Protein AF-A0A3C1UFV5-F1 (afdb_monomer_lite)

Foldseek 3Di:
DDPDDDCPPHPVVCVVVVDDDLLVLLLVLVCPVPFQVSCVQQPPVQEDFLLNQQQVCCVPPVPPPCCCVLANSQNLVLLVCAQQQQADLPHGDDLVNLVVPDPLQDQADSVSSNCSCPPPVPPHDVPDPRHDYPSVSLSVCVVVVSADQPDQAEEAEQQLPHHLSSVVSSLSNHVPLQDADPDLVVVQVRRYHYYHDQLLPLANSSDDQVVVVVSNQVSSCVNRVDDDHDDDDDDDDQEDPFADLLLLLLLQLLQLCCCLQQVPDDFRHFYQDPPPDAFEAEAALLDLVVLVLCLVLQAEEEEQQDRSDQPLNVCCVDSCNPSWDDDVSATASHHYHYLVLLAPAADQHYEYDDLWCPDPSVCLQLVNLLVCLVPPDPPSNSCSVVSSSSSRVSSRSVRHRGHYYYHDPLDSGDNSVLQAQDPPPVSNVSSVSSSVSSLVSDDPVSNCSLQPDDNPNPPDPDHSVVSNCSRNNHRYHDPPDDPSVDPVSRDDCDPVNLVVQCVSCLVSLPLSSLLNSLSVLCVPLPDDPVSVLQSQLSSLQSNLSSCVSVVVLVSSLVSNVSSLVNVSSLVSLLLVCLVPPDLVSLVVLCVCVVRDPDLSNVLSVCLVAHFLVSLLVLLVSLLVCVVPPSCCLSRLSSSLSSSQSSLVRHDADALGCLVSLVVSLVSQVVSVVSVRHHDLQSSLVSCLSNPVLVSSLVSLVVDDPVPRALSNLVSCCVPDDPPVNQVSLVRNPDPCSLVVNVVSCVVPVPDDDDLVSLVSVQVSCLPDNALVSNVVSLVSLLVPDDALVSNVVSVVSNVVRVDPDPVVLSNLVSCLVHHLCPVPDQDDPPSDDPLSVLSSVLSVLLNCLSDPCNLVVVVVVCVPDALLVVLVVVLVCQAPPSLLSNLVSVLVSQVPDPDVVSSVVSLVNSLVRYPDPVSVVVSVVD

Secondary structure (DSSP, 8-state):
--S---IIIIIHHHHTTT---HHHHHHHHHHTTSTTHHHHHS-GGGB--HHHHHHHHHHHHTTSTTHHHHS-HHHHHHIIIIIIITS-TTSPPPHHHHTTS-GGG--S-HHHHHHHIIIIIITTGGGSTT-B-HHHHHHHHHHTT-----BS-EEESSGGG--HHHHHHHHHHBTTTTS---SHHHHTT--EEE---GGG-SS--S--HHHHHHHHHHHHHHHH--S---PPPP----EESSS-HHHHHHHHHHHHHHHHHH----PPPEE-----S--EEEE-TT-HHHHHHHHHTTPEEE--PPTTS-HHHHHTTSTTBTTBEEETTEEESSEEE-HHHHTT--EEEEEEE--B--GGGGGGSHHHHHHHHHS----TTTTHHHHHHHHHHHHHHHTEEEEEEEE---STTBSGGGGB--SSHHHHHHHHHHHHHHHHTS-HHHHHHHHH---TTT-----HHHHHHHHHPPBPPPPS---TT-GGG-----HHHHHHHH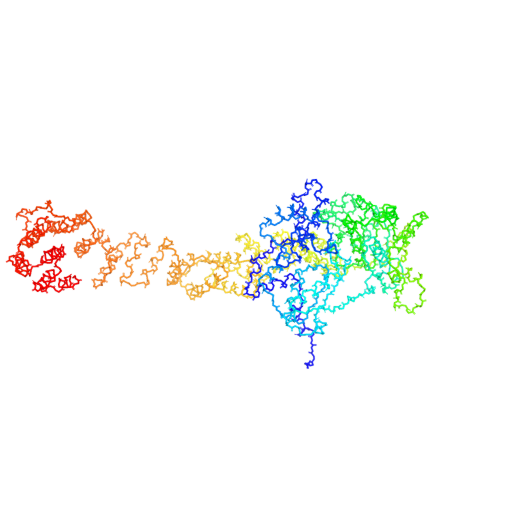HHHHHTT-HHHHHHHHHHHHHHTTS-HHHHHHHHHHHHHHHHHHHHHTT-HHHHHHHHHHTT-HHHHHHHHHHHHHHS--HHHHHHHHHGGGT---HHHHHHHHTSS--HHHHHHHHHHHHHHHHH-GGGGGGHHHHHHHHHHHHHH----TTTTTTTHHHHHHHHHHHHHTT----HHHHHHHHHHTT-HHHHHHHHHSS-GGG--HHHHHHHHHHS-TTTTGGGTGGG--TTHHHHHHHHHHH-TTPPPPHHHHHHHHHHHHHH--HHHHHHHHHHHHHH--SHHHHHHHHHHGGGGT----HHHHHHHHHHHHS--TT--PPPGGG--TTTHHHHHHHHHHHHHHSTTHHHHHHHHHTTS-HHHHHGGGGGGTTSTTHHHHHHHHHHHHHTSS-HHHHHHHHHHHHTT---HHHHHHHHT-

pLDDT: mean 83.32, std 9.96, range [46.0, 97.75]

Radius of gyration: 47.38 Å; chains: 1; bounding box: 95×79×145 Å

Structure (mmCIF, N/CA/C/O backbone):
data_AF-A0A3C1UFV5-F1
#
_entry.id   AF-A0A3C1UFV5-F1
#
loop_
_atom_site.group_PDB
_atom_site.id
_atom_site.type_symbol
_atom_site.label_atom_id
_atom_site.label_alt_id
_atom_site.label_comp_id
_atom_site.label_asym_id
_atom_site.label_entity_id
_atom_site.label_seq_id
_atom_site.pdbx_PDB_ins_code
_atom_site.Cartn_x
_atom_site.Cartn_y
_atom_site.Cartn_z
_atom_site.occupancy
_atom_site.B_iso_or_equiv
_atom_site.auth_seq_id
_atom_site.auth_comp_id
_atom_site.auth_asym_id
_atom_site.auth_atom_id
_atom_site.pdbx_PDB_model_num
ATOM 1 N N . MET A 1 1 ? 20.880 -36.986 3.887 1.00 46.09 1 MET A N 1
ATOM 2 C CA . MET A 1 1 ? 19.881 -36.379 2.984 1.00 46.09 1 MET A CA 1
ATOM 3 C C . MET A 1 1 ? 18.773 -37.403 2.820 1.00 46.09 1 MET A C 1
ATOM 5 O O . MET A 1 1 ? 19.110 -38.576 2.722 1.00 46.09 1 MET A O 1
ATOM 9 N N . LYS A 1 2 ? 17.496 -37.019 2.917 1.00 46.00 2 LYS A N 1
ATOM 10 C CA . LYS A 1 2 ? 16.399 -37.944 2.592 1.00 46.00 2 LYS A CA 1
ATOM 11 C C . LYS A 1 2 ? 16.496 -38.274 1.100 1.00 46.00 2 LYS A C 1
ATOM 13 O O . LYS A 1 2 ? 16.641 -37.352 0.301 1.00 46.00 2 LYS A O 1
ATOM 18 N N . ASP A 1 3 ? 16.441 -39.552 0.744 1.00 53.09 3 ASP A N 1
ATOM 19 C CA . ASP A 1 3 ? 16.254 -39.951 -0.649 1.00 53.09 3 ASP A CA 1
ATOM 20 C C . ASP A 1 3 ? 14.858 -39.500 -1.099 1.00 53.09 3 ASP A C 1
ATOM 22 O O . ASP A 1 3 ? 13.862 -39.859 -0.470 1.00 53.09 3 ASP A O 1
ATOM 26 N N . GLY A 1 4 ? 14.804 -38.699 -2.167 1.00 71.31 4 GLY A N 1
ATOM 27 C CA . GLY A 1 4 ? 13.563 -38.260 -2.812 1.00 71.31 4 GLY A CA 1
ATOM 28 C C . GLY A 1 4 ? 13.033 -36.904 -2.344 1.00 71.31 4 GLY A C 1
ATOM 29 O O . GLY A 1 4 ? 11.963 -36.849 -1.754 1.00 71.31 4 GLY A O 1
ATOM 30 N N . ILE A 1 5 ? 13.750 -35.816 -2.648 1.00 75.12 5 ILE A N 1
ATOM 31 C CA . ILE A 1 5 ? 13.170 -34.463 -2.639 1.00 75.12 5 ILE A CA 1
ATOM 32 C C . ILE A 1 5 ? 12.290 -34.340 -3.886 1.00 75.12 5 ILE A C 1
ATOM 34 O O . ILE A 1 5 ? 12.781 -34.521 -5.004 1.00 75.12 5 ILE A O 1
ATOM 38 N N . THR A 1 6 ? 11.006 -34.036 -3.718 1.00 81.50 6 THR A N 1
ATOM 39 C CA . THR A 1 6 ? 10.092 -33.768 -4.834 1.00 81.50 6 THR A CA 1
ATOM 40 C C . THR A 1 6 ? 9.741 -32.287 -4.888 1.00 81.50 6 THR A C 1
ATOM 42 O O . THR A 1 6 ? 9.498 -31.653 -3.864 1.00 81.50 6 THR A O 1
ATOM 45 N N . TYR A 1 7 ? 9.677 -31.716 -6.095 1.00 80.00 7 TYR A N 1
ATOM 46 C CA . TYR A 1 7 ? 9.366 -30.292 -6.250 1.00 80.00 7 TYR A CA 1
ATOM 47 C C . TYR A 1 7 ? 8.037 -29.918 -5.582 1.00 80.00 7 TYR A C 1
ATOM 49 O O . TYR A 1 7 ? 7.961 -28.904 -4.909 1.00 80.00 7 TYR A O 1
ATOM 57 N N . LYS A 1 8 ? 6.996 -30.745 -5.716 1.00 80.94 8 LYS A N 1
ATOM 58 C CA . LYS A 1 8 ? 5.646 -30.392 -5.260 1.00 80.94 8 LYS A CA 1
ATOM 59 C C . LYS A 1 8 ? 5.464 -30.447 -3.739 1.00 80.94 8 LYS A C 1
ATOM 61 O O . LYS A 1 8 ? 4.720 -29.630 -3.211 1.00 80.94 8 LYS A O 1
ATOM 66 N N . GLU A 1 9 ? 6.091 -31.403 -3.057 1.00 82.06 9 GLU A N 1
ATOM 67 C CA . GLU A 1 9 ? 5.915 -31.584 -1.608 1.00 82.06 9 GLU A CA 1
ATOM 68 C C . GLU A 1 9 ? 6.986 -30.849 -0.797 1.00 82.06 9 GLU A C 1
ATOM 70 O O . GLU A 1 9 ? 6.674 -30.326 0.268 1.00 82.06 9 GLU A O 1
ATOM 75 N N . ASP A 1 10 ? 8.222 -30.774 -1.303 1.00 80.81 10 ASP A N 1
ATOM 76 C CA . ASP A 1 10 ? 9.359 -30.265 -0.529 1.00 80.81 10 ASP A CA 1
ATOM 77 C C . ASP A 1 10 ? 9.832 -28.867 -0.960 1.00 80.81 10 ASP A C 1
ATOM 79 O O . ASP A 1 10 ? 10.369 -28.143 -0.128 1.00 80.81 10 ASP A O 1
ATOM 83 N N . ILE A 1 11 ? 9.675 -28.476 -2.237 1.00 80.00 11 ILE A N 1
ATOM 84 C CA . ILE A 1 11 ? 10.223 -27.206 -2.770 1.00 80.00 11 ILE A CA 1
ATOM 85 C C . ILE A 1 11 ? 9.133 -26.150 -2.961 1.00 80.00 11 ILE A C 1
ATOM 87 O O . ILE A 1 11 ? 9.274 -25.032 -2.485 1.00 80.00 11 ILE A O 1
ATOM 91 N N . SER A 1 12 ? 8.042 -26.496 -3.645 1.00 81.06 12 SER A N 1
ATOM 92 C CA . SER A 1 12 ? 6.948 -25.589 -3.996 1.00 81.06 12 SER A CA 1
ATOM 93 C C . SER A 1 12 ? 6.351 -24.882 -2.778 1.00 81.06 12 SER A C 1
ATOM 95 O O . SER A 1 12 ? 6.139 -23.681 -2.896 1.00 81.06 12 SER A O 1
ATOM 97 N N . PRO A 1 13 ? 6.136 -25.539 -1.617 1.00 82.81 13 PRO A N 1
ATOM 98 C CA . PRO A 1 13 ? 5.636 -24.845 -0.431 1.00 82.81 13 PRO A CA 1
ATOM 99 C C . PRO A 1 13 ? 6.622 -23.830 0.161 1.00 82.81 13 PRO A C 1
ATOM 101 O O . PRO A 1 13 ? 6.205 -22.982 0.933 1.00 82.81 13 PRO A O 1
ATOM 104 N N . LEU A 1 14 ? 7.917 -23.932 -0.164 1.00 79.62 14 LEU A N 1
ATOM 105 C CA . LEU A 1 14 ? 8.956 -23.017 0.315 1.00 79.62 14 LEU A CA 1
ATOM 106 C C . LEU A 1 14 ? 9.181 -21.833 -0.634 1.00 79.62 14 LEU A C 1
ATOM 108 O O . LEU A 1 14 ? 9.849 -20.881 -0.250 1.00 79.62 14 LEU A O 1
ATOM 112 N N . MET A 1 15 ? 8.675 -21.881 -1.874 1.00 78.81 15 MET A N 1
ATOM 113 C CA . MET A 1 15 ? 8.947 -20.834 -2.870 1.00 78.81 15 MET A CA 1
ATOM 114 C C . MET A 1 15 ? 8.394 -19.473 -2.451 1.00 78.81 15 MET A C 1
ATOM 116 O O . MET A 1 15 ? 9.095 -18.475 -2.616 1.00 78.81 15 MET A O 1
ATOM 120 N N . ASP A 1 16 ? 7.210 -19.456 -1.840 1.00 72.75 16 ASP A N 1
ATOM 121 C CA . ASP A 1 16 ? 6.559 -18.235 -1.350 1.00 72.75 16 ASP A CA 1
ATOM 122 C C . ASP A 1 16 ? 7.367 -17.554 -0.227 1.00 72.75 16 ASP A C 1
ATOM 124 O O . ASP A 1 16 ? 7.300 -16.340 -0.059 1.00 72.75 16 ASP A O 1
ATOM 128 N N . ASP A 1 17 ? 8.197 -18.319 0.493 1.00 75.69 17 ASP A N 1
ATOM 129 C CA . ASP A 1 17 ? 9.078 -17.827 1.560 1.00 75.69 17 ASP A CA 1
ATOM 130 C C . ASP A 1 17 ? 10.521 -17.549 1.078 1.00 75.69 17 ASP A C 1
ATOM 132 O O . ASP A 1 17 ? 11.388 -17.165 1.872 1.00 75.69 17 ASP A O 1
ATOM 136 N N . MET A 1 18 ? 10.811 -17.756 -0.213 1.00 81.38 18 MET A N 1
ATOM 137 C CA . MET A 1 18 ? 12.148 -17.599 -0.806 1.00 81.38 18 MET A CA 1
ATOM 138 C C . MET A 1 18 ? 12.221 -16.510 -1.880 1.00 81.38 18 MET A C 1
ATOM 140 O O . MET A 1 18 ? 13.279 -15.899 -2.038 1.00 81.38 18 MET A O 1
ATOM 144 N N . PHE A 1 19 ? 11.132 -16.262 -2.609 1.00 84.44 19 PHE A N 1
ATOM 145 C CA . PHE A 1 19 ? 11.058 -15.244 -3.655 1.00 84.44 19 PHE A CA 1
ATOM 146 C C . PHE A 1 19 ? 10.139 -14.113 -3.222 1.00 84.44 19 PHE A C 1
ATOM 148 O O . PHE A 1 19 ? 8.952 -14.318 -2.996 1.00 84.44 19 PHE A O 1
ATOM 155 N N . PHE A 1 20 ? 10.688 -12.905 -3.147 1.00 85.12 20 PHE A N 1
ATOM 156 C CA . PHE A 1 20 ? 9.943 -11.736 -2.706 1.00 85.12 20 PHE A CA 1
ATOM 157 C C . PHE A 1 20 ? 9.991 -10.640 -3.759 1.00 85.12 20 PHE A C 1
ATOM 159 O O . PHE A 1 20 ? 11.062 -10.291 -4.259 1.00 85.12 20 PHE A O 1
ATOM 166 N N . VAL A 1 21 ? 8.840 -10.026 -4.020 1.00 85.44 21 VAL A N 1
ATOM 167 C CA . VAL A 1 21 ? 8.817 -8.667 -4.560 1.00 85.44 21 VAL A CA 1
ATOM 168 C C . VAL A 1 21 ? 9.335 -7.741 -3.460 1.00 85.44 21 VAL A C 1
ATOM 170 O O . VAL A 1 21 ? 8.926 -7.845 -2.303 1.00 85.44 21 VAL A O 1
ATOM 173 N N . PHE A 1 22 ? 10.254 -6.836 -3.799 1.00 86.00 22 PHE A N 1
ATOM 174 C CA . PHE A 1 22 ? 10.970 -6.033 -2.802 1.00 86.00 22 PHE A CA 1
ATOM 175 C C . PHE A 1 22 ? 10.032 -5.246 -1.864 1.00 86.00 22 PHE A C 1
ATOM 177 O O . PHE A 1 22 ? 10.266 -5.203 -0.659 1.00 86.00 22 PHE A O 1
ATOM 184 N N . ASN A 1 23 ? 8.931 -4.691 -2.384 1.00 83.25 23 ASN A N 1
ATOM 185 C CA . ASN A 1 23 ? 7.938 -3.966 -1.580 1.00 83.25 23 ASN A CA 1
ATOM 186 C C . ASN A 1 23 ? 7.207 -4.878 -0.576 1.00 83.25 23 ASN A C 1
ATOM 188 O O . ASN A 1 23 ? 7.054 -4.519 0.593 1.00 83.25 23 ASN A O 1
ATOM 192 N N . ASP A 1 24 ? 6.843 -6.092 -0.989 1.00 84.38 24 ASP A N 1
ATOM 193 C CA . ASP A 1 24 ? 6.182 -7.060 -0.109 1.00 84.38 24 ASP A CA 1
ATOM 194 C C . ASP A 1 24 ? 7.101 -7.460 1.050 1.00 84.38 24 ASP A C 1
ATOM 196 O O . ASP A 1 24 ? 6.668 -7.521 2.202 1.00 84.38 24 ASP A O 1
ATOM 200 N N . LEU A 1 25 ? 8.400 -7.628 0.776 1.00 88.25 25 LEU A N 1
ATOM 201 C CA . LEU A 1 25 ? 9.396 -7.894 1.813 1.00 88.25 25 LEU A CA 1
ATOM 202 C C . LEU A 1 25 ? 9.491 -6.756 2.841 1.00 88.25 25 LEU A C 1
ATOM 204 O O . LEU A 1 25 ? 9.594 -7.018 4.040 1.00 88.25 25 LEU A O 1
ATOM 208 N N . LEU A 1 26 ? 9.423 -5.498 2.396 1.00 89.56 26 LEU A N 1
ATOM 209 C CA . LEU A 1 26 ? 9.443 -4.334 3.287 1.00 89.56 26 LEU A CA 1
ATOM 210 C C . LEU A 1 26 ? 8.238 -4.321 4.229 1.00 89.56 26 LEU A C 1
ATOM 212 O O . LEU A 1 26 ? 8.397 -4.115 5.433 1.00 89.56 26 LEU A O 1
ATOM 216 N N . ARG A 1 27 ? 7.041 -4.593 3.700 1.00 87.50 27 ARG A N 1
ATOM 217 C CA . ARG A 1 27 ? 5.813 -4.685 4.504 1.00 87.50 27 ARG A CA 1
ATOM 218 C C . ARG A 1 27 ? 5.875 -5.831 5.506 1.00 87.50 27 ARG A C 1
ATOM 220 O O . ARG A 1 27 ? 5.548 -5.630 6.674 1.00 87.50 27 ARG A O 1
ATOM 227 N N . LEU A 1 28 ? 6.376 -6.992 5.080 1.00 86.31 28 LEU A N 1
ATOM 228 C CA . LEU A 1 28 ? 6.583 -8.149 5.953 1.00 86.31 28 LEU A CA 1
ATOM 229 C C . LEU A 1 28 ? 7.500 -7.827 7.143 1.00 86.31 28 LEU A C 1
ATOM 231 O O . LEU A 1 28 ? 7.243 -8.310 8.245 1.00 86.31 28 LEU A O 1
ATOM 235 N N . CYS A 1 29 ? 8.541 -7.012 6.945 1.00 87.62 29 CYS A N 1
ATOM 236 C CA . CYS A 1 29 ? 9.420 -6.550 8.025 1.00 87.62 29 CYS A CA 1
ATOM 237 C C . CYS A 1 29 ? 8.721 -5.610 9.018 1.00 87.62 29 CYS A C 1
ATOM 239 O O . CYS A 1 29 ? 8.985 -5.684 10.212 1.00 87.62 29 CYS A O 1
ATOM 241 N N . ILE A 1 30 ? 7.813 -4.742 8.568 1.00 88.62 30 ILE A N 1
ATOM 242 C CA . ILE A 1 30 ? 7.053 -3.875 9.484 1.00 88.62 30 ILE A CA 1
ATOM 243 C C . ILE A 1 30 ? 6.075 -4.715 10.309 1.00 88.62 30 ILE A C 1
ATOM 245 O O . ILE A 1 30 ? 6.015 -4.617 11.534 1.00 88.62 30 ILE A O 1
ATOM 249 N N . ASP A 1 31 ? 5.352 -5.605 9.636 1.00 85.00 31 ASP A N 1
ATOM 250 C CA . ASP A 1 31 ? 4.280 -6.376 10.252 1.00 85.00 31 ASP A CA 1
ATOM 251 C C . ASP A 1 31 ? 4.770 -7.523 11.150 1.00 85.00 31 ASP A C 1
ATOM 253 O O . ASP A 1 31 ? 3.950 -8.196 11.783 1.00 85.00 31 ASP A O 1
ATOM 257 N N . SER A 1 32 ? 6.075 -7.818 11.200 1.00 81.12 32 SER A N 1
ATOM 258 C CA . SER A 1 32 ? 6.611 -8.878 12.065 1.00 81.12 32 SER A CA 1
ATOM 259 C C . SER A 1 32 ? 6.467 -8.558 13.555 1.00 81.12 32 SER A C 1
ATOM 261 O O . SER A 1 32 ? 6.330 -9.484 14.351 1.00 81.12 32 SER A O 1
ATOM 263 N N . ASN A 1 33 ? 6.458 -7.272 13.929 1.00 69.19 33 ASN A N 1
ATOM 264 C CA . ASN A 1 33 ? 6.328 -6.826 15.321 1.00 69.19 33 ASN A CA 1
ATOM 265 C C . ASN A 1 33 ? 4.875 -6.554 15.731 1.00 69.19 33 ASN A C 1
ATOM 267 O O . ASN A 1 33 ? 4.492 -6.854 16.861 1.00 69.19 33 ASN A O 1
ATOM 271 N N . SER A 1 34 ? 4.069 -6.006 14.823 1.00 69.56 34 SER A N 1
ATOM 272 C CA . SER A 1 34 ? 2.654 -5.725 15.051 1.00 69.56 34 SER A CA 1
ATOM 273 C C . SER A 1 34 ? 1.873 -5.974 13.767 1.00 69.56 34 SER A C 1
ATOM 275 O O . SER A 1 34 ? 2.128 -5.361 12.732 1.00 69.56 34 SER A O 1
ATOM 277 N N . SER A 1 35 ? 0.939 -6.923 13.814 1.00 70.44 35 SER A N 1
ATOM 278 C CA . SER A 1 35 ? 0.185 -7.337 12.632 1.00 70.44 35 SER A CA 1
ATOM 279 C C . SER A 1 35 ? -0.642 -6.177 12.069 1.00 70.44 35 SER A C 1
ATOM 281 O O . SER A 1 35 ? -1.444 -5.581 12.786 1.00 70.44 35 SER A O 1
ATOM 283 N N . GLY A 1 36 ? -0.457 -5.862 10.784 1.00 69.25 36 GLY A N 1
ATOM 284 C CA . GLY A 1 36 ? -1.237 -4.843 10.082 1.00 69.25 36 GLY A CA 1
ATOM 285 C C . GLY A 1 36 ? -0.786 -3.400 10.324 1.00 69.25 36 GLY A C 1
ATOM 286 O O . GLY A 1 36 ? -1.442 -2.470 9.848 1.00 69.25 36 GLY A O 1
ATOM 287 N N . GLU A 1 37 ? 0.322 -3.186 11.036 1.00 80.94 37 GLU A N 1
ATOM 288 C CA . GLU A 1 37 ? 0.913 -1.862 11.252 1.00 80.94 37 GLU A CA 1
ATOM 289 C C . GLU A 1 37 ? 1.403 -1.233 9.938 1.00 80.94 37 GLU A C 1
ATOM 291 O O . GLU A 1 37 ? 1.235 -0.027 9.731 1.00 80.94 37 GLU A O 1
ATOM 296 N N . SER A 1 38 ? 1.899 -2.045 8.996 1.00 83.06 38 SER A N 1
ATOM 297 C CA . SER A 1 38 ? 2.363 -1.575 7.686 1.00 83.06 38 SER A CA 1
ATOM 298 C C . SER A 1 38 ? 1.256 -0.883 6.891 1.00 83.06 38 SER A C 1
ATOM 300 O O . SER A 1 38 ? 1.500 0.139 6.254 1.00 83.06 38 SER A O 1
ATOM 302 N N . PHE A 1 39 ? 0.018 -1.378 6.965 1.00 76.12 39 PHE A N 1
ATOM 303 C CA . PHE A 1 39 ? -1.127 -0.793 6.266 1.00 76.12 39 PHE A CA 1
ATOM 304 C C . PHE A 1 39 ? -1.700 0.435 6.972 1.00 76.12 39 PHE A C 1
ATOM 306 O O . PHE A 1 39 ? -2.283 1.288 6.306 1.00 76.12 39 PHE A O 1
ATOM 313 N N . LYS A 1 40 ? -1.505 0.565 8.291 1.00 77.75 40 LYS A N 1
ATOM 314 C CA . LYS A 1 40 ? -1.861 1.788 9.028 1.00 77.75 40 LYS A CA 1
ATOM 315 C C . LYS A 1 40 ? -0.911 2.936 8.681 1.00 77.75 40 LYS A C 1
ATOM 317 O O . LYS A 1 40 ? -1.357 4.065 8.493 1.00 77.75 40 LYS A O 1
ATOM 322 N N . LEU A 1 41 ? 0.386 2.646 8.591 1.00 83.06 41 LEU A N 1
ATOM 323 C CA . LEU A 1 41 ? 1.424 3.642 8.311 1.00 83.06 41 LEU A CA 1
ATOM 324 C C . LEU A 1 41 ? 1.547 3.966 6.817 1.00 83.06 41 LEU A C 1
ATOM 326 O O . LEU A 1 41 ? 1.693 5.130 6.447 1.00 83.06 41 LEU A O 1
ATOM 330 N N . PHE A 1 42 ? 1.455 2.942 5.966 1.00 86.62 42 PHE A N 1
ATOM 331 C CA . PHE A 1 42 ? 1.634 3.022 4.516 1.00 86.62 42 PHE A CA 1
ATOM 332 C C . PHE A 1 42 ? 0.411 2.444 3.788 1.00 86.62 42 PHE A C 1
ATOM 334 O O . PHE A 1 42 ? 0.489 1.370 3.174 1.00 86.62 42 PHE A O 1
ATOM 341 N N . PRO A 1 43 ? -0.744 3.128 3.851 1.00 80.50 43 PRO A N 1
ATOM 342 C CA . PRO A 1 43 ? -1.964 2.663 3.204 1.00 80.50 43 PRO A CA 1
ATOM 343 C C . PRO A 1 43 ? -1.841 2.746 1.673 1.00 80.50 43 PRO A C 1
ATOM 345 O O . PRO A 1 43 ? -1.252 3.683 1.126 1.00 80.50 43 PRO A O 1
ATOM 348 N N . THR A 1 44 ? -2.363 1.741 0.968 1.00 75.44 44 THR A N 1
ATOM 349 C CA . THR A 1 44 ? -2.137 1.538 -0.477 1.00 75.44 44 THR A CA 1
ATOM 350 C C . THR A 1 44 ? -2.681 2.675 -1.351 1.00 75.44 44 THR A C 1
ATOM 352 O O . THR A 1 44 ? -2.064 3.021 -2.357 1.00 75.44 44 THR A O 1
ATOM 355 N N . ASP A 1 45 ? -3.781 3.323 -0.956 1.00 72.81 45 ASP A N 1
ATOM 356 C CA . ASP A 1 45 ? -4.369 4.479 -1.660 1.00 72.81 45 ASP A CA 1
ATOM 357 C C . ASP A 1 45 ? -3.440 5.707 -1.661 1.00 72.81 45 ASP A C 1
ATOM 359 O O . ASP A 1 45 ? -3.511 6.576 -2.532 1.00 72.81 45 ASP A O 1
ATOM 363 N N . LYS A 1 46 ? -2.517 5.773 -0.698 1.00 83.69 46 LYS A N 1
ATOM 364 C CA . LYS A 1 46 ? -1.550 6.865 -0.571 1.00 83.69 46 LYS A CA 1
ATOM 365 C C . LYS A 1 46 ? -0.230 6.630 -1.297 1.00 83.69 46 LYS A C 1
ATOM 367 O O . LYS A 1 46 ? 0.595 7.547 -1.343 1.00 83.69 46 LYS A O 1
ATOM 372 N N . TYR A 1 47 ? -0.042 5.448 -1.881 1.00 85.94 47 TYR A N 1
ATOM 373 C CA . TYR A 1 47 ? 1.157 5.128 -2.644 1.00 85.94 47 TYR A CA 1
ATOM 374 C C . TYR A 1 47 ? 1.277 5.996 -3.902 1.00 85.94 47 TYR A C 1
ATOM 376 O O . TYR A 1 47 ? 0.325 6.143 -4.680 1.00 85.94 47 TYR A O 1
ATOM 384 N N . ILE A 1 48 ? 2.472 6.539 -4.132 1.00 85.81 48 ILE A N 1
ATOM 385 C CA . ILE A 1 48 ? 2.819 7.319 -5.318 1.00 85.81 48 ILE A CA 1
ATOM 386 C C . ILE A 1 48 ? 3.780 6.520 -6.200 1.00 85.81 48 ILE A C 1
ATOM 388 O O . ILE A 1 48 ? 4.986 6.480 -5.970 1.00 85.81 48 ILE A O 1
ATOM 392 N N . SER A 1 49 ? 3.237 5.948 -7.273 1.00 81.75 49 SER A N 1
ATOM 393 C CA . SER A 1 49 ? 4.022 5.465 -8.409 1.00 81.75 49 SER A CA 1
ATOM 394 C C . SER A 1 49 ? 4.471 6.634 -9.297 1.00 81.75 49 SER A C 1
ATOM 396 O O . SER A 1 49 ? 3.916 7.736 -9.227 1.00 81.75 49 SER A O 1
ATOM 398 N N . PHE A 1 50 ? 5.444 6.409 -10.186 1.00 78.31 50 PHE A N 1
ATOM 399 C CA . PHE A 1 50 ? 5.850 7.438 -11.150 1.00 78.31 50 PHE A CA 1
ATOM 400 C C . PHE A 1 50 ? 4.680 7.956 -12.014 1.00 78.31 50 PHE A C 1
ATOM 402 O O . PHE A 1 50 ? 4.545 9.177 -12.118 1.00 78.31 50 PHE A O 1
ATOM 409 N N . PRO A 1 51 ? 3.784 7.107 -12.569 1.00 76.00 51 PRO A N 1
ATOM 410 C CA . PRO A 1 51 ? 2.579 7.585 -13.251 1.00 76.00 51 PRO A CA 1
ATOM 411 C C . PRO A 1 51 ? 1.732 8.541 -12.397 1.00 76.00 51 PRO A C 1
ATOM 413 O O . PRO A 1 51 ? 1.419 9.647 -12.844 1.00 76.00 51 PRO A O 1
ATOM 416 N N . LYS A 1 52 ? 1.446 8.178 -11.136 1.00 80.88 52 LYS A N 1
ATOM 417 C CA . LYS A 1 52 ? 0.698 9.036 -10.197 1.00 80.88 52 LYS A CA 1
ATOM 418 C C . LYS A 1 52 ? 1.438 10.351 -9.912 1.00 80.88 52 LYS A C 1
ATOM 420 O O . LYS A 1 52 ? 0.815 11.416 -9.884 1.00 80.88 52 LYS A O 1
ATOM 425 N N . PHE A 1 53 ? 2.756 10.301 -9.704 1.00 85.69 53 PHE A N 1
ATOM 426 C CA . PHE A 1 53 ? 3.592 11.487 -9.495 1.00 85.69 53 PHE A CA 1
ATOM 427 C C . PHE A 1 53 ? 3.530 12.431 -10.693 1.00 85.69 53 PHE A C 1
ATOM 429 O O . PHE A 1 53 ? 3.331 13.633 -10.537 1.00 85.69 53 PHE A O 1
ATOM 436 N N . ASN A 1 54 ? 3.672 11.878 -11.889 1.00 82.44 54 ASN A N 1
ATOM 437 C CA . ASN A 1 54 ? 3.696 12.599 -13.145 1.00 82.44 54 ASN A CA 1
ATOM 438 C C . ASN A 1 54 ? 2.354 13.288 -13.449 1.00 82.44 54 ASN A C 1
ATOM 440 O O . ASN A 1 54 ? 2.337 14.469 -13.798 1.00 82.44 54 ASN A O 1
ATOM 444 N N . ASP A 1 55 ? 1.219 12.623 -13.219 1.00 80.75 55 ASP A N 1
ATOM 445 C CA . ASP A 1 55 ? -0.103 13.253 -13.337 1.00 80.75 55 ASP A CA 1
ATOM 446 C C . ASP A 1 55 ? -0.260 14.423 -12.353 1.00 80.75 55 ASP A C 1
ATOM 448 O O . ASP A 1 55 ? -0.677 15.527 -12.724 1.00 80.75 55 ASP A O 1
ATOM 452 N N . LYS A 1 56 ? 0.145 14.227 -11.091 1.00 87.56 56 LYS A N 1
ATOM 453 C CA . LYS A 1 56 ? 0.144 15.292 -10.075 1.00 87.56 56 LYS A CA 1
ATOM 454 C C . LYS A 1 56 ? 1.083 16.441 -10.460 1.00 87.56 56 LYS A C 1
ATOM 456 O O . LYS A 1 56 ? 0.711 17.606 -10.297 1.00 87.56 56 LYS A O 1
ATOM 461 N N . TRP A 1 57 ? 2.263 16.135 -10.999 1.00 89.00 57 TRP A N 1
ATOM 462 C CA . TRP A 1 57 ? 3.242 17.117 -11.462 1.00 89.00 57 TRP A CA 1
ATOM 463 C C . TRP A 1 57 ? 2.674 17.942 -12.616 1.00 89.00 57 TRP A C 1
ATOM 465 O O . TRP A 1 57 ? 2.715 19.170 -12.562 1.00 89.00 57 TRP A O 1
ATOM 475 N N . ASN A 1 58 ? 2.054 17.308 -13.615 1.00 83.06 58 ASN A N 1
ATOM 476 C CA . ASN A 1 58 ? 1.451 18.000 -14.758 1.00 83.06 58 ASN A CA 1
ATOM 477 C C . ASN A 1 58 ? 0.307 18.921 -14.335 1.00 83.06 58 ASN A C 1
ATOM 479 O O . ASN A 1 58 ? 0.216 20.058 -14.806 1.00 83.06 58 ASN A O 1
ATOM 483 N N . ASN A 1 59 ? -0.520 18.480 -13.389 1.00 87.12 59 ASN A N 1
ATOM 484 C CA . ASN A 1 59 ? -1.580 19.309 -12.822 1.00 87.12 59 ASN A CA 1
ATOM 485 C C . ASN A 1 59 ? -1.031 20.556 -12.107 1.00 87.12 59 ASN A C 1
ATOM 487 O O . ASN A 1 59 ? -1.653 21.621 -12.162 1.00 87.12 59 ASN A O 1
ATOM 491 N N . LYS A 1 60 ? 0.138 20.447 -11.460 1.00 89.44 60 LYS A N 1
ATOM 492 C CA . LYS A 1 60 ? 0.764 21.539 -10.703 1.00 89.44 60 LYS A CA 1
ATOM 493 C C . LYS A 1 60 ? 1.615 22.474 -11.566 1.00 89.44 60 LYS A C 1
ATOM 495 O O . LYS A 1 60 ? 1.458 23.691 -11.479 1.00 89.44 60 LYS A O 1
ATOM 500 N N . PHE A 1 61 ? 2.518 21.919 -12.368 1.00 88.25 61 PHE A N 1
ATOM 501 C CA . PHE A 1 61 ? 3.572 22.644 -13.081 1.00 88.25 61 PHE A CA 1
ATOM 502 C C . PHE A 1 61 ? 3.397 22.646 -14.600 1.00 88.25 61 PHE A C 1
ATOM 504 O O . PHE A 1 61 ? 4.016 23.467 -15.269 1.00 88.25 61 PHE A O 1
ATOM 511 N N . GLY A 1 62 ? 2.524 21.807 -15.167 1.00 80.31 62 GLY A N 1
ATOM 512 C CA . GLY A 1 62 ? 2.378 21.660 -16.622 1.00 80.31 62 GLY A CA 1
ATOM 513 C C . GLY A 1 62 ? 1.927 22.931 -17.357 1.00 80.31 62 GLY A C 1
ATOM 514 O O . GLY A 1 62 ? 2.097 23.040 -18.568 1.00 80.31 62 GLY A O 1
ATOM 515 N N . LYS A 1 63 ? 1.381 23.921 -16.635 1.00 82.38 63 LYS A N 1
ATOM 516 C CA . LYS A 1 63 ? 1.015 25.246 -17.175 1.00 82.38 63 LYS A CA 1
ATOM 517 C C . LYS A 1 63 ? 2.136 26.288 -17.066 1.00 82.38 63 LYS A C 1
ATOM 519 O O . LYS A 1 63 ? 2.006 27.377 -17.621 1.00 82.38 63 LYS A O 1
ATOM 524 N N . ILE A 1 64 ? 3.206 25.994 -16.329 1.00 83.75 64 ILE A N 1
ATOM 525 C CA . ILE A 1 64 ? 4.324 26.913 -16.113 1.00 83.75 64 ILE A CA 1
ATOM 526 C C . ILE A 1 64 ? 5.263 26.835 -17.314 1.00 83.75 64 ILE A C 1
ATOM 528 O O . ILE A 1 64 ? 5.751 25.768 -17.689 1.00 83.75 64 ILE A O 1
ATOM 532 N N . ARG A 1 65 ? 5.538 27.996 -17.914 1.00 72.19 65 ARG A N 1
ATOM 533 C CA . ARG A 1 65 ? 6.450 28.113 -19.053 1.00 72.19 65 ARG A CA 1
ATOM 534 C C . ARG A 1 65 ? 7.850 27.629 -18.656 1.00 72.19 65 ARG A C 1
ATOM 536 O O . ARG A 1 65 ? 8.374 28.029 -17.623 1.00 72.19 65 ARG A O 1
ATOM 543 N N . ASP A 1 66 ? 8.432 26.769 -19.486 1.00 72.06 66 ASP A N 1
ATOM 544 C CA . ASP A 1 66 ? 9.767 26.171 -19.330 1.00 72.06 66 ASP A CA 1
ATOM 545 C C . ASP A 1 66 ? 9.962 25.226 -18.125 1.00 72.06 66 ASP A C 1
ATOM 547 O O . ASP A 1 66 ? 11.063 24.703 -17.954 1.00 72.06 66 ASP A O 1
ATOM 551 N N . ALA A 1 67 ? 8.928 24.937 -17.320 1.00 76.25 67 ALA A N 1
ATOM 552 C CA . ALA A 1 67 ? 9.040 23.996 -16.196 1.00 76.25 67 ALA A CA 1
ATOM 553 C C . ALA A 1 67 ? 9.468 22.598 -16.662 1.00 76.25 67 ALA A C 1
ATOM 555 O O . ALA A 1 67 ? 10.438 22.047 -16.152 1.00 76.25 67 ALA A O 1
ATOM 556 N N . ALA A 1 68 ? 8.821 22.080 -17.710 1.00 68.88 68 ALA A N 1
ATOM 557 C CA . ALA A 1 68 ? 9.155 20.782 -18.295 1.00 68.88 68 ALA A CA 1
ATOM 558 C C . ALA A 1 68 ? 10.590 20.715 -18.848 1.00 68.88 68 ALA A C 1
ATOM 560 O O . ALA A 1 68 ? 11.168 19.639 -18.888 1.00 68.88 68 ALA A O 1
ATOM 561 N N . LYS A 1 69 ? 11.179 21.854 -19.237 1.00 69.44 69 LYS A N 1
ATOM 562 C CA . LYS A 1 69 ? 12.563 21.921 -19.726 1.00 69.44 69 LYS A CA 1
ATOM 563 C C . LYS A 1 69 ? 13.582 21.977 -18.584 1.00 69.44 69 LYS A C 1
ATOM 565 O O . LYS A 1 69 ? 14.688 21.480 -18.719 1.00 69.44 69 LYS A O 1
ATOM 570 N N . LYS A 1 70 ? 13.238 22.633 -17.473 1.00 74.38 70 LYS A N 1
ATOM 571 C CA . LYS A 1 70 ? 14.178 22.887 -16.368 1.00 74.38 70 LYS A CA 1
ATOM 572 C C . LYS A 1 70 ? 14.125 21.832 -15.262 1.00 74.38 70 LYS A C 1
ATOM 574 O O . LYS A 1 70 ? 15.141 21.572 -14.631 1.00 74.38 70 LYS A O 1
ATOM 579 N N . TYR A 1 71 ? 12.946 21.281 -14.994 1.00 81.31 71 TYR A N 1
ATOM 580 C CA . TYR A 1 71 ? 12.688 20.323 -13.917 1.00 81.31 71 TYR A CA 1
ATOM 581 C C . TYR A 1 71 ? 11.517 19.408 -14.296 1.00 81.31 71 TYR A C 1
ATOM 583 O O . TYR A 1 71 ? 10.483 19.382 -13.632 1.00 81.31 71 TYR A O 1
ATOM 591 N N . SER A 1 72 ? 11.667 18.663 -15.395 1.00 78.69 72 SER A N 1
ATOM 592 C CA . SER A 1 72 ? 10.662 17.702 -15.873 1.00 78.69 72 SER A CA 1
ATOM 593 C C . SER A 1 72 ? 10.222 16.720 -14.769 1.00 78.69 72 SER A C 1
ATOM 595 O O . SER A 1 72 ? 10.969 16.511 -13.801 1.00 78.69 72 SER A O 1
ATOM 597 N N . PRO A 1 73 ? 9.033 16.093 -14.879 1.00 81.19 73 PRO A N 1
ATOM 598 C CA . PRO A 1 73 ? 8.589 15.091 -13.911 1.00 81.19 73 PRO A CA 1
ATOM 599 C C . PRO A 1 73 ? 9.618 13.963 -13.742 1.00 81.19 73 PRO A C 1
ATOM 601 O O . PRO A 1 73 ? 9.908 13.576 -12.616 1.00 81.19 73 PRO A O 1
ATOM 604 N N . THR A 1 74 ? 10.249 13.509 -14.825 1.00 74.88 74 THR A N 1
ATOM 605 C CA . THR A 1 74 ? 11.286 12.464 -14.832 1.00 74.88 74 THR A CA 1
ATOM 606 C C . THR A 1 74 ? 12.523 12.858 -14.037 1.00 74.88 74 THR A C 1
ATOM 608 O O . THR A 1 74 ? 12.910 12.160 -13.102 1.00 74.88 74 THR A O 1
ATOM 611 N N . ILE A 1 75 ? 13.120 14.014 -14.355 1.00 79.12 75 ILE A N 1
ATOM 612 C CA . ILE A 1 75 ? 14.338 14.480 -13.677 1.00 79.12 75 ILE A CA 1
ATOM 613 C C . ILE A 1 75 ? 14.020 14.791 -12.210 1.00 79.12 75 ILE A C 1
ATOM 615 O O . ILE A 1 75 ? 14.819 14.490 -11.327 1.00 79.12 75 ILE A O 1
ATOM 619 N N . SER A 1 76 ? 12.834 15.342 -11.935 1.00 87.25 76 SER A N 1
ATOM 620 C CA . SER A 1 76 ? 12.373 15.597 -10.569 1.00 87.25 76 SER A CA 1
ATOM 621 C C . SER A 1 76 ? 12.237 14.308 -9.763 1.00 87.25 76 SER A C 1
ATOM 623 O O . SER A 1 76 ? 12.748 14.234 -8.649 1.00 87.25 76 SER A O 1
ATOM 625 N N . TRP A 1 77 ? 11.581 13.291 -10.326 1.00 85.56 77 TRP A N 1
ATOM 626 C CA . TRP A 1 77 ? 11.404 11.987 -9.691 1.00 85.56 77 TRP A CA 1
ATOM 627 C C . TRP A 1 77 ? 12.743 11.297 -9.435 1.00 85.56 77 TRP A C 1
ATOM 629 O O . TRP A 1 77 ? 12.983 10.829 -8.325 1.00 85.56 77 TRP A O 1
ATOM 639 N N . HIS A 1 78 ? 13.642 11.317 -10.424 1.00 82.75 78 HIS A N 1
ATOM 640 C CA . HIS A 1 78 ? 15.008 10.806 -10.298 1.00 82.75 78 HIS A CA 1
ATOM 641 C C . HIS A 1 78 ? 15.766 11.491 -9.159 1.00 82.75 78 HIS A C 1
ATOM 643 O O . HIS A 1 78 ? 16.290 10.821 -8.274 1.00 82.75 78 HIS A O 1
ATOM 649 N N . VAL A 1 79 ? 15.780 12.826 -9.123 1.00 88.44 79 VAL A N 1
ATOM 650 C CA . VAL A 1 79 ? 16.467 13.572 -8.060 1.00 88.44 79 VAL A CA 1
ATOM 651 C C . VAL A 1 79 ? 15.871 13.268 -6.686 1.00 88.44 79 VAL A C 1
ATOM 653 O O . VAL A 1 79 ? 16.616 13.076 -5.724 1.00 88.44 79 VAL A O 1
ATOM 656 N N . ILE A 1 80 ? 14.543 13.184 -6.589 1.00 91.06 80 ILE A N 1
ATOM 657 C CA . ILE A 1 80 ? 13.858 12.891 -5.329 1.00 91.06 80 ILE A CA 1
ATOM 658 C C . ILE A 1 80 ? 14.191 11.476 -4.840 1.00 91.06 80 ILE A C 1
ATOM 660 O O . ILE A 1 80 ? 14.615 11.317 -3.695 1.00 91.06 80 ILE A O 1
ATOM 664 N N . ARG A 1 81 ? 14.035 10.457 -5.692 1.00 87.81 81 ARG A N 1
ATOM 665 C CA . ARG A 1 81 ? 14.245 9.058 -5.300 1.00 87.81 81 ARG A CA 1
ATOM 666 C C . ARG A 1 81 ? 15.712 8.709 -5.115 1.00 87.81 81 ARG A C 1
ATOM 668 O O . ARG A 1 81 ? 16.051 8.156 -4.080 1.00 87.81 81 ARG A O 1
ATOM 675 N N . THR A 1 82 ? 16.576 9.053 -6.062 1.00 84.94 82 THR A N 1
ATOM 676 C CA . THR A 1 82 ? 17.983 8.626 -6.061 1.00 84.94 82 THR A CA 1
ATOM 677 C C . THR A 1 82 ? 18.819 9.403 -5.050 1.00 84.94 82 THR A C 1
ATOM 679 O O . THR A 1 82 ? 19.630 8.819 -4.334 1.00 84.94 82 THR A O 1
ATOM 682 N N . TYR A 1 83 ? 18.623 10.723 -4.972 1.00 89.06 83 TYR A N 1
ATOM 683 C CA . TYR A 1 83 ? 19.497 11.597 -4.190 1.00 89.06 83 TYR A CA 1
ATOM 684 C C . TYR A 1 83 ? 18.856 12.085 -2.895 1.00 89.06 83 TYR A C 1
ATOM 686 O O . TYR A 1 83 ? 19.395 11.846 -1.818 1.00 89.06 83 TYR A O 1
ATOM 694 N N . ILE A 1 84 ? 17.704 12.757 -2.979 1.00 92.94 84 ILE A N 1
ATOM 695 C CA . ILE A 1 84 ? 17.070 13.395 -1.814 1.00 92.94 84 ILE A CA 1
ATOM 696 C C . ILE A 1 84 ? 16.696 12.346 -0.763 1.00 92.94 84 ILE A C 1
ATOM 698 O O . ILE A 1 84 ? 17.098 12.488 0.391 1.00 92.94 84 ILE A O 1
ATOM 702 N N . LYS A 1 85 ? 15.961 11.297 -1.154 1.00 91.81 85 LYS A N 1
ATOM 703 C CA . LYS A 1 85 ? 15.518 10.226 -0.248 1.00 91.81 85 LYS A CA 1
ATOM 704 C C . LYS A 1 85 ? 16.460 9.020 -0.220 1.00 91.81 85 LYS A C 1
ATOM 706 O O . LYS A 1 85 ? 16.691 8.485 0.861 1.00 91.81 85 LYS A O 1
ATOM 711 N N . GLY A 1 86 ? 16.980 8.602 -1.377 1.00 88.25 86 GLY A N 1
ATOM 712 C CA . GLY A 1 86 ? 17.654 7.309 -1.554 1.00 88.25 86 GLY A CA 1
ATOM 713 C C . GLY A 1 86 ? 19.172 7.298 -1.378 1.00 88.25 86 GLY A C 1
ATOM 714 O O . GLY A 1 86 ? 19.765 6.220 -1.415 1.00 88.25 86 GLY A O 1
ATOM 715 N N . TRP A 1 87 ? 19.827 8.443 -1.149 1.00 87.19 87 TRP A N 1
ATOM 716 C CA . TRP A 1 87 ? 21.290 8.478 -1.024 1.00 87.19 87 TRP A CA 1
ATOM 717 C C . TRP A 1 87 ? 21.822 8.053 0.346 1.00 87.19 87 TRP A C 1
ATOM 719 O O . TRP A 1 87 ? 22.891 7.453 0.433 1.00 87.19 87 TRP A O 1
ATOM 729 N N . ASN A 1 88 ? 21.120 8.418 1.421 1.00 85.50 88 ASN A N 1
ATOM 730 C CA . ASN A 1 88 ? 21.541 8.153 2.793 1.00 85.50 88 ASN A CA 1
ATOM 731 C C . ASN A 1 88 ? 20.330 7.784 3.648 1.00 85.50 88 ASN A C 1
ATOM 733 O O . ASN A 1 88 ? 19.401 8.581 3.781 1.00 85.50 88 ASN A O 1
ATOM 737 N N . SER A 1 89 ? 20.381 6.622 4.298 1.00 79.94 89 SER A N 1
ATOM 738 C CA . SER A 1 89 ? 19.273 6.113 5.107 1.00 79.94 89 SER A CA 1
ATOM 739 C C . SER A 1 89 ? 18.852 7.040 6.248 1.00 79.94 89 SER A C 1
ATOM 741 O O . SER A 1 89 ? 17.680 7.094 6.590 1.00 79.94 89 SER A O 1
ATOM 743 N N . ASN A 1 90 ? 19.775 7.818 6.818 1.00 79.75 90 ASN A N 1
ATOM 744 C CA . ASN A 1 90 ? 19.553 8.557 8.065 1.00 79.75 90 ASN A CA 1
ATOM 745 C C . ASN A 1 90 ? 19.220 10.038 7.850 1.00 79.75 90 ASN A C 1
ATOM 747 O O . ASN A 1 90 ? 18.855 10.732 8.797 1.00 79.75 90 ASN A O 1
ATOM 751 N N . LYS A 1 91 ? 19.395 10.557 6.630 1.00 87.62 91 LYS A N 1
ATOM 752 C CA . LYS A 1 91 ? 19.212 11.981 6.339 1.00 87.62 91 LYS A CA 1
ATOM 753 C C . LYS A 1 91 ? 18.762 12.218 4.898 1.00 87.62 91 LYS A C 1
ATOM 755 O O . LYS A 1 91 ? 19.233 11.560 3.979 1.00 87.62 91 LYS A O 1
ATOM 760 N N . ILE A 1 92 ? 17.914 13.231 4.722 1.00 91.25 92 ILE A N 1
ATOM 761 C CA . ILE A 1 92 ? 17.578 13.795 3.413 1.00 91.25 92 ILE A CA 1
ATOM 762 C C . ILE A 1 92 ? 18.742 14.642 2.883 1.00 91.25 92 ILE A C 1
ATOM 764 O O . ILE A 1 92 ? 19.213 15.547 3.577 1.00 91.25 92 ILE A O 1
ATOM 768 N N . MET A 1 93 ? 19.161 14.389 1.642 1.00 92.94 93 MET A N 1
ATOM 769 C CA . MET A 1 93 ? 20.260 15.119 1.007 1.00 92.94 93 MET A CA 1
ATOM 770 C C . MET A 1 93 ? 19.904 16.581 0.723 1.00 92.94 93 MET A C 1
ATOM 772 O O . MET A 1 93 ? 18.910 16.868 0.051 1.00 92.94 93 MET A O 1
ATOM 776 N N . THR A 1 94 ? 20.766 17.504 1.158 1.00 94.06 94 THR A N 1
ATOM 777 C CA . THR A 1 94 ? 20.656 18.934 0.822 1.00 94.06 94 THR A CA 1
ATOM 778 C C . THR A 1 94 ? 21.524 19.317 -0.385 1.00 94.06 94 THR A C 1
ATOM 780 O O . THR A 1 94 ? 22.450 18.585 -0.745 1.00 94.06 94 THR A O 1
ATOM 783 N N . PRO A 1 95 ? 21.286 20.480 -1.022 1.00 93.94 95 PRO A N 1
ATOM 784 C CA . PRO A 1 95 ? 22.125 20.939 -2.128 1.00 93.94 95 PRO A CA 1
ATOM 785 C C . PRO A 1 95 ? 23.611 21.107 -1.782 1.00 93.94 95 PRO A C 1
ATOM 787 O O . PRO A 1 95 ? 24.467 20.895 -2.639 1.00 93.94 95 PRO A O 1
ATOM 790 N N . GLU A 1 96 ? 23.933 21.487 -0.545 1.00 92.25 96 GLU A N 1
ATOM 791 C CA . GLU A 1 96 ? 25.315 21.611 -0.068 1.00 92.25 96 GLU A CA 1
ATOM 792 C C . GLU A 1 96 ? 25.998 20.244 0.019 1.00 92.25 96 GLU A C 1
ATOM 794 O O . GLU A 1 96 ? 27.178 20.119 -0.292 1.00 92.25 96 GLU A O 1
ATOM 799 N N . GLU A 1 97 ? 25.258 19.209 0.413 1.00 90.75 97 GLU A N 1
ATOM 800 C CA . GLU A 1 97 ? 25.763 17.837 0.471 1.00 90.75 97 GLU A CA 1
ATOM 801 C C . GLU A 1 97 ? 25.915 17.238 -0.919 1.00 90.75 97 GLU A C 1
ATOM 803 O O . GLU A 1 97 ? 26.946 16.629 -1.198 1.00 90.75 97 GLU A O 1
ATOM 808 N N . TYR A 1 98 ? 24.943 17.474 -1.806 1.00 90.50 98 TYR A N 1
ATOM 809 C CA . TYR A 1 98 ? 25.016 17.049 -3.203 1.00 90.50 98 TYR A CA 1
ATOM 810 C C . TYR A 1 98 ? 26.278 17.587 -3.888 1.00 90.50 98 TYR A C 1
ATOM 812 O O . TYR A 1 98 ? 26.938 16.859 -4.623 1.00 90.50 98 TYR A O 1
ATOM 820 N N . ALA A 1 99 ? 26.692 18.824 -3.590 1.00 89.25 99 ALA A N 1
ATOM 821 C CA . ALA A 1 99 ? 27.934 19.389 -4.121 1.00 89.25 99 ALA A CA 1
ATOM 822 C C . ALA A 1 99 ? 29.201 18.603 -3.711 1.00 89.25 99 ALA A C 1
ATOM 824 O O . ALA A 1 99 ? 30.208 18.674 -4.411 1.00 89.25 99 ALA A O 1
ATOM 825 N N . ASN A 1 100 ? 29.147 17.833 -2.619 1.00 87.69 100 ASN A N 1
ATOM 826 C CA . ASN A 1 100 ? 30.293 17.139 -2.028 1.00 87.69 100 ASN A CA 1
ATOM 827 C C . ASN A 1 100 ? 30.345 15.627 -2.323 1.00 87.69 100 ASN A C 1
ATOM 829 O O . ASN A 1 100 ? 31.295 14.973 -1.898 1.00 87.69 100 ASN A O 1
ATOM 833 N N . ILE A 1 101 ? 29.379 15.048 -3.051 1.00 82.19 101 ILE A N 1
ATOM 834 C CA . ILE A 1 101 ? 29.348 13.590 -3.321 1.00 82.19 101 ILE A CA 1
ATOM 835 C C . ILE A 1 101 ? 30.356 13.121 -4.388 1.00 82.19 101 ILE A C 1
ATOM 837 O O . ILE A 1 101 ? 30.457 11.923 -4.660 1.00 82.19 101 ILE A O 1
ATOM 841 N N . GLY A 1 102 ? 31.110 14.058 -4.972 1.00 77.62 102 GLY A N 1
ATOM 842 C CA . GLY A 1 102 ? 32.077 13.828 -6.044 1.00 77.62 102 GLY A CA 1
ATOM 843 C C . GLY A 1 102 ? 31.432 13.800 -7.432 1.00 77.62 102 GLY A C 1
ATOM 844 O O . GLY A 1 102 ? 30.340 13.268 -7.613 1.00 77.62 102 GLY A O 1
ATOM 845 N N . GLU A 1 103 ? 32.130 14.342 -8.432 1.00 69.75 103 GLU A N 1
ATOM 846 C CA . GLU A 1 103 ? 31.602 14.523 -9.798 1.00 69.75 103 GLU A CA 1
ATOM 847 C C . GLU A 1 103 ? 31.131 13.214 -10.447 1.00 69.75 103 GLU A C 1
ATOM 849 O O . GLU A 1 103 ? 30.107 13.191 -11.119 1.00 69.75 103 GLU A O 1
ATOM 854 N N . LYS A 1 104 ? 31.812 12.093 -10.178 1.00 69.25 104 LYS A N 1
ATOM 855 C CA . LYS A 1 104 ? 31.453 10.769 -10.725 1.00 69.25 104 LYS A CA 1
ATOM 856 C C . LYS A 1 104 ? 30.086 10.250 -10.265 1.00 69.25 104 LYS A C 1
ATOM 858 O O . LYS A 1 104 ? 29.543 9.346 -10.884 1.00 69.25 104 LYS A O 1
ATOM 863 N N . ASN A 1 105 ? 29.563 10.793 -9.169 1.00 74.69 105 ASN A N 1
ATOM 864 C CA . ASN A 1 105 ? 28.293 10.397 -8.570 1.00 74.69 105 ASN A CA 1
ATOM 865 C C . ASN A 1 105 ? 27.153 11.378 -8.892 1.00 74.69 105 ASN A C 1
ATOM 867 O O . ASN A 1 105 ? 26.003 11.110 -8.540 1.00 74.69 105 ASN A O 1
ATOM 871 N N . GLN A 1 106 ? 27.454 12.517 -9.524 1.00 78.38 106 GLN A N 1
ATOM 872 C CA . GLN A 1 106 ? 26.482 13.550 -9.874 1.00 78.38 106 GLN A CA 1
ATOM 873 C C . GLN A 1 106 ? 25.962 13.320 -11.296 1.00 78.38 106 GLN A C 1
ATOM 875 O O . GLN A 1 106 ? 26.708 13.438 -12.263 1.00 78.38 106 GLN A O 1
ATOM 880 N N . THR A 1 107 ? 24.669 13.025 -11.443 1.00 76.00 107 THR A N 1
ATOM 881 C CA . THR A 1 107 ? 24.042 12.837 -12.766 1.00 76.00 107 THR A CA 1
ATOM 882 C C . THR A 1 107 ? 23.355 14.096 -13.283 1.00 76.00 107 THR A C 1
ATOM 884 O O . THR A 1 107 ? 22.957 14.141 -14.440 1.00 76.00 107 THR A O 1
ATOM 887 N N . VAL A 1 108 ? 23.148 15.100 -12.426 1.00 78.50 108 VAL A N 1
ATOM 888 C CA . VAL A 1 108 ? 22.536 16.389 -12.780 1.00 78.50 108 VAL A CA 1
ATOM 889 C C . VAL A 1 108 ? 23.391 17.547 -12.279 1.00 78.50 108 VAL A C 1
ATOM 891 O O . VAL A 1 108 ? 24.117 17.412 -11.291 1.00 78.50 108 VAL A O 1
ATOM 894 N N . SER A 1 109 ? 23.270 18.711 -12.923 1.00 82.31 109 SER A N 1
ATOM 895 C CA . SER A 1 109 ? 23.972 19.916 -12.475 1.00 82.31 109 SER A CA 1
ATOM 896 C C . SER A 1 109 ? 23.552 20.295 -11.053 1.00 82.31 109 SER A C 1
ATOM 898 O O . SER A 1 109 ? 22.402 20.083 -10.648 1.00 82.31 109 SER A O 1
ATOM 900 N N . LEU A 1 110 ? 24.457 20.929 -10.306 1.00 87.12 110 LEU A N 1
ATOM 901 C CA . LEU A 1 110 ? 24.125 21.484 -8.993 1.00 87.12 110 LEU A CA 1
ATOM 902 C C . LEU A 1 110 ? 22.986 22.517 -9.079 1.00 87.12 110 LEU A C 1
ATOM 904 O O . LEU A 1 110 ? 22.180 22.622 -8.156 1.00 87.12 110 LEU A O 1
ATOM 908 N N . GLU A 1 111 ? 22.893 23.273 -10.175 1.00 86.81 111 GLU A N 1
ATOM 909 C CA . GLU A 1 111 ? 21.818 24.247 -10.394 1.00 86.81 111 GLU A CA 1
ATOM 910 C C . GLU A 1 111 ? 20.460 23.564 -10.588 1.00 86.81 111 GLU A C 1
ATOM 912 O O . GLU A 1 111 ? 19.475 23.950 -9.958 1.00 86.81 111 GLU A O 1
ATOM 917 N N . THR A 1 112 ? 20.421 22.504 -11.398 1.00 86.06 112 THR A N 1
ATOM 918 C CA . THR A 1 112 ? 19.235 21.670 -11.630 1.00 86.06 112 THR A CA 1
ATOM 919 C C . THR A 1 112 ? 18.786 21.010 -10.330 1.00 86.06 112 THR A C 1
ATOM 921 O O . THR A 1 112 ? 17.605 21.080 -9.987 1.00 86.06 112 THR A O 1
ATOM 924 N N . PHE A 1 113 ? 19.723 20.438 -9.564 1.00 91.31 113 PHE A N 1
ATOM 925 C CA . PHE A 1 113 ? 19.434 19.858 -8.252 1.00 91.31 113 PHE A CA 1
ATOM 926 C C . PHE A 1 113 ? 18.825 20.897 -7.304 1.00 91.31 113 PHE A C 1
ATOM 928 O O . PHE A 1 113 ? 17.768 20.654 -6.725 1.00 91.31 113 PHE A O 1
ATOM 935 N N . LYS A 1 114 ? 19.447 22.080 -7.178 1.00 93.88 114 LYS A N 1
ATOM 936 C CA . LYS A 1 114 ? 18.943 23.182 -6.337 1.00 93.88 114 LYS A CA 1
ATOM 937 C C . LYS A 1 114 ? 17.528 23.590 -6.727 1.00 93.88 114 LYS A C 1
ATOM 939 O O . LYS A 1 114 ? 16.685 23.768 -5.850 1.00 93.88 114 LYS A O 1
ATOM 944 N N . LEU A 1 115 ? 17.269 23.717 -8.026 1.00 91.75 115 LEU A N 1
ATOM 945 C CA . LEU A 1 115 ? 15.965 24.115 -8.539 1.00 91.75 115 LEU A CA 1
ATOM 946 C C . LEU A 1 115 ? 14.884 23.078 -8.208 1.00 91.75 115 LEU A C 1
ATOM 948 O O . LEU A 1 115 ? 13.821 23.448 -7.716 1.00 91.75 115 LEU A O 1
ATOM 952 N N . ILE A 1 116 ? 15.163 21.789 -8.414 1.00 93.19 116 ILE A N 1
ATOM 953 C CA . ILE A 1 116 ? 14.234 20.698 -8.079 1.00 93.19 116 ILE A CA 1
ATOM 954 C C . ILE A 1 116 ? 14.012 20.618 -6.569 1.00 93.19 116 ILE A C 1
ATOM 956 O O . ILE A 1 116 ? 12.867 20.523 -6.121 1.00 93.19 116 ILE A O 1
ATOM 960 N N . TYR A 1 117 ? 15.088 20.703 -5.782 1.00 95.44 117 TYR A N 1
ATOM 961 C CA . TYR A 1 117 ? 15.019 20.678 -4.325 1.00 95.44 117 TYR A CA 1
ATOM 962 C C . TYR A 1 117 ? 14.102 21.791 -3.796 1.00 95.44 117 TYR A C 1
ATOM 964 O O . TYR A 1 117 ? 13.264 21.551 -2.930 1.00 95.44 117 TYR A O 1
ATOM 972 N N . GLN A 1 118 ? 14.214 23.001 -4.345 1.00 94.38 118 GLN A N 1
ATOM 973 C CA . GLN A 1 118 ? 13.422 24.153 -3.913 1.00 94.38 118 GLN A CA 1
ATOM 974 C C . GLN A 1 118 ? 11.988 24.125 -4.453 1.00 94.38 118 GLN A C 1
ATOM 976 O O . GLN A 1 118 ? 11.039 24.222 -3.677 1.00 94.38 118 GLN A O 1
ATOM 981 N N . GLU A 1 119 ? 11.805 24.023 -5.771 1.00 92.75 119 GLU A N 1
ATOM 982 C CA . GLU A 1 119 ? 10.491 24.205 -6.404 1.00 92.75 119 GLU A CA 1
ATOM 983 C C . GLU A 1 119 ? 9.604 22.963 -6.318 1.00 92.75 119 GLU A C 1
ATOM 985 O O . GLU A 1 119 ? 8.393 23.087 -6.128 1.00 92.75 119 GLU A O 1
ATOM 990 N N . VAL A 1 120 ? 10.191 21.770 -6.441 1.00 93.25 120 VAL A N 1
ATOM 991 C CA . VAL A 1 120 ? 9.429 20.517 -6.521 1.00 93.25 120 VAL A CA 1
ATOM 992 C C . VAL A 1 120 ? 9.405 19.810 -5.174 1.00 93.25 120 VAL A C 1
ATOM 994 O O . VAL A 1 120 ? 8.324 19.526 -4.664 1.00 93.25 120 VAL A O 1
ATOM 997 N N . TRP A 1 121 ? 10.562 19.553 -4.563 1.00 94.62 121 TRP A N 1
ATOM 998 C CA . TRP A 1 121 ? 10.633 18.829 -3.291 1.00 94.62 121 TRP A CA 1
ATOM 999 C C . TRP A 1 121 ? 10.097 19.671 -2.122 1.00 94.62 121 TRP A C 1
ATOM 1001 O O . TRP A 1 121 ? 9.061 19.340 -1.541 1.00 94.62 121 TRP A O 1
ATOM 1011 N N . GLN A 1 122 ? 10.757 20.785 -1.794 1.00 93.69 122 GLN A N 1
ATOM 1012 C CA . GLN A 1 122 ? 10.476 21.568 -0.586 1.00 93.69 122 GLN A CA 1
ATOM 1013 C C . GLN A 1 122 ? 9.123 22.290 -0.637 1.00 93.69 122 GLN A C 1
ATOM 1015 O O . GLN A 1 122 ? 8.376 22.261 0.336 1.00 93.69 122 GLN A O 1
ATOM 1020 N N . LYS A 1 123 ? 8.788 22.942 -1.758 1.00 92.81 123 LYS A N 1
ATOM 1021 C CA . LYS A 1 123 ? 7.549 23.735 -1.878 1.00 92.81 123 LYS A CA 1
ATOM 1022 C C . LYS A 1 123 ? 6.292 22.915 -2.178 1.00 92.81 123 LYS A C 1
ATOM 1024 O O . LYS A 1 123 ? 5.194 23.461 -2.060 1.00 92.81 123 LYS A O 1
ATOM 1029 N N . TRP A 1 124 ? 6.418 21.662 -2.621 1.00 93.75 124 TRP A N 1
ATOM 1030 C CA . TRP A 1 124 ? 5.272 20.902 -3.127 1.00 93.75 124 TRP A CA 1
ATOM 1031 C C . TRP A 1 124 ? 5.230 19.446 -2.668 1.00 93.75 124 TRP A C 1
ATOM 1033 O O . TRP A 1 124 ? 4.335 19.104 -1.902 1.00 93.75 124 TRP A O 1
ATOM 1043 N N . TYR A 1 125 ? 6.150 18.592 -3.118 1.00 92.94 125 TYR A N 1
ATOM 1044 C CA . TYR A 1 125 ? 6.037 17.143 -2.917 1.00 92.94 125 TYR A CA 1
ATOM 1045 C C . TYR A 1 125 ? 6.151 16.755 -1.435 1.00 92.94 125 TYR A C 1
ATOM 1047 O O . TYR A 1 125 ? 5.311 16.016 -0.940 1.00 92.94 125 TYR A O 1
ATOM 1055 N N . SER A 1 126 ? 7.098 17.343 -0.692 1.00 90.50 126 SER A N 1
ATOM 1056 C CA . SER A 1 126 ? 7.251 17.118 0.760 1.00 90.50 126 SER A CA 1
ATOM 1057 C C . SER A 1 126 ? 6.116 17.687 1.620 1.00 90.50 126 SER A C 1
ATOM 1059 O O . SER A 1 126 ? 6.011 17.344 2.791 1.00 90.50 126 SER A O 1
ATOM 1061 N N . GLN A 1 127 ? 5.292 18.581 1.063 1.00 90.31 127 GLN A N 1
ATOM 1062 C CA . GLN A 1 127 ? 4.163 19.203 1.765 1.00 90.31 127 GLN A CA 1
ATOM 1063 C C . GLN A 1 127 ? 2.844 18.461 1.517 1.00 90.31 127 GLN A C 1
ATOM 1065 O O . GLN A 1 127 ? 1.805 18.867 2.033 1.00 90.31 127 GLN A O 1
ATOM 1070 N N . MET A 1 128 ? 2.850 17.417 0.684 1.00 87.94 128 MET A N 1
ATOM 1071 C CA . MET A 1 128 ? 1.659 16.608 0.459 1.00 87.94 128 MET A CA 1
ATOM 1072 C C . MET A 1 128 ? 1.352 15.780 1.706 1.00 87.94 128 MET A C 1
ATOM 1074 O O . MET A 1 128 ? 2.198 15.029 2.183 1.00 87.94 128 MET A O 1
ATOM 1078 N N . GLU A 1 129 ? 0.130 15.898 2.221 1.00 74.88 129 GLU A N 1
ATOM 1079 C CA . GLU A 1 129 ? -0.296 15.118 3.380 1.00 74.88 129 GLU A CA 1
ATOM 1080 C C . GLU A 1 129 ? -0.366 13.624 3.048 1.00 74.88 129 GLU A C 1
ATOM 1082 O O . GLU A 1 129 ? -1.046 13.208 2.105 1.00 74.88 129 GLU A O 1
ATOM 1087 N N . SER A 1 130 ? 0.320 12.830 3.873 1.00 74.31 130 SER A N 1
ATOM 1088 C CA . SER A 1 130 ? 0.167 11.375 3.974 1.00 74.31 130 SER A CA 1
ATOM 1089 C C . SER A 1 130 ? 0.429 10.578 2.695 1.00 74.31 130 SER A C 1
ATOM 1091 O O . SER A 1 130 ? -0.053 9.457 2.608 1.00 74.31 130 SER A O 1
ATOM 1093 N N . VAL A 1 131 ? 1.162 11.112 1.713 1.00 88.62 131 VAL A N 1
ATOM 1094 C CA . VAL A 1 131 ? 1.616 10.343 0.539 1.00 88.62 131 VAL A CA 1
ATOM 1095 C C . VAL A 1 131 ? 2.970 9.694 0.806 1.00 88.62 131 VAL A C 1
ATOM 1097 O O . VAL A 1 131 ? 3.780 10.248 1.548 1.00 88.62 131 VAL A O 1
ATOM 1100 N N . TRP A 1 132 ? 3.226 8.549 0.178 1.00 90.38 132 TRP A N 1
ATOM 1101 C CA . TRP A 1 132 ? 4.485 7.823 0.338 1.00 90.38 132 TRP A CA 1
ATOM 1102 C C . TRP A 1 132 ? 4.898 7.107 -0.956 1.00 90.38 132 TRP A C 1
ATOM 1104 O O . TRP A 1 132 ? 4.061 6.788 -1.801 1.00 90.38 132 TRP A O 1
ATOM 1114 N N . ASP A 1 133 ? 6.197 6.869 -1.114 1.00 88.81 133 ASP A N 1
ATOM 1115 C CA . ASP A 1 133 ? 6.801 6.060 -2.177 1.00 88.81 133 ASP A CA 1
ATOM 1116 C C . ASP A 1 133 ? 7.726 4.975 -1.594 1.00 88.81 133 ASP A C 1
ATOM 1118 O O . ASP A 1 133 ? 7.900 4.881 -0.377 1.00 88.81 133 ASP A O 1
ATOM 1122 N N . ASP A 1 134 ? 8.316 4.132 -2.450 1.00 86.38 134 ASP A N 1
ATOM 1123 C CA . ASP A 1 134 ? 9.129 2.999 -1.982 1.00 86.38 134 ASP A CA 1
ATOM 1124 C C . ASP A 1 134 ? 10.313 3.443 -1.101 1.00 86.38 134 ASP A C 1
ATOM 1126 O O . ASP A 1 134 ? 10.716 2.709 -0.205 1.00 86.38 134 ASP A O 1
ATOM 1130 N N . GLN A 1 135 ? 10.865 4.653 -1.292 1.00 89.25 135 GLN A N 1
ATOM 1131 C CA . GLN A 1 135 ? 11.970 5.108 -0.441 1.00 89.25 135 GLN A CA 1
ATOM 1132 C C . GLN A 1 135 ? 11.505 5.381 0.992 1.00 89.25 135 GLN A C 1
ATOM 1134 O O . GLN A 1 135 ? 12.276 5.176 1.927 1.00 89.25 135 GLN A O 1
ATOM 1139 N N . ASP A 1 136 ? 10.265 5.832 1.189 1.00 91.25 136 ASP A N 1
ATOM 1140 C CA . ASP A 1 136 ? 9.749 6.169 2.519 1.00 91.25 136 ASP A CA 1
ATOM 1141 C C . ASP A 1 136 ? 9.604 4.918 3.395 1.00 91.25 136 ASP A C 1
ATOM 1143 O O . ASP A 1 136 ? 10.013 4.928 4.557 1.00 91.25 136 ASP A O 1
ATOM 1147 N N . ILE A 1 137 ? 9.102 3.819 2.825 1.00 91.06 137 ILE A N 1
ATOM 1148 C CA . ILE A 1 137 ? 8.953 2.545 3.541 1.00 91.06 137 ILE A CA 1
ATOM 1149 C C . ILE A 1 137 ? 10.319 1.905 3.852 1.00 91.06 137 ILE A C 1
ATOM 1151 O O . ILE A 1 137 ? 10.537 1.441 4.971 1.00 91.06 137 ILE A O 1
ATOM 1155 N N . VAL A 1 138 ? 11.287 1.961 2.926 1.00 92.38 138 VAL A N 1
ATOM 1156 C CA . VAL A 1 138 ? 12.661 1.468 3.159 1.00 92.38 138 VAL A CA 1
ATOM 1157 C C . VAL A 1 138 ? 13.329 2.239 4.294 1.00 92.38 138 VAL A C 1
ATOM 1159 O O . VAL A 1 138 ? 13.887 1.641 5.219 1.00 92.38 138 VAL A O 1
ATOM 1162 N N . ARG A 1 139 ? 13.254 3.575 4.252 1.00 92.12 139 ARG A N 1
ATOM 1163 C CA . ARG A 1 139 ? 13.804 4.443 5.299 1.00 92.12 139 ARG A CA 1
ATOM 1164 C C . ARG A 1 139 ? 13.148 4.168 6.642 1.00 92.12 139 ARG A C 1
ATOM 1166 O O . ARG A 1 139 ? 13.860 4.027 7.628 1.00 92.12 139 ARG A O 1
ATOM 1173 N N . PHE A 1 140 ? 11.827 4.007 6.677 1.00 91.56 140 PHE A N 1
ATOM 1174 C CA . PHE A 1 140 ? 11.106 3.679 7.903 1.00 91.56 140 PHE A CA 1
ATOM 1175 C C . PHE A 1 140 ? 11.599 2.370 8.534 1.00 91.56 140 PHE A C 1
ATOM 1177 O O . PHE A 1 140 ? 11.919 2.358 9.725 1.00 91.56 140 PHE A O 1
ATOM 1184 N N . CYS A 1 141 ? 11.744 1.303 7.737 1.00 91.38 141 CYS A N 1
ATOM 1185 C CA . CYS A 1 141 ? 12.295 0.022 8.193 1.00 91.38 141 CYS A CA 1
ATOM 1186 C C . CYS A 1 141 ? 13.714 0.164 8.761 1.00 91.38 141 CYS A C 1
ATOM 1188 O O . CYS A 1 141 ? 14.043 -0.448 9.782 1.00 91.38 141 CYS A O 1
ATOM 1190 N N . LEU A 1 142 ? 14.557 0.975 8.114 1.00 90.25 142 LEU A N 1
ATOM 1191 C CA . LEU A 1 142 ? 15.933 1.230 8.543 1.00 90.25 142 LEU A CA 1
ATOM 1192 C C . LEU A 1 142 ? 16.009 2.066 9.826 1.00 90.25 142 LEU A C 1
ATOM 1194 O O . LEU A 1 142 ? 16.796 1.724 10.710 1.00 90.25 142 LEU A O 1
ATOM 1198 N N . GLU A 1 143 ? 15.208 3.129 9.926 1.00 91.25 143 GLU A N 1
ATOM 1199 C CA . GLU A 1 143 ? 15.156 4.066 11.057 1.00 91.25 143 GLU A CA 1
ATOM 1200 C C . GLU A 1 143 ? 14.609 3.394 12.329 1.00 91.25 143 GLU A C 1
ATOM 1202 O O . GLU A 1 143 ? 15.131 3.628 13.419 1.00 91.25 143 GLU A O 1
ATOM 1207 N N . HIS A 1 144 ? 13.617 2.507 12.189 1.00 89.44 144 HIS A N 1
ATOM 1208 C CA . HIS A 1 144 ? 12.991 1.784 13.306 1.00 89.44 144 HIS A CA 1
ATOM 1209 C C . HIS A 1 144 ? 13.619 0.409 13.579 1.00 89.44 144 HIS A C 1
ATOM 1211 O O . HIS A 1 144 ? 13.168 -0.306 14.471 1.00 89.44 144 HIS A O 1
ATOM 1217 N N . ASN A 1 145 ? 14.671 0.040 12.838 1.00 87.81 145 ASN A N 1
ATOM 1218 C CA . ASN A 1 145 ? 15.388 -1.230 12.969 1.00 87.81 145 ASN A CA 1
ATOM 1219 C C . ASN A 1 145 ? 14.464 -2.467 12.917 1.00 87.81 145 ASN A C 1
ATOM 1221 O O . ASN A 1 145 ? 14.576 -3.375 13.737 1.00 87.81 145 ASN A O 1
ATOM 1225 N N . LEU A 1 146 ? 13.550 -2.484 11.943 1.00 88.62 146 LEU A N 1
ATOM 1226 C CA . LEU A 1 146 ? 12.522 -3.525 11.763 1.00 88.62 146 LEU A CA 1
ATOM 1227 C C . LEU A 1 146 ? 12.999 -4.709 10.904 1.00 88.62 146 LEU A C 1
ATOM 1229 O O . LEU A 1 146 ? 12.222 -5.584 10.539 1.00 88.62 146 LEU A O 1
ATOM 1233 N N . ILE A 1 147 ? 14.273 -4.714 10.520 1.00 87.31 147 ILE A N 1
ATOM 1234 C CA . ILE A 1 147 ? 14.828 -5.671 9.564 1.00 87.31 147 ILE A CA 1
ATOM 1235 C C . ILE A 1 147 ? 15.365 -6.873 10.331 1.00 87.31 147 ILE A C 1
ATOM 1237 O O . ILE A 1 147 ? 16.243 -6.727 11.178 1.00 87.31 147 ILE A O 1
ATOM 1241 N N . ASP A 1 148 ? 14.831 -8.044 10.008 1.00 78.25 148 ASP A N 1
ATOM 1242 C CA . ASP A 1 148 ? 15.219 -9.325 10.587 1.00 78.25 148 ASP A CA 1
ATOM 1243 C C . ASP A 1 148 ? 16.354 -9.966 9.772 1.00 78.25 148 ASP A C 1
ATOM 1245 O O . ASP A 1 148 ? 16.279 -10.050 8.541 1.00 78.25 148 ASP A O 1
ATOM 1249 N N . ASP A 1 149 ? 17.407 -10.427 10.447 1.00 75.12 149 ASP A N 1
ATOM 1250 C CA . ASP A 1 149 ? 18.627 -10.965 9.840 1.00 75.12 149 ASP A CA 1
ATOM 1251 C C . ASP A 1 149 ? 18.495 -12.464 9.527 1.00 75.12 149 ASP A C 1
ATOM 1253 O O . ASP A 1 149 ? 19.255 -13.315 9.995 1.00 75.12 149 ASP A O 1
ATOM 1257 N N . ARG A 1 150 ? 17.500 -12.805 8.706 1.00 78.50 150 ARG A N 1
ATOM 1258 C CA . ARG A 1 150 ? 17.058 -14.196 8.507 1.00 78.50 150 ARG A CA 1
ATOM 1259 C C . ARG A 1 150 ? 17.580 -14.887 7.248 1.00 78.50 150 ARG A C 1
ATOM 1261 O O . ARG A 1 150 ? 17.469 -16.109 7.146 1.00 78.50 150 ARG A O 1
ATOM 1268 N N . TYR A 1 151 ? 18.163 -14.160 6.291 1.00 86.06 151 TYR A N 1
ATOM 1269 C CA . TYR A 1 151 ? 18.544 -14.746 5.001 1.00 86.06 151 TYR A CA 1
ATOM 1270 C C . TYR A 1 151 ? 20.015 -15.156 4.963 1.00 86.06 151 TYR A C 1
ATOM 1272 O O . TYR A 1 151 ? 20.926 -14.342 5.116 1.00 86.06 151 TYR A O 1
ATOM 1280 N N . SER A 1 152 ? 20.252 -16.444 4.707 1.00 84.44 152 SER A N 1
ATOM 1281 C CA . SER A 1 152 ? 21.605 -16.986 4.555 1.00 84.44 152 SER A CA 1
ATOM 1282 C C . SER A 1 152 ? 22.236 -16.673 3.204 1.00 84.44 152 SER A C 1
ATOM 1284 O O . SER A 1 152 ? 23.444 -16.787 3.114 1.00 84.44 152 SER A O 1
ATOM 1286 N N . ALA A 1 153 ? 21.462 -16.316 2.178 1.00 88.00 153 ALA A N 1
ATOM 1287 C CA . ALA A 1 153 ? 21.928 -15.887 0.859 1.00 88.00 153 ALA A CA 1
ATOM 1288 C C . ALA A 1 153 ? 20.909 -14.912 0.264 1.00 88.00 153 ALA A C 1
ATOM 1290 O O . ALA A 1 153 ? 19.712 -15.077 0.498 1.00 88.00 153 ALA A O 1
ATOM 1291 N N . VAL A 1 154 ? 21.380 -13.908 -0.476 1.00 89.94 154 VAL A N 1
ATOM 1292 C CA . VAL A 1 154 ? 20.529 -12.865 -1.059 1.00 89.94 154 VAL A CA 1
ATOM 1293 C C . VAL A 1 154 ? 20.870 -12.702 -2.537 1.00 89.94 154 VAL A C 1
ATOM 1295 O O . VAL A 1 154 ? 22.014 -12.419 -2.893 1.00 89.94 154 VAL A O 1
ATOM 1298 N N . PHE A 1 155 ? 19.864 -12.890 -3.388 1.00 91.62 155 PHE A N 1
ATOM 1299 C CA . PHE A 1 155 ? 19.954 -12.734 -4.835 1.00 91.62 155 PHE A CA 1
ATOM 1300 C C . PHE A 1 155 ? 19.069 -11.561 -5.244 1.00 91.62 155 PHE A C 1
ATOM 1302 O O . PHE A 1 155 ? 17.879 -11.542 -4.938 1.00 91.62 155 PHE A O 1
ATOM 1309 N N . CYS A 1 156 ? 19.665 -10.587 -5.913 1.00 89.81 156 CYS A N 1
ATOM 1310 C CA . CYS A 1 156 ? 19.014 -9.375 -6.375 1.00 89.81 156 CYS A CA 1
ATOM 1311 C C . CYS A 1 156 ? 19.091 -9.342 -7.899 1.00 89.81 156 CYS A C 1
ATOM 1313 O O . CYS A 1 156 ? 20.183 -9.258 -8.461 1.00 89.81 156 CYS A O 1
ATOM 1315 N N . ASP A 1 157 ? 17.942 -9.412 -8.558 1.00 87.88 157 ASP A N 1
ATOM 1316 C CA . ASP A 1 157 ? 17.830 -9.176 -9.997 1.00 87.88 157 ASP A CA 1
ATOM 1317 C C . ASP A 1 157 ? 17.474 -7.706 -10.269 1.00 87.88 157 ASP A C 1
ATOM 1319 O O . ASP A 1 157 ? 17.004 -7.013 -9.365 1.00 87.88 157 ASP A O 1
ATOM 1323 N N . GLU A 1 158 ? 17.733 -7.221 -11.485 1.00 83.31 158 GLU A N 1
ATOM 1324 C CA . GLU A 1 158 ? 17.530 -5.817 -11.894 1.00 83.31 158 GLU A CA 1
ATOM 1325 C C . GLU A 1 158 ? 18.159 -4.804 -10.911 1.00 83.31 158 GLU A C 1
ATOM 1327 O O . GLU A 1 158 ? 17.621 -3.733 -10.614 1.00 83.31 158 GLU A O 1
ATOM 1332 N N . SER A 1 159 ? 19.349 -5.140 -10.404 1.00 86.06 159 SER A N 1
ATOM 1333 C CA . SER A 1 159 ? 20.019 -4.419 -9.316 1.00 86.06 159 SER A CA 1
ATOM 1334 C C . SER A 1 159 ? 20.351 -2.961 -9.641 1.00 86.06 159 SER A C 1
ATOM 1336 O O . SER A 1 159 ? 20.608 -2.168 -8.735 1.00 86.06 159 SER A O 1
ATOM 1338 N N . GLN A 1 160 ? 20.336 -2.595 -10.924 1.00 80.06 160 GLN A N 1
ATOM 1339 C CA . GLN A 1 160 ? 20.531 -1.227 -11.393 1.00 80.06 160 GLN A CA 1
ATOM 1340 C C . GLN A 1 160 ? 19.390 -0.267 -11.028 1.00 80.06 160 GLN A C 1
ATOM 1342 O O . GLN A 1 160 ? 19.568 0.950 -11.136 1.00 80.06 160 GLN A O 1
ATOM 1347 N N . ASP A 1 161 ? 18.238 -0.800 -10.607 1.00 77.56 161 ASP A N 1
ATOM 1348 C CA . ASP A 1 161 ? 17.090 -0.012 -10.157 1.00 77.56 161 ASP A CA 1
ATOM 1349 C C . ASP A 1 161 ? 17.142 0.307 -8.647 1.00 77.56 161 ASP A C 1
ATOM 1351 O O . ASP A 1 161 ? 16.395 1.178 -8.197 1.00 77.56 161 ASP A O 1
ATOM 1355 N N . PHE A 1 162 ? 18.048 -0.318 -7.874 1.00 82.81 162 PHE A N 1
ATOM 1356 C CA . PHE A 1 162 ? 18.180 -0.056 -6.437 1.00 82.81 162 PHE A CA 1
ATOM 1357 C C . PHE A 1 162 ? 18.938 1.241 -6.120 1.00 82.81 162 PHE A C 1
ATOM 1359 O O . PHE A 1 162 ? 19.998 1.542 -6.677 1.00 82.81 162 PHE A O 1
ATOM 1366 N N . THR A 1 163 ? 18.437 1.986 -5.135 1.00 84.25 163 THR A N 1
ATOM 1367 C CA . THR A 1 163 ? 19.131 3.123 -4.519 1.00 84.25 163 THR A CA 1
ATOM 1368 C C . THR A 1 163 ? 20.094 2.664 -3.421 1.00 84.25 163 THR A C 1
ATOM 1370 O O . THR A 1 163 ? 20.022 1.546 -2.916 1.00 84.25 163 THR A O 1
ATOM 1373 N N . ARG A 1 164 ? 20.990 3.550 -2.970 1.00 86.25 164 ARG A N 1
ATOM 1374 C CA . ARG A 1 164 ? 21.921 3.249 -1.863 1.00 86.25 164 ARG A CA 1
ATOM 1375 C C . ARG A 1 164 ? 21.201 2.864 -0.569 1.00 86.25 164 ARG A C 1
ATOM 1377 O O . ARG A 1 164 ? 21.635 1.954 0.129 1.00 86.25 164 ARG A O 1
ATOM 1384 N N . THR A 1 165 ? 20.080 3.520 -0.283 1.00 88.50 165 THR A N 1
ATOM 1385 C CA . THR A 1 165 ? 19.236 3.219 0.885 1.00 88.50 165 THR A CA 1
ATOM 1386 C C . THR A 1 165 ? 18.617 1.821 0.775 1.00 88.50 165 THR A C 1
ATOM 1388 O O . THR A 1 165 ? 18.555 1.093 1.762 1.00 88.50 165 THR A O 1
ATOM 1391 N N . GLU A 1 166 ? 18.202 1.405 -0.421 1.00 89.00 166 GLU A N 1
ATOM 1392 C CA . GLU A 1 166 ? 17.692 0.048 -0.656 1.00 89.00 166 GLU A CA 1
ATOM 1393 C C . GLU A 1 166 ? 18.802 -1.001 -0.521 1.00 89.00 166 GLU A C 1
ATOM 1395 O O . GLU A 1 166 ? 18.582 -2.047 0.086 1.00 89.00 166 GLU A O 1
ATOM 1400 N N . ILE A 1 167 ? 20.022 -0.694 -0.972 1.00 86.75 167 ILE A N 1
ATOM 1401 C CA . ILE A 1 167 ? 21.196 -1.547 -0.737 1.00 86.75 167 ILE A CA 1
ATOM 1402 C C . ILE A 1 167 ? 21.509 -1.679 0.764 1.00 86.75 167 ILE A C 1
ATOM 1404 O O . ILE A 1 167 ? 21.817 -2.781 1.215 1.00 86.75 167 ILE A O 1
ATOM 1408 N N . ASP A 1 168 ? 21.382 -0.614 1.566 1.00 87.12 168 ASP A N 1
ATOM 1409 C CA . ASP A 1 168 ? 21.540 -0.701 3.031 1.00 87.12 168 ASP A CA 1
ATOM 1410 C C . ASP A 1 168 ? 20.511 -1.638 3.670 1.00 87.12 168 ASP A C 1
ATOM 1412 O O . ASP A 1 168 ? 20.836 -2.397 4.588 1.00 87.12 168 ASP A O 1
ATOM 1416 N N . PHE A 1 169 ? 19.270 -1.598 3.181 1.00 90.06 169 PHE A N 1
ATOM 1417 C CA . PHE A 1 169 ? 18.229 -2.529 3.598 1.00 90.06 169 PHE A CA 1
ATOM 1418 C C . PHE A 1 169 ? 18.596 -3.970 3.223 1.00 90.06 169 PHE A C 1
ATOM 1420 O O . PHE A 1 169 ? 18.598 -4.843 4.091 1.00 90.06 169 PHE A O 1
ATOM 1427 N N . ILE A 1 170 ? 18.981 -4.207 1.964 1.00 89.12 170 ILE A N 1
ATOM 1428 C CA . ILE A 1 170 ? 19.378 -5.526 1.444 1.00 89.12 170 ILE A CA 1
ATOM 1429 C C . ILE A 1 170 ? 20.546 -6.109 2.241 1.00 89.12 170 ILE A C 1
ATOM 1431 O O . ILE A 1 170 ? 20.542 -7.291 2.584 1.00 89.12 170 ILE A O 1
ATOM 1435 N N . LEU A 1 171 ? 21.532 -5.281 2.589 1.00 85.12 171 LEU A N 1
ATOM 1436 C CA . LEU A 1 171 ? 22.650 -5.694 3.426 1.00 85.12 171 LEU A CA 1
ATOM 1437 C C . LEU A 1 171 ? 22.162 -6.216 4.778 1.00 85.12 171 LEU A C 1
ATOM 1439 O O . LEU A 1 171 ? 22.585 -7.293 5.190 1.00 85.12 171 LEU A O 1
ATOM 1443 N N . LYS A 1 172 ? 21.245 -5.512 5.446 1.00 86.06 172 LYS A N 1
ATOM 1444 C CA . LYS A 1 172 ? 20.732 -5.900 6.771 1.00 86.06 172 LYS A CA 1
ATOM 1445 C C . LYS A 1 172 ? 19.877 -7.172 6.780 1.00 86.06 172 LYS A C 1
ATOM 1447 O O . LYS A 1 172 ? 19.750 -7.770 7.842 1.00 86.06 172 LYS A O 1
ATOM 1452 N N . LEU A 1 173 ? 19.343 -7.607 5.634 1.00 87.44 173 LEU A N 1
ATOM 1453 C CA . LEU A 1 173 ? 18.616 -8.882 5.510 1.00 87.44 173 LEU A CA 1
ATOM 1454 C C . LEU A 1 173 ? 19.509 -10.110 5.736 1.00 87.44 173 LEU A C 1
ATOM 1456 O O . LEU A 1 173 ? 19.027 -11.183 6.108 1.00 87.44 173 LEU A O 1
ATOM 1460 N N . SER A 1 174 ? 20.806 -9.976 5.455 1.00 85.00 174 SER A N 1
ATOM 1461 C CA . SER A 1 174 ? 21.744 -11.087 5.553 1.00 85.00 174 SER A CA 1
ATOM 1462 C C . SER A 1 174 ? 22.036 -11.442 7.006 1.00 85.00 174 SER A C 1
ATOM 1464 O O . SER A 1 174 ? 22.495 -10.610 7.786 1.00 85.00 174 SER A O 1
ATOM 1466 N N . SER A 1 175 ? 21.928 -12.728 7.338 1.00 79.56 175 SER A N 1
ATOM 1467 C CA . SER A 1 175 ? 22.313 -13.258 8.653 1.00 79.56 175 SER A CA 1
ATOM 1468 C C . SER A 1 175 ? 23.808 -13.099 8.972 1.00 79.56 175 SER A C 1
ATOM 1470 O O . SER A 1 175 ? 24.247 -13.393 10.087 1.00 79.56 175 SER A O 1
ATOM 1472 N N . PHE A 1 176 ? 24.623 -12.714 7.983 1.00 74.94 176 PHE A N 1
ATOM 1473 C CA . PHE A 1 176 ? 26.077 -12.583 8.094 1.00 74.94 176 PHE A CA 1
ATOM 1474 C C . PHE A 1 176 ? 26.564 -11.132 8.119 1.00 74.94 176 PHE A C 1
ATOM 1476 O O . PHE A 1 176 ? 27.640 -10.883 8.658 1.00 74.94 176 PHE A O 1
ATOM 1483 N N . SER A 1 177 ? 25.799 -10.179 7.581 1.00 68.25 177 SER A N 1
ATOM 1484 C CA . SER A 1 177 ? 26.219 -8.772 7.475 1.00 68.25 177 SER A CA 1
ATOM 1485 C C . SER A 1 177 ? 26.304 -8.062 8.829 1.00 68.25 177 SER A C 1
ATOM 1487 O O . SER A 1 177 ? 27.121 -7.162 8.997 1.00 68.25 177 SER A O 1
ATOM 1489 N N . ASN A 1 178 ? 25.517 -8.506 9.814 1.00 64.19 178 ASN A N 1
ATOM 1490 C CA . ASN A 1 178 ? 25.512 -7.971 11.179 1.00 64.19 178 ASN A CA 1
ATOM 1491 C C . ASN A 1 178 ? 26.522 -8.666 12.113 1.00 64.19 178 ASN A C 1
ATOM 1493 O O . ASN A 1 178 ? 26.561 -8.389 13.315 1.00 64.19 178 ASN A O 1
ATOM 1497 N N . ARG A 1 179 ? 27.338 -9.595 11.595 1.00 69.56 179 ARG A N 1
ATOM 1498 C CA . ARG A 1 179 ? 28.341 -10.321 12.384 1.00 69.56 179 ARG A CA 1
ATOM 1499 C C . ARG A 1 179 ? 29.709 -9.664 12.250 1.00 69.56 179 ARG A C 1
ATOM 1501 O O . ARG A 1 179 ? 30.080 -9.163 11.195 1.00 69.56 179 ARG A O 1
ATOM 1508 N N . SER A 1 180 ? 30.497 -9.720 13.322 1.00 63.03 180 SER A N 1
ATOM 1509 C CA . SER A 1 180 ? 31.901 -9.315 13.257 1.00 63.03 180 SER A CA 1
ATOM 1510 C C . SER A 1 180 ? 32.666 -10.297 12.368 1.00 63.03 180 SER A C 1
ATOM 1512 O O . SER A 1 180 ? 32.805 -11.472 12.712 1.00 63.03 180 SER A O 1
ATOM 1514 N N . LEU A 1 181 ? 33.136 -9.809 11.221 1.00 65.12 181 LEU A N 1
ATOM 1515 C CA . LEU A 1 181 ? 34.067 -10.529 10.359 1.00 65.12 181 LEU A CA 1
ATOM 1516 C C . LEU A 1 181 ? 35.480 -10.277 10.882 1.00 65.12 181 LEU A C 1
ATOM 1518 O O . LEU A 1 181 ? 35.891 -9.128 11.036 1.00 65.12 181 LEU A O 1
ATOM 1522 N N . GLN A 1 182 ? 36.214 -11.345 11.194 1.00 63.31 182 GLN A N 1
ATOM 1523 C CA . GLN A 1 182 ? 37.555 -11.221 11.779 1.00 63.31 182 GLN A CA 1
ATOM 1524 C C . GLN A 1 182 ? 38.645 -11.169 10.706 1.00 63.31 182 GLN A C 1
ATOM 1526 O O . GLN A 1 182 ? 39.734 -10.655 10.960 1.00 63.31 182 GLN A O 1
ATOM 1531 N N . HIS A 1 183 ? 38.361 -11.684 9.505 1.00 67.69 183 HIS A N 1
ATOM 1532 C CA . HIS A 1 183 ? 39.331 -11.780 8.418 1.00 67.69 183 HIS A CA 1
ATOM 1533 C C . HIS A 1 183 ? 38.747 -11.276 7.096 1.00 67.69 183 HIS A C 1
ATOM 1535 O O . HIS A 1 183 ? 37.638 -11.636 6.713 1.00 67.69 183 HIS A O 1
ATOM 1541 N N . VAL A 1 184 ? 39.545 -10.530 6.328 1.00 65.12 184 VAL A N 1
ATOM 1542 C CA . VAL A 1 184 ? 39.154 -10.000 5.005 1.00 65.12 184 VAL A CA 1
ATOM 1543 C C . VAL A 1 184 ? 38.728 -11.114 4.030 1.00 65.12 184 VAL A C 1
ATOM 1545 O O . VAL A 1 184 ? 37.803 -10.934 3.245 1.00 65.12 184 VAL A O 1
ATOM 1548 N N . ASN A 1 185 ? 39.326 -12.306 4.142 1.00 67.94 185 ASN A N 1
ATOM 1549 C CA . ASN A 1 185 ? 38.995 -13.482 3.322 1.00 67.94 185 ASN A CA 1
ATOM 1550 C C . ASN A 1 185 ? 37.619 -14.108 3.634 1.00 67.94 185 ASN A C 1
ATOM 1552 O O . ASN A 1 185 ? 37.197 -15.033 2.940 1.00 67.94 185 ASN A O 1
ATOM 1556 N N . GLU A 1 186 ? 36.941 -13.680 4.699 1.00 67.00 186 GLU A N 1
ATOM 1557 C CA . GLU A 1 186 ? 35.579 -14.122 5.024 1.00 67.00 186 GLU A CA 1
ATOM 1558 C C . GLU A 1 186 ? 34.532 -13.316 4.244 1.00 67.00 186 GLU A C 1
ATOM 1560 O O . GLU A 1 186 ? 33.445 -13.826 3.988 1.00 67.00 186 GLU A O 1
ATOM 1565 N N . ILE A 1 187 ? 34.874 -12.105 3.784 1.00 66.69 187 ILE A N 1
ATOM 1566 C CA . ILE A 1 187 ? 33.949 -11.229 3.053 1.00 66.69 187 ILE A CA 1
ATOM 1567 C C . ILE A 1 187 ? 33.638 -11.760 1.653 1.00 66.69 187 ILE A C 1
ATOM 1569 O O . ILE A 1 187 ? 32.493 -11.710 1.221 1.00 66.69 187 ILE A O 1
ATOM 1573 N N . THR A 1 188 ? 34.616 -12.353 0.964 1.00 66.50 188 THR A N 1
ATOM 1574 C CA . THR A 1 188 ? 34.393 -12.994 -0.347 1.00 66.50 188 THR A CA 1
ATOM 1575 C C . THR A 1 188 ? 33.498 -14.234 -0.266 1.00 66.50 188 THR A C 1
ATOM 1577 O O . THR A 1 188 ? 33.134 -14.799 -1.293 1.00 66.50 188 THR A O 1
ATOM 1580 N N . LYS A 1 189 ? 33.138 -14.663 0.950 1.00 71.56 189 LYS A N 1
ATOM 1581 C CA . LYS A 1 189 ? 32.187 -15.745 1.213 1.00 71.56 189 LYS A CA 1
ATOM 1582 C C . LYS A 1 189 ? 30.799 -15.226 1.581 1.00 71.56 189 LYS A C 1
ATOM 1584 O O . LYS A 1 189 ? 29.927 -16.050 1.852 1.00 71.56 189 LYS A O 1
ATOM 1589 N N . LEU A 1 190 ? 30.588 -13.904 1.620 1.00 76.75 190 LEU A N 1
ATOM 1590 C CA . LEU A 1 190 ? 29.256 -13.342 1.802 1.00 76.75 190 LEU A CA 1
ATOM 1591 C C . LEU A 1 190 ? 28.404 -13.685 0.569 1.00 76.75 190 LEU A C 1
ATOM 1593 O O . LEU A 1 190 ? 28.776 -13.331 -0.549 1.00 76.75 190 LEU A O 1
ATOM 1597 N N . PRO A 1 191 ? 27.271 -14.373 0.748 1.00 85.88 191 PRO A N 1
ATOM 1598 C CA . PRO A 1 191 ? 26.481 -14.917 -0.352 1.00 85.88 191 PRO A CA 1
ATOM 1599 C C . PRO A 1 191 ? 25.490 -13.881 -0.899 1.00 85.88 191 PRO A C 1
ATOM 1601 O O . PRO A 1 191 ? 24.275 -14.058 -0.809 1.00 85.88 191 PRO A O 1
ATOM 1604 N N . PHE A 1 192 ? 26.029 -12.788 -1.443 1.00 86.50 192 PHE A N 1
ATOM 1605 C CA . PHE A 1 192 ? 25.274 -11.799 -2.211 1.00 86.50 192 PHE A CA 1
ATOM 1606 C C . PHE A 1 192 ? 25.522 -11.992 -3.703 1.00 86.50 192 PHE A C 1
ATOM 1608 O O . PHE A 1 192 ? 26.669 -12.123 -4.133 1.00 86.50 192 PHE A O 1
ATOM 1615 N N . VAL A 1 193 ? 24.453 -11.958 -4.493 1.00 89.12 193 VAL A N 1
ATOM 1616 C CA . VAL A 1 193 ? 24.521 -11.948 -5.956 1.00 89.12 193 VAL A CA 1
ATOM 1617 C C . VAL A 1 193 ? 23.654 -10.807 -6.465 1.00 89.12 193 VAL A C 1
ATOM 1619 O O . VAL A 1 193 ? 22.448 -10.810 -6.245 1.00 89.12 193 VAL A O 1
ATOM 1622 N N . PHE A 1 194 ? 24.275 -9.848 -7.147 1.00 88.25 194 PHE A N 1
ATOM 1623 C CA . PHE A 1 194 ? 23.589 -8.764 -7.844 1.00 88.25 194 PHE A CA 1
ATOM 1624 C C . PHE A 1 194 ? 23.680 -9.020 -9.350 1.00 88.25 194 PHE A C 1
ATOM 1626 O O . PHE A 1 194 ? 24.779 -9.187 -9.879 1.00 88.25 194 PHE A O 1
ATOM 1633 N N . ALA A 1 195 ? 22.537 -9.059 -10.026 1.00 89.81 195 ALA A N 1
ATOM 1634 C CA . ALA A 1 195 ? 22.410 -9.192 -11.473 1.00 89.81 195 ALA A CA 1
ATOM 1635 C C . ALA A 1 195 ? 21.675 -7.973 -12.052 1.00 89.81 195 ALA A C 1
ATOM 1637 O O . ALA A 1 195 ? 20.864 -7.351 -11.364 1.00 89.81 195 ALA A O 1
ATOM 1638 N N . GLY A 1 196 ? 22.003 -7.597 -13.290 1.00 86.75 196 GLY A N 1
ATOM 1639 C CA . GLY A 1 196 ? 21.414 -6.442 -13.970 1.00 86.75 196 GLY A CA 1
ATOM 1640 C C . GLY A 1 196 ? 22.229 -5.968 -15.176 1.00 86.75 196 GLY A C 1
ATOM 1641 O O . GLY A 1 196 ? 23.315 -6.481 -15.450 1.00 86.75 196 GLY A O 1
ATOM 1642 N N . ASP A 1 197 ? 21.719 -4.958 -15.881 1.00 82.00 197 ASP A N 1
ATOM 1643 C CA . ASP A 1 197 ? 22.407 -4.288 -16.994 1.00 82.00 197 ASP A CA 1
ATOM 1644 C C . ASP A 1 197 ? 22.457 -2.774 -16.732 1.00 82.00 197 ASP A C 1
ATOM 1646 O O . ASP A 1 197 ? 21.431 -2.086 -16.757 1.00 82.00 197 ASP A O 1
ATOM 1650 N N . GLU A 1 198 ? 23.662 -2.241 -16.499 1.00 78.12 198 GLU A N 1
ATOM 1651 C CA . GLU A 1 198 ? 23.885 -0.817 -16.206 1.00 78.12 198 GLU A CA 1
ATOM 1652 C C . GLU A 1 198 ? 23.422 0.104 -17.348 1.00 78.12 198 GLU A C 1
ATOM 1654 O O . GLU A 1 198 ? 23.050 1.259 -17.120 1.00 78.12 198 GLU A O 1
ATOM 1659 N N . PHE A 1 199 ? 23.348 -0.421 -18.575 1.00 77.31 199 PHE A N 1
ATOM 1660 C CA . PHE A 1 199 ? 22.966 0.329 -19.766 1.00 77.31 199 PHE A CA 1
ATOM 1661 C C . PHE A 1 199 ? 21.466 0.274 -20.085 1.00 77.31 199 PHE A C 1
ATOM 1663 O O . PHE A 1 199 ? 21.019 0.989 -20.991 1.00 77.31 199 PHE A O 1
ATOM 1670 N N . GLN A 1 200 ? 20.685 -0.521 -19.344 1.00 73.69 200 GLN A N 1
ATOM 1671 C CA . GLN A 1 200 ? 19.211 -0.536 -19.388 1.00 73.69 200 GLN A CA 1
ATOM 1672 C C . GLN A 1 200 ? 18.575 0.348 -18.305 1.00 73.69 200 GLN A C 1
ATOM 1674 O O . GLN A 1 200 ? 17.386 0.233 -17.999 1.00 73.69 200 GLN A O 1
ATOM 1679 N N . THR A 1 201 ? 19.351 1.263 -17.732 1.00 68.69 201 THR A N 1
ATOM 1680 C CA . THR A 1 201 ? 18.853 2.306 -16.839 1.00 68.69 201 THR A CA 1
ATOM 1681 C C . THR A 1 201 ? 18.060 3.343 -17.654 1.00 68.69 201 THR A C 1
ATOM 1683 O O . THR A 1 201 ? 18.595 4.063 -18.497 1.00 68.69 201 THR A O 1
ATOM 1686 N N . LEU A 1 202 ? 16.735 3.380 -17.462 1.00 57.41 202 LEU A N 1
ATOM 1687 C CA . LEU A 1 202 ? 15.834 4.318 -18.161 1.00 57.41 202 LEU A CA 1
ATOM 1688 C C . LEU A 1 202 ? 15.961 5.746 -17.630 1.00 57.41 202 LEU A C 1
ATOM 1690 O O . LEU A 1 202 ? 15.808 6.707 -18.376 1.00 57.41 202 LEU A O 1
ATOM 1694 N N . ASN A 1 203 ? 16.277 5.862 -16.342 1.00 54.06 203 ASN A N 1
ATOM 1695 C CA . ASN A 1 203 ? 16.805 7.076 -15.748 1.00 54.06 203 ASN A CA 1
ATOM 1696 C C . ASN A 1 203 ? 18.295 6.843 -15.527 1.00 54.06 203 ASN A C 1
ATOM 1698 O O . ASN A 1 203 ? 18.618 5.782 -15.004 1.00 54.06 203 ASN A O 1
ATOM 1702 N N . PRO A 1 204 ? 19.204 7.767 -15.884 1.00 50.56 204 PRO A N 1
ATOM 1703 C CA . PRO A 1 204 ? 20.595 7.694 -15.476 1.00 50.56 204 PRO A CA 1
ATOM 1704 C C . PRO A 1 204 ? 20.620 7.783 -13.949 1.00 50.56 204 PRO A C 1
ATOM 1706 O O . PRO A 1 204 ? 20.716 8.860 -13.370 1.00 50.56 204 PRO A O 1
ATOM 1709 N N . THR A 1 205 ? 20.494 6.633 -13.291 1.00 49.12 205 THR A N 1
ATOM 1710 C CA . THR A 1 205 ? 20.414 6.460 -11.836 1.00 49.12 205 THR A CA 1
ATOM 1711 C C . THR A 1 205 ? 21.723 6.859 -11.153 1.00 49.12 205 THR A C 1
ATOM 1713 O O . THR A 1 205 ? 21.833 6.816 -9.934 1.00 49.12 205 THR A O 1
ATOM 1716 N N . GLY A 1 206 ? 22.751 7.214 -11.934 1.00 54.62 206 GLY A N 1
ATOM 1717 C CA . GLY A 1 206 ? 24.131 7.258 -11.462 1.00 54.62 206 GLY A CA 1
ATOM 1718 C C . GLY A 1 206 ? 24.626 5.863 -11.089 1.00 54.62 206 GLY A C 1
ATOM 1719 O O . GLY A 1 206 ? 25.701 5.734 -10.500 1.00 54.62 206 GLY A O 1
ATOM 1720 N N . PHE A 1 207 ? 23.841 4.827 -11.414 1.00 68.75 207 PHE A N 1
ATOM 1721 C CA . PHE A 1 207 ? 24.225 3.451 -11.217 1.00 68.75 207 PHE A CA 1
ATOM 1722 C C . PHE A 1 207 ? 25.376 3.134 -12.158 1.00 68.75 207 PHE A C 1
ATOM 1724 O O . PHE A 1 207 ? 25.324 3.360 -13.363 1.00 68.75 207 PHE A O 1
ATOM 1731 N N . SER A 1 208 ? 26.424 2.604 -11.560 1.00 74.31 208 SER A N 1
ATOM 1732 C CA . SER A 1 208 ? 27.493 1.896 -12.235 1.00 74.31 208 SER A CA 1
ATOM 1733 C C . SER A 1 208 ? 27.894 0.778 -11.300 1.00 74.31 208 SER A C 1
ATOM 1735 O O . SER A 1 208 ? 27.858 0.952 -10.072 1.00 74.31 208 SER A O 1
ATOM 1737 N N . TRP A 1 209 ? 28.333 -0.345 -11.856 1.00 79.38 209 TRP A N 1
ATOM 1738 C CA . TRP A 1 209 ? 28.844 -1.429 -11.025 1.00 79.38 209 TRP A CA 1
ATOM 1739 C C . TRP A 1 209 ? 30.000 -0.971 -10.132 1.00 79.38 209 TRP A C 1
ATOM 1741 O O . TRP A 1 209 ? 30.099 -1.385 -8.984 1.00 79.38 209 TRP A O 1
ATOM 1751 N N . ALA A 1 210 ? 30.818 -0.028 -10.608 1.00 77.00 210 ALA A N 1
ATOM 1752 C CA . ALA A 1 210 ? 31.873 0.589 -9.811 1.00 77.00 210 ALA A CA 1
ATOM 1753 C C . ALA A 1 210 ? 31.332 1.365 -8.593 1.00 77.00 210 ALA A C 1
ATOM 1755 O O . ALA A 1 210 ? 31.876 1.234 -7.495 1.00 77.00 210 ALA A O 1
ATOM 1756 N N . SER A 1 211 ? 30.265 2.159 -8.762 1.00 77.38 211 SER A N 1
ATOM 1757 C CA . SER A 1 211 ? 29.636 2.898 -7.656 1.00 77.38 211 SER A CA 1
ATOM 1758 C C . SER A 1 211 ? 28.972 1.949 -6.659 1.00 77.38 211 SER A C 1
ATOM 1760 O O . SER A 1 211 ? 29.163 2.119 -5.455 1.00 77.38 211 SER A O 1
ATOM 1762 N N . LEU A 1 212 ? 28.277 0.910 -7.143 1.00 79.88 212 LEU A N 1
ATOM 1763 C CA . LEU A 1 212 ? 27.682 -0.123 -6.293 1.00 79.88 212 LEU A CA 1
ATOM 1764 C C . LEU A 1 212 ? 28.757 -0.876 -5.502 1.00 79.88 212 LEU A C 1
ATOM 1766 O O . LEU A 1 212 ? 28.671 -0.927 -4.281 1.00 79.88 212 LEU A O 1
ATOM 1770 N N . SER A 1 213 ? 29.793 -1.401 -6.162 1.00 79.50 213 SER A N 1
ATOM 1771 C CA . SER A 1 213 ? 30.885 -2.129 -5.503 1.00 79.50 213 SER A CA 1
ATOM 1772 C C . SER A 1 213 ? 31.627 -1.256 -4.495 1.00 79.50 213 SER A C 1
ATOM 1774 O O . SER A 1 213 ? 31.926 -1.713 -3.391 1.00 79.50 213 SER A O 1
ATOM 1776 N N . SER A 1 214 ? 31.890 0.013 -4.829 1.00 79.25 214 SER A N 1
ATOM 1777 C CA . SER A 1 214 ? 32.513 0.963 -3.900 1.00 79.25 214 SER A CA 1
ATOM 1778 C C . SER A 1 214 ? 31.627 1.220 -2.685 1.00 79.25 214 SER A C 1
ATOM 1780 O O . SER A 1 214 ? 32.121 1.199 -1.560 1.00 79.25 214 SER A O 1
ATOM 1782 N N . TYR A 1 215 ? 30.332 1.452 -2.901 1.00 80.25 215 TYR A N 1
ATOM 1783 C CA . TYR A 1 215 ? 29.374 1.701 -1.829 1.00 80.25 215 TYR A CA 1
ATOM 1784 C C . TYR A 1 215 ? 29.205 0.478 -0.927 1.00 80.25 215 TYR A C 1
ATOM 1786 O O . TYR A 1 215 ? 29.332 0.573 0.289 1.00 80.25 215 TYR A O 1
ATOM 1794 N N . PHE A 1 216 ? 29.001 -0.691 -1.527 1.00 78.44 216 PHE A N 1
ATOM 1795 C CA . PHE A 1 216 ? 28.880 -1.965 -0.832 1.00 78.44 216 PHE A CA 1
ATOM 1796 C C . PHE A 1 216 ? 30.136 -2.262 0.001 1.00 78.44 216 PHE A C 1
ATOM 1798 O O . PHE A 1 216 ? 30.035 -2.629 1.172 1.00 78.44 216 PHE A O 1
ATOM 1805 N N . THR A 1 217 ? 31.325 -2.010 -0.561 1.00 77.62 217 THR A N 1
ATOM 1806 C CA . THR A 1 217 ? 32.603 -2.097 0.165 1.00 77.62 217 THR A CA 1
ATOM 1807 C C . THR A 1 217 ? 32.648 -1.142 1.352 1.00 77.62 217 THR A C 1
ATOM 1809 O O . THR A 1 217 ? 33.042 -1.546 2.443 1.00 77.62 217 THR A O 1
ATOM 1812 N N . GLU A 1 218 ? 32.273 0.123 1.162 1.00 78.81 218 GLU A N 1
ATOM 1813 C CA . GLU A 1 218 ? 32.284 1.139 2.218 1.00 78.81 218 GLU A CA 1
ATOM 1814 C C . GLU A 1 218 ? 31.328 0.765 3.360 1.00 78.81 218 GLU A C 1
ATOM 1816 O O . GLU A 1 218 ? 31.723 0.789 4.529 1.00 78.81 218 GLU A O 1
ATOM 1821 N N . SER A 1 219 ? 30.106 0.342 3.030 1.00 78.62 219 SER A N 1
ATOM 1822 C CA . SER A 1 219 ? 29.098 -0.090 4.001 1.00 78.62 219 SER A CA 1
ATOM 1823 C C . SER A 1 219 ? 29.542 -1.330 4.784 1.00 78.62 219 SER A C 1
ATOM 1825 O O . SER A 1 219 ? 29.368 -1.383 6.007 1.00 78.62 219 SER A O 1
ATOM 1827 N N . LEU A 1 220 ? 30.193 -2.301 4.133 1.00 74.06 220 LEU A N 1
ATOM 1828 C CA . LEU A 1 220 ? 30.781 -3.459 4.816 1.00 74.06 220 LEU A CA 1
ATOM 1829 C C . LEU A 1 220 ? 31.983 -3.076 5.689 1.00 74.06 220 LEU A C 1
ATOM 1831 O O . LEU A 1 220 ? 32.067 -3.517 6.835 1.00 74.06 220 LEU A O 1
ATOM 1835 N N . CYS A 1 221 ? 32.892 -2.222 5.206 1.00 75.12 221 CYS A N 1
ATOM 1836 C CA . CYS A 1 221 ? 34.016 -1.718 6.006 1.00 75.12 221 CYS A CA 1
ATOM 1837 C C . CYS A 1 221 ? 33.506 -1.028 7.279 1.00 75.12 221 CYS A C 1
ATOM 1839 O O . CYS A 1 221 ? 33.995 -1.288 8.376 1.00 75.12 221 CYS A O 1
ATOM 1841 N N . LYS A 1 222 ? 32.483 -0.176 7.148 1.00 75.94 222 LYS A N 1
ATOM 1842 C CA . LYS A 1 222 ? 31.905 0.587 8.259 1.00 75.94 222 LYS A CA 1
ATOM 1843 C C . LYS A 1 222 ? 31.200 -0.298 9.289 1.00 75.94 222 LYS A C 1
ATOM 1845 O O . LYS A 1 222 ? 31.283 -0.011 10.479 1.00 75.94 222 LYS A O 1
ATOM 1850 N N . SER A 1 223 ? 30.506 -1.346 8.847 1.00 69.50 223 SER A N 1
ATOM 1851 C CA . SER A 1 223 ? 29.797 -2.278 9.738 1.00 69.50 223 SER A CA 1
ATOM 1852 C C . SER A 1 223 ? 30.734 -3.269 10.435 1.00 69.50 223 SER A C 1
ATOM 1854 O O . SER A 1 223 ? 30.515 -3.605 11.596 1.00 69.50 223 SER A O 1
ATOM 1856 N N . THR A 1 224 ? 31.805 -3.699 9.762 1.00 67.44 224 THR A N 1
ATOM 1857 C CA . THR A 1 224 ? 32.743 -4.715 10.280 1.00 67.44 224 THR A CA 1
ATOM 1858 C C . THR A 1 224 ? 33.982 -4.133 10.964 1.00 67.44 224 THR A C 1
ATOM 1860 O O . THR A 1 224 ? 34.615 -4.818 11.764 1.00 67.44 224 THR A O 1
ATOM 1863 N N . GLY A 1 225 ? 34.335 -2.877 10.670 1.00 69.00 225 GLY A N 1
ATOM 1864 C CA . GLY A 1 225 ? 35.566 -2.226 11.126 1.00 69.00 225 GLY A CA 1
ATOM 1865 C C . GLY A 1 225 ? 36.821 -2.608 10.329 1.00 69.00 225 GLY A C 1
ATOM 1866 O O . GLY A 1 225 ? 37.927 -2.274 10.750 1.00 69.00 225 GLY A O 1
ATOM 1867 N N . LEU A 1 226 ? 36.675 -3.317 9.205 1.00 70.88 226 LEU A N 1
ATOM 1868 C CA . LEU A 1 226 ? 37.787 -3.733 8.346 1.00 70.88 226 LEU A CA 1
ATOM 1869 C C . LEU A 1 226 ? 38.212 -2.606 7.389 1.00 70.88 226 LEU A C 1
ATOM 1871 O O . LEU A 1 226 ? 37.377 -1.875 6.862 1.00 70.88 226 LEU A O 1
ATOM 1875 N N . GLU A 1 227 ? 39.516 -2.491 7.122 1.00 67.81 227 GLU A N 1
ATOM 1876 C CA . GLU A 1 227 ? 40.068 -1.547 6.143 1.00 67.81 227 GLU A CA 1
ATOM 1877 C C . GLU A 1 227 ? 40.400 -2.259 4.822 1.00 67.81 227 GLU A C 1
ATOM 1879 O O . GLU A 1 227 ? 41.145 -3.236 4.819 1.00 67.81 227 GLU A O 1
ATOM 1884 N N . LYS A 1 228 ? 39.901 -1.720 3.698 1.00 67.12 228 LYS A N 1
ATOM 1885 C CA . LYS A 1 228 ? 40.148 -2.172 2.310 1.00 67.12 228 LYS A CA 1
ATOM 1886 C C . LYS A 1 228 ? 39.771 -3.632 2.032 1.00 67.12 228 LYS A C 1
ATOM 1888 O O . LYS A 1 228 ? 40.559 -4.558 2.206 1.00 67.12 228 LYS A O 1
ATOM 1893 N N . ILE A 1 229 ? 38.582 -3.806 1.467 1.00 68.00 229 ILE A N 1
ATOM 1894 C CA . ILE A 1 229 ? 38.053 -5.102 1.046 1.00 68.00 229 ILE A CA 1
ATOM 1895 C C . ILE A 1 229 ? 38.243 -5.248 -0.471 1.00 68.00 229 ILE A C 1
ATOM 1897 O O . ILE A 1 229 ? 37.768 -4.390 -1.216 1.00 68.00 229 ILE A O 1
ATOM 1901 N N . PRO A 1 230 ? 38.909 -6.307 -0.956 1.00 68.69 230 PRO A N 1
ATOM 1902 C CA . PRO A 1 230 ? 38.931 -6.625 -2.375 1.00 68.69 230 PRO A CA 1
ATOM 1903 C C . PRO A 1 230 ? 37.619 -7.330 -2.751 1.00 68.69 230 PRO A C 1
ATOM 1905 O O . PRO A 1 230 ? 37.408 -8.489 -2.393 1.00 68.69 230 PRO A O 1
ATOM 1908 N N . ILE A 1 231 ? 36.732 -6.624 -3.452 1.00 72.38 231 ILE A N 1
ATOM 1909 C CA . ILE A 1 231 ? 35.540 -7.213 -4.078 1.00 72.38 231 ILE A CA 1
ATOM 1910 C C . ILE A 1 231 ? 35.908 -7.618 -5.511 1.00 72.38 231 ILE A C 1
ATOM 1912 O O . ILE A 1 231 ? 36.622 -6.860 -6.170 1.00 72.38 231 ILE A O 1
ATOM 1916 N N . PRO A 1 232 ? 35.487 -8.805 -5.988 1.00 74.38 232 PRO A N 1
ATOM 1917 C CA . PRO A 1 232 ? 35.703 -9.197 -7.375 1.00 74.38 232 PRO A CA 1
ATOM 1918 C C . PRO A 1 232 ? 35.017 -8.224 -8.336 1.00 74.38 232 PRO A C 1
ATOM 1920 O O . PRO A 1 232 ? 33.943 -7.695 -8.044 1.00 74.38 232 PRO A O 1
ATOM 1923 N N . ASP A 1 233 ? 35.629 -8.025 -9.500 1.00 75.50 233 ASP A N 1
ATOM 1924 C CA . ASP A 1 233 ? 34.979 -7.292 -10.579 1.00 75.50 233 ASP A CA 1
ATOM 1925 C C . ASP A 1 233 ? 33.704 -8.032 -11.033 1.00 75.50 233 ASP A C 1
ATOM 1927 O O . ASP A 1 233 ? 33.645 -9.267 -10.956 1.00 75.50 233 ASP A O 1
ATOM 1931 N N . PRO A 1 234 ? 32.677 -7.303 -11.506 1.00 82.31 234 PRO A N 1
ATOM 1932 C CA . PRO A 1 234 ? 31.471 -7.912 -12.051 1.00 82.31 234 PRO A CA 1
ATOM 1933 C C . PRO A 1 234 ? 31.802 -8.892 -13.177 1.00 82.31 234 PRO A C 1
ATOM 1935 O O . PRO A 1 234 ? 32.620 -8.607 -14.054 1.00 82.31 234 PRO A O 1
ATOM 1938 N N . ILE A 1 235 ? 31.129 -10.041 -13.175 1.00 85.81 235 ILE A N 1
ATOM 1939 C CA . ILE A 1 235 ? 31.224 -11.005 -14.271 1.00 85.81 235 ILE A CA 1
ATOM 1940 C C . ILE A 1 235 ? 30.251 -10.563 -15.362 1.00 85.81 235 ILE A C 1
ATOM 1942 O O . ILE A 1 235 ? 29.039 -10.586 -15.166 1.00 85.81 235 ILE A O 1
ATOM 1946 N N . GLU A 1 236 ? 30.781 -10.170 -16.516 1.00 83.81 236 GLU A N 1
ATOM 1947 C CA . GLU A 1 236 ? 29.970 -9.780 -17.667 1.00 83.81 236 GLU A CA 1
ATOM 1948 C C . GLU A 1 236 ? 29.618 -10.997 -18.535 1.00 83.81 236 GLU A C 1
ATOM 1950 O O . GLU A 1 236 ? 30.500 -11.750 -18.958 1.00 83.81 236 GLU A O 1
ATOM 1955 N N . LEU A 1 237 ? 28.330 -11.166 -18.845 1.00 86.81 237 LEU A N 1
ATOM 1956 C CA . LEU A 1 237 ? 27.852 -12.164 -19.802 1.00 86.81 237 LEU A CA 1
ATOM 1957 C C . LEU A 1 237 ? 27.864 -11.566 -21.215 1.00 86.81 237 LEU A C 1
ATOM 1959 O O . LEU A 1 237 ? 27.099 -10.654 -21.518 1.00 86.81 237 LEU A O 1
ATOM 1963 N N . SER A 1 238 ? 28.743 -12.069 -22.082 1.00 82.06 238 SER A N 1
ATOM 1964 C CA . SER A 1 238 ? 28.980 -11.494 -23.415 1.00 82.06 238 SER A CA 1
ATOM 1965 C C . SER A 1 238 ? 28.103 -12.065 -24.528 1.00 82.06 238 SER A C 1
ATOM 1967 O O . SER A 1 238 ? 27.933 -11.417 -25.560 1.00 82.06 238 SER A O 1
ATOM 1969 N N . GLU A 1 239 ? 27.582 -13.279 -24.359 1.00 85.56 239 GLU A N 1
ATOM 1970 C CA . GLU A 1 239 ? 26.798 -13.976 -25.382 1.00 85.56 239 GLU A CA 1
ATOM 1971 C C . GLU A 1 239 ? 25.304 -13.652 -25.267 1.00 85.56 239 GLU A C 1
ATOM 1973 O O . GLU A 1 239 ? 24.694 -13.774 -24.205 1.00 85.56 239 GLU A O 1
ATOM 1978 N N . ASN A 1 240 ? 24.701 -13.252 -26.385 1.00 86.38 240 ASN A N 1
ATOM 1979 C CA . ASN A 1 240 ? 23.285 -12.942 -26.494 1.00 86.38 240 ASN A CA 1
ATOM 1980 C C . ASN A 1 240 ? 22.531 -14.137 -27.099 1.00 86.38 240 ASN A C 1
ATOM 1982 O O . ASN A 1 240 ? 22.587 -14.388 -28.306 1.00 86.38 240 ASN A O 1
ATOM 1986 N N . PHE A 1 241 ? 21.802 -14.841 -26.232 1.00 86.06 241 PHE A N 1
ATOM 1987 C CA . PHE A 1 241 ? 20.904 -15.957 -26.555 1.00 86.06 241 PHE A CA 1
ATOM 1988 C C . PHE A 1 241 ? 19.447 -15.521 -26.741 1.00 86.06 241 PHE A C 1
ATOM 1990 O O . PHE A 1 241 ? 18.553 -16.359 -26.725 1.00 86.06 241 PHE A O 1
ATOM 1997 N N . ARG A 1 242 ? 19.177 -14.218 -26.840 1.00 85.00 242 ARG A N 1
ATOM 1998 C CA . ARG A 1 242 ? 17.819 -13.661 -26.883 1.00 85.00 242 ARG A CA 1
ATOM 1999 C C . ARG A 1 242 ? 17.440 -13.217 -28.289 1.00 85.00 242 ARG A C 1
ATOM 2001 O O . ARG A 1 242 ? 16.395 -13.593 -28.812 1.00 85.00 242 ARG A O 1
ATOM 2008 N N . SER A 1 243 ? 18.289 -12.394 -28.892 1.00 87.12 243 SER A N 1
ATOM 2009 C CA . SER A 1 243 ? 17.982 -11.646 -30.108 1.00 87.12 243 SER A CA 1
ATOM 2010 C C . SER A 1 243 ? 18.723 -12.193 -31.325 1.00 87.12 243 SER A C 1
ATOM 2012 O O . SER A 1 243 ? 19.829 -12.727 -31.234 1.00 87.12 243 SER A O 1
ATOM 2014 N N . THR A 1 244 ? 18.135 -12.017 -32.507 1.00 86.19 244 THR A N 1
ATOM 2015 C CA . THR A 1 244 ? 18.807 -12.344 -33.773 1.00 86.19 244 THR A CA 1
ATOM 2016 C C . THR A 1 244 ? 20.033 -11.459 -34.028 1.00 86.19 244 THR A C 1
ATOM 2018 O O . THR A 1 244 ? 20.119 -10.315 -33.576 1.00 86.19 244 THR A O 1
ATOM 2021 N N . ARG A 1 245 ? 20.980 -11.964 -34.831 1.00 84.56 245 ARG A N 1
ATOM 2022 C CA . ARG A 1 245 ? 22.262 -11.302 -35.129 1.00 84.56 245 ARG A CA 1
ATOM 2023 C C . ARG A 1 245 ? 22.133 -9.842 -35.592 1.00 84.56 245 ARG A C 1
ATOM 2025 O O . ARG A 1 245 ? 22.923 -9.016 -35.150 1.00 84.56 245 ARG A O 1
ATOM 2032 N N . GLN A 1 246 ? 21.172 -9.494 -36.454 1.00 85.75 246 GLN A N 1
ATOM 2033 C CA . GLN A 1 246 ? 21.019 -8.104 -36.927 1.00 85.75 246 GLN A CA 1
ATOM 2034 C C . GLN A 1 246 ? 20.512 -7.157 -35.827 1.00 85.75 246 GLN A C 1
ATOM 2036 O O . GLN A 1 246 ? 20.935 -6.004 -35.772 1.00 85.75 246 GLN A O 1
ATOM 2041 N N . ILE A 1 247 ? 19.668 -7.648 -34.914 1.00 89.62 247 ILE A N 1
ATOM 2042 C CA . ILE A 1 247 ? 19.200 -6.873 -33.757 1.00 89.62 247 ILE A CA 1
ATOM 2043 C C . ILE A 1 247 ? 20.370 -6.607 -32.802 1.00 89.62 247 ILE A C 1
ATOM 2045 O O . ILE A 1 247 ? 20.573 -5.467 -32.386 1.00 89.62 247 ILE A O 1
ATOM 2049 N N . VAL A 1 248 ? 21.192 -7.627 -32.520 1.00 89.00 248 VAL A N 1
ATOM 2050 C CA . VAL A 1 248 ? 22.400 -7.481 -31.685 1.00 89.00 248 VAL A CA 1
ATOM 2051 C C . VAL A 1 248 ? 23.392 -6.490 -32.307 1.00 89.00 248 VAL A C 1
ATOM 2053 O O . VAL A 1 248 ? 23.914 -5.629 -31.603 1.00 89.00 248 VAL A O 1
ATOM 2056 N N . LYS A 1 249 ? 23.597 -6.521 -33.633 1.00 89.12 249 LYS A N 1
ATOM 2057 C CA . LYS A 1 249 ? 24.425 -5.523 -34.341 1.00 89.12 249 LYS A CA 1
ATOM 2058 C C . LYS A 1 249 ? 23.907 -4.098 -34.162 1.00 89.12 249 LYS A C 1
ATOM 2060 O O . LYS A 1 249 ? 24.696 -3.195 -33.883 1.00 89.12 249 LYS A O 1
ATOM 2065 N N . LEU A 1 250 ? 22.597 -3.883 -34.313 1.00 91.69 250 LEU A N 1
ATOM 2066 C CA . LEU A 1 250 ? 21.997 -2.565 -34.094 1.00 91.69 250 LEU A CA 1
ATOM 2067 C C . LEU A 1 250 ? 22.214 -2.098 -32.650 1.00 91.69 250 LEU A C 1
ATOM 2069 O O . LEU A 1 250 ? 22.639 -0.965 -32.427 1.00 91.69 250 LEU A O 1
ATOM 2073 N N . ALA A 1 251 ? 21.976 -2.981 -31.679 1.00 91.81 251 ALA A N 1
ATOM 2074 C CA . ALA A 1 251 ? 22.188 -2.700 -30.264 1.00 91.81 251 ALA A CA 1
ATOM 2075 C C . ALA A 1 251 ? 23.654 -2.320 -29.975 1.00 91.81 251 ALA A C 1
ATOM 2077 O O . ALA A 1 251 ? 23.906 -1.291 -29.346 1.00 91.81 251 ALA A O 1
ATOM 2078 N N . ASN A 1 252 ? 24.617 -3.072 -30.520 1.00 91.19 252 ASN A N 1
ATOM 2079 C CA . ASN A 1 252 ? 26.050 -2.781 -30.426 1.00 91.19 252 ASN A CA 1
ATOM 2080 C C . ASN A 1 252 ? 26.415 -1.418 -31.037 1.00 91.19 252 ASN A C 1
ATOM 2082 O O . ASN A 1 252 ? 27.243 -0.698 -30.486 1.00 91.19 252 ASN A O 1
ATOM 2086 N N . ARG A 1 253 ? 25.784 -1.011 -32.146 1.00 91.88 253 ARG A N 1
ATOM 2087 C CA . ARG A 1 253 ? 26.011 0.315 -32.748 1.00 91.88 253 ARG A CA 1
ATOM 2088 C C . ARG A 1 253 ? 25.512 1.452 -31.859 1.00 91.88 253 ARG A C 1
ATOM 2090 O O . ARG A 1 253 ? 26.215 2.449 -31.695 1.00 91.88 253 ARG A O 1
ATOM 2097 N N . VAL A 1 254 ? 24.339 1.295 -31.245 1.00 92.25 254 VAL A N 1
ATOM 2098 C CA . VAL A 1 254 ? 23.818 2.258 -30.259 1.00 92.25 254 VAL A CA 1
ATOM 2099 C C . VAL A 1 254 ? 24.741 2.335 -29.034 1.00 92.25 254 VAL A C 1
ATOM 2101 O O . VAL A 1 254 ? 25.017 3.428 -28.537 1.00 92.25 254 VAL A O 1
ATOM 2104 N N . GLN A 1 255 ? 25.278 1.199 -28.585 1.00 90.19 255 GLN A N 1
ATOM 2105 C CA . GLN A 1 255 ? 26.258 1.137 -27.496 1.00 90.19 255 GLN A CA 1
ATOM 2106 C C . GLN A 1 255 ? 27.589 1.808 -27.851 1.00 90.19 255 GLN A C 1
ATOM 2108 O O . GLN A 1 255 ? 28.119 2.573 -27.050 1.00 90.19 255 GLN A O 1
ATOM 2113 N N . LEU A 1 256 ? 28.093 1.624 -29.074 1.00 90.81 256 LEU A N 1
ATOM 2114 C CA . LEU A 1 256 ? 29.296 2.311 -29.546 1.00 90.81 256 LEU A CA 1
ATOM 2115 C C . LEU A 1 256 ? 29.112 3.837 -29.534 1.00 90.81 256 LEU A C 1
ATOM 2117 O O . LEU A 1 256 ? 30.026 4.571 -29.149 1.00 90.81 256 LEU A O 1
ATOM 2121 N N . LEU A 1 257 ? 27.927 4.330 -29.919 1.00 90.88 257 LEU A N 1
ATOM 2122 C CA . LEU A 1 257 ? 27.596 5.757 -29.843 1.00 90.88 257 LEU A CA 1
ATOM 2123 C C . LEU A 1 257 ? 27.620 6.260 -28.404 1.00 90.88 257 LEU A C 1
ATOM 2125 O O . LEU A 1 257 ? 28.215 7.301 -28.129 1.00 90.88 257 LEU A O 1
ATOM 2129 N N . ARG A 1 258 ? 27.033 5.497 -27.482 1.00 88.62 258 ARG A N 1
ATOM 2130 C CA . ARG A 1 258 ? 27.039 5.822 -26.056 1.00 88.62 258 ARG A CA 1
ATOM 2131 C C . ARG A 1 258 ? 28.460 5.875 -25.490 1.00 88.62 258 ARG A C 1
ATOM 2133 O O . ARG A 1 258 ? 28.835 6.880 -24.888 1.00 88.62 258 ARG A O 1
ATOM 2140 N N . ALA A 1 259 ? 29.260 4.843 -25.751 1.00 88.44 259 ALA A N 1
ATOM 2141 C CA . ALA A 1 259 ? 30.633 4.735 -25.273 1.00 88.44 259 ALA A CA 1
ATOM 2142 C C . ALA A 1 259 ? 31.516 5.877 -25.792 1.00 88.44 259 ALA A C 1
ATOM 2144 O O . ALA A 1 259 ? 32.233 6.514 -25.024 1.00 88.44 259 ALA A O 1
ATOM 2145 N N . SER A 1 260 ? 31.435 6.177 -27.089 1.00 89.44 260 SER A N 1
ATOM 2146 C CA . SER A 1 260 ? 32.283 7.192 -27.728 1.00 89.44 260 SER A CA 1
ATOM 2147 C C . SER A 1 260 ? 31.871 8.637 -27.418 1.00 89.44 260 SER A C 1
ATOM 2149 O O . SER A 1 260 ? 32.744 9.508 -27.319 1.00 89.44 260 SER A O 1
ATOM 2151 N N . ARG A 1 261 ? 30.567 8.906 -27.248 1.00 86.69 261 ARG A N 1
ATOM 2152 C CA . ARG A 1 261 ? 30.053 10.247 -26.929 1.00 86.69 261 ARG A CA 1
ATOM 2153 C C . ARG A 1 261 ? 30.130 10.562 -25.437 1.00 86.69 261 ARG A C 1
ATOM 2155 O O . ARG A 1 261 ? 30.575 11.645 -25.076 1.00 86.69 261 ARG A O 1
ATOM 2162 N N . PHE A 1 262 ? 29.723 9.629 -24.578 1.00 82.25 262 PHE A N 1
ATOM 2163 C CA . PHE A 1 262 ? 29.541 9.893 -23.146 1.00 82.25 262 PHE A CA 1
ATOM 2164 C C . PHE A 1 262 ? 30.586 9.239 -22.240 1.00 82.25 262 PHE A C 1
ATOM 2166 O O . PHE A 1 262 ? 30.555 9.473 -21.034 1.00 82.25 262 PHE A O 1
ATOM 2173 N N . GLY A 1 263 ? 31.494 8.423 -22.786 1.00 79.56 263 GLY A N 1
ATOM 2174 C CA . GLY A 1 263 ? 32.488 7.691 -21.993 1.00 79.56 263 GLY A CA 1
ATOM 2175 C C . GLY A 1 263 ? 31.906 6.523 -21.186 1.00 79.56 263 GLY A C 1
ATOM 2176 O O . GLY A 1 263 ? 32.597 5.959 -20.343 1.00 79.56 263 GLY A O 1
ATOM 2177 N N . GLU A 1 264 ? 30.651 6.150 -21.440 1.00 80.62 264 GLU A N 1
ATOM 2178 C CA . GLU A 1 264 ? 29.950 5.023 -20.814 1.00 80.62 264 GLU A CA 1
ATOM 2179 C C . GLU A 1 264 ? 30.244 3.747 -21.614 1.00 80.62 264 GLU A C 1
ATOM 2181 O O . GLU A 1 264 ? 29.494 3.358 -22.509 1.00 80.62 264 GLU A O 1
ATOM 2186 N N . TYR A 1 265 ? 31.415 3.165 -21.361 1.00 82.50 265 TYR A N 1
ATOM 2187 C CA . TYR A 1 265 ? 31.940 2.044 -22.133 1.00 82.50 265 TYR A CA 1
ATOM 2188 C C . TYR A 1 265 ? 31.275 0.713 -21.770 1.00 82.50 265 TYR A C 1
ATOM 2190 O O . TYR A 1 265 ? 31.326 0.296 -20.619 1.00 82.50 265 TYR A O 1
ATOM 2198 N N . SER A 1 266 ? 30.775 0.013 -22.787 1.00 82.19 266 SER A N 1
ATOM 2199 C CA . SER A 1 266 ? 30.362 -1.389 -22.735 1.00 82.19 266 SER A CA 1
ATOM 2200 C C . SER A 1 266 ? 31.195 -2.222 -23.708 1.00 82.19 266 SER A C 1
ATOM 2202 O O . SER A 1 266 ? 31.728 -1.707 -24.699 1.00 82.19 266 SER A O 1
ATOM 2204 N N . ASN A 1 267 ? 31.326 -3.519 -23.434 1.00 83.19 267 ASN A N 1
ATOM 2205 C CA . ASN A 1 267 ? 31.858 -4.447 -24.424 1.00 83.19 267 ASN A CA 1
ATOM 2206 C C . ASN A 1 267 ? 30.739 -4.866 -25.401 1.00 83.19 267 ASN A C 1
ATOM 2208 O O . ASN A 1 267 ? 29.573 -4.940 -25.004 1.00 83.19 267 ASN A O 1
ATOM 2212 N N . PRO A 1 268 ? 31.060 -5.178 -26.671 1.00 84.81 268 PRO A N 1
ATOM 2213 C CA . PRO A 1 268 ? 30.050 -5.632 -27.619 1.00 84.81 268 PRO A CA 1
ATOM 2214 C C . PRO A 1 268 ? 29.473 -6.987 -27.203 1.00 84.81 268 PRO A C 1
ATOM 2216 O O . PRO A 1 268 ? 30.203 -7.879 -26.748 1.00 84.81 268 PRO A O 1
ATOM 2219 N N . GLN A 1 269 ? 28.171 -7.149 -27.427 1.00 86.44 269 GLN A N 1
ATOM 2220 C CA . GLN A 1 269 ? 27.489 -8.430 -27.295 1.00 86.44 269 GLN A CA 1
ATOM 2221 C C . GLN A 1 269 ? 27.760 -9.309 -28.517 1.00 86.44 269 GLN A C 1
ATOM 2223 O O . GLN A 1 269 ? 27.790 -8.827 -29.655 1.00 86.44 269 GLN A O 1
ATOM 2228 N N . ILE A 1 270 ? 27.916 -10.608 -28.273 1.00 83.44 270 ILE A N 1
ATOM 2229 C CA . ILE A 1 270 ? 28.165 -11.628 -29.290 1.00 83.44 270 ILE A CA 1
ATOM 2230 C C . ILE A 1 270 ? 26.845 -12.359 -29.554 1.00 83.44 270 ILE A C 1
ATOM 2232 O O . ILE A 1 270 ? 26.299 -12.970 -28.637 1.00 83.44 270 ILE A O 1
ATOM 2236 N N . PRO A 1 271 ? 26.284 -12.298 -30.769 1.00 81.25 271 PRO A N 1
ATOM 2237 C CA . PRO A 1 271 ? 25.041 -12.995 -31.073 1.00 81.25 271 PRO A CA 1
ATOM 2238 C C . PRO A 1 271 ? 25.274 -14.507 -31.128 1.00 81.25 271 PRO A C 1
ATOM 2240 O O . PRO A 1 271 ? 26.055 -14.970 -31.957 1.00 81.25 271 PRO A O 1
ATOM 2243 N N . TYR A 1 272 ? 24.552 -15.272 -30.305 1.00 77.12 272 TYR A N 1
ATOM 2244 C CA . TYR A 1 272 ? 24.655 -16.733 -30.312 1.00 77.12 272 TYR A CA 1
ATOM 2245 C C . TYR A 1 272 ? 23.887 -17.356 -31.486 1.00 77.12 272 TYR A C 1
ATOM 2247 O O . TYR A 1 272 ? 24.359 -18.276 -32.153 1.00 77.12 272 TYR A O 1
ATOM 2255 N N . PHE A 1 273 ? 22.686 -16.844 -31.779 1.00 67.25 273 PHE A N 1
ATOM 2256 C CA . PHE A 1 273 ? 21.863 -17.384 -32.856 1.00 67.25 273 PHE A CA 1
ATOM 2257 C C . PHE A 1 273 ? 22.348 -16.943 -34.239 1.00 67.25 273 PHE A C 1
ATOM 2259 O O . PHE A 1 273 ? 22.427 -15.755 -34.560 1.00 67.25 273 PHE A O 1
ATOM 2266 N N . SER A 1 274 ? 22.570 -17.932 -35.101 1.00 55.72 274 SER A N 1
ATOM 2267 C CA . SER A 1 274 ? 23.074 -17.785 -36.466 1.00 55.72 274 SER A CA 1
ATOM 2268 C C . SER A 1 274 ? 21.987 -17.604 -37.527 1.00 55.72 274 SER A C 1
ATOM 2270 O O . SER A 1 274 ? 22.275 -17.832 -38.694 1.00 55.72 274 SER A O 1
ATOM 2272 N N . LYS A 1 275 ? 20.744 -17.235 -37.164 1.00 57.62 275 LYS A N 1
ATOM 2273 C CA . LYS A 1 275 ? 19.625 -17.150 -38.124 1.00 57.62 275 LYS A CA 1
ATOM 2274 C C . LYS A 1 275 ? 20.035 -16.285 -39.330 1.00 57.62 275 LYS A C 1
ATOM 2276 O O . LYS A 1 275 ? 20.154 -15.066 -39.205 1.00 57.62 275 LYS A O 1
ATOM 2281 N N . ASP A 1 276 ? 20.293 -16.937 -40.464 1.00 50.59 276 ASP A N 1
ATOM 2282 C CA . ASP A 1 276 ? 20.706 -16.293 -41.708 1.00 50.59 276 ASP A CA 1
ATOM 2283 C C . ASP A 1 276 ? 19.478 -15.637 -42.346 1.00 50.59 276 ASP A C 1
ATOM 2285 O O . ASP A 1 276 ? 18.499 -16.306 -42.678 1.00 50.59 276 ASP A O 1
ATOM 2289 N N . GLY A 1 277 ? 19.504 -14.310 -42.468 1.00 62.44 277 GLY A N 1
ATOM 2290 C CA . GLY A 1 277 ? 18.411 -13.520 -43.031 1.00 62.44 277 GLY A CA 1
ATOM 2291 C C . GLY A 1 277 ? 18.298 -12.128 -42.413 1.00 62.44 277 GLY A C 1
ATOM 2292 O O . GLY A 1 277 ? 18.955 -11.805 -41.419 1.00 62.44 277 GLY A O 1
ATOM 2293 N N . ASN A 1 278 ? 17.454 -11.290 -43.014 1.00 71.00 278 ASN A N 1
ATOM 2294 C CA . ASN A 1 278 ? 17.136 -9.978 -42.465 1.00 71.00 278 ASN A CA 1
ATOM 2295 C C . ASN A 1 278 ? 16.134 -10.127 -41.320 1.00 71.00 278 ASN A C 1
ATOM 2297 O O . ASN A 1 278 ? 15.159 -10.865 -41.417 1.00 71.00 278 ASN A O 1
ATOM 2301 N N . SER A 1 279 ? 16.387 -9.428 -40.222 1.00 81.19 279 SER A N 1
ATOM 2302 C CA . SER A 1 279 ? 15.486 -9.376 -39.068 1.00 81.19 279 SER A CA 1
ATOM 2303 C C . SER A 1 279 ? 15.281 -7.961 -38.534 1.00 81.19 279 SER A C 1
ATOM 2305 O O . SER A 1 279 ? 14.493 -7.756 -37.617 1.00 81.19 279 SER A O 1
ATOM 2307 N N . VAL A 1 280 ? 15.961 -6.980 -39.128 1.00 86.81 280 VAL A N 1
ATOM 2308 C CA . VAL A 1 280 ? 15.732 -5.553 -38.912 1.00 86.81 280 VAL A CA 1
ATOM 2309 C C . VAL A 1 280 ? 15.213 -4.987 -40.228 1.00 86.81 280 VAL A C 1
ATOM 2311 O O . VAL A 1 280 ? 15.848 -5.164 -41.266 1.00 86.81 280 VAL A O 1
ATOM 2314 N N . TYR A 1 281 ? 14.049 -4.346 -40.188 1.00 82.94 281 TYR A N 1
ATOM 2315 C CA . TYR A 1 281 ? 13.317 -3.876 -41.359 1.00 82.94 281 TYR A CA 1
ATOM 2316 C C . TYR A 1 281 ? 13.041 -2.380 -41.260 1.00 82.94 281 TYR A C 1
ATOM 2318 O O . TYR A 1 281 ? 12.490 -1.909 -40.267 1.00 82.94 281 TYR A O 1
ATOM 2326 N N . CYS A 1 282 ? 13.369 -1.653 -42.319 1.00 82.50 282 CYS A N 1
ATOM 2327 C CA . CYS A 1 282 ? 13.137 -0.220 -42.454 1.00 82.50 282 CYS A CA 1
ATOM 2328 C C . CYS A 1 282 ? 11.843 0.016 -43.226 1.00 82.50 282 CYS A C 1
ATOM 2330 O O . CYS A 1 282 ? 11.695 -0.474 -44.345 1.00 82.50 282 CYS A O 1
ATOM 2332 N N . VAL A 1 283 ? 10.890 0.738 -42.642 1.00 82.25 283 VAL A N 1
ATOM 2333 C CA . VAL A 1 283 ? 9.585 0.973 -43.271 1.00 82.25 283 VAL A CA 1
ATOM 2334 C C . VAL A 1 283 ? 9.136 2.412 -43.075 1.00 82.25 283 VAL A C 1
ATOM 2336 O O . VAL A 1 283 ? 9.216 2.954 -41.977 1.00 82.25 283 VAL A O 1
ATOM 2339 N N . SER A 1 284 ? 8.588 3.020 -44.128 1.00 83.50 284 SER A N 1
ATOM 2340 C CA . SER A 1 284 ? 8.046 4.373 -44.008 1.00 83.50 284 SER A CA 1
ATOM 2341 C C . SER A 1 284 ? 6.829 4.388 -43.068 1.00 83.50 284 SER A C 1
ATOM 2343 O O . SER A 1 284 ? 5.901 3.587 -43.252 1.00 83.50 284 SER A O 1
ATOM 2345 N N . PRO A 1 285 ? 6.768 5.323 -42.100 1.00 84.06 285 PRO A N 1
ATOM 2346 C CA . PRO A 1 285 ? 5.663 5.426 -41.148 1.00 84.06 285 PRO A CA 1
ATOM 2347 C C . PRO A 1 285 ? 4.326 5.801 -41.807 1.00 84.06 285 PRO A C 1
ATOM 2349 O O . PRO A 1 285 ? 3.274 5.599 -41.206 1.00 84.06 285 PRO A O 1
ATOM 2352 N N . ALA A 1 286 ? 4.338 6.334 -43.034 1.00 80.19 286 ALA A N 1
ATOM 2353 C CA . ALA A 1 286 ? 3.128 6.714 -43.766 1.00 80.19 286 ALA A CA 1
ATOM 2354 C C . ALA A 1 286 ? 2.456 5.539 -44.509 1.00 80.19 286 ALA A C 1
ATOM 2356 O O . ALA A 1 286 ? 1.369 5.698 -45.073 1.00 80.19 286 ALA A O 1
ATOM 2357 N N . ASN A 1 287 ? 3.081 4.357 -44.546 1.00 81.38 287 ASN A N 1
ATOM 2358 C CA . ASN A 1 287 ? 2.578 3.235 -45.331 1.00 81.38 287 ASN A CA 1
ATOM 2359 C C . ASN A 1 287 ? 1.465 2.465 -44.595 1.00 81.38 287 ASN A C 1
ATOM 2361 O O . ASN A 1 287 ? 1.720 1.596 -43.759 1.00 81.38 287 ASN A O 1
ATOM 2365 N N . LYS A 1 288 ? 0.207 2.748 -44.960 1.00 81.12 288 LYS A N 1
ATOM 2366 C CA . LYS A 1 288 ? -0.980 2.115 -44.363 1.00 81.12 288 LYS A CA 1
ATOM 2367 C C . LYS A 1 288 ? -0.997 0.588 -44.500 1.00 81.12 288 LYS A C 1
ATOM 2369 O O . LYS A 1 288 ? -1.356 -0.087 -43.545 1.00 81.12 288 LYS A O 1
ATOM 2374 N N . PHE A 1 289 ? -0.573 0.045 -45.644 1.00 81.31 289 PHE A N 1
ATOM 2375 C CA . PHE A 1 289 ? -0.552 -1.407 -45.867 1.00 81.31 289 PHE A CA 1
ATOM 2376 C C . PHE A 1 289 ? 0.382 -2.112 -44.877 1.00 81.31 289 PHE A C 1
ATOM 2378 O O . PHE A 1 289 ? 0.014 -3.115 -44.272 1.00 81.31 289 PHE A O 1
ATOM 2385 N N . ILE A 1 290 ? 1.573 -1.547 -44.673 1.00 77.69 290 ILE A N 1
ATOM 2386 C CA . ILE A 1 290 ? 2.561 -2.053 -43.714 1.00 77.69 290 ILE A CA 1
ATOM 2387 C C . ILE A 1 290 ? 1.991 -1.990 -42.300 1.00 77.69 290 ILE A C 1
ATOM 2389 O O . ILE A 1 290 ? 2.080 -2.960 -41.554 1.00 77.69 290 ILE A O 1
ATOM 2393 N N . PHE A 1 291 ? 1.352 -0.875 -41.949 1.00 81.88 291 PHE A N 1
ATOM 2394 C CA . PHE A 1 291 ? 0.760 -0.699 -40.629 1.00 81.88 291 PHE A CA 1
ATOM 2395 C C . PHE A 1 291 ? -0.365 -1.706 -40.340 1.00 81.88 291 PHE A C 1
ATOM 2397 O O . PHE A 1 291 ? -0.408 -2.288 -39.256 1.00 81.88 291 PHE A O 1
ATOM 2404 N N . ASP A 1 292 ? -1.231 -1.974 -41.322 1.00 82.12 292 ASP A N 1
ATOM 2405 C CA . ASP A 1 292 ? -2.273 -3.000 -41.217 1.00 82.12 292 ASP A CA 1
ATOM 2406 C C . ASP A 1 292 ? -1.654 -4.400 -41.013 1.00 82.12 292 ASP A C 1
ATOM 2408 O O . ASP A 1 292 ? -2.138 -5.176 -40.188 1.00 82.12 292 ASP A O 1
ATOM 2412 N N . LYS A 1 293 ? -0.514 -4.703 -41.654 1.00 79.56 293 LYS A N 1
ATOM 2413 C CA . LYS A 1 293 ? 0.233 -5.953 -41.413 1.00 79.56 293 LYS A CA 1
ATOM 2414 C C . LYS A 1 293 ? 0.870 -6.040 -40.029 1.00 79.56 293 LYS A C 1
ATOM 2416 O O . LYS A 1 293 ? 0.863 -7.117 -39.435 1.00 79.56 293 LYS A O 1
ATOM 2421 N N . LEU A 1 294 ? 1.385 -4.939 -39.484 1.00 82.75 294 LEU A N 1
ATOM 2422 C CA . LEU A 1 294 ? 1.907 -4.915 -38.111 1.00 82.75 294 LEU A CA 1
ATOM 2423 C C . LEU A 1 294 ? 0.801 -5.226 -37.089 1.00 82.75 294 LEU A C 1
ATOM 2425 O O . LEU A 1 294 ? 1.039 -5.973 -36.141 1.00 82.75 294 LEU A O 1
ATOM 2429 N N . LYS A 1 295 ? -0.419 -4.723 -37.323 1.00 81.69 295 LYS A N 1
ATOM 2430 C CA . LYS A 1 295 ? -1.611 -5.055 -36.524 1.00 81.69 295 LYS A CA 1
ATOM 2431 C C . LYS A 1 295 ? -1.987 -6.531 -36.629 1.00 81.69 295 LYS A C 1
ATOM 2433 O O . LYS A 1 295 ? -2.161 -7.183 -35.604 1.00 81.69 295 LYS A O 1
ATOM 2438 N N . GLU A 1 296 ? -2.069 -7.069 -37.849 1.00 76.81 296 GLU A N 1
ATOM 2439 C CA . GLU A 1 296 ? -2.363 -8.494 -38.084 1.00 76.81 296 GLU A CA 1
ATOM 2440 C C . GLU A 1 296 ? -1.367 -9.421 -37.367 1.00 76.81 296 GLU A C 1
ATOM 2442 O O . GLU A 1 296 ? -1.749 -10.475 -36.864 1.00 76.81 296 GLU A O 1
ATOM 2447 N N . LYS A 1 297 ? -0.091 -9.023 -37.297 1.00 74.12 297 LYS A N 1
ATOM 2448 C CA . LYS A 1 297 ? 0.977 -9.789 -36.636 1.00 74.12 297 LYS A CA 1
ATOM 2449 C C . LYS A 1 297 ? 1.147 -9.466 -35.150 1.00 74.12 297 LYS A C 1
ATOM 2451 O O . LYS A 1 297 ? 2.114 -9.933 -34.553 1.00 74.12 297 LYS A O 1
ATOM 2456 N N . HIS A 1 298 ? 0.230 -8.690 -34.563 1.00 76.50 298 HIS A N 1
ATOM 2457 C CA . HIS A 1 298 ? 0.249 -8.291 -33.153 1.00 76.50 298 HIS A CA 1
ATOM 2458 C C . HIS A 1 298 ? 1.607 -7.727 -32.699 1.00 76.50 298 HIS A C 1
ATOM 2460 O O . HIS A 1 298 ? 2.092 -8.027 -31.609 1.00 76.50 298 HIS A O 1
ATOM 2466 N N . VAL A 1 299 ? 2.243 -6.932 -33.560 1.00 84.88 299 VAL A N 1
ATOM 2467 C CA . VAL A 1 299 ? 3.545 -6.329 -33.270 1.00 84.88 299 VAL A CA 1
ATOM 2468 C C . VAL A 1 299 ? 3.401 -5.312 -32.139 1.00 84.88 299 VAL A C 1
ATOM 2470 O O . VAL A 1 299 ? 2.477 -4.497 -32.141 1.00 84.88 299 VAL A O 1
ATOM 2473 N N . ILE A 1 300 ? 4.336 -5.334 -31.191 1.00 89.31 300 ILE A N 1
ATOM 2474 C CA . ILE A 1 300 ? 4.403 -4.324 -30.134 1.00 89.31 300 ILE A CA 1
ATOM 2475 C C . ILE A 1 300 ? 5.060 -3.067 -30.692 1.00 89.31 300 ILE A C 1
ATOM 2477 O O . ILE A 1 300 ? 6.204 -3.116 -31.138 1.00 89.31 300 ILE A O 1
ATOM 2481 N N . LEU A 1 301 ? 4.360 -1.936 -30.662 1.00 92.88 301 LEU A N 1
ATOM 2482 C CA . LEU A 1 301 ? 4.906 -0.648 -31.076 1.00 92.88 301 LEU A CA 1
ATOM 2483 C C . LEU A 1 301 ? 5.525 0.069 -29.871 1.00 92.88 301 LEU A C 1
ATOM 2485 O O . LEU A 1 301 ? 4.840 0.347 -28.894 1.00 92.88 301 LEU A O 1
ATOM 2489 N N . ILE A 1 302 ? 6.802 0.423 -29.947 1.00 94.00 302 ILE A N 1
ATOM 2490 C CA . ILE A 1 302 ? 7.489 1.220 -28.935 1.00 94.00 302 ILE A CA 1
ATOM 2491 C C . ILE A 1 302 ? 7.653 2.650 -29.446 1.00 94.00 302 ILE A C 1
ATOM 2493 O O . ILE A 1 302 ? 8.193 2.877 -30.532 1.00 94.00 302 ILE A O 1
ATOM 2497 N N . VAL A 1 303 ? 7.205 3.621 -28.646 1.00 92.25 303 VAL A N 1
ATOM 2498 C CA . VAL A 1 303 ? 7.336 5.055 -28.943 1.00 92.25 303 VAL A CA 1
ATOM 2499 C C . VAL A 1 303 ? 7.957 5.811 -27.768 1.00 92.25 303 VAL A C 1
ATOM 2501 O O . VAL A 1 303 ? 7.564 5.578 -26.623 1.00 92.25 303 VAL A O 1
ATOM 2504 N N . PRO A 1 304 ? 8.885 6.757 -28.003 1.00 87.12 304 PRO A N 1
ATOM 2505 C CA . PRO A 1 304 ? 9.479 7.575 -26.954 1.00 87.12 304 PRO A CA 1
ATOM 2506 C C . PRO A 1 304 ? 8.548 8.748 -26.608 1.00 87.12 304 PRO A C 1
ATOM 2508 O O . PRO A 1 304 ? 8.930 9.914 -26.713 1.00 87.12 304 PRO A O 1
ATOM 2511 N N . ALA A 1 305 ? 7.297 8.447 -26.243 1.00 81.94 305 ALA A N 1
ATOM 2512 C CA . ALA A 1 305 ? 6.389 9.461 -25.721 1.00 81.94 305 ALA A CA 1
ATOM 2513 C C . ALA A 1 305 ? 6.996 10.059 -24.446 1.00 81.94 305 ALA A C 1
ATOM 2515 O O . ALA A 1 305 ? 7.447 9.319 -23.571 1.00 81.94 305 ALA A O 1
ATOM 2516 N N . ALA A 1 306 ? 7.034 11.391 -24.364 1.00 67.56 306 ALA A N 1
ATOM 2517 C CA . ALA A 1 306 ? 7.576 12.071 -23.197 1.00 67.56 306 ALA A CA 1
ATOM 2518 C C . ALA A 1 306 ? 6.759 11.716 -21.950 1.00 67.56 306 ALA A C 1
ATOM 2520 O O . ALA A 1 306 ? 5.533 11.593 -22.015 1.00 67.56 306 ALA A O 1
ATOM 2521 N N . ASP A 1 307 ? 7.419 11.606 -20.802 1.00 57.88 307 ASP A N 1
ATOM 2522 C CA . ASP A 1 307 ? 6.734 11.272 -19.559 1.00 57.88 307 ASP A CA 1
ATOM 2523 C C . ASP A 1 307 ? 5.666 12.331 -19.224 1.00 57.88 307 ASP A C 1
ATOM 2525 O O . ASP A 1 307 ? 5.959 13.518 -19.073 1.00 57.88 307 ASP A O 1
ATOM 2529 N N . GLY A 1 308 ? 4.396 11.906 -19.163 1.00 54.09 308 GLY A N 1
ATOM 2530 C CA . GLY A 1 308 ? 3.236 12.795 -18.940 1.00 54.09 308 GLY A CA 1
ATOM 2531 C C . GLY A 1 308 ? 2.460 13.164 -20.187 1.00 54.09 308 GLY A C 1
ATOM 2532 O O . GLY A 1 308 ? 1.340 13.672 -20.103 1.00 54.09 308 GLY A O 1
ATOM 2533 N N . GLU A 1 309 ? 3.001 12.855 -21.357 1.00 70.38 309 GLU A N 1
ATOM 2534 C CA . GLU A 1 309 ? 2.237 12.846 -22.588 1.00 70.38 309 GLU A CA 1
ATOM 2535 C C . GLU A 1 309 ? 1.515 11.502 -22.732 1.00 70.38 309 GLU A C 1
ATOM 2537 O O . GLU A 1 309 ? 2.123 10.438 -22.647 1.00 70.38 309 GLU A O 1
ATOM 2542 N N . SER A 1 310 ? 0.196 11.526 -22.956 1.00 78.75 310 SER A N 1
ATOM 2543 C CA . SER A 1 310 ? -0.495 10.296 -23.341 1.00 78.75 310 SER A CA 1
ATOM 2544 C C . SER A 1 310 ? 0.018 9.831 -24.701 1.00 78.75 310 SER A C 1
ATOM 2546 O O . SER A 1 310 ? 0.240 10.647 -25.597 1.00 78.75 310 SER A O 1
ATOM 2548 N N . VAL A 1 311 ? 0.144 8.516 -24.883 1.00 85.94 311 VAL A N 1
ATOM 2549 C CA . VAL A 1 311 ? 0.519 7.923 -26.175 1.00 85.94 311 VAL A CA 1
ATOM 2550 C C . VAL A 1 311 ? -0.390 8.434 -27.297 1.00 85.94 311 VAL A C 1
ATOM 2552 O O . VAL A 1 311 ? 0.092 8.793 -28.363 1.00 85.94 311 VAL A O 1
ATOM 2555 N N . GLU A 1 312 ? -1.691 8.569 -27.042 1.00 88.12 312 GLU A N 1
ATOM 2556 C CA . GLU A 1 312 ? -2.639 9.171 -27.985 1.00 88.12 312 GLU A CA 1
ATOM 2557 C C . GLU A 1 312 ? -2.235 10.595 -28.402 1.00 88.12 312 GLU A C 1
ATOM 2559 O O . GLU A 1 312 ? -2.183 10.918 -29.591 1.00 88.12 312 GLU A O 1
ATOM 2564 N N . LYS A 1 313 ? -1.899 11.456 -27.432 1.00 85.69 313 LYS A N 1
ATOM 2565 C CA . LYS A 1 313 ? -1.472 12.834 -27.697 1.00 85.69 313 LYS A CA 1
ATOM 2566 C C . LYS A 1 313 ? -0.153 12.866 -28.463 1.00 85.69 313 LYS A C 1
ATOM 2568 O O . LYS A 1 313 ? -0.031 13.680 -29.381 1.00 85.69 313 LYS A O 1
ATOM 2573 N N . TYR A 1 314 ? 0.784 11.980 -28.134 1.00 87.31 314 TYR A N 1
ATOM 2574 C CA . TYR A 1 314 ? 2.024 11.811 -28.885 1.00 87.31 314 TYR A CA 1
ATOM 2575 C C . TYR A 1 314 ? 1.723 11.443 -30.345 1.00 87.31 314 TYR A C 1
ATOM 2577 O O . TYR A 1 314 ? 2.048 12.205 -31.254 1.00 87.31 314 TYR A O 1
ATOM 2585 N N . ILE A 1 315 ? 0.983 10.353 -30.571 1.00 89.75 315 ILE A N 1
ATOM 2586 C CA . ILE A 1 315 ? 0.622 9.850 -31.904 1.00 89.75 315 ILE A CA 1
ATOM 2587 C C . ILE A 1 315 ? -0.146 10.897 -32.723 1.00 89.75 315 ILE A C 1
ATOM 2589 O O . ILE A 1 315 ? 0.093 11.030 -33.924 1.00 89.75 315 ILE A O 1
ATOM 2593 N N . SER A 1 316 ? -1.006 11.706 -32.096 1.00 87.88 316 SER A N 1
ATOM 2594 C CA . SER A 1 316 ? -1.802 12.742 -32.776 1.00 87.88 316 SER A CA 1
ATOM 2595 C C . SER A 1 316 ? -0.978 13.813 -33.510 1.00 87.88 316 SER A C 1
ATOM 2597 O O . SER A 1 316 ? -1.518 14.515 -34.372 1.00 87.88 316 SER A O 1
ATOM 2599 N N . LYS A 1 317 ? 0.313 13.941 -33.177 1.00 87.06 317 LYS A N 1
ATOM 2600 C CA . LYS A 1 317 ? 1.269 14.888 -33.774 1.00 87.06 317 LYS A CA 1
ATOM 2601 C C . LYS A 1 317 ? 2.202 14.238 -34.800 1.00 87.06 317 LYS A C 1
ATOM 2603 O O . LYS A 1 317 ? 3.083 14.908 -35.325 1.00 87.06 317 LYS A O 1
ATOM 2608 N N . THR A 1 318 ? 2.029 12.948 -35.063 1.00 86.94 318 THR A N 1
ATOM 2609 C CA . THR A 1 318 ? 2.944 12.130 -35.868 1.00 86.94 318 THR A CA 1
ATOM 2610 C C . THR A 1 318 ? 2.271 11.682 -37.171 1.00 86.94 318 THR A C 1
ATOM 2612 O O . THR A 1 318 ? 1.041 11.746 -37.271 1.00 86.94 318 THR A O 1
ATOM 2615 N N . PRO A 1 319 ? 3.021 11.171 -38.164 1.00 86.75 319 PRO A N 1
ATOM 2616 C CA . PRO A 1 319 ? 2.452 10.555 -39.363 1.00 86.75 319 PRO A CA 1
ATOM 2617 C C . PRO A 1 319 ? 1.597 9.310 -39.078 1.00 86.75 319 PRO A C 1
ATOM 2619 O O . PRO A 1 319 ? 0.808 8.918 -39.929 1.00 86.75 319 PRO A O 1
ATOM 2622 N N . LEU A 1 320 ? 1.691 8.724 -37.875 1.00 87.31 320 LEU A N 1
ATOM 2623 C CA . LEU A 1 320 ? 0.836 7.611 -37.444 1.00 87.31 320 LEU A CA 1
ATOM 2624 C C . LEU A 1 320 ? -0.599 8.053 -37.099 1.00 87.31 320 LEU A C 1
ATOM 2626 O O . LEU A 1 320 ? -1.475 7.221 -36.838 1.00 87.31 320 LEU A O 1
ATOM 2630 N N . LYS A 1 321 ? -0.872 9.364 -37.098 1.00 88.00 321 LYS A N 1
ATOM 2631 C CA . LYS A 1 321 ? -2.207 9.916 -36.867 1.00 88.00 321 LYS A CA 1
ATOM 2632 C C . LYS A 1 321 ? -3.213 9.352 -37.875 1.00 88.00 321 LYS A C 1
ATOM 2634 O O . LYS A 1 321 ? -3.040 9.473 -39.082 1.00 88.00 321 LYS A O 1
ATOM 2639 N N . GLY A 1 322 ? -4.317 8.805 -37.367 1.00 85.62 322 GLY A N 1
ATOM 2640 C CA . GLY A 1 322 ? -5.386 8.230 -38.190 1.00 85.62 322 GLY A CA 1
ATOM 2641 C C . GLY A 1 322 ? -5.115 6.801 -38.674 1.00 85.62 322 GLY A C 1
ATOM 2642 O O . GLY A 1 322 ? -6.010 6.196 -39.256 1.00 85.62 322 GLY A O 1
ATOM 2643 N N . LEU A 1 323 ? -3.926 6.243 -38.408 1.00 86.88 323 LEU A N 1
ATOM 2644 C CA . LEU A 1 323 ? -3.644 4.812 -38.582 1.00 86.88 323 LEU A CA 1
ATOM 2645 C C . LEU A 1 323 ? -4.000 4.001 -37.327 1.00 86.88 323 LEU A C 1
ATOM 2647 O O . LEU A 1 323 ? -4.253 2.799 -37.414 1.00 86.88 323 LEU A O 1
ATOM 2651 N N . ILE A 1 324 ? -4.040 4.658 -36.165 1.00 87.62 324 ILE A N 1
ATOM 2652 C CA . ILE A 1 324 ? -4.372 4.074 -34.862 1.00 87.62 324 ILE A CA 1
ATOM 2653 C C . ILE A 1 324 ? -5.655 4.717 -34.350 1.00 87.62 324 ILE A C 1
ATOM 2655 O O . ILE A 1 324 ? -5.748 5.943 -34.262 1.00 87.62 324 ILE A O 1
ATOM 2659 N N . GLU A 1 325 ? -6.628 3.879 -34.010 1.00 88.56 325 GLU A N 1
ATOM 2660 C CA . GLU A 1 325 ? -7.846 4.297 -33.326 1.00 88.56 325 GLU A CA 1
ATOM 2661 C C . GLU A 1 325 ? -7.628 4.191 -31.817 1.00 88.56 325 GLU A C 1
ATOM 2663 O O . GLU A 1 325 ? -6.992 3.246 -31.344 1.00 88.56 325 GLU A O 1
ATOM 2668 N N . PHE A 1 326 ? -8.140 5.167 -31.073 1.00 90.75 326 PHE A N 1
ATOM 2669 C CA . PHE A 1 326 ? -8.077 5.198 -29.617 1.00 90.75 326 PHE A CA 1
ATOM 2670 C C . PHE A 1 326 ? -9.497 5.221 -29.054 1.00 90.75 326 PHE A C 1
ATOM 2672 O O . PHE A 1 326 ? -10.321 6.035 -29.470 1.00 90.75 326 PHE A O 1
ATOM 2679 N N . GLU A 1 327 ? -9.769 4.348 -28.088 1.00 88.69 327 GLU A N 1
ATOM 2680 C CA . GLU A 1 327 ? -10.993 4.365 -27.282 1.00 88.69 327 GLU A CA 1
ATOM 2681 C C . GLU A 1 327 ? -10.595 4.678 -25.841 1.00 88.69 327 GLU A C 1
ATOM 2683 O O . GLU A 1 327 ? -9.776 3.966 -25.266 1.00 88.69 327 GLU A O 1
ATOM 2688 N N . GLU A 1 328 ? -11.109 5.776 -25.277 1.00 84.31 328 GLU A N 1
ATOM 2689 C CA . GLU A 1 328 ? -10.755 6.238 -23.919 1.00 84.31 328 GLU A CA 1
ATOM 2690 C C . GLU A 1 328 ? -9.228 6.359 -23.690 1.00 84.31 328 GLU A C 1
ATOM 2692 O O . GLU A 1 328 ? -8.709 6.121 -22.600 1.00 84.31 328 GLU A O 1
ATOM 2697 N N . GLY A 1 329 ? -8.481 6.726 -24.739 1.00 82.94 329 GLY A N 1
ATOM 2698 C CA . GLY A 1 329 ? -7.020 6.838 -24.709 1.00 82.94 329 GLY A CA 1
ATOM 2699 C C . GLY A 1 329 ? -6.258 5.511 -24.818 1.00 82.94 329 GLY A C 1
ATOM 2700 O O . GLY A 1 329 ? -5.031 5.516 -24.693 1.00 82.94 329 GLY A O 1
ATOM 2701 N N . ILE A 1 330 ? -6.948 4.393 -25.075 1.00 89.31 330 ILE A N 1
ATOM 2702 C CA . ILE A 1 330 ? -6.368 3.056 -25.264 1.00 89.31 330 ILE A CA 1
ATOM 2703 C C . ILE A 1 330 ? -6.300 2.714 -26.761 1.00 89.31 330 ILE A C 1
ATOM 2705 O O . ILE A 1 330 ? -7.337 2.764 -27.434 1.00 89.31 330 ILE A O 1
ATOM 2709 N N . PRO A 1 331 ? -5.118 2.354 -27.299 1.00 89.69 331 PRO A N 1
ATOM 2710 C CA . PRO A 1 331 ? -4.972 2.011 -28.709 1.00 89.69 331 PRO A CA 1
ATOM 2711 C C . PRO A 1 331 ? -5.710 0.710 -29.055 1.00 89.69 331 PRO A C 1
ATOM 2713 O O . PRO A 1 331 ? -5.648 -0.276 -28.320 1.00 89.69 331 PRO A O 1
ATOM 2716 N N . GLN A 1 332 ? -6.399 0.704 -30.197 1.00 86.38 332 GLN A N 1
ATOM 2717 C CA . GLN A 1 332 ? -7.138 -0.454 -30.698 1.00 86.38 332 GLN A CA 1
ATOM 2718 C C . GLN A 1 332 ? -6.359 -1.196 -31.791 1.00 86.38 332 GLN A C 1
ATOM 2720 O O . GLN A 1 332 ? -5.847 -0.606 -32.748 1.00 86.38 332 GLN A O 1
ATOM 2725 N N . GLY A 1 333 ? -6.290 -2.523 -31.655 1.00 80.19 333 GLY A N 1
ATOM 2726 C CA . GLY A 1 333 ? -5.673 -3.428 -32.632 1.00 80.19 333 GLY A CA 1
ATOM 2727 C C . GLY A 1 333 ? -4.140 -3.431 -32.659 1.00 80.19 333 GLY A C 1
ATOM 2728 O O . GLY A 1 333 ? -3.564 -4.212 -33.408 1.00 80.19 333 GLY A O 1
ATOM 2729 N N . ILE A 1 334 ? -3.477 -2.592 -31.859 1.00 87.06 334 ILE A N 1
ATOM 2730 C CA . ILE A 1 334 ? -2.023 -2.595 -31.672 1.00 87.06 334 ILE A CA 1
ATOM 2731 C C . ILE A 1 334 ? -1.686 -2.178 -30.243 1.00 87.06 334 ILE A C 1
ATOM 2733 O O . ILE A 1 334 ? -2.287 -1.245 -29.713 1.00 87.06 334 ILE A O 1
ATOM 2737 N N . THR A 1 335 ? -0.720 -2.856 -29.633 1.00 89.62 335 THR A N 1
ATOM 2738 C CA . THR A 1 335 ? -0.206 -2.492 -28.309 1.00 89.62 335 THR A CA 1
ATOM 2739 C C . THR A 1 335 ? 0.917 -1.486 -28.474 1.00 89.62 335 THR A C 1
ATOM 2741 O O . THR A 1 335 ? 1.840 -1.711 -29.261 1.00 89.62 335 THR A O 1
ATOM 2744 N N . ILE A 1 336 ? 0.843 -0.383 -27.732 1.00 92.06 336 ILE A N 1
ATOM 2745 C CA . ILE A 1 336 ? 1.836 0.685 -27.761 1.00 92.06 336 ILE A CA 1
ATOM 2746 C C . ILE A 1 336 ? 2.444 0.857 -26.374 1.00 92.06 336 ILE A C 1
ATOM 2748 O O . ILE A 1 336 ? 1.733 1.139 -25.406 1.00 92.06 336 ILE A O 1
ATOM 2752 N N . LEU A 1 337 ? 3.765 0.727 -26.303 1.00 90.56 337 LEU A N 1
ATOM 2753 C CA . LEU A 1 337 ? 4.554 0.856 -25.085 1.00 90.56 337 LEU A CA 1
ATOM 2754 C C . LEU A 1 337 ? 5.503 2.049 -25.176 1.00 90.56 337 LEU A C 1
ATOM 2756 O O . LEU A 1 337 ? 6.028 2.377 -26.241 1.00 90.56 337 LEU A O 1
ATOM 2760 N N . THR A 1 338 ? 5.790 2.667 -24.038 1.00 88.44 338 THR A N 1
ATOM 2761 C CA . THR A 1 338 ? 7.005 3.473 -23.888 1.00 88.44 338 THR A CA 1
ATOM 2762 C C . THR A 1 338 ? 8.206 2.564 -23.598 1.00 88.44 338 THR A C 1
ATOM 2764 O O . THR A 1 338 ? 8.018 1.435 -23.133 1.00 88.44 338 THR A O 1
ATOM 2767 N N . PRO A 1 339 ? 9.455 3.024 -23.808 1.00 86.50 339 PRO A N 1
ATOM 2768 C CA . PRO A 1 339 ? 10.647 2.289 -23.376 1.00 86.50 339 PRO A CA 1
ATOM 2769 C C . PRO A 1 339 ? 10.573 1.865 -21.902 1.00 86.50 339 PRO A C 1
ATOM 2771 O O . PRO A 1 339 ? 10.943 0.744 -21.560 1.00 86.50 339 PRO A O 1
ATOM 2774 N N . THR A 1 340 ? 9.997 2.719 -21.050 1.00 80.38 340 THR A N 1
ATOM 2775 C CA . THR A 1 340 ? 9.778 2.430 -19.631 1.00 80.38 340 THR A CA 1
ATOM 2776 C C . THR A 1 340 ? 8.832 1.266 -19.395 1.00 80.38 340 THR A C 1
ATOM 2778 O O . THR A 1 340 ? 9.130 0.373 -18.601 1.00 80.38 340 THR A O 1
ATOM 2781 N N . GLN A 1 341 ? 7.706 1.235 -20.104 1.00 85.88 341 GLN A N 1
ATOM 2782 C CA . GLN A 1 341 ? 6.753 0.133 -20.001 1.00 85.88 341 GLN A CA 1
ATOM 2783 C C . GLN A 1 341 ? 7.335 -1.165 -20.571 1.00 85.88 341 GLN A C 1
ATOM 2785 O O . GLN A 1 341 ? 7.102 -2.224 -20.000 1.00 85.88 341 GLN A O 1
ATOM 2790 N N . ALA A 1 342 ? 8.130 -1.087 -21.641 1.00 87.50 342 ALA A N 1
ATOM 2791 C CA . ALA A 1 342 ? 8.691 -2.255 -22.313 1.00 87.50 342 ALA A CA 1
ATOM 2792 C C . ALA A 1 342 ? 9.916 -2.874 -21.608 1.00 87.50 342 ALA A C 1
ATOM 2794 O O . ALA A 1 342 ? 10.229 -4.036 -21.862 1.00 87.50 342 ALA A O 1
ATOM 2795 N N . LYS A 1 343 ? 10.631 -2.132 -20.747 1.00 84.25 343 LYS A N 1
ATOM 2796 C CA . LYS A 1 343 ? 11.799 -2.651 -20.007 1.00 84.25 343 LYS A CA 1
ATOM 2797 C C . LYS A 1 343 ? 11.435 -3.905 -19.201 1.00 84.25 343 LYS A C 1
ATOM 2799 O O . LYS A 1 343 ? 10.379 -3.959 -18.577 1.00 84.25 343 LYS A O 1
ATOM 2804 N N . GLY A 1 344 ? 12.336 -4.885 -19.215 1.00 80.00 344 GLY A N 1
ATOM 2805 C CA . GLY A 1 344 ? 12.167 -6.190 -18.568 1.00 80.00 344 GLY A CA 1
ATOM 2806 C C . GLY A 1 344 ? 11.320 -7.180 -19.373 1.00 80.00 344 GLY A C 1
ATOM 2807 O O . GLY A 1 344 ? 11.297 -8.352 -19.034 1.00 80.00 344 GLY A O 1
ATOM 2808 N N . LEU A 1 345 ? 10.665 -6.732 -20.451 1.00 85.19 345 LEU A N 1
ATOM 2809 C CA . LEU A 1 345 ? 9.854 -7.588 -21.316 1.00 85.19 345 LEU A CA 1
ATOM 2810 C C . LEU A 1 345 ? 10.572 -7.936 -22.615 1.00 85.19 345 LEU A C 1
ATOM 2812 O O . LEU A 1 345 ? 11.492 -7.231 -23.043 1.00 85.19 345 LEU A O 1
ATOM 2816 N N . GLU A 1 346 ? 10.115 -9.003 -23.254 1.00 86.19 346 GLU A N 1
ATOM 2817 C CA . GLU A 1 346 ? 10.679 -9.544 -24.482 1.00 86.19 346 GLU A CA 1
ATOM 2818 C C . GLU A 1 346 ? 9.549 -9.902 -25.443 1.00 86.19 346 GLU A C 1
ATOM 2820 O O . GLU A 1 346 ? 8.517 -10.432 -25.038 1.00 86.19 346 GLU A O 1
ATOM 2825 N N . TYR A 1 347 ? 9.723 -9.581 -26.725 1.00 85.44 347 TYR A N 1
ATOM 2826 C CA . TYR A 1 347 ? 8.703 -9.823 -27.735 1.00 85.44 347 TYR A CA 1
ATOM 2827 C C . TYR A 1 347 ? 9.316 -10.375 -29.020 1.00 85.44 347 TYR A C 1
ATOM 2829 O O . TYR A 1 347 ? 10.352 -9.884 -29.482 1.00 85.44 347 TYR A O 1
ATOM 2837 N N . PRO A 1 348 ? 8.651 -11.334 -29.689 1.00 82.62 348 PRO A N 1
ATOM 2838 C CA . PRO A 1 348 ? 9.132 -11.849 -30.962 1.00 82.62 348 PRO A CA 1
ATOM 2839 C C . PRO A 1 348 ? 9.237 -10.751 -32.022 1.00 82.62 348 PRO A C 1
ATOM 2841 O O . PRO A 1 348 ? 10.226 -10.698 -32.751 1.00 82.62 348 PRO A O 1
ATOM 2844 N N . ASN A 1 349 ? 8.241 -9.864 -32.085 1.00 85.75 349 ASN A N 1
ATOM 2845 C CA . ASN A 1 349 ? 8.133 -8.821 -33.096 1.00 85.75 349 ASN A CA 1
ATOM 2846 C C . ASN A 1 349 ? 7.903 -7.455 -32.441 1.00 85.75 349 ASN A C 1
ATOM 2848 O O . ASN A 1 349 ? 6.898 -7.257 -31.753 1.00 85.75 349 ASN A O 1
ATOM 2852 N N . VAL A 1 350 ? 8.789 -6.498 -32.716 1.00 91.31 350 VAL A N 1
ATOM 2853 C CA . VAL A 1 350 ? 8.707 -5.125 -32.193 1.00 91.31 350 VAL A CA 1
ATOM 2854 C C . VAL A 1 350 ? 8.778 -4.130 -33.342 1.00 91.31 350 VAL A C 1
ATOM 2856 O O . VAL A 1 350 ? 9.585 -4.289 -34.252 1.00 91.31 350 VAL A O 1
ATOM 2859 N N . ALA A 1 351 ? 7.959 -3.086 -33.294 1.00 92.56 351 ALA A N 1
ATOM 2860 C CA . ALA A 1 351 ? 8.079 -1.905 -34.131 1.00 92.56 351 ALA A CA 1
ATOM 2861 C C . ALA A 1 351 ? 8.540 -0.720 -33.280 1.00 92.56 351 ALA A C 1
ATOM 2863 O O . ALA A 1 351 ? 8.127 -0.586 -32.134 1.00 92.56 351 ALA A O 1
ATOM 2864 N N . ILE A 1 352 ? 9.367 0.161 -33.830 1.00 94.31 352 ILE A N 1
ATOM 2865 C CA . ILE A 1 352 ? 9.857 1.361 -33.154 1.00 94.31 352 ILE A CA 1
ATOM 2866 C C . ILE A 1 352 ? 9.537 2.580 -34.012 1.00 94.31 352 ILE A C 1
ATOM 2868 O O . ILE A 1 352 ? 9.846 2.597 -35.201 1.00 94.31 352 ILE A O 1
ATOM 2872 N N . TYR A 1 353 ? 8.963 3.619 -33.407 1.00 91.81 353 TYR A N 1
ATOM 2873 C CA . TYR A 1 353 ? 8.712 4.901 -34.065 1.00 91.81 353 TYR A CA 1
ATOM 2874 C C . TYR A 1 353 ? 9.125 6.071 -33.172 1.00 91.81 353 TYR A C 1
ATOM 2876 O O . TYR A 1 353 ? 8.959 6.009 -31.958 1.00 91.81 353 TYR A O 1
ATOM 2884 N N . GLY A 1 354 ? 9.580 7.173 -33.778 1.00 86.25 354 GLY A N 1
ATOM 2885 C CA . GLY A 1 354 ? 9.540 8.484 -33.125 1.00 86.25 354 GLY A CA 1
ATOM 2886 C C . GLY A 1 354 ? 10.811 8.941 -32.407 1.00 86.25 354 GLY A C 1
ATOM 2887 O O . GLY A 1 354 ? 10.803 10.003 -31.785 1.00 86.25 354 GLY A O 1
ATOM 2888 N N . PHE A 1 355 ? 11.915 8.199 -32.534 1.00 83.94 355 PHE A N 1
ATOM 2889 C CA . PHE A 1 355 ? 13.260 8.638 -32.137 1.00 83.94 355 PHE A CA 1
ATOM 2890 C C . PHE A 1 355 ? 13.786 9.727 -33.091 1.00 83.94 355 PHE A C 1
ATOM 2892 O O . PHE A 1 355 ? 14.800 9.553 -33.753 1.00 83.94 355 PHE A O 1
ATOM 2899 N N . ASN A 1 356 ? 13.068 10.843 -33.209 1.00 74.56 356 ASN A N 1
ATOM 2900 C CA . ASN A 1 356 ? 13.427 11.935 -34.106 1.00 74.56 356 ASN A CA 1
ATOM 2901 C C . ASN A 1 356 ? 14.580 12.785 -33.547 1.00 74.56 356 ASN A C 1
ATOM 2903 O O . ASN A 1 356 ? 14.878 12.791 -32.349 1.00 74.56 356 ASN A O 1
ATOM 2907 N N . CYS A 1 357 ? 15.231 13.531 -34.435 1.00 77.06 357 CYS A N 1
ATOM 2908 C CA . CYS A 1 357 ? 16.291 14.466 -34.077 1.00 77.06 357 CYS A CA 1
ATOM 2909 C C . CYS A 1 357 ? 15.787 15.922 -34.071 1.00 77.06 357 CYS A C 1
ATOM 2911 O O . CYS A 1 357 ? 16.410 16.808 -34.663 1.00 77.06 357 CYS A O 1
ATOM 2913 N N . ASP A 1 358 ? 14.648 16.184 -33.430 1.00 72.88 358 ASP A N 1
ATOM 2914 C CA . ASP A 1 358 ? 14.089 17.535 -33.286 1.00 72.88 358 ASP A CA 1
ATOM 2915 C C . ASP A 1 358 ? 14.499 18.190 -31.953 1.00 72.88 358 ASP A C 1
ATOM 2917 O O . ASP A 1 358 ? 14.832 17.519 -30.978 1.00 72.88 358 ASP A O 1
ATOM 2921 N N . GLY A 1 359 ? 14.468 19.524 -31.872 1.00 76.94 359 GLY A N 1
ATOM 2922 C CA . GLY A 1 359 ? 14.787 20.240 -30.628 1.00 76.94 359 GLY A CA 1
ATOM 2923 C C . GLY A 1 359 ? 16.223 19.993 -30.146 1.00 76.94 359 GLY A C 1
ATOM 2924 O O . GLY A 1 359 ? 17.159 20.175 -30.916 1.00 76.94 359 GLY A O 1
ATOM 2925 N N . GLN A 1 360 ? 16.407 19.600 -28.878 1.00 70.19 360 GLN A N 1
ATOM 2926 C CA . GLN A 1 360 ? 17.739 19.301 -28.318 1.00 70.19 360 GLN A CA 1
ATOM 2927 C C . GLN A 1 360 ? 18.363 18.046 -28.956 1.00 70.19 360 GLN A C 1
ATOM 2929 O O . GLN A 1 360 ? 19.570 18.005 -29.195 1.00 70.19 360 GLN A O 1
ATOM 2934 N N . ASN A 1 361 ? 17.528 17.085 -29.364 1.00 79.00 361 ASN A N 1
ATOM 2935 C CA . ASN A 1 361 ? 17.928 15.827 -30.000 1.00 79.00 361 ASN A CA 1
ATOM 2936 C C . ASN A 1 361 ? 18.518 16.013 -31.404 1.00 79.00 361 ASN A C 1
ATOM 2938 O O . ASN A 1 361 ? 19.076 15.076 -31.976 1.00 79.00 361 ASN A O 1
ATOM 2942 N N . SER A 1 362 ? 18.457 17.226 -31.970 1.00 83.56 362 SER A N 1
ATOM 2943 C CA . SER A 1 362 ? 19.127 17.532 -33.234 1.00 83.56 362 SER A CA 1
ATOM 2944 C C . SER A 1 362 ? 20.627 17.274 -33.177 1.00 83.56 362 SER A C 1
ATOM 2946 O O . SER A 1 362 ? 21.234 17.036 -34.215 1.00 83.56 362 SER A O 1
ATOM 2948 N N . GLN A 1 363 ? 21.237 17.291 -31.990 1.00 84.44 363 GLN A N 1
ATOM 2949 C CA . GLN A 1 363 ? 22.648 16.949 -31.813 1.00 84.44 363 GLN A CA 1
ATOM 2950 C C . GLN A 1 363 ? 22.995 15.496 -32.177 1.00 84.44 363 GLN A C 1
ATOM 2952 O O . GLN A 1 363 ? 24.172 15.196 -32.368 1.00 84.44 363 GLN A O 1
ATOM 2957 N N . LEU A 1 364 ? 22.000 14.609 -32.287 1.00 87.50 364 LEU A N 1
ATOM 2958 C CA . LEU A 1 364 ? 22.183 13.221 -32.716 1.00 87.50 364 LEU A CA 1
ATOM 2959 C C . LEU A 1 364 ? 22.006 13.017 -34.228 1.00 87.50 364 LEU A C 1
ATOM 2961 O O . LEU A 1 364 ? 22.152 11.893 -34.699 1.00 87.50 364 LEU A O 1
ATOM 2965 N N . LYS A 1 365 ? 21.731 14.077 -35.007 1.00 88.69 365 LYS A N 1
ATOM 2966 C CA . LYS A 1 365 ? 21.779 13.993 -36.478 1.00 88.69 365 LYS A CA 1
ATOM 2967 C C . LYS A 1 365 ? 23.189 13.650 -36.936 1.00 88.69 365 LYS A C 1
ATOM 2969 O O . LYS A 1 365 ? 24.153 14.143 -36.352 1.00 88.69 365 LYS A O 1
ATOM 2974 N N . LEU A 1 366 ? 23.307 12.910 -38.036 1.00 87.81 366 LEU A N 1
ATOM 2975 C CA . LEU A 1 366 ? 24.590 12.478 -38.596 1.00 87.81 366 LEU A CA 1
ATOM 2976 C C . LEU A 1 366 ? 25.584 13.642 -38.764 1.00 87.81 366 LEU A C 1
ATOM 2978 O O . LEU A 1 366 ? 26.715 13.566 -38.283 1.00 87.81 366 LEU A O 1
ATOM 2982 N N . GLY A 1 367 ? 25.149 14.747 -39.381 1.00 87.38 367 GLY A N 1
ATOM 2983 C CA . GLY A 1 367 ? 25.987 15.937 -39.567 1.00 87.38 367 GLY A CA 1
ATOM 2984 C C . GLY A 1 367 ? 26.458 16.580 -38.256 1.00 87.38 367 GLY A C 1
ATOM 2985 O O . GLY A 1 367 ? 27.632 16.924 -38.129 1.00 87.38 367 GLY A O 1
ATOM 2986 N N . ASN A 1 368 ? 25.574 16.681 -37.260 1.00 88.94 368 ASN A N 1
ATOM 2987 C CA . ASN A 1 368 ? 25.890 17.296 -35.966 1.00 88.94 368 ASN A CA 1
ATOM 2988 C C . ASN A 1 368 ? 26.762 16.385 -35.093 1.00 88.94 368 ASN A C 1
ATOM 2990 O O . ASN A 1 368 ? 27.645 16.873 -34.391 1.00 88.94 368 ASN A O 1
ATOM 2994 N N . LEU A 1 369 ? 26.567 15.065 -35.173 1.00 89.69 369 LEU A N 1
ATOM 2995 C CA . LEU A 1 369 ? 27.467 14.089 -34.562 1.00 89.69 369 LEU A CA 1
ATOM 2996 C C . LEU A 1 369 ? 28.872 14.231 -35.141 1.00 89.69 369 LEU A C 1
ATOM 2998 O O . LEU A 1 369 ? 29.835 14.334 -34.387 1.00 89.69 369 LEU A O 1
ATOM 3002 N N . LEU A 1 370 ? 29.002 14.297 -36.469 1.00 90.44 370 LEU A N 1
ATOM 3003 C CA . LEU A 1 370 ? 30.293 14.527 -37.115 1.00 90.44 370 LEU A CA 1
ATOM 3004 C C . LEU A 1 370 ? 30.935 15.836 -36.641 1.00 90.44 370 LEU A C 1
ATOM 3006 O O . LEU A 1 370 ? 32.112 15.832 -36.281 1.00 90.44 370 LEU A O 1
ATOM 3010 N N . GLU A 1 371 ? 30.193 16.942 -36.609 1.00 89.94 371 GLU A N 1
ATOM 3011 C CA . GLU A 1 371 ? 30.704 18.222 -36.109 1.00 89.94 371 GLU A CA 1
ATOM 3012 C C . GLU A 1 371 ? 31.211 18.099 -34.666 1.00 89.94 371 GLU A C 1
ATOM 3014 O O . GLU A 1 371 ? 32.372 18.421 -34.401 1.00 89.94 371 GLU A O 1
ATOM 3019 N N . TRP A 1 372 ? 30.402 17.523 -33.774 1.00 90.12 372 TRP A N 1
ATOM 3020 C CA . TRP A 1 372 ? 30.758 17.311 -32.372 1.00 90.12 372 TRP A CA 1
ATOM 3021 C C . TRP A 1 372 ? 32.005 16.436 -32.214 1.00 90.12 372 TRP A C 1
ATOM 3023 O O . TRP A 1 372 ? 32.939 16.817 -31.518 1.00 90.12 372 TRP A O 1
ATOM 3033 N N . PHE A 1 373 ? 32.096 15.307 -32.922 1.00 89.81 373 PHE A N 1
ATOM 3034 C CA . PHE A 1 373 ? 33.282 14.445 -32.865 1.00 89.81 373 PHE A CA 1
ATOM 3035 C C . PHE A 1 373 ? 34.539 15.102 -33.460 1.00 89.81 373 PHE A C 1
ATOM 3037 O O . PHE A 1 373 ? 35.645 14.641 -33.185 1.00 89.81 373 PHE A O 1
ATOM 3044 N N . SER A 1 374 ? 34.400 16.165 -34.263 1.00 88.50 374 SER A N 1
ATOM 3045 C CA . SER A 1 374 ? 35.556 16.953 -34.723 1.00 88.50 374 SER A CA 1
ATOM 3046 C C . SER A 1 374 ? 36.146 17.791 -33.593 1.00 88.50 374 SER A C 1
ATOM 3048 O O . SER A 1 374 ? 37.360 17.937 -33.523 1.00 88.50 374 SER A O 1
ATOM 3050 N N . ASN A 1 375 ? 35.283 18.342 -32.733 1.00 85.44 375 ASN A N 1
ATOM 3051 C CA . ASN A 1 375 ? 35.641 19.219 -31.621 1.00 85.44 375 ASN A CA 1
ATOM 3052 C C . ASN A 1 375 ? 34.809 18.854 -30.377 1.00 85.44 375 ASN A C 1
ATOM 3054 O O . ASN A 1 375 ? 33.851 19.565 -30.059 1.00 85.44 375 ASN A O 1
ATOM 3058 N N . PRO A 1 376 ? 35.144 17.751 -29.680 1.00 80.12 376 PRO A N 1
ATOM 3059 C CA . PRO A 1 376 ? 34.353 17.287 -28.549 1.00 80.12 376 PRO A CA 1
ATOM 3060 C C . PRO A 1 376 ? 34.382 18.306 -27.411 1.00 80.12 376 PRO A C 1
ATOM 3062 O O . PRO A 1 376 ? 35.451 18.760 -26.999 1.00 80.12 376 PRO A O 1
ATOM 3065 N N . THR A 1 377 ? 33.212 18.638 -26.876 1.00 72.75 377 THR A N 1
ATOM 3066 C CA . THR A 1 377 ? 33.073 19.420 -25.644 1.00 72.75 377 THR A CA 1
ATOM 3067 C C . THR A 1 377 ? 32.644 18.490 -24.516 1.00 72.75 377 THR A C 1
ATOM 3069 O O . THR A 1 377 ? 31.600 17.847 -24.627 1.00 72.75 377 THR A O 1
ATOM 3072 N N . ASP A 1 378 ? 33.415 18.423 -23.429 1.00 60.06 378 ASP A N 1
ATOM 3073 C CA . ASP A 1 378 ? 33.034 17.667 -22.230 1.00 60.06 378 ASP A CA 1
ATOM 3074 C C . ASP A 1 378 ? 32.002 18.469 -21.419 1.00 60.06 378 ASP A C 1
ATOM 3076 O O . ASP A 1 378 ? 32.341 19.185 -20.481 1.00 60.06 378 ASP A O 1
ATOM 3080 N N . ASP A 1 379 ? 30.728 18.368 -21.803 1.00 62.16 379 ASP A N 1
ATOM 3081 C CA . ASP A 1 379 ? 29.598 18.903 -21.031 1.00 62.16 379 ASP A CA 1
ATOM 3082 C C . ASP A 1 379 ? 28.576 17.790 -20.750 1.00 62.16 379 ASP A C 1
ATOM 3084 O O . ASP A 1 379 ? 27.438 17.791 -21.226 1.00 62.16 379 ASP A O 1
ATOM 3088 N N . SER A 1 380 ? 29.023 16.792 -19.977 1.00 56.75 380 SER A N 1
ATOM 3089 C CA . SER A 1 380 ? 28.266 15.577 -19.628 1.00 56.75 380 SER A CA 1
ATOM 3090 C C . SER A 1 380 ? 26.935 15.851 -18.920 1.00 56.75 380 SER A C 1
ATOM 3092 O O . SER A 1 380 ? 26.058 14.984 -18.900 1.00 56.75 380 SER A O 1
ATOM 3094 N N . ILE A 1 381 ? 26.792 17.050 -18.352 1.00 54.09 381 ILE A N 1
ATOM 3095 C CA . ILE A 1 381 ? 25.642 17.502 -17.577 1.00 54.09 381 ILE A CA 1
ATOM 3096 C C . ILE A 1 381 ? 24.587 18.163 -18.482 1.00 54.09 381 ILE A C 1
ATOM 3098 O O . ILE A 1 381 ? 23.392 17.978 -18.246 1.00 54.09 381 ILE A O 1
ATOM 3102 N N . SER A 1 382 ? 25.001 18.891 -19.529 1.00 59.16 382 SER A N 1
ATOM 3103 C CA . SER A 1 382 ? 24.088 19.453 -20.542 1.00 59.16 382 SER A CA 1
ATOM 3104 C C . SER A 1 382 ? 23.480 18.394 -21.477 1.00 59.16 382 SER A C 1
ATOM 3106 O O . SER A 1 382 ? 22.374 18.576 -21.982 1.00 59.16 382 SER A O 1
ATOM 3108 N N . ASP A 1 383 ? 24.160 17.255 -21.639 1.00 71.81 383 ASP A N 1
ATOM 3109 C CA . ASP A 1 383 ? 23.828 16.189 -22.593 1.00 71.81 383 ASP A CA 1
ATOM 3110 C C . ASP A 1 383 ? 22.852 15.127 -22.046 1.00 71.81 383 ASP A C 1
ATOM 3112 O O . ASP A 1 383 ? 22.598 14.107 -22.694 1.00 71.81 383 ASP A O 1
ATOM 3116 N N . ILE A 1 384 ? 22.276 15.338 -20.858 1.00 71.38 384 ILE A N 1
ATOM 3117 C CA . ILE A 1 384 ? 21.450 14.324 -20.189 1.00 71.38 384 ILE A CA 1
ATOM 3118 C C . ILE A 1 384 ? 20.244 13.885 -21.039 1.00 71.38 384 ILE A C 1
ATOM 3120 O O . ILE A 1 384 ? 19.970 12.693 -21.123 1.00 71.38 384 ILE A O 1
ATOM 3124 N N . GLU A 1 385 ? 19.569 14.810 -21.736 1.00 73.81 385 GLU A N 1
ATOM 3125 C CA . GLU A 1 385 ? 18.448 14.499 -22.646 1.00 73.81 385 GLU A CA 1
ATOM 3126 C C . GLU A 1 385 ? 18.876 13.579 -23.802 1.00 73.81 385 GLU A C 1
ATOM 3128 O O . GLU A 1 385 ? 18.147 12.657 -24.172 1.00 73.81 385 GLU A O 1
ATOM 3133 N N . LEU A 1 386 ? 20.096 13.760 -24.316 1.00 80.50 386 LEU A N 1
ATOM 3134 C CA . LEU A 1 386 ? 20.653 12.917 -25.375 1.00 80.50 386 LEU A CA 1
ATOM 3135 C C . LEU A 1 386 ? 20.994 11.520 -24.855 1.00 80.50 386 LEU A C 1
ATOM 3137 O O . LEU A 1 386 ? 20.752 10.528 -25.547 1.00 80.50 386 LEU A O 1
ATOM 3141 N N . LYS A 1 387 ? 21.505 11.433 -23.617 1.00 80.38 387 LYS A N 1
ATOM 3142 C CA . LYS A 1 387 ? 21.708 10.153 -22.926 1.00 80.38 387 LYS A CA 1
ATOM 3143 C C . LYS A 1 387 ? 20.387 9.402 -22.774 1.00 80.38 387 LYS A C 1
ATOM 3145 O O . LYS A 1 387 ? 20.319 8.237 -23.153 1.00 80.38 387 LYS A O 1
ATOM 3150 N N . TYR A 1 388 ? 19.326 10.075 -22.316 1.00 77.94 388 TYR A N 1
ATOM 3151 C CA . TYR A 1 388 ? 17.985 9.484 -22.219 1.00 77.94 388 TYR A CA 1
ATOM 3152 C C . TYR A 1 388 ? 17.507 8.936 -23.564 1.00 77.94 388 TYR A C 1
ATOM 3154 O O . TYR A 1 388 ? 17.016 7.810 -23.627 1.00 77.94 388 TYR A O 1
ATOM 3162 N N . GLN A 1 389 ? 17.669 9.693 -24.653 1.00 82.75 389 GLN A N 1
ATOM 3163 C CA . GLN A 1 389 ? 17.246 9.239 -25.977 1.00 82.75 389 GLN A CA 1
ATOM 3164 C C . GLN A 1 389 ? 17.999 7.980 -26.426 1.00 82.75 389 GLN A C 1
ATOM 3166 O O . GLN A 1 389 ? 17.370 7.034 -26.903 1.00 82.75 389 GLN A O 1
ATOM 3171 N N . ILE A 1 390 ? 19.322 7.940 -26.242 1.00 88.00 390 ILE A N 1
ATOM 3172 C CA . ILE A 1 390 ? 20.161 6.787 -26.607 1.00 88.00 390 ILE A CA 1
ATOM 3173 C C . ILE A 1 390 ? 19.854 5.569 -25.717 1.00 88.00 390 ILE A C 1
ATOM 3175 O O . ILE A 1 390 ? 19.813 4.440 -26.215 1.00 88.00 390 ILE A O 1
ATOM 3179 N N . SER A 1 391 ? 19.582 5.774 -24.425 1.00 85.56 391 SER A N 1
ATOM 3180 C CA . SER A 1 391 ? 19.127 4.718 -23.511 1.00 85.56 391 SER A CA 1
ATOM 3181 C C . SER A 1 391 ? 17.774 4.152 -23.906 1.00 85.56 391 SER A C 1
ATOM 3183 O O . SER A 1 391 ? 17.638 2.939 -24.059 1.00 85.56 391 SER A O 1
ATOM 3185 N N . ASN A 1 392 ? 16.803 5.017 -24.182 1.00 86.50 392 ASN A N 1
ATOM 3186 C CA . ASN A 1 392 ? 15.481 4.617 -24.651 1.00 86.50 392 ASN A CA 1
ATOM 3187 C C . ASN A 1 392 ? 15.547 3.854 -25.978 1.00 86.50 392 ASN A C 1
ATOM 3189 O O . ASN A 1 392 ? 14.827 2.870 -26.151 1.00 86.50 392 ASN A O 1
ATOM 3193 N N . ALA A 1 393 ? 16.427 4.268 -26.894 1.00 91.00 393 ALA A N 1
ATOM 3194 C CA . ALA A 1 393 ? 16.632 3.590 -28.168 1.00 91.00 393 ALA A CA 1
ATOM 3195 C C . ALA A 1 393 ? 17.212 2.187 -27.963 1.00 91.00 393 ALA A C 1
ATOM 3197 O O . ALA A 1 393 ? 16.706 1.223 -28.534 1.00 91.00 393 ALA A O 1
ATOM 3198 N N . TYR A 1 394 ? 18.229 2.056 -27.106 1.00 91.44 394 TYR A N 1
ATOM 3199 C CA . TYR A 1 394 ? 18.827 0.763 -26.772 1.00 91.44 394 TYR A CA 1
ATOM 3200 C C . TYR A 1 394 ? 17.821 -0.183 -26.104 1.00 91.44 394 TYR A C 1
ATOM 3202 O O . TYR A 1 394 ? 17.698 -1.341 -26.508 1.00 91.44 394 TYR A O 1
ATOM 3210 N N . VAL A 1 395 ? 17.047 0.307 -25.128 1.00 90.38 395 VAL A N 1
ATOM 3211 C CA . VAL A 1 395 ? 15.998 -0.495 -24.482 1.00 90.38 395 VAL A CA 1
ATOM 3212 C C . VAL A 1 395 ? 14.982 -0.958 -25.521 1.00 90.38 395 VAL A C 1
ATOM 3214 O O . VAL A 1 395 ? 14.704 -2.151 -25.576 1.00 90.38 395 VAL A O 1
ATOM 3217 N N . ALA A 1 396 ? 14.491 -0.060 -26.383 1.00 92.44 396 ALA A N 1
ATOM 3218 C CA . ALA A 1 396 ? 13.506 -0.390 -27.410 1.00 92.44 396 ALA A CA 1
ATOM 3219 C C . ALA A 1 396 ? 14.012 -1.458 -28.400 1.00 92.44 396 ALA A C 1
ATOM 3221 O O . ALA A 1 396 ? 13.293 -2.416 -28.678 1.00 92.44 396 ALA A O 1
ATOM 3222 N N . VAL A 1 397 ? 15.256 -1.335 -28.883 1.00 93.12 397 VAL A N 1
ATOM 3223 C CA . VAL A 1 397 ? 15.881 -2.312 -29.797 1.00 93.12 397 VAL A CA 1
ATOM 3224 C C . VAL A 1 397 ? 16.010 -3.685 -29.138 1.00 93.12 397 VAL A C 1
ATOM 3226 O O . VAL A 1 397 ? 15.679 -4.698 -29.749 1.00 93.12 397 VAL A O 1
ATOM 3229 N N . THR A 1 398 ? 16.447 -3.729 -27.877 1.00 91.44 398 THR A N 1
ATOM 3230 C CA . THR A 1 398 ? 16.714 -4.989 -27.158 1.00 91.44 398 THR A CA 1
ATOM 3231 C C . THR A 1 398 ? 15.461 -5.747 -26.718 1.00 91.44 398 THR A C 1
ATOM 3233 O O . THR A 1 398 ? 15.590 -6.859 -26.215 1.00 91.44 398 THR A O 1
ATOM 3236 N N . ARG A 1 399 ? 14.253 -5.190 -26.907 1.00 90.75 399 ARG A N 1
ATOM 3237 C CA . ARG A 1 399 ? 12.996 -5.918 -26.640 1.00 90.75 399 ARG A CA 1
ATOM 3238 C C . ARG A 1 399 ? 12.665 -6.943 -27.722 1.00 90.75 399 ARG A C 1
ATOM 3240 O O . ARG A 1 399 ? 11.835 -7.815 -27.495 1.00 90.75 399 ARG A O 1
ATOM 3247 N N . ALA A 1 400 ? 13.257 -6.805 -28.908 1.00 90.00 400 ALA A N 1
ATOM 3248 C CA . ALA A 1 400 ? 12.971 -7.657 -30.049 1.00 90.00 400 ALA A CA 1
ATOM 3249 C C . ALA A 1 400 ? 13.823 -8.936 -30.015 1.00 90.00 400 ALA A C 1
ATOM 3251 O O . ALA A 1 400 ? 15.057 -8.877 -30.043 1.00 90.00 400 ALA A O 1
ATOM 3252 N N . CYS A 1 401 ? 13.172 -10.098 -30.015 1.00 87.25 401 CYS A N 1
ATOM 3253 C CA . CYS A 1 401 ? 13.859 -11.392 -30.065 1.00 87.25 401 CYS A CA 1
ATOM 3254 C C . CYS A 1 401 ? 14.041 -11.873 -31.510 1.00 87.25 401 CYS A C 1
ATOM 3256 O O . CYS A 1 401 ? 15.135 -12.280 -31.899 1.00 87.25 401 CYS A O 1
ATOM 3258 N N . SER A 1 402 ? 12.989 -11.783 -32.335 1.00 83.62 402 SER A N 1
ATOM 3259 C CA . SER A 1 402 ? 13.016 -12.255 -33.726 1.00 83.62 402 SER A CA 1
ATOM 3260 C C . SER A 1 402 ? 13.124 -11.120 -34.734 1.00 83.62 402 SER A C 1
ATOM 3262 O O . SER A 1 402 ? 14.156 -11.044 -35.392 1.00 83.62 402 SER A O 1
ATOM 3264 N N . ASN A 1 403 ? 12.104 -10.260 -34.854 1.00 85.56 403 ASN A N 1
ATOM 3265 C CA . ASN A 1 403 ? 12.029 -9.212 -35.874 1.00 85.56 403 ASN A CA 1
ATOM 3266 C C . ASN A 1 403 ? 11.844 -7.820 -35.265 1.00 85.56 403 ASN A C 1
ATOM 3268 O O . ASN A 1 403 ? 11.040 -7.620 -34.352 1.00 85.56 403 ASN A O 1
ATOM 3272 N N . LEU A 1 404 ? 12.538 -6.848 -35.844 1.00 89.81 404 LEU A N 1
ATOM 3273 C CA . LEU A 1 404 ? 12.483 -5.444 -35.482 1.00 89.81 404 LEU A CA 1
ATOM 3274 C C . LEU A 1 404 ? 12.097 -4.601 -36.702 1.00 89.81 404 LEU A C 1
ATOM 3276 O O . LEU A 1 404 ? 12.770 -4.651 -37.726 1.00 89.81 404 LEU A O 1
ATOM 3280 N N . TYR A 1 405 ? 11.048 -3.795 -36.583 1.00 89.31 405 TYR A N 1
ATOM 3281 C CA . TYR A 1 405 ? 10.609 -2.848 -37.607 1.00 89.31 405 TYR A CA 1
ATOM 3282 C C . TYR A 1 405 ? 10.917 -1.424 -37.145 1.00 89.31 405 TYR A C 1
ATOM 3284 O O . TYR A 1 405 ? 10.429 -0.987 -36.109 1.00 89.31 405 TYR A O 1
ATOM 3292 N N . ILE A 1 406 ? 11.700 -0.674 -37.906 1.00 90.81 406 ILE A N 1
ATOM 3293 C CA . ILE A 1 406 ? 11.968 0.737 -37.641 1.00 90.81 406 ILE A CA 1
ATOM 3294 C C . ILE A 1 406 ? 11.096 1.560 -38.584 1.00 90.81 406 ILE A C 1
ATOM 3296 O O . ILE A 1 406 ? 11.276 1.530 -39.803 1.00 90.81 406 ILE A O 1
ATOM 3300 N N . LEU A 1 407 ? 10.128 2.265 -37.999 1.00 89.69 407 LEU A N 1
ATOM 3301 C CA . LEU A 1 407 ? 9.209 3.150 -38.701 1.00 89.69 407 LEU A CA 1
ATOM 3302 C C . LEU A 1 407 ? 9.882 4.522 -38.885 1.00 89.69 407 LEU A C 1
ATOM 3304 O O . LEU A 1 407 ? 9.713 5.421 -38.058 1.00 89.69 407 LEU A O 1
ATOM 3308 N N . ASP A 1 408 ? 10.679 4.672 -39.938 1.00 87.25 408 ASP A N 1
ATOM 3309 C CA . ASP A 1 408 ? 11.438 5.889 -40.252 1.00 87.25 408 ASP A CA 1
ATOM 3310 C C . ASP A 1 408 ? 11.629 6.006 -41.778 1.00 87.25 408 ASP A C 1
ATOM 3312 O O . ASP A 1 408 ? 11.577 5.010 -42.498 1.00 87.25 408 ASP A O 1
ATOM 3316 N N . ASP A 1 409 ? 11.828 7.225 -42.273 1.00 82.38 409 ASP A N 1
ATOM 3317 C CA . ASP A 1 409 ? 12.139 7.505 -43.679 1.00 82.38 409 ASP A CA 1
ATOM 3318 C C . ASP A 1 409 ? 13.661 7.513 -43.954 1.00 82.38 409 ASP A C 1
ATOM 3320 O O . ASP A 1 409 ? 14.068 7.717 -45.094 1.00 82.38 409 ASP A O 1
ATOM 3324 N N . PHE A 1 410 ? 14.506 7.312 -42.929 1.00 80.00 410 PHE A N 1
ATOM 3325 C CA . PHE A 1 410 ? 15.968 7.125 -43.038 1.00 80.00 410 PHE A CA 1
ATOM 3326 C C . PHE A 1 410 ? 16.716 8.252 -43.765 1.00 80.00 410 PHE A C 1
ATOM 3328 O O . PHE A 1 410 ? 17.740 8.044 -44.410 1.00 80.00 410 PHE A O 1
ATOM 3335 N N . ASN A 1 411 ? 16.218 9.480 -43.641 1.00 80.94 411 ASN A N 1
ATOM 3336 C CA . ASN A 1 411 ? 16.885 10.667 -44.173 1.00 80.94 411 ASN A CA 1
ATOM 3337 C C . ASN A 1 411 ? 17.983 11.194 -43.218 1.00 80.94 411 ASN A C 1
ATOM 3339 O O . ASN A 1 411 ? 18.207 10.662 -42.131 1.00 80.94 411 ASN A O 1
ATOM 3343 N N . ASP A 1 412 ? 18.663 12.282 -43.594 1.00 72.88 412 ASP A N 1
ATOM 3344 C CA . ASP A 1 412 ? 19.705 12.941 -42.775 1.00 72.88 412 ASP A CA 1
ATOM 3345 C C . ASP A 1 412 ? 19.205 13.420 -41.388 1.00 72.88 412 ASP A C 1
ATOM 3347 O O . ASP A 1 412 ? 19.976 13.639 -40.455 1.00 72.88 412 ASP A O 1
ATOM 3351 N N . GLY A 1 413 ? 17.889 13.573 -41.225 1.00 75.38 413 GLY A N 1
ATOM 3352 C CA . GLY A 1 413 ? 17.240 13.895 -39.956 1.00 75.38 413 GLY A CA 1
ATOM 3353 C C . GLY A 1 413 ? 16.889 12.689 -39.082 1.00 75.38 413 GLY A C 1
ATOM 3354 O O . GLY A 1 413 ? 16.417 12.908 -37.965 1.00 75.38 413 GLY A O 1
ATOM 3355 N N . SER A 1 414 ? 17.089 11.456 -39.558 1.00 86.12 414 SER A N 1
ATOM 3356 C CA . SER A 1 414 ? 16.807 10.241 -38.792 1.00 86.12 414 SER A CA 1
ATOM 3357 C C . SER A 1 414 ? 17.937 9.914 -37.818 1.00 86.12 414 SER A C 1
ATOM 3359 O O . SER A 1 414 ? 19.120 9.941 -38.162 1.00 86.12 414 SER A O 1
ATOM 3361 N N . PHE A 1 415 ? 17.552 9.543 -36.596 1.00 89.00 415 PHE A N 1
ATOM 3362 C CA . PHE A 1 415 ? 18.476 9.045 -35.580 1.00 89.00 415 PHE A CA 1
ATOM 3363 C C . PHE A 1 415 ? 19.125 7.724 -35.991 1.00 89.00 415 PHE A C 1
ATOM 3365 O O . PHE A 1 415 ? 20.260 7.461 -35.617 1.00 89.00 415 PHE A O 1
ATOM 3372 N N . TRP A 1 416 ? 18.427 6.880 -36.750 1.00 89.81 416 TRP A N 1
ATOM 3373 C CA . TRP A 1 416 ? 18.889 5.525 -37.044 1.00 89.81 416 TRP A CA 1
ATOM 3374 C C . TRP A 1 416 ? 19.938 5.480 -38.153 1.00 89.81 416 TRP A C 1
ATOM 3376 O O . TRP A 1 416 ? 20.710 4.527 -38.208 1.00 89.81 416 TRP A O 1
ATOM 3386 N N . THR A 1 417 ? 20.024 6.517 -38.990 1.00 87.75 417 THR A N 1
ATOM 3387 C CA . THR A 1 417 ? 20.873 6.580 -40.191 1.00 87.75 417 THR A CA 1
ATOM 3388 C C . THR A 1 417 ? 22.325 6.157 -39.960 1.00 87.75 417 THR A C 1
ATOM 3390 O O . THR A 1 417 ? 22.897 5.482 -40.809 1.00 87.75 417 THR A O 1
ATOM 3393 N N . PHE A 1 418 ? 22.932 6.465 -38.806 1.00 88.25 418 PHE A N 1
ATOM 3394 C CA . PHE A 1 418 ? 24.329 6.087 -38.528 1.00 88.25 418 PHE A CA 1
ATOM 3395 C C . PHE A 1 418 ? 24.571 4.567 -38.445 1.00 88.25 418 PHE A C 1
ATOM 3397 O O . PHE A 1 418 ? 25.723 4.125 -38.440 1.00 88.25 418 PHE A O 1
ATOM 3404 N N . ALA A 1 419 ? 23.511 3.762 -38.327 1.00 88.12 419 ALA A N 1
ATOM 3405 C CA . ALA A 1 419 ? 23.606 2.320 -38.147 1.00 88.12 419 ALA A CA 1
ATOM 3406 C C . ALA A 1 419 ? 23.387 1.492 -39.426 1.00 88.12 419 ALA A C 1
ATOM 3408 O O . ALA A 1 419 ? 23.630 0.282 -39.409 1.00 88.12 419 ALA A O 1
ATOM 3409 N N . PHE A 1 420 ? 22.967 2.123 -40.524 1.00 86.81 420 PHE A N 1
ATOM 3410 C CA . PHE A 1 420 ? 22.538 1.447 -41.750 1.00 86.81 420 PHE A CA 1
ATOM 3411 C C . PHE A 1 420 ? 23.476 1.734 -42.926 1.00 86.81 420 PHE A C 1
ATOM 3413 O O . PHE A 1 420 ? 24.152 2.761 -42.969 1.00 86.81 420 PHE A O 1
ATOM 3420 N N . ASN A 1 421 ? 23.500 0.819 -43.895 1.00 82.81 421 ASN A N 1
ATOM 3421 C CA . ASN A 1 421 ? 24.009 1.105 -45.235 1.00 82.81 421 ASN A CA 1
ATOM 3422 C C . ASN A 1 421 ? 23.094 2.123 -45.925 1.00 82.81 421 ASN A C 1
ATOM 3424 O O . ASN A 1 421 ? 21.895 2.150 -45.664 1.00 82.81 421 ASN A O 1
ATOM 3428 N N . HIS A 1 422 ? 23.637 2.953 -46.813 1.00 81.88 422 HIS A N 1
ATOM 3429 C CA . HIS A 1 422 ? 22.853 3.974 -47.501 1.00 81.88 422 HIS A CA 1
ATOM 3430 C C . HIS A 1 422 ? 23.242 4.057 -48.980 1.00 81.88 422 HIS A C 1
ATOM 3432 O O . HIS A 1 422 ? 24.429 4.051 -49.296 1.00 81.88 422 HIS A O 1
ATOM 3438 N N . ASP A 1 423 ? 22.251 4.164 -49.871 1.00 80.94 423 ASP A N 1
ATOM 3439 C CA . ASP A 1 423 ? 22.479 4.189 -51.325 1.00 80.94 423 ASP A CA 1
ATOM 3440 C C . ASP A 1 423 ? 23.094 5.514 -51.810 1.00 80.94 423 ASP A C 1
ATOM 3442 O O . ASP A 1 423 ? 23.787 5.545 -52.824 1.00 80.94 423 ASP A O 1
ATOM 3446 N N . ASP A 1 424 ? 22.853 6.621 -51.092 1.00 83.88 424 ASP A N 1
ATOM 3447 C CA . ASP A 1 424 ? 23.550 7.900 -51.315 1.00 83.88 424 ASP A CA 1
ATOM 3448 C C . ASP A 1 424 ? 25.036 7.788 -50.904 1.00 83.88 424 ASP A C 1
ATOM 3450 O O . ASP A 1 424 ? 25.326 7.711 -49.700 1.00 83.88 424 ASP A O 1
ATOM 3454 N N . PRO A 1 425 ? 25.988 7.885 -51.859 1.00 86.31 425 PRO A N 1
ATOM 3455 C CA . PRO A 1 425 ? 27.420 7.779 -51.578 1.00 86.31 425 PRO A CA 1
ATOM 3456 C C . PRO A 1 425 ? 27.933 8.822 -50.578 1.00 86.31 425 PRO A C 1
ATOM 3458 O O . PRO A 1 425 ? 28.917 8.587 -49.873 1.00 86.31 425 PRO A O 1
ATOM 3461 N N . LYS A 1 426 ? 27.295 9.999 -50.510 1.00 87.12 426 LYS A N 1
ATOM 3462 C CA . LYS A 1 426 ? 27.680 11.058 -49.571 1.00 87.12 426 LYS A CA 1
ATOM 3463 C C . LYS A 1 426 ? 27.342 10.661 -48.136 1.00 87.12 426 LYS A C 1
ATOM 3465 O O . LYS A 1 426 ? 28.175 10.855 -47.250 1.00 87.12 426 LYS A O 1
ATOM 3470 N N . MET A 1 427 ? 26.146 10.118 -47.914 1.00 84.94 427 MET A N 1
ATOM 3471 C CA . MET A 1 427 ? 25.722 9.650 -46.593 1.00 84.94 427 MET A CA 1
ATOM 3472 C C . MET A 1 427 ? 26.540 8.430 -46.176 1.00 84.94 427 MET A C 1
ATOM 3474 O O . MET A 1 427 ? 27.045 8.400 -45.059 1.00 84.94 427 MET A O 1
ATOM 3478 N N . GLU A 1 428 ? 26.788 7.491 -47.092 1.00 86.88 428 GLU A N 1
ATOM 3479 C CA . GLU A 1 428 ? 27.652 6.334 -46.832 1.00 86.88 428 GLU A CA 1
ATOM 3480 C C . GLU A 1 428 ? 29.061 6.761 -46.370 1.00 86.88 428 GLU A C 1
ATOM 3482 O O . GLU A 1 428 ? 29.588 6.246 -45.380 1.00 86.88 428 GLU A O 1
ATOM 3487 N N . ALA A 1 429 ? 29.664 7.755 -47.035 1.00 88.75 429 ALA A N 1
ATOM 3488 C CA . ALA A 1 429 ? 30.966 8.295 -46.645 1.00 88.75 429 ALA A CA 1
ATOM 3489 C C . ALA A 1 429 ? 30.937 8.974 -45.262 1.00 88.75 429 ALA A C 1
ATOM 3491 O O . ALA A 1 429 ? 31.859 8.796 -44.465 1.00 88.75 429 ALA A O 1
ATOM 3492 N N . GLN A 1 430 ? 29.879 9.731 -44.957 1.00 90.31 430 GLN A N 1
ATOM 3493 C CA . GLN A 1 430 ? 29.695 10.379 -43.654 1.00 90.31 430 GLN A CA 1
ATOM 3494 C C . GLN A 1 430 ? 29.513 9.369 -42.516 1.00 90.31 430 GLN A C 1
ATOM 3496 O O . GLN A 1 430 ? 30.086 9.546 -41.444 1.00 90.31 430 GLN A O 1
ATOM 3501 N N . ILE A 1 431 ? 28.757 8.300 -42.757 1.00 89.38 431 ILE A N 1
ATOM 3502 C CA . ILE A 1 431 ? 28.514 7.219 -41.800 1.00 89.38 431 ILE A CA 1
ATOM 3503 C C . ILE A 1 431 ? 29.822 6.477 -41.471 1.00 89.38 431 ILE A C 1
ATOM 3505 O O . ILE A 1 431 ? 30.138 6.266 -40.298 1.00 89.38 431 ILE A O 1
ATOM 3509 N N . LYS A 1 432 ? 30.630 6.143 -42.488 1.00 89.06 432 LYS A N 1
ATOM 3510 C CA . LYS A 1 432 ? 31.956 5.525 -42.290 1.00 89.06 432 LYS A CA 1
ATOM 3511 C C . LYS A 1 432 ? 32.900 6.444 -41.514 1.00 89.06 432 LYS A C 1
ATOM 3513 O O . LYS A 1 432 ? 33.510 6.004 -40.541 1.00 89.06 432 LYS A O 1
ATOM 3518 N N . LEU A 1 433 ? 32.950 7.728 -41.878 1.00 91.69 433 LEU A N 1
ATOM 3519 C CA . LEU A 1 433 ? 33.751 8.732 -41.172 1.00 91.69 433 LEU A CA 1
ATOM 3520 C C . LEU A 1 433 ? 33.320 8.890 -39.705 1.00 91.69 433 LEU A C 1
ATOM 3522 O O . LEU A 1 433 ? 34.163 9.061 -38.825 1.00 91.69 433 LEU A O 1
ATOM 3526 N N . LEU A 1 434 ? 32.015 8.840 -39.424 1.00 91.50 434 LEU A N 1
ATOM 3527 C CA . LEU A 1 434 ? 31.505 8.906 -38.058 1.00 91.50 434 LEU A CA 1
ATOM 3528 C C . LEU A 1 434 ? 31.996 7.706 -37.242 1.00 91.50 434 LEU A C 1
ATOM 3530 O O . LEU A 1 434 ? 32.510 7.900 -36.144 1.00 91.50 434 LEU A O 1
ATOM 3534 N N . GLN A 1 435 ? 31.911 6.492 -37.792 1.00 90.00 435 GLN A N 1
ATOM 3535 C CA . GLN A 1 435 ? 32.400 5.287 -37.121 1.00 90.00 435 GLN A CA 1
ATOM 3536 C C . GLN A 1 435 ? 33.901 5.377 -36.797 1.00 90.00 435 GLN A C 1
ATOM 3538 O O . GLN A 1 435 ? 34.298 5.076 -35.672 1.00 90.00 435 GLN A O 1
ATOM 3543 N N . GLU A 1 436 ? 34.733 5.837 -37.736 1.00 89.44 436 GLU A N 1
ATOM 3544 C CA . GLU A 1 436 ? 36.170 6.057 -37.498 1.00 89.44 436 GLU A CA 1
ATOM 3545 C C . GLU A 1 436 ? 36.411 7.017 -36.324 1.00 89.44 436 GLU A C 1
ATOM 3547 O O . GLU A 1 436 ? 37.238 6.759 -35.445 1.00 89.44 436 GLU A O 1
ATOM 3552 N N . ARG A 1 437 ? 35.639 8.108 -36.261 1.00 91.56 437 ARG A N 1
ATOM 3553 C CA . ARG A 1 437 ? 35.734 9.088 -35.173 1.00 91.56 437 ARG A CA 1
ATOM 3554 C C . ARG A 1 437 ? 35.271 8.524 -33.835 1.00 91.56 437 ARG A C 1
ATOM 3556 O O . ARG A 1 437 ? 35.925 8.774 -32.824 1.00 91.56 437 ARG A O 1
ATOM 3563 N N . MET A 1 438 ? 34.203 7.730 -33.821 1.00 91.31 438 MET A N 1
ATOM 3564 C CA . MET A 1 438 ? 33.736 7.041 -32.615 1.00 91.31 438 MET A CA 1
ATOM 3565 C C . MET A 1 438 ? 34.823 6.114 -32.060 1.00 91.31 438 MET A C 1
ATOM 3567 O O . MET A 1 438 ? 35.112 6.169 -30.867 1.00 91.31 438 MET A O 1
ATOM 3571 N N . PHE A 1 439 ? 35.490 5.334 -32.918 1.00 88.62 439 PHE A N 1
ATOM 3572 C CA . PHE A 1 439 ? 36.608 4.482 -32.503 1.00 88.62 439 PHE A CA 1
ATOM 3573 C C . PHE A 1 439 ? 37.798 5.285 -31.985 1.00 88.62 439 PHE A C 1
ATOM 3575 O O . PHE A 1 439 ? 38.373 4.911 -30.967 1.00 88.62 439 PHE A O 1
ATOM 3582 N N . SER A 1 440 ? 38.128 6.419 -32.609 1.00 89.12 440 SER A N 1
ATOM 3583 C CA . SER A 1 440 ? 39.239 7.268 -32.153 1.00 89.12 440 SER A CA 1
ATOM 3584 C C . SER A 1 440 ? 39.059 7.837 -30.736 1.00 89.12 440 SER A C 1
ATOM 3586 O O . SER A 1 440 ? 40.039 8.224 -30.103 1.00 89.12 440 SER A O 1
ATOM 3588 N N . ARG A 1 441 ? 37.820 7.874 -30.223 1.00 89.38 441 ARG A N 1
ATOM 3589 C CA . ARG A 1 441 ? 37.502 8.280 -28.844 1.00 89.38 441 ARG A CA 1
ATOM 3590 C C . ARG A 1 441 ? 37.682 7.160 -27.823 1.00 89.38 441 ARG A C 1
ATOM 3592 O O . ARG A 1 441 ? 37.771 7.449 -26.633 1.00 89.38 441 ARG A O 1
ATOM 3599 N N . LEU A 1 442 ? 37.740 5.907 -28.265 1.00 89.00 442 LEU A N 1
ATOM 3600 C CA . LEU A 1 442 ? 38.015 4.765 -27.403 1.00 89.00 442 LEU A CA 1
ATOM 3601 C C . LEU A 1 442 ? 39.528 4.618 -27.197 1.00 89.00 442 LEU A C 1
ATOM 3603 O O . LEU A 1 442 ? 40.319 4.866 -28.106 1.00 89.00 442 LEU A O 1
ATOM 3607 N N . SER A 1 443 ? 39.943 4.179 -26.010 1.00 88.06 443 SER A N 1
ATOM 3608 C CA . SER A 1 443 ? 41.341 3.814 -25.739 1.00 88.06 443 SER A CA 1
ATOM 3609 C C . SER A 1 443 ? 41.778 2.592 -26.556 1.00 88.06 443 SER A C 1
ATOM 3611 O O . SER A 1 443 ? 40.946 1.786 -26.964 1.00 88.06 443 SER A O 1
ATOM 3613 N N . ASN A 1 444 ? 43.087 2.392 -26.740 1.00 84.06 444 ASN A N 1
ATOM 3614 C CA . ASN A 1 444 ? 43.609 1.256 -27.516 1.00 84.06 444 ASN A CA 1
ATOM 3615 C C . ASN A 1 444 ? 43.101 -0.107 -27.008 1.00 84.06 444 ASN A C 1
ATOM 3617 O O . ASN A 1 444 ? 42.733 -0.953 -27.814 1.00 84.06 444 ASN A O 1
ATOM 3621 N N . SER A 1 445 ? 43.022 -0.298 -25.685 1.00 83.75 445 SER A N 1
ATOM 3622 C CA . SER A 1 445 ? 42.482 -1.530 -25.087 1.00 83.75 445 SER A CA 1
ATOM 3623 C C . SER A 1 445 ? 40.989 -1.706 -25.381 1.00 83.75 445 SER A C 1
ATOM 3625 O O . SER A 1 445 ? 40.549 -2.804 -25.702 1.00 83.75 445 SER A O 1
ATOM 3627 N N . GLN A 1 446 ? 40.209 -0.625 -25.327 1.00 85.44 446 GLN A N 1
ATOM 3628 C CA . GLN A 1 446 ? 38.788 -0.661 -25.672 1.00 85.44 446 GLN A CA 1
ATOM 3629 C C . GLN A 1 446 ? 38.587 -0.967 -27.158 1.00 85.44 446 GLN A C 1
ATOM 3631 O O . GLN A 1 446 ? 37.774 -1.816 -27.503 1.00 85.44 446 GLN A O 1
ATOM 3636 N N . GLN A 1 447 ? 39.355 -0.328 -28.044 1.00 82.38 447 GLN A N 1
ATOM 3637 C CA . GLN A 1 447 ? 39.322 -0.636 -29.474 1.00 82.38 447 GLN A CA 1
ATOM 3638 C C . GLN A 1 447 ? 39.649 -2.113 -29.718 1.00 82.38 447 GLN A C 1
ATOM 3640 O O . GLN A 1 447 ? 38.939 -2.777 -30.468 1.00 82.38 447 GLN A O 1
ATOM 3645 N N . GLU A 1 448 ? 40.679 -2.644 -29.053 1.00 77.94 448 GLU A N 1
ATOM 3646 C CA . GLU A 1 448 ? 41.052 -4.053 -29.151 1.00 77.94 448 GLU A CA 1
ATOM 3647 C C . GLU A 1 448 ? 39.905 -4.972 -28.725 1.00 77.94 448 GLU A C 1
ATOM 3649 O O . GLU A 1 448 ? 39.554 -5.855 -29.496 1.00 77.94 448 GLU A O 1
ATOM 3654 N N . HIS A 1 449 ? 39.244 -4.730 -27.589 1.00 78.50 449 HIS A N 1
ATOM 3655 C CA . HIS A 1 449 ? 38.092 -5.535 -27.153 1.00 78.50 449 HIS A CA 1
ATOM 3656 C C . HIS A 1 449 ? 36.930 -5.530 -28.154 1.00 78.50 449 HIS A C 1
ATOM 3658 O O . HIS A 1 449 ? 36.305 -6.567 -28.384 1.00 78.50 449 HIS A O 1
ATOM 3664 N N . TRP A 1 450 ? 36.661 -4.385 -28.787 1.00 77.06 450 TRP A N 1
ATOM 3665 C CA . TRP A 1 450 ? 35.649 -4.282 -29.840 1.00 77.06 450 TRP A CA 1
ATOM 3666 C C . TRP A 1 450 ? 36.049 -5.009 -31.137 1.00 77.06 450 TRP A C 1
ATOM 3668 O O . TRP A 1 450 ? 35.175 -5.377 -31.923 1.00 77.06 450 TRP A O 1
ATOM 3678 N N . MET A 1 451 ? 37.348 -5.251 -31.347 1.00 68.94 451 MET A N 1
ATOM 3679 C CA . MET A 1 451 ? 37.905 -5.938 -32.519 1.00 68.94 451 MET A CA 1
ATOM 3680 C C . MET A 1 451 ? 38.245 -7.423 -32.284 1.00 68.94 451 MET A C 1
ATOM 3682 O O . MET A 1 451 ? 38.342 -8.171 -33.257 1.00 68.94 451 MET A O 1
ATOM 3686 N N . SER A 1 452 ? 38.453 -7.863 -31.036 1.00 60.22 452 SER A N 1
ATOM 3687 C CA . SER A 1 452 ? 39.099 -9.148 -30.717 1.00 60.22 452 SER A CA 1
ATOM 3688 C C . SER A 1 452 ? 38.206 -10.202 -30.057 1.00 60.22 452 SER A C 1
ATOM 3690 O O . SER A 1 452 ? 38.551 -11.381 -30.161 1.00 60.22 452 SER A O 1
ATOM 3692 N N . ARG A 1 453 ? 37.071 -9.834 -29.434 1.00 60.44 453 ARG A N 1
ATOM 3693 C CA . ARG A 1 453 ? 36.178 -10.783 -28.728 1.00 60.44 453 ARG A CA 1
ATOM 3694 C C . ARG A 1 453 ? 35.779 -11.951 -29.650 1.00 60.44 453 ARG A C 1
ATOM 3696 O O . ARG A 1 453 ? 35.214 -11.733 -30.722 1.00 60.44 453 ARG A O 1
ATOM 3703 N N . GLU A 1 454 ? 36.148 -13.172 -29.256 1.00 53.19 454 GLU A N 1
ATOM 3704 C CA . GLU A 1 454 ? 35.961 -14.403 -30.036 1.00 53.19 454 GLU A CA 1
ATOM 3705 C C . GLU A 1 454 ? 34.477 -14.760 -30.195 1.00 53.19 454 GLU A C 1
ATOM 3707 O O . GLU A 1 454 ? 33.722 -14.749 -29.228 1.00 53.19 454 GLU A O 1
ATOM 3712 N N . ASP A 1 455 ? 34.072 -15.109 -31.419 1.00 51.09 455 ASP A N 1
ATOM 3713 C CA . ASP A 1 455 ? 32.796 -15.771 -31.704 1.00 51.09 455 ASP A CA 1
ATOM 3714 C C . ASP A 1 455 ? 32.972 -17.257 -31.337 1.00 51.09 455 ASP A C 1
ATOM 3716 O O . ASP A 1 455 ? 33.491 -18.056 -32.118 1.00 51.09 455 ASP A O 1
ATOM 3720 N N . THR A 1 456 ? 32.634 -17.616 -30.100 1.00 49.19 456 THR A N 1
ATOM 3721 C CA . THR A 1 456 ? 32.784 -18.974 -29.535 1.00 49.19 456 THR A CA 1
ATOM 3722 C C . THR A 1 456 ? 31.953 -20.028 -30.275 1.00 49.19 456 THR A C 1
ATOM 3724 O O . THR A 1 456 ? 32.212 -21.225 -30.142 1.00 49.19 456 THR A O 1
ATOM 3727 N N . VAL A 1 457 ? 30.966 -19.603 -31.071 1.00 47.56 457 VAL A N 1
ATOM 3728 C CA . VAL A 1 457 ? 29.944 -20.471 -31.670 1.00 47.56 457 VAL A CA 1
ATOM 3729 C C . VAL A 1 457 ? 30.456 -21.244 -32.883 1.00 47.56 457 VAL A C 1
ATOM 3731 O O . VAL A 1 457 ? 30.038 -22.383 -33.093 1.00 47.56 457 VAL A O 1
ATOM 3734 N N . THR A 1 458 ? 31.349 -20.671 -33.696 1.00 50.88 458 THR A N 1
ATOM 3735 C CA . THR A 1 458 ? 31.748 -21.318 -34.960 1.00 50.88 458 THR A CA 1
ATOM 3736 C C . THR A 1 458 ? 33.068 -22.077 -34.884 1.00 50.88 458 THR A C 1
ATOM 3738 O O . THR A 1 458 ? 33.322 -22.907 -35.753 1.00 50.88 458 THR A O 1
ATOM 3741 N N . GLY A 1 459 ? 33.915 -21.831 -33.874 1.00 51.38 459 GLY A N 1
ATOM 3742 C CA . GLY A 1 459 ? 35.278 -22.387 -33.842 1.00 51.38 459 GLY A CA 1
ATOM 3743 C C . GLY A 1 459 ? 36.099 -22.038 -35.097 1.00 51.38 459 GLY A C 1
ATOM 3744 O O . GLY A 1 459 ? 37.073 -22.719 -35.408 1.00 51.38 459 GLY A O 1
ATOM 3745 N N . GLU A 1 460 ? 35.670 -21.017 -35.847 1.00 56.00 460 GLU A N 1
ATOM 3746 C CA . GLU A 1 460 ? 36.284 -20.562 -37.092 1.00 56.00 460 GLU A CA 1
ATOM 3747 C C . GLU A 1 460 ? 37.325 -19.484 -36.777 1.00 56.00 460 GLU A C 1
ATOM 3749 O O . GLU A 1 460 ? 37.014 -18.488 -36.119 1.00 56.00 460 GLU A O 1
ATOM 3754 N N . ASP A 1 461 ? 38.543 -19.645 -37.301 1.00 57.81 461 ASP A N 1
ATOM 3755 C CA . ASP A 1 461 ? 39.586 -18.615 -37.279 1.00 57.81 461 ASP A CA 1
ATOM 3756 C C . ASP A 1 461 ? 39.193 -17.440 -38.196 1.00 57.81 461 ASP A C 1
ATOM 3758 O O . ASP A 1 461 ? 39.617 -17.343 -39.346 1.00 57.81 461 ASP A O 1
ATOM 3762 N N . LEU A 1 462 ? 38.343 -16.544 -37.692 1.00 64.38 462 LEU A N 1
ATOM 3763 C CA . LEU A 1 462 ? 37.941 -15.317 -38.386 1.00 64.38 462 LEU A CA 1
ATOM 3764 C C . LEU A 1 462 ? 38.971 -14.209 -38.173 1.00 64.38 462 LEU A C 1
ATOM 3766 O O . LEU A 1 462 ? 39.424 -13.989 -37.043 1.00 64.38 462 LEU A O 1
ATOM 3770 N N . SER A 1 463 ? 39.265 -13.456 -39.234 1.00 67.94 463 SER A N 1
ATOM 3771 C CA . SER A 1 463 ? 40.074 -12.234 -39.161 1.00 67.94 463 SER A CA 1
ATOM 3772 C C . SER A 1 463 ? 39.395 -11.148 -38.314 1.00 67.94 463 SER A C 1
ATOM 3774 O O . SER A 1 463 ? 38.170 -11.126 -38.166 1.00 67.94 463 SER A O 1
ATOM 3776 N N . SER A 1 464 ? 40.169 -10.196 -37.782 1.00 65.31 464 SER A N 1
ATOM 3777 C CA . SER A 1 464 ? 39.621 -9.073 -36.999 1.00 65.31 464 SER A CA 1
ATOM 3778 C C . SER A 1 464 ? 38.589 -8.249 -37.784 1.00 65.31 464 SER A C 1
ATOM 3780 O O . SER A 1 464 ? 37.611 -7.776 -37.208 1.00 65.31 464 SER A O 1
ATOM 3782 N N . GLU A 1 465 ? 38.750 -8.122 -39.107 1.00 67.75 465 GLU A N 1
ATOM 3783 C CA . GLU A 1 465 ? 37.779 -7.446 -39.980 1.00 67.75 465 GLU A CA 1
ATOM 3784 C C . GLU A 1 465 ? 36.457 -8.221 -40.095 1.00 67.75 465 GLU A C 1
ATOM 3786 O O . GLU A 1 465 ? 35.378 -7.625 -40.054 1.00 67.75 465 GLU A O 1
ATOM 3791 N N . GLU A 1 466 ? 36.509 -9.550 -40.194 1.00 67.69 466 GLU A N 1
ATOM 3792 C CA . GLU A 1 466 ? 35.314 -10.399 -40.249 1.00 67.69 466 GLU A CA 1
ATOM 3793 C C . GLU A 1 466 ? 34.562 -10.416 -38.916 1.00 67.69 466 GLU A C 1
ATOM 3795 O O . GLU A 1 466 ? 33.329 -10.356 -38.909 1.00 67.69 466 GLU A O 1
ATOM 3800 N N . ARG A 1 467 ? 35.287 -10.419 -37.789 1.00 68.69 467 ARG A N 1
ATOM 3801 C CA . ARG A 1 467 ? 34.706 -10.290 -36.440 1.00 68.69 467 ARG A CA 1
ATOM 3802 C C . ARG A 1 467 ? 34.014 -8.942 -36.267 1.00 68.69 467 ARG A C 1
ATOM 3804 O O . ARG A 1 467 ? 32.850 -8.892 -35.865 1.00 68.69 467 ARG A O 1
ATOM 3811 N N . LEU A 1 468 ? 34.678 -7.856 -36.667 1.00 70.88 468 LEU A N 1
ATOM 3812 C CA . LEU A 1 468 ? 34.097 -6.515 -36.650 1.00 70.88 468 LEU A CA 1
ATOM 3813 C C . LEU A 1 468 ? 32.834 -6.446 -37.522 1.00 70.88 468 LEU A C 1
ATOM 3815 O O . LEU A 1 468 ? 31.813 -5.904 -37.103 1.00 70.88 468 LEU A O 1
ATOM 3819 N N . LYS A 1 469 ? 32.852 -7.065 -38.708 1.00 72.31 469 LYS A N 1
ATOM 3820 C CA . LYS A 1 469 ? 31.684 -7.151 -39.596 1.00 72.31 469 LYS A CA 1
ATOM 3821 C C . LYS A 1 469 ? 30.548 -8.001 -39.004 1.00 72.31 469 LYS A C 1
ATOM 3823 O O . LYS A 1 469 ? 29.376 -7.701 -39.246 1.00 72.31 469 LYS A O 1
ATOM 3828 N N . ARG A 1 470 ? 30.845 -9.039 -38.217 1.00 70.44 470 ARG A N 1
ATOM 3829 C CA . ARG A 1 470 ? 29.824 -9.841 -37.516 1.00 70.44 470 ARG A CA 1
ATOM 3830 C C . ARG A 1 470 ? 29.193 -9.089 -36.338 1.00 70.44 470 ARG A C 1
ATOM 3832 O O . ARG A 1 470 ? 27.971 -9.123 -36.228 1.00 70.44 470 ARG A O 1
ATOM 3839 N N . ASN A 1 471 ? 29.980 -8.372 -35.532 1.00 70.50 471 ASN A N 1
ATOM 3840 C CA . ASN A 1 471 ? 29.508 -7.722 -34.295 1.00 70.50 471 ASN A CA 1
ATOM 3841 C C . ASN A 1 471 ? 28.968 -6.297 -34.498 1.00 70.50 471 ASN A C 1
ATOM 3843 O O . ASN A 1 471 ? 28.032 -5.883 -33.814 1.00 70.50 471 ASN A O 1
ATOM 3847 N N . LEU A 1 472 ? 29.555 -5.556 -35.437 1.00 76.31 472 LEU A N 1
ATOM 3848 C CA . LEU A 1 472 ? 29.303 -4.137 -35.709 1.00 76.31 472 LEU A CA 1
ATOM 3849 C C . LEU A 1 472 ? 29.019 -3.858 -37.188 1.00 76.31 472 LEU A C 1
ATOM 3851 O O . LEU A 1 472 ? 28.955 -2.697 -37.583 1.00 76.31 472 LEU A O 1
ATOM 3855 N N . GLY A 1 473 ? 28.874 -4.884 -38.032 1.00 73.50 473 GLY A N 1
ATOM 3856 C CA . GLY A 1 473 ? 28.596 -4.702 -39.457 1.00 73.50 473 GLY A CA 1
ATOM 3857 C C . GLY A 1 473 ? 27.398 -3.794 -39.736 1.00 73.50 473 GLY A C 1
ATOM 3858 O O . GLY A 1 473 ? 26.612 -3.448 -38.853 1.00 73.50 473 GLY A O 1
ATOM 3859 N N . TRP A 1 474 ? 27.275 -3.384 -40.988 1.00 78.62 474 TRP A N 1
ATOM 3860 C CA . TRP A 1 474 ? 26.174 -2.534 -41.416 1.00 78.62 474 TRP A CA 1
ATOM 3861 C C . TRP A 1 474 ? 24.880 -3.331 -41.533 1.00 78.62 474 TRP A C 1
ATOM 3863 O O . TRP A 1 474 ? 24.901 -4.517 -41.876 1.00 78.62 474 TRP A O 1
ATOM 3873 N N . ILE A 1 475 ? 23.769 -2.667 -41.231 1.00 80.56 475 ILE A N 1
ATOM 3874 C CA . ILE A 1 475 ? 22.434 -3.195 -41.489 1.00 80.56 475 ILE A CA 1
ATOM 3875 C C . ILE A 1 475 ? 22.060 -2.754 -42.898 1.00 80.56 475 ILE A C 1
ATOM 3877 O O . ILE A 1 475 ? 22.116 -1.563 -43.208 1.00 80.56 475 ILE A O 1
ATOM 3881 N N . ASP A 1 476 ? 21.732 -3.705 -43.763 1.00 72.81 476 ASP A N 1
ATOM 3882 C CA . ASP A 1 476 ? 21.372 -3.393 -45.140 1.00 72.81 476 ASP A CA 1
ATOM 3883 C C . ASP A 1 476 ? 20.057 -2.609 -45.172 1.00 72.81 476 ASP A C 1
ATOM 3885 O O . ASP A 1 476 ? 19.054 -3.034 -44.591 1.00 72.81 476 ASP A O 1
ATOM 3889 N N . ASN A 1 477 ? 20.063 -1.451 -45.838 1.00 63.94 477 ASN A N 1
ATOM 3890 C CA . ASN A 1 477 ? 18.826 -0.742 -46.128 1.00 63.94 477 ASN A CA 1
ATOM 3891 C C . ASN A 1 477 ? 18.067 -1.544 -47.186 1.00 63.94 477 ASN A C 1
ATOM 3893 O O . ASN A 1 477 ? 18.614 -1.885 -48.236 1.00 63.94 477 ASN A O 1
ATOM 3897 N N . MET A 1 478 ? 16.836 -1.931 -46.871 1.00 62.59 478 MET A N 1
ATOM 3898 C CA . MET A 1 478 ? 16.066 -2.812 -47.742 1.00 62.59 478 MET A CA 1
ATOM 3899 C C . MET A 1 478 ? 15.541 -2.038 -48.961 1.00 62.59 478 MET A C 1
ATOM 3901 O O . MET A 1 478 ? 15.043 -0.924 -48.794 1.00 62.59 478 MET A O 1
ATOM 3905 N N . PRO A 1 479 ? 15.576 -2.624 -50.173 1.00 50.72 479 PRO A N 1
ATOM 3906 C CA . PRO A 1 479 ? 14.935 -2.040 -51.349 1.00 50.72 479 PRO A CA 1
ATOM 3907 C C . PRO A 1 479 ? 13.416 -1.893 -51.164 1.00 50.72 479 PRO A C 1
ATOM 3909 O O . PRO A 1 479 ? 12.789 -2.666 -50.434 1.00 50.72 479 PRO A O 1
ATOM 3912 N N . GLU A 1 480 ? 12.806 -0.939 -51.875 1.00 49.41 480 GLU A N 1
ATOM 3913 C CA . GLU A 1 480 ? 11.348 -0.770 -51.934 1.00 49.41 480 GLU A CA 1
ATOM 3914 C C . GLU A 1 480 ? 10.645 -2.091 -52.313 1.00 49.41 480 GLU A C 1
ATOM 3916 O O . GLU A 1 480 ? 10.845 -2.618 -53.407 1.00 49.41 480 GLU A O 1
ATOM 3921 N N . GLY A 1 481 ? 9.795 -2.615 -51.417 1.00 53.91 481 GLY A N 1
ATOM 3922 C CA . GLY A 1 481 ? 8.958 -3.794 -51.687 1.00 53.91 481 GLY A CA 1
ATOM 3923 C C . GLY A 1 481 ? 9.122 -4.958 -50.707 1.00 53.91 481 GLY A C 1
ATOM 3924 O O . GLY A 1 481 ? 9.252 -6.101 -51.136 1.00 53.91 481 GLY A O 1
ATOM 3925 N N . ILE A 1 482 ? 9.100 -4.695 -49.396 1.00 57.16 482 ILE A N 1
ATOM 3926 C CA . ILE A 1 482 ? 9.116 -5.765 -48.391 1.00 57.16 482 ILE A CA 1
ATOM 3927 C C . ILE A 1 482 ? 7.859 -6.625 -48.542 1.00 57.16 482 ILE A C 1
ATOM 3929 O O . ILE A 1 482 ? 6.738 -6.132 -48.386 1.00 57.16 482 ILE A O 1
ATOM 3933 N N . ASP A 1 483 ? 8.050 -7.925 -48.754 1.00 57.34 483 ASP A N 1
ATOM 3934 C CA . ASP A 1 483 ? 6.974 -8.889 -48.598 1.00 57.34 483 ASP A CA 1
ATOM 3935 C C . ASP A 1 483 ? 6.769 -9.220 -47.109 1.00 57.34 483 ASP A C 1
ATOM 3937 O O . ASP A 1 483 ? 7.139 -10.279 -46.609 1.00 57.34 483 ASP A O 1
ATOM 3941 N N . ILE A 1 484 ? 6.152 -8.289 -46.367 1.00 58.41 484 ILE A N 1
ATOM 3942 C CA . ILE A 1 484 ? 5.726 -8.529 -44.972 1.00 58.41 484 ILE A CA 1
ATOM 3943 C C . ILE A 1 484 ? 4.630 -9.613 -44.933 1.00 58.41 484 ILE A C 1
ATOM 3945 O O . ILE A 1 484 ? 4.148 -9.959 -43.858 1.00 58.41 484 ILE A O 1
ATOM 3949 N N . THR A 1 485 ? 4.208 -10.189 -46.066 1.00 52.62 485 THR A N 1
ATOM 3950 C CA . THR A 1 485 ? 3.297 -11.338 -46.093 1.00 52.62 485 THR A CA 1
ATOM 3951 C C . THR A 1 485 ? 3.999 -12.682 -45.885 1.00 52.62 485 THR A C 1
ATOM 3953 O O . THR A 1 485 ? 3.296 -13.668 -45.686 1.00 52.62 485 THR A O 1
ATOM 3956 N N . ASP A 1 486 ? 5.339 -12.721 -45.794 1.00 56.84 486 ASP A N 1
ATOM 3957 C CA . ASP A 1 486 ? 6.091 -13.944 -45.473 1.00 56.84 486 ASP A CA 1
ATOM 3958 C C . ASP A 1 486 ? 5.585 -14.588 -44.161 1.00 56.84 486 ASP A C 1
ATOM 3960 O O . ASP A 1 486 ? 5.530 -13.951 -43.096 1.00 56.84 486 ASP A O 1
ATOM 3964 N N . GLU A 1 487 ? 5.192 -15.862 -44.250 1.00 51.41 487 GLU A N 1
ATOM 3965 C CA . GLU A 1 487 ? 4.716 -16.692 -43.138 1.00 51.41 487 GLU A CA 1
ATOM 3966 C C . GLU A 1 487 ? 5.808 -16.891 -42.072 1.00 51.41 487 GLU A C 1
ATOM 3968 O O . GLU A 1 487 ? 5.501 -17.018 -40.888 1.00 51.41 487 GLU A O 1
ATOM 3973 N N . ASN A 1 488 ? 7.094 -16.790 -42.435 1.00 48.16 488 ASN A N 1
ATOM 3974 C CA . ASN A 1 488 ? 8.221 -16.893 -41.494 1.00 48.16 488 ASN A CA 1
ATOM 3975 C C . ASN A 1 488 ? 8.282 -15.749 -40.463 1.00 48.16 488 ASN A C 1
ATOM 3977 O O . ASN A 1 488 ? 9.007 -15.833 -39.469 1.00 48.16 488 ASN A O 1
ATOM 3981 N N . LEU A 1 489 ? 7.518 -14.676 -40.685 1.00 51.09 489 LEU A N 1
ATOM 3982 C CA . LEU A 1 489 ? 7.372 -13.538 -39.777 1.00 51.09 489 LEU A CA 1
ATOM 3983 C C . LEU A 1 489 ? 6.176 -13.696 -38.811 1.00 51.09 489 LEU A C 1
ATOM 3985 O O . LEU A 1 489 ? 6.008 -12.863 -37.916 1.00 51.09 489 LEU A O 1
ATOM 3989 N N . SER A 1 490 ? 5.319 -14.717 -38.974 1.00 51.38 490 SER A N 1
ATOM 3990 C CA . SER A 1 490 ? 4.217 -14.980 -38.041 1.00 51.38 490 SER A CA 1
ATOM 3991 C C . SER A 1 490 ? 4.728 -15.743 -36.819 1.00 51.38 490 SER A C 1
ATOM 3993 O O . SER A 1 490 ? 4.633 -16.965 -36.740 1.00 51.38 490 SER A O 1
ATOM 3995 N N . TYR A 1 491 ? 5.263 -15.020 -35.841 1.00 56.03 491 TYR A N 1
ATOM 3996 C CA . TYR A 1 491 ? 5.299 -15.546 -34.481 1.00 56.03 491 TYR A CA 1
ATOM 3997 C C . TYR A 1 491 ? 3.968 -15.198 -33.825 1.00 56.03 491 TYR A C 1
ATOM 3999 O O . TYR A 1 491 ? 3.615 -14.024 -33.705 1.00 56.03 491 TYR A O 1
ATOM 4007 N N . LEU A 1 492 ? 3.189 -16.220 -33.472 1.00 52.84 492 LEU A N 1
ATOM 4008 C CA . LEU A 1 492 ? 1.968 -16.019 -32.703 1.00 52.84 492 LEU A CA 1
ATOM 4009 C C . LEU A 1 492 ? 2.357 -15.461 -31.333 1.00 52.84 492 LEU A C 1
ATOM 4011 O O . LEU A 1 492 ? 3.328 -15.918 -30.737 1.00 52.84 492 LEU A O 1
ATOM 4015 N N . VAL A 1 493 ? 1.585 -14.500 -30.827 1.00 56.16 493 VAL A N 1
ATOM 4016 C CA . VAL A 1 493 ? 1.694 -14.071 -29.429 1.00 56.16 493 VAL A CA 1
ATOM 4017 C C . VAL A 1 493 ? 1.402 -15.290 -28.557 1.00 56.16 493 VAL A C 1
ATOM 4019 O O . VAL A 1 493 ? 0.246 -15.703 -28.404 1.00 56.16 493 VAL A O 1
ATOM 4022 N N . GLU A 1 494 ? 2.462 -15.920 -28.054 1.00 63.94 494 GLU A N 1
ATOM 4023 C CA . GLU A 1 494 ? 2.345 -17.012 -27.093 1.00 63.94 494 GLU A CA 1
ATOM 4024 C C . GLU A 1 494 ? 1.637 -16.521 -25.821 1.00 63.94 494 GLU A C 1
ATOM 4026 O O . GLU A 1 494 ? 1.535 -15.323 -25.551 1.00 63.94 494 GLU A O 1
ATOM 4031 N N . GLU A 1 495 ? 1.043 -17.449 -25.076 1.00 67.19 495 GLU A N 1
ATOM 4032 C CA . GLU A 1 495 ? 0.324 -17.146 -23.833 1.00 67.19 495 GLU A CA 1
ATOM 4033 C C . GLU A 1 495 ? 1.208 -16.420 -22.808 1.00 67.19 495 GLU A C 1
ATOM 4035 O O . GLU A 1 495 ? 0.732 -15.518 -22.127 1.00 67.19 495 GLU A O 1
ATOM 4040 N N . GLU A 1 496 ? 2.500 -16.745 -22.790 1.00 70.94 496 GLU A N 1
ATOM 4041 C CA . GLU A 1 496 ? 3.528 -16.135 -21.945 1.00 70.94 496 GLU A CA 1
ATOM 4042 C C . GLU A 1 496 ? 3.610 -14.611 -22.136 1.00 70.94 496 GLU A C 1
ATOM 4044 O O . GLU A 1 496 ? 3.389 -13.866 -21.187 1.00 70.94 496 GLU A O 1
ATOM 4049 N N . HIS A 1 497 ? 3.710 -14.127 -23.378 1.00 75.00 497 HIS A N 1
ATOM 4050 C CA . HIS A 1 497 ? 3.781 -12.687 -23.667 1.00 75.00 497 HIS A CA 1
ATOM 4051 C C . HIS A 1 497 ? 2.530 -11.895 -23.243 1.00 75.00 497 HIS A C 1
ATOM 4053 O O . HIS A 1 497 ? 2.589 -10.682 -23.033 1.00 75.00 497 HIS A O 1
ATOM 4059 N N . ARG A 1 498 ? 1.361 -12.550 -23.166 1.00 79.00 498 ARG A N 1
ATOM 4060 C CA . ARG A 1 498 ? 0.125 -11.904 -22.685 1.00 79.00 498 ARG A CA 1
ATOM 4061 C C . ARG A 1 498 ? 0.170 -11.709 -21.177 1.00 79.00 498 ARG A C 1
ATOM 4063 O O . ARG A 1 498 ? -0.179 -10.630 -20.699 1.00 79.00 498 ARG A O 1
ATOM 4070 N N . ASN A 1 499 ? 0.643 -12.730 -20.467 1.00 84.00 499 ASN A N 1
ATOM 4071 C CA . ASN A 1 499 ? 0.854 -12.667 -19.028 1.00 84.00 499 ASN A CA 1
ATOM 4072 C C . ASN A 1 499 ? 1.934 -11.636 -18.686 1.00 84.00 499 ASN A C 1
ATOM 4074 O O . ASN A 1 499 ? 1.739 -10.858 -17.762 1.00 84.00 499 ASN A O 1
ATOM 4078 N N . ASP A 1 500 ? 3.010 -11.554 -19.469 1.00 84.94 500 ASP A N 1
ATOM 4079 C CA . ASP A 1 500 ? 4.086 -10.578 -19.274 1.00 84.94 500 ASP A CA 1
ATOM 4080 C C . ASP A 1 500 ? 3.583 -9.133 -19.275 1.00 84.94 500 ASP A C 1
ATOM 4082 O O . ASP A 1 500 ? 3.950 -8.336 -18.409 1.00 84.94 500 ASP A O 1
ATOM 4086 N N . LEU A 1 501 ? 2.694 -8.788 -20.213 1.00 86.31 501 LEU A N 1
ATOM 4087 C CA . LEU A 1 501 ? 2.115 -7.449 -20.265 1.00 86.31 501 LEU A CA 1
ATOM 4088 C C . LEU A 1 501 ? 1.180 -7.173 -19.080 1.00 86.31 501 LEU A C 1
ATOM 4090 O O . LEU A 1 501 ? 1.212 -6.072 -18.530 1.00 86.31 501 LEU A O 1
ATOM 4094 N N . GLU A 1 502 ? 0.355 -8.150 -18.687 1.00 90.75 502 GLU A N 1
ATOM 4095 C CA . GLU A 1 502 ? -0.503 -8.044 -17.499 1.00 90.75 502 GLU A CA 1
ATOM 4096 C C . GLU A 1 502 ? 0.346 -7.851 -16.232 1.00 90.75 502 GLU A C 1
ATOM 4098 O O . GLU A 1 502 ? 0.137 -6.884 -15.499 1.00 90.75 502 GLU A O 1
ATOM 4103 N N . ASN A 1 503 ? 1.358 -8.699 -16.033 1.00 88.12 503 ASN A N 1
ATOM 4104 C CA . ASN A 1 503 ? 2.293 -8.648 -14.908 1.00 88.12 503 ASN A CA 1
ATOM 4105 C C . ASN A 1 503 ? 3.042 -7.314 -14.866 1.00 88.12 503 ASN A C 1
ATOM 4107 O O . ASN A 1 503 ? 3.206 -6.715 -13.804 1.00 88.12 503 ASN A O 1
ATOM 4111 N N . ARG A 1 504 ? 3.462 -6.796 -16.025 1.00 86.19 504 ARG A N 1
ATOM 4112 C CA . ARG A 1 504 ? 4.122 -5.491 -16.111 1.00 86.19 504 ARG A CA 1
ATOM 4113 C C . ARG A 1 504 ? 3.184 -4.344 -15.771 1.00 86.19 504 ARG A C 1
ATOM 4115 O O . ARG A 1 504 ? 3.592 -3.414 -15.078 1.00 86.19 504 ARG A O 1
ATOM 4122 N N . ALA A 1 505 ? 1.947 -4.388 -16.257 1.00 88.69 505 ALA A N 1
ATOM 4123 C CA . ALA A 1 505 ? 0.936 -3.396 -15.919 1.00 88.69 505 ALA A CA 1
ATOM 4124 C C . ALA A 1 505 ? 0.623 -3.388 -14.419 1.00 88.69 505 ALA A C 1
ATOM 4126 O O . ALA A 1 505 ? 0.438 -2.318 -13.842 1.00 88.69 505 ALA A O 1
ATOM 4127 N N . GLU A 1 506 ? 0.612 -4.566 -13.798 1.00 87.12 506 GLU A N 1
ATOM 4128 C CA . GLU A 1 506 ? 0.438 -4.741 -12.360 1.00 87.12 506 GLU A CA 1
ATOM 4129 C C . GLU A 1 506 ? 1.629 -4.195 -11.569 1.00 87.12 506 GLU A C 1
ATOM 4131 O O . GLU A 1 506 ? 1.434 -3.336 -10.713 1.00 87.12 506 GLU A O 1
ATOM 4136 N N . ALA A 1 507 ? 2.859 -4.563 -11.939 1.00 81.94 507 ALA A N 1
ATOM 4137 C CA . ALA A 1 507 ? 4.080 -4.065 -11.302 1.00 81.94 507 ALA A CA 1
ATOM 4138 C C . ALA A 1 507 ? 4.227 -2.534 -11.381 1.00 81.94 507 ALA A C 1
ATOM 4140 O O . ALA A 1 507 ? 4.749 -1.902 -10.466 1.00 81.94 507 ALA A O 1
ATOM 4141 N N . LEU A 1 508 ? 3.768 -1.919 -12.475 1.00 79.38 508 LEU A N 1
ATOM 4142 C CA . LEU A 1 508 ? 3.798 -0.464 -12.652 1.00 79.38 508 LEU A CA 1
ATOM 4143 C C . LEU A 1 508 ? 2.580 0.256 -12.050 1.00 79.38 508 LEU A C 1
ATOM 4145 O O . LEU A 1 508 ? 2.568 1.491 -12.030 1.00 79.38 508 LEU A O 1
ATOM 4149 N N . HIS A 1 509 ? 1.559 -0.482 -11.594 1.00 82.75 509 HIS A N 1
ATOM 4150 C CA . HIS A 1 509 ? 0.231 0.046 -11.266 1.00 82.75 509 HIS A CA 1
ATOM 4151 C C . HIS A 1 509 ? -0.305 0.986 -12.366 1.00 82.75 509 HIS A C 1
ATOM 4153 O O . HIS A 1 509 ? -0.786 2.088 -12.089 1.00 82.75 509 HIS A O 1
ATOM 4159 N N . ASP A 1 510 ? -0.169 0.578 -13.635 1.00 85.94 510 ASP A N 1
ATOM 4160 C CA . ASP A 1 510 ? -0.531 1.388 -14.804 1.00 85.94 510 ASP A CA 1
ATOM 4161 C C . ASP A 1 510 ? -1.900 0.953 -15.370 1.00 85.94 510 ASP A C 1
ATOM 4163 O O . ASP A 1 510 ? -2.000 -0.071 -16.060 1.00 85.94 510 ASP A O 1
ATOM 4167 N N . PRO A 1 511 ? -2.977 1.729 -15.136 1.00 89.81 511 PRO A N 1
ATOM 4168 C CA . PRO A 1 511 ? -4.322 1.362 -15.575 1.00 89.81 511 PRO A CA 1
ATOM 4169 C C . PRO A 1 511 ? -4.497 1.402 -17.097 1.00 89.81 511 PRO A C 1
ATOM 4171 O O . PRO A 1 511 ? -5.339 0.684 -17.642 1.00 89.81 511 PRO A O 1
ATOM 4174 N N . LYS A 1 512 ? -3.725 2.222 -17.820 1.00 89.06 512 LYS A N 1
ATOM 4175 C CA . LYS A 1 512 ? -3.809 2.281 -19.287 1.00 89.06 512 LYS A CA 1
ATOM 4176 C C . LYS A 1 512 ? -3.119 1.075 -19.899 1.00 89.06 512 LYS A C 1
ATOM 4178 O O . LYS A 1 512 ? -3.663 0.468 -20.819 1.00 89.06 512 LYS A O 1
ATOM 4183 N N . LEU A 1 513 ? -1.962 0.694 -19.362 1.00 89.31 513 LEU A N 1
ATOM 4184 C CA . LEU A 1 513 ? -1.265 -0.520 -19.779 1.00 89.31 513 LEU A CA 1
ATOM 4185 C C . LEU A 1 513 ? -2.100 -1.774 -19.484 1.00 89.31 513 LEU A C 1
ATOM 4187 O O . LEU A 1 513 ? -2.238 -2.635 -20.350 1.00 89.31 513 LEU A O 1
ATOM 4191 N N . MET A 1 514 ? -2.756 -1.824 -18.322 1.00 93.56 514 MET A N 1
ATOM 4192 C CA . MET A 1 514 ? -3.641 -2.933 -17.956 1.00 93.56 514 MET A CA 1
ATOM 4193 C C . MET A 1 514 ? -4.855 -3.048 -18.901 1.00 93.56 514 MET A C 1
ATOM 4195 O O . MET A 1 514 ? -5.257 -4.147 -19.285 1.00 93.56 514 MET A O 1
ATOM 4199 N N . ARG A 1 515 ? -5.413 -1.922 -19.372 1.00 92.88 515 ARG A N 1
ATOM 4200 C CA . ARG A 1 515 ? -6.456 -1.937 -20.417 1.00 92.88 515 ARG A CA 1
ATOM 4201 C C . ARG A 1 515 ? -5.938 -2.393 -21.781 1.00 92.88 515 ARG A C 1
ATOM 4203 O O . ARG A 1 515 ? -6.680 -3.058 -22.501 1.00 92.88 515 ARG A O 1
ATOM 4210 N N . GLN A 1 516 ? -4.687 -2.091 -22.136 1.00 91.31 516 GLN A N 1
ATOM 4211 C CA . GLN A 1 516 ? -4.073 -2.655 -23.344 1.00 91.31 516 GLN A CA 1
ATOM 4212 C C . GLN A 1 516 ? -3.948 -4.180 -23.240 1.00 91.31 516 GLN A C 1
ATOM 4214 O O . GLN A 1 516 ? -4.310 -4.874 -24.190 1.00 91.31 516 GLN A O 1
ATOM 4219 N N . ALA A 1 517 ? -3.548 -4.713 -22.078 1.00 90.62 517 ALA A N 1
ATOM 4220 C CA . ALA A 1 517 ? -3.554 -6.157 -21.828 1.00 90.62 517 ALA A CA 1
ATOM 4221 C C . ALA A 1 517 ? -4.958 -6.763 -22.020 1.00 90.62 517 ALA A C 1
ATOM 4223 O O . ALA A 1 517 ? -5.108 -7.765 -22.724 1.00 90.62 517 ALA A O 1
ATOM 4224 N N . ALA A 1 518 ? -6.008 -6.095 -21.524 1.00 91.12 518 ALA A N 1
ATOM 4225 C CA . ALA A 1 518 ? -7.394 -6.507 -21.770 1.00 91.12 518 ALA A CA 1
ATOM 4226 C C . ALA A 1 518 ? -7.740 -6.563 -23.274 1.00 91.12 518 ALA A C 1
ATOM 4228 O O . ALA A 1 518 ? -8.360 -7.525 -23.735 1.00 91.12 518 ALA A O 1
ATOM 4229 N N . CYS A 1 519 ? -7.316 -5.567 -24.061 1.00 87.88 519 CYS A N 1
ATOM 4230 C CA . CYS A 1 519 ? -7.513 -5.559 -25.515 1.00 87.88 519 CYS A CA 1
ATOM 4231 C C . CYS A 1 519 ? -6.811 -6.735 -26.213 1.00 87.88 519 CYS A C 1
ATOM 4233 O O . CYS A 1 519 ? -7.369 -7.297 -27.161 1.00 87.88 519 CYS A O 1
ATOM 4235 N N . ILE A 1 520 ? -5.635 -7.154 -25.734 1.00 84.81 520 ILE A N 1
ATOM 4236 C CA . ILE A 1 520 ? -4.946 -8.330 -26.278 1.00 84.81 520 ILE A CA 1
ATOM 4237 C C . ILE A 1 520 ? -5.774 -9.595 -26.036 1.00 84.81 520 ILE A C 1
ATOM 4239 O O . ILE A 1 520 ? -6.034 -10.333 -26.992 1.00 84.81 520 ILE A O 1
ATOM 4243 N N . TYR A 1 521 ? -6.255 -9.824 -24.809 1.00 86.62 521 TYR A N 1
ATOM 4244 C CA . TYR A 1 521 ? -7.116 -10.974 -24.506 1.00 86.62 521 TYR A CA 1
ATOM 4245 C C . TYR A 1 521 ? -8.390 -10.976 -25.357 1.00 86.62 521 TYR A C 1
ATOM 4247 O O . TYR A 1 521 ? -8.730 -12.002 -25.949 1.00 86.62 521 TYR A O 1
ATOM 4255 N N . LYS A 1 522 ? -9.031 -9.813 -25.528 1.00 85.12 522 LYS A N 1
ATOM 4256 C CA . LYS A 1 522 ? -10.198 -9.648 -26.409 1.00 85.12 522 LYS A CA 1
ATOM 4257 C C . LYS A 1 522 ? -9.906 -10.082 -27.850 1.00 85.12 522 LYS A C 1
ATOM 4259 O O . LYS A 1 522 ? -10.718 -10.772 -28.461 1.00 85.12 522 LYS A O 1
ATOM 4264 N N . SER A 1 523 ? -8.749 -9.699 -28.393 1.00 78.31 523 SER A N 1
ATOM 4265 C CA . SER A 1 523 ? -8.358 -10.029 -29.773 1.00 78.31 523 SER A CA 1
ATOM 4266 C C . SER A 1 523 ? -8.006 -11.513 -29.975 1.00 78.31 523 SER A C 1
ATOM 4268 O O . SER A 1 523 ? -8.223 -12.063 -31.055 1.00 78.31 523 SER A O 1
ATOM 4270 N N . ALA A 1 524 ? -7.528 -12.193 -28.927 1.00 74.06 524 ALA A N 1
ATOM 4271 C CA . ALA A 1 524 ? -7.042 -13.571 -28.996 1.00 74.06 524 ALA A CA 1
ATOM 4272 C C . ALA A 1 524 ? -8.149 -14.648 -28.994 1.00 74.06 524 ALA A C 1
ATOM 4274 O O . ALA A 1 524 ? -7.890 -15.790 -29.380 1.00 74.06 524 ALA A O 1
ATOM 4275 N N . GLY A 1 525 ? -9.383 -14.311 -28.596 1.00 64.94 525 GLY A N 1
ATOM 4276 C CA . GLY A 1 525 ? -10.481 -15.258 -28.333 1.00 64.94 525 GLY A CA 1
ATOM 4277 C C . GLY A 1 525 ? -11.038 -16.055 -29.527 1.00 64.94 525 GLY A C 1
ATOM 4278 O O . GLY A 1 525 ? -12.060 -16.715 -29.386 1.00 64.94 525 GLY A O 1
ATOM 4279 N N . SER A 1 526 ? -10.404 -16.027 -30.701 1.00 60.09 526 SER A N 1
ATOM 4280 C CA . SER A 1 526 ? -11.003 -16.498 -31.963 1.00 60.09 526 SER A CA 1
ATOM 4281 C C . SER A 1 526 ? -10.729 -17.969 -32.327 1.00 60.09 526 SER A C 1
ATOM 4283 O O . SER A 1 526 ? -11.226 -18.439 -33.349 1.00 60.09 526 SER A O 1
ATOM 4285 N N . LYS A 1 527 ? -9.936 -18.719 -31.544 1.00 63.53 527 LYS A N 1
ATOM 4286 C CA . LYS A 1 527 ? -9.459 -20.062 -31.951 1.00 63.53 527 LYS A CA 1
ATOM 4287 C C . LYS A 1 527 ? -10.442 -21.207 -31.663 1.00 63.53 527 LYS A C 1
ATOM 4289 O O . LYS A 1 527 ? -10.560 -22.118 -32.478 1.00 63.53 527 LYS A O 1
ATOM 4294 N N . ASN A 1 528 ? -11.159 -21.185 -30.536 1.00 72.50 528 ASN A N 1
ATOM 4295 C CA . ASN A 1 528 ? -12.248 -22.121 -30.217 1.00 72.50 528 ASN A CA 1
ATOM 4296 C C . ASN A 1 528 ? -13.135 -21.575 -29.072 1.00 72.50 528 ASN A C 1
ATOM 4298 O O . ASN A 1 528 ? -12.749 -20.649 -28.366 1.00 72.50 528 ASN A O 1
ATOM 4302 N N . LYS A 1 529 ? -14.313 -22.181 -28.844 1.00 75.75 529 LYS A N 1
ATOM 4303 C CA . LYS A 1 529 ? -15.287 -21.720 -27.826 1.00 75.75 529 LYS A CA 1
ATOM 4304 C C . LYS A 1 529 ? -14.768 -21.734 -26.380 1.00 75.75 529 LYS A C 1
ATOM 4306 O O . LYS A 1 529 ? -15.261 -20.961 -25.563 1.00 75.75 529 LYS A O 1
ATOM 4311 N N . LYS A 1 530 ? -13.843 -22.638 -26.033 1.00 75.38 530 LYS A N 1
ATOM 4312 C CA . LYS A 1 530 ? -13.281 -22.715 -24.673 1.00 75.38 530 LYS A CA 1
ATOM 4313 C C . LYS A 1 530 ? -12.279 -21.584 -24.443 1.00 75.38 530 LYS A C 1
ATOM 4315 O O . LYS A 1 530 ? -12.351 -20.918 -23.414 1.00 75.38 530 LYS A O 1
ATOM 4320 N N . ASP A 1 531 ? -11.424 -21.330 -25.427 1.00 78.31 531 ASP A N 1
ATOM 4321 C CA . ASP A 1 531 ? -10.453 -20.238 -25.414 1.00 78.31 531 ASP A CA 1
ATOM 4322 C C . ASP A 1 531 ? -11.148 -18.876 -25.454 1.00 78.31 531 ASP A C 1
ATOM 4324 O O . ASP A 1 531 ? -10.722 -17.957 -24.763 1.00 78.31 531 ASP A O 1
ATOM 4328 N N . GLU A 1 532 ? -12.262 -18.755 -26.183 1.00 82.62 532 GLU A N 1
ATOM 4329 C CA . GLU A 1 532 ? -13.088 -17.543 -26.199 1.00 82.62 532 GLU A CA 1
ATOM 4330 C C . GLU A 1 532 ? -13.650 -17.218 -24.807 1.00 82.62 532 GLU A C 1
ATOM 4332 O O . GLU A 1 532 ? -13.590 -16.074 -24.357 1.00 82.62 532 GLU A O 1
ATOM 4337 N N . ALA A 1 533 ? -14.178 -18.225 -24.100 1.00 85.50 533 ALA A N 1
ATOM 4338 C CA . ALA A 1 533 ? -14.706 -18.048 -22.750 1.00 85.50 533 ALA A CA 1
ATOM 4339 C C . ALA A 1 533 ? -13.601 -17.672 -21.752 1.00 85.50 533 ALA A C 1
ATOM 4341 O O . ALA A 1 533 ? -13.798 -16.774 -20.938 1.00 85.50 533 ALA A O 1
ATOM 4342 N N . ARG A 1 534 ? -12.433 -18.319 -21.842 1.00 87.31 534 ARG A N 1
ATOM 4343 C CA . ARG A 1 534 ? -11.264 -17.994 -21.016 1.00 87.31 534 ARG A CA 1
ATOM 4344 C C . ARG A 1 534 ? -10.779 -16.562 -21.267 1.00 87.31 534 ARG A C 1
ATOM 4346 O O . ARG A 1 534 ? -10.707 -15.781 -20.328 1.00 87.31 534 ARG A O 1
ATOM 4353 N N . CYS A 1 535 ? -10.551 -16.189 -22.526 1.00 87.19 535 CYS A N 1
ATOM 4354 C CA . CYS A 1 535 ? -10.068 -14.855 -22.887 1.00 87.19 535 CYS A CA 1
ATOM 4355 C C . CYS A 1 535 ? -11.046 -13.744 -22.478 1.00 87.19 535 CYS A C 1
ATOM 4357 O O . CYS A 1 535 ? -10.610 -12.665 -22.097 1.00 87.19 535 CYS A O 1
ATOM 4359 N N . LYS A 1 536 ? -12.363 -14.000 -22.506 1.00 90.75 536 LYS A N 1
ATOM 4360 C CA . LYS A 1 536 ? -13.373 -13.059 -21.986 1.00 90.75 536 LYS A CA 1
ATOM 4361 C C . LYS A 1 536 ? -13.244 -12.831 -20.480 1.00 90.75 536 LYS A C 1
ATOM 4363 O O . LYS A 1 536 ? -13.434 -11.705 -20.024 1.00 90.75 536 LYS A O 1
ATOM 4368 N N . LYS A 1 537 ? -12.916 -13.877 -19.716 1.00 93.19 537 LYS A N 1
ATOM 4369 C CA . LYS A 1 537 ? -12.653 -13.758 -18.276 1.00 93.19 537 LYS A CA 1
ATOM 4370 C C . LYS A 1 537 ? -11.358 -13.000 -18.010 1.00 93.19 537 LYS A C 1
ATOM 4372 O O . LYS A 1 537 ? -11.367 -12.092 -17.189 1.00 93.19 537 LYS A O 1
ATOM 4377 N N . ASP A 1 538 ? -10.287 -13.314 -18.740 1.00 92.31 538 ASP A N 1
ATOM 4378 C CA . ASP A 1 538 ? -9.003 -12.610 -18.623 1.00 92.31 538 ASP A CA 1
ATOM 4379 C C . ASP A 1 538 ? -9.138 -11.122 -19.017 1.00 92.31 538 ASP A C 1
ATOM 4381 O O . ASP A 1 538 ? -8.672 -10.245 -18.294 1.00 92.31 538 ASP A O 1
ATOM 4385 N N . GLU A 1 539 ? -9.881 -10.805 -20.087 1.00 93.50 539 GLU A N 1
ATOM 4386 C CA . GLU A 1 539 ? -10.226 -9.424 -20.463 1.00 93.50 539 GLU A CA 1
ATOM 4387 C C . GLU A 1 539 ? -10.946 -8.696 -19.318 1.00 93.50 539 GLU A C 1
ATOM 4389 O O . GLU A 1 539 ? -10.589 -7.567 -18.969 1.00 93.50 539 GLU A O 1
ATOM 4394 N N . ALA A 1 540 ? -11.974 -9.327 -18.741 1.00 95.62 540 ALA A N 1
ATOM 4395 C CA . ALA A 1 540 ? -12.729 -8.757 -17.634 1.00 95.62 540 ALA A CA 1
ATOM 4396 C C . ALA A 1 540 ? -11.855 -8.569 -16.383 1.00 95.62 540 ALA A C 1
ATOM 4398 O O . ALA A 1 540 ? -11.948 -7.520 -15.746 1.00 95.62 540 ALA A O 1
ATOM 4399 N N . ARG A 1 541 ? -10.958 -9.520 -16.081 1.00 96.25 541 ARG A N 1
ATOM 4400 C CA . ARG A 1 541 ? -9.990 -9.435 -14.977 1.00 96.25 541 ARG A CA 1
ATOM 4401 C C . ARG A 1 541 ? -9.043 -8.252 -15.159 1.00 96.25 541 ARG A C 1
ATOM 4403 O O . ARG A 1 541 ? -8.893 -7.456 -14.238 1.00 96.25 541 ARG A O 1
ATOM 4410 N N . CYS A 1 542 ? -8.447 -8.086 -16.340 1.00 95.38 542 CYS A N 1
ATOM 4411 C CA . CYS A 1 542 ? -7.578 -6.941 -16.619 1.00 95.38 542 CYS A CA 1
ATOM 4412 C C . CYS A 1 542 ? -8.338 -5.615 -16.480 1.00 95.38 542 CYS A C 1
ATOM 4414 O O . CYS A 1 542 ? -7.844 -4.679 -15.858 1.00 95.38 542 CYS A O 1
ATOM 4416 N N . LYS A 1 543 ? -9.574 -5.527 -16.991 1.00 95.88 543 LYS A N 1
ATOM 4417 C CA . LYS A 1 543 ? -10.411 -4.330 -16.793 1.00 95.88 543 LYS A CA 1
ATOM 4418 C C . LYS A 1 543 ? -10.683 -4.057 -15.316 1.00 95.88 543 LYS A C 1
ATOM 4420 O O . LYS A 1 543 ? -10.590 -2.906 -14.902 1.00 95.88 543 LYS A O 1
ATOM 4425 N N . ALA A 1 544 ? -10.959 -5.093 -14.529 1.00 96.75 544 ALA A N 1
ATOM 4426 C CA . ALA A 1 544 ? -11.151 -4.971 -13.090 1.00 96.75 544 ALA A CA 1
ATOM 4427 C C . ALA A 1 544 ? -9.893 -4.425 -12.393 1.00 96.75 544 ALA A C 1
ATOM 4429 O O . ALA A 1 544 ? -9.965 -3.399 -11.721 1.00 96.75 544 ALA A O 1
ATOM 4430 N N . LYS A 1 545 ? -8.719 -5.021 -12.656 1.00 95.62 545 LYS A N 1
ATOM 4431 C CA . LYS A 1 545 ? -7.419 -4.534 -12.158 1.00 95.62 545 LYS A CA 1
ATOM 4432 C C . LYS A 1 545 ? -7.143 -3.078 -12.565 1.00 95.62 545 LYS A C 1
ATOM 4434 O O . LYS A 1 545 ? -6.648 -2.299 -11.758 1.00 95.62 545 LYS A O 1
ATOM 4439 N N . ALA A 1 546 ? -7.503 -2.677 -13.787 1.00 94.19 546 ALA A N 1
ATOM 4440 C CA . ALA A 1 546 ? -7.344 -1.292 -14.231 1.00 94.19 546 ALA A CA 1
ATOM 4441 C C . ALA A 1 546 ? -8.193 -0.311 -13.401 1.00 94.19 546 ALA A C 1
ATOM 4443 O O . ALA A 1 546 ? -7.674 0.714 -12.967 1.00 94.19 546 ALA A O 1
ATOM 4444 N N . PHE A 1 547 ? -9.463 -0.638 -13.133 1.00 95.25 547 PHE A N 1
ATOM 4445 C CA . PHE A 1 547 ? -10.316 0.174 -12.253 1.00 95.25 547 PHE A CA 1
ATOM 4446 C C . PHE A 1 547 ? -9.825 0.180 -10.803 1.00 95.25 547 PHE A C 1
ATOM 4448 O O . PHE A 1 547 ? -9.918 1.206 -10.134 1.00 95.25 547 PHE A O 1
ATOM 4455 N N . TYR A 1 548 ? -9.254 -0.931 -10.328 1.00 92.31 548 TYR A N 1
ATOM 4456 C CA . TYR A 1 548 ? -8.611 -0.989 -9.017 1.00 92.31 548 TYR A CA 1
ATOM 4457 C C . TYR A 1 548 ? -7.450 0.011 -8.904 1.00 92.31 548 TYR A C 1
ATOM 4459 O O . TYR A 1 548 ? -7.385 0.755 -7.929 1.00 92.31 548 TYR A O 1
ATOM 4467 N N . PHE A 1 549 ? -6.573 0.102 -9.912 1.00 88.31 549 PHE A N 1
ATOM 4468 C CA . PHE A 1 549 ? -5.469 1.079 -9.920 1.00 88.31 549 PHE A CA 1
ATOM 4469 C C . PHE A 1 549 ? -5.943 2.537 -9.990 1.00 88.31 549 PHE A C 1
ATOM 4471 O O . PHE A 1 549 ? -5.228 3.442 -9.559 1.00 88.31 549 PHE A O 1
ATOM 4478 N N . GLU A 1 550 ? -7.144 2.765 -10.516 1.00 88.38 550 GLU A N 1
ATOM 4479 C CA . GLU A 1 550 ? -7.820 4.067 -10.531 1.00 88.38 550 GLU A CA 1
ATOM 4480 C C . GLU A 1 550 ? -8.622 4.352 -9.259 1.00 88.38 550 GLU A C 1
ATOM 4482 O O . GLU A 1 550 ? -9.212 5.425 -9.144 1.00 88.38 550 GLU A O 1
ATOM 4487 N N . GLU A 1 551 ? -8.638 3.409 -8.312 1.00 89.88 551 GLU A N 1
ATOM 4488 C CA . GLU A 1 551 ? -9.374 3.482 -7.047 1.00 89.88 551 GLU A CA 1
ATOM 4489 C C . GLU A 1 551 ? -10.908 3.539 -7.235 1.00 89.88 551 GLU A C 1
ATOM 4491 O O . GLU A 1 551 ? -11.654 3.851 -6.304 1.00 89.88 551 GLU A O 1
ATOM 4496 N N . ASP A 1 552 ? -11.414 3.155 -8.417 1.00 93.38 552 ASP A N 1
ATOM 4497 C CA . ASP A 1 552 ? -12.841 2.900 -8.653 1.00 93.38 552 ASP A CA 1
ATOM 4498 C C . ASP A 1 552 ? -13.179 1.452 -8.275 1.00 93.38 552 ASP A C 1
ATOM 4500 O O . ASP A 1 552 ? -13.423 0.569 -9.105 1.00 93.38 552 ASP A O 1
ATOM 4504 N N . TYR A 1 553 ? -13.194 1.201 -6.966 1.00 94.81 553 TYR A N 1
ATOM 4505 C CA . TYR A 1 553 ? -13.449 -0.125 -6.401 1.00 94.81 553 TYR A CA 1
ATOM 4506 C C . TYR A 1 553 ? -14.838 -0.677 -6.748 1.00 94.81 553 TYR A C 1
ATOM 4508 O O . TYR A 1 553 ? -15.039 -1.891 -6.748 1.00 94.81 553 TYR A O 1
ATOM 4516 N N . ARG A 1 554 ? -15.804 0.195 -7.073 1.00 95.38 554 ARG A N 1
ATOM 4517 C CA . ARG A 1 554 ? -17.142 -0.231 -7.497 1.00 95.38 554 ARG A CA 1
ATOM 4518 C C . ARG A 1 554 ? -17.088 -0.860 -8.882 1.00 95.38 554 ARG A C 1
ATOM 4520 O O . ARG A 1 554 ? -17.543 -1.990 -9.039 1.00 95.38 554 ARG A O 1
ATOM 4527 N N . GLN A 1 555 ? -16.538 -0.147 -9.866 1.00 96.50 555 GLN A N 1
ATOM 4528 C CA . GLN A 1 555 ? -16.382 -0.695 -11.215 1.00 96.50 555 GLN A CA 1
ATOM 4529 C C . GLN A 1 555 ? -15.444 -1.903 -11.209 1.00 96.50 555 GLN A C 1
ATOM 4531 O O . GLN A 1 555 ? -15.742 -2.904 -11.856 1.00 96.50 555 GLN A O 1
ATOM 4536 N N . SER A 1 556 ? -14.364 -1.855 -10.425 1.00 97.25 556 SER A N 1
ATOM 4537 C CA . SER A 1 556 ? -13.455 -2.988 -10.244 1.00 97.25 556 SER A CA 1
ATOM 4538 C C . SER A 1 556 ? -14.198 -4.260 -9.817 1.00 97.25 556 SER A C 1
ATOM 4540 O O . SER A 1 556 ? -14.120 -5.281 -10.503 1.00 97.25 556 SER A O 1
ATOM 4542 N N . ALA A 1 557 ? -15.008 -4.194 -8.753 1.00 96.50 557 ALA A N 1
ATOM 4543 C CA . ALA A 1 557 ? -15.776 -5.342 -8.277 1.00 96.50 557 ALA A CA 1
ATOM 4544 C C . ALA A 1 557 ? -16.763 -5.876 -9.333 1.00 96.50 557 ALA A C 1
ATOM 4546 O O . ALA A 1 557 ? -16.811 -7.081 -9.580 1.00 96.50 557 ALA A O 1
ATOM 4547 N N . GLU A 1 558 ? -17.495 -4.987 -10.013 1.00 97.00 558 GLU A N 1
ATOM 4548 C CA . GLU A 1 558 ? -18.441 -5.359 -11.076 1.00 97.00 558 GLU A CA 1
ATOM 4549 C C . GLU A 1 558 ? -17.752 -6.076 -12.253 1.00 97.00 558 GLU A C 1
ATOM 4551 O O . GLU A 1 558 ? -18.337 -6.972 -12.870 1.00 97.00 558 GLU A O 1
ATOM 4556 N N . TRP A 1 559 ? -16.511 -5.706 -12.583 1.00 97.50 559 TRP A N 1
ATOM 4557 C CA . TRP A 1 559 ? -15.726 -6.378 -13.621 1.00 97.50 559 TRP A CA 1
ATOM 4558 C C . TRP A 1 559 ? -15.112 -7.699 -13.146 1.00 97.50 559 TRP A C 1
ATOM 4560 O O . TRP A 1 559 ? -15.086 -8.646 -13.934 1.00 97.50 559 TRP A O 1
ATOM 4570 N N . PHE A 1 560 ? -14.712 -7.823 -11.878 1.00 97.75 560 PHE A N 1
ATOM 4571 C CA . PHE A 1 560 ? -14.303 -9.110 -11.300 1.00 97.75 560 PHE A CA 1
ATOM 4572 C C . PHE A 1 560 ? -15.458 -10.123 -11.273 1.00 97.75 560 PHE A C 1
ATOM 4574 O O . PHE A 1 560 ? -15.259 -11.288 -11.615 1.00 97.75 560 PHE A O 1
ATOM 4581 N N . GLU A 1 561 ? -16.694 -9.682 -11.004 1.00 96.44 561 GLU A N 1
ATOM 4582 C CA . GLU A 1 561 ? -17.883 -10.539 -11.143 1.00 96.44 561 GLU A CA 1
ATOM 4583 C C . GLU A 1 561 ? -18.046 -11.064 -12.580 1.00 96.44 561 GLU A C 1
ATOM 4585 O O . GLU A 1 561 ? -18.360 -12.237 -12.782 1.00 96.44 561 GLU A O 1
ATOM 4590 N N . ARG A 1 562 ? -17.796 -10.220 -13.595 1.00 96.12 562 ARG A N 1
ATOM 4591 C CA . ARG A 1 562 ? -17.820 -10.628 -15.016 1.00 96.12 562 ARG A CA 1
ATOM 4592 C C . ARG A 1 562 ? -16.676 -11.573 -15.378 1.00 96.12 562 ARG A C 1
ATOM 4594 O O . ARG A 1 562 ? -16.829 -12.364 -16.306 1.00 96.12 562 ARG A O 1
ATOM 4601 N N . ALA A 1 563 ? -15.554 -11.485 -14.669 1.00 95.12 563 ALA A N 1
ATOM 4602 C CA . ALA A 1 563 ? -14.434 -12.410 -14.795 1.00 95.12 563 ALA A CA 1
ATOM 4603 C C . ALA A 1 563 ? -14.695 -13.765 -14.107 1.00 95.12 563 ALA A C 1
ATOM 4605 O O . ALA A 1 563 ? -13.909 -14.693 -14.290 1.00 95.12 563 ALA A O 1
ATOM 4606 N N . GLU A 1 564 ? -15.799 -13.894 -13.356 1.00 95.25 564 GLU A N 1
ATOM 4607 C CA . GLU A 1 564 ? -16.092 -15.011 -12.444 1.00 95.25 564 GLU A CA 1
ATOM 4608 C C . GLU A 1 564 ? -15.049 -15.174 -11.319 1.00 95.25 564 GLU A C 1
ATOM 4610 O O . GLU A 1 564 ? -14.936 -16.242 -10.719 1.00 95.25 564 GLU A O 1
ATOM 4615 N N . ASP A 1 565 ? -14.307 -14.108 -11.007 1.00 95.06 565 ASP A N 1
ATOM 4616 C CA . ASP A 1 565 ? -13.407 -14.031 -9.855 1.00 95.06 565 ASP A CA 1
ATOM 4617 C C . ASP A 1 565 ? -14.129 -13.332 -8.696 1.00 95.06 565 ASP A C 1
ATOM 4619 O O . ASP A 1 565 ? -13.971 -12.141 -8.415 1.00 95.06 565 ASP A O 1
ATOM 4623 N N . TYR A 1 566 ? -15.024 -14.088 -8.065 1.00 96.06 566 TYR A N 1
ATOM 4624 C CA . TYR A 1 566 ? -15.925 -13.557 -7.048 1.00 96.06 566 TYR A CA 1
ATOM 4625 C C . TYR A 1 566 ? -15.213 -13.176 -5.752 1.00 96.06 566 TYR A C 1
ATOM 4627 O O . TYR A 1 566 ? -15.688 -12.279 -5.061 1.00 96.06 566 TYR A O 1
ATOM 4635 N N . ASP A 1 567 ? -14.091 -13.816 -5.423 1.00 94.75 567 ASP A N 1
ATOM 4636 C CA . ASP A 1 567 ? -13.330 -13.474 -4.221 1.00 94.75 567 ASP A CA 1
ATOM 4637 C C . ASP A 1 567 ? -12.674 -12.099 -4.386 1.00 94.75 567 ASP A C 1
ATOM 4639 O O . ASP A 1 567 ? -12.883 -11.230 -3.539 1.00 94.75 567 ASP A O 1
ATOM 4643 N N . SER A 1 568 ? -12.029 -11.828 -5.527 1.00 94.81 568 SER A N 1
ATOM 4644 C CA . SER A 1 568 ? -11.512 -10.487 -5.840 1.00 94.81 568 SER A CA 1
ATOM 4645 C C . SER A 1 568 ? -12.620 -9.428 -5.897 1.00 94.81 568 SER A C 1
ATOM 4647 O O . SER A 1 568 ? -12.423 -8.294 -5.446 1.00 94.81 568 SER A O 1
ATOM 4649 N N . ALA A 1 569 ? -13.814 -9.778 -6.392 1.00 96.75 569 ALA A N 1
ATOM 4650 C CA . ALA A 1 569 ? -14.966 -8.874 -6.366 1.00 96.75 569 ALA A CA 1
ATOM 4651 C C . ALA A 1 569 ? -15.394 -8.519 -4.931 1.00 96.75 569 ALA A C 1
ATOM 4653 O O . ALA A 1 569 ? -15.650 -7.351 -4.629 1.00 96.75 569 ALA A O 1
ATOM 4654 N N . VAL A 1 570 ? -15.447 -9.512 -4.036 1.00 96.62 570 VAL A N 1
ATOM 4655 C CA . VAL A 1 570 ? -15.761 -9.312 -2.613 1.00 96.62 570 VAL A CA 1
ATOM 4656 C C . VAL A 1 570 ? -14.733 -8.400 -1.958 1.00 96.62 570 VAL A C 1
ATOM 4658 O O . VAL A 1 570 ? -15.135 -7.467 -1.265 1.00 96.62 570 VAL A O 1
ATOM 4661 N N . GLU A 1 571 ? -13.442 -8.618 -2.210 1.00 94.62 571 GLU A N 1
ATOM 4662 C CA . GLU A 1 571 ? -12.369 -7.775 -1.671 1.00 94.62 571 GLU A CA 1
ATOM 4663 C C . GLU A 1 571 ? -12.516 -6.313 -2.108 1.00 94.62 571 GLU A C 1
ATOM 4665 O O . GLU A 1 571 ? -12.468 -5.401 -1.283 1.00 94.62 571 GLU A O 1
ATOM 4670 N N . ASN A 1 572 ? -12.820 -6.069 -3.384 1.00 95.38 572 ASN A N 1
ATOM 4671 C CA . ASN A 1 572 ? -13.030 -4.715 -3.896 1.00 95.38 572 ASN A CA 1
ATOM 4672 C C . ASN A 1 572 ? -14.276 -4.042 -3.301 1.00 95.38 572 ASN A C 1
ATOM 4674 O O . ASN A 1 572 ? -14.220 -2.879 -2.894 1.00 95.38 572 ASN A O 1
ATOM 4678 N N . TYR A 1 573 ? -15.393 -4.765 -3.171 1.00 96.75 573 TYR A N 1
ATOM 4679 C CA . TYR A 1 573 ? -16.558 -4.238 -2.455 1.00 96.75 573 TYR A CA 1
ATOM 4680 C C . TYR A 1 573 ? -16.262 -3.974 -0.975 1.00 96.75 573 TYR A C 1
ATOM 4682 O O . TYR A 1 573 ? -16.810 -3.028 -0.409 1.00 96.75 573 TYR A O 1
ATOM 4690 N N . TRP A 1 574 ? -15.409 -4.779 -0.342 1.00 95.94 574 TRP A N 1
ATOM 4691 C CA . TRP A 1 574 ? -15.012 -4.595 1.051 1.00 95.94 574 TRP A CA 1
ATOM 4692 C C . TRP A 1 574 ? -14.154 -3.337 1.238 1.00 95.94 574 TRP A C 1
ATOM 4694 O O . TRP A 1 574 ? -14.428 -2.537 2.132 1.00 95.94 574 TRP A O 1
ATOM 4704 N N . ILE A 1 575 ? -13.195 -3.090 0.339 1.00 92.81 575 ILE A N 1
ATOM 4705 C CA . ILE A 1 575 ? -12.405 -1.846 0.298 1.00 92.81 575 ILE A CA 1
ATOM 4706 C C . ILE A 1 575 ? -13.314 -0.629 0.058 1.00 92.81 575 ILE A C 1
ATOM 4708 O O . ILE A 1 575 ? -13.187 0.404 0.726 1.00 92.81 575 ILE A O 1
ATOM 4712 N N . LEU A 1 576 ? -14.290 -0.752 -0.847 1.00 94.56 576 LEU A N 1
ATOM 4713 C CA . LEU A 1 576 ? -15.289 0.293 -1.069 1.00 94.56 576 LEU A CA 1
ATOM 4714 C C . LEU A 1 576 ? -16.113 0.562 0.197 1.00 94.56 576 LEU A C 1
ATOM 4716 O O . LEU A 1 576 ? -16.351 1.718 0.534 1.00 94.56 576 LEU A O 1
ATOM 4720 N N . LEU A 1 577 ? -16.526 -0.488 0.911 1.00 94.94 577 LEU A N 1
ATOM 4721 C CA . LEU A 1 577 ? -17.279 -0.365 2.158 1.00 94.94 577 LEU A CA 1
ATOM 4722 C C . LEU A 1 577 ? -16.459 0.315 3.260 1.00 94.94 577 LEU A C 1
ATOM 4724 O O . LEU A 1 577 ? -17.020 1.071 4.048 1.00 94.94 577 LEU A O 1
ATOM 4728 N N . ASN A 1 578 ? -15.150 0.065 3.295 1.00 93.00 578 ASN A N 1
ATOM 4729 C CA . ASN A 1 578 ? -14.229 0.664 4.257 1.00 93.00 578 ASN A CA 1
ATOM 4730 C C . ASN A 1 578 ? -14.119 2.183 4.071 1.00 93.00 578 ASN A C 1
ATOM 4732 O O . ASN A 1 578 ? -14.181 2.935 5.036 1.00 93.00 578 ASN A O 1
ATOM 4736 N N . SER A 1 579 ? -13.991 2.635 2.821 1.00 88.75 579 SER A N 1
ATOM 4737 C CA . SER A 1 579 ? -13.890 4.064 2.493 1.00 88.75 579 SER A CA 1
ATOM 4738 C C . SER A 1 579 ? -15.245 4.782 2.494 1.00 88.75 579 SER A C 1
ATOM 4740 O O . SER A 1 579 ? -15.326 5.955 2.855 1.00 88.75 579 SER A O 1
ATOM 4742 N N . HIS A 1 580 ? -16.318 4.086 2.108 1.00 91.12 580 HIS A N 1
ATOM 4743 C CA . HIS A 1 580 ? -17.666 4.636 1.967 1.00 91.12 580 HIS A CA 1
ATOM 4744 C C . HIS A 1 580 ? -18.715 3.689 2.581 1.00 91.12 580 HIS A C 1
ATOM 4746 O O . HIS A 1 580 ? -19.395 2.959 1.850 1.00 91.12 580 HIS A O 1
ATOM 4752 N N . PRO A 1 581 ? -18.895 3.702 3.917 1.00 91.50 581 PRO A N 1
ATOM 4753 C CA . PRO A 1 581 ? -19.802 2.778 4.594 1.00 91.50 581 PRO A CA 1
ATOM 4754 C C . PRO A 1 581 ? -21.270 2.924 4.147 1.00 91.50 581 PRO A C 1
ATOM 4756 O O . PRO A 1 581 ? -21.966 3.872 4.516 1.00 91.50 581 PRO A O 1
ATOM 4759 N N . ASP A 1 582 ? -21.771 1.957 3.368 1.00 93.19 582 ASP A N 1
ATOM 4760 C CA . ASP A 1 582 ? -23.150 1.913 2.869 1.00 93.19 582 ASP A CA 1
ATOM 4761 C C . ASP A 1 582 ? -23.744 0.492 2.944 1.00 93.19 582 ASP A C 1
ATOM 4763 O O . ASP A 1 582 ? -23.182 -0.501 2.480 1.00 93.19 582 ASP A O 1
ATOM 4767 N N . LYS A 1 583 ? -24.969 0.399 3.474 1.00 92.31 583 LYS A N 1
ATOM 4768 C CA . LYS A 1 583 ? -25.781 -0.829 3.525 1.00 92.31 583 LYS A CA 1
ATOM 4769 C C . LYS A 1 583 ? -26.087 -1.424 2.141 1.00 92.31 583 LYS A C 1
ATOM 4771 O O . LYS A 1 583 ? -26.411 -2.613 2.051 1.00 92.31 583 LYS A O 1
ATOM 4776 N N . SER A 1 584 ? -26.050 -0.618 1.077 1.00 94.06 584 SER A N 1
ATOM 4777 C CA . SER A 1 584 ? -26.247 -1.097 -0.296 1.00 94.06 584 SER A CA 1
ATOM 4778 C C . SER A 1 584 ? -25.135 -2.070 -0.706 1.00 94.06 584 SER A C 1
ATOM 4780 O O . SER A 1 584 ? -25.436 -3.113 -1.286 1.00 94.06 584 SER A O 1
ATOM 4782 N N . ILE A 1 585 ? -23.892 -1.806 -0.289 1.00 94.88 585 ILE A N 1
ATOM 4783 C CA . ILE A 1 585 ? -22.711 -2.624 -0.590 1.00 94.88 585 ILE A CA 1
ATOM 4784 C C . ILE A 1 585 ? -22.785 -3.973 0.135 1.00 94.88 585 ILE A C 1
ATOM 4786 O O . ILE A 1 585 ? -22.568 -5.009 -0.485 1.00 94.88 585 ILE A O 1
ATOM 4790 N N . ILE A 1 586 ? -23.237 -4.003 1.398 1.00 95.12 586 ILE A N 1
ATOM 4791 C CA . ILE A 1 586 ? -23.517 -5.262 2.127 1.00 95.12 586 ILE A CA 1
ATOM 4792 C C . ILE A 1 586 ? -24.465 -6.155 1.314 1.00 95.12 586 ILE A C 1
ATOM 4794 O O . ILE A 1 586 ? -24.290 -7.370 1.230 1.00 95.12 586 ILE A O 1
ATOM 4798 N N . SER A 1 587 ? -25.473 -5.548 0.684 1.00 93.69 587 SER A N 1
ATOM 4799 C CA . SER A 1 587 ? -26.437 -6.278 -0.140 1.00 93.69 587 SER A CA 1
ATOM 4800 C C . SER A 1 587 ? -25.834 -6.764 -1.461 1.00 93.69 587 SER A C 1
ATOM 4802 O O . SER A 1 587 ? -26.302 -7.773 -1.978 1.00 93.69 587 SER A O 1
ATOM 4804 N N . GLN A 1 588 ? -24.834 -6.069 -2.013 1.00 94.69 588 GLN A N 1
ATOM 4805 C CA . GLN A 1 588 ? -24.087 -6.508 -3.198 1.00 94.69 588 GLN A CA 1
ATOM 4806 C C . GLN A 1 588 ? -23.213 -7.719 -2.857 1.00 94.69 588 GLN A C 1
ATOM 4808 O O . GLN A 1 588 ? -23.369 -8.763 -3.481 1.00 94.69 588 GLN A O 1
ATOM 4813 N N . ILE A 1 589 ? -22.426 -7.638 -1.781 1.00 95.62 589 ILE A N 1
ATOM 4814 C CA . ILE A 1 589 ? -21.581 -8.742 -1.301 1.00 95.62 589 ILE A CA 1
ATOM 4815 C C . ILE A 1 589 ? -22.428 -9.981 -0.970 1.00 95.62 589 ILE A C 1
ATOM 4817 O O . ILE A 1 589 ? -22.115 -11.091 -1.393 1.00 95.62 589 ILE A O 1
ATOM 4821 N N . ALA A 1 590 ? -23.562 -9.810 -0.280 1.00 94.44 590 ALA A N 1
ATOM 4822 C CA . ALA A 1 590 ? -24.437 -10.926 0.088 1.00 94.44 590 ALA A CA 1
ATOM 4823 C C . ALA A 1 590 ? -25.052 -11.675 -1.115 1.00 94.44 590 ALA A C 1
ATOM 4825 O O . ALA A 1 590 ? -25.458 -12.831 -0.965 1.00 94.44 590 ALA A O 1
ATOM 4826 N N . ARG A 1 591 ? -25.141 -11.053 -2.303 1.00 95.06 591 ARG A N 1
ATOM 4827 C CA . ARG A 1 591 ? -25.624 -11.724 -3.531 1.00 95.06 591 ARG A CA 1
ATOM 4828 C C . ARG A 1 591 ? -24.634 -12.764 -4.049 1.00 95.06 591 ARG A C 1
ATOM 4830 O O . ARG A 1 591 ? -25.052 -13.695 -4.728 1.00 95.06 591 ARG A O 1
ATOM 4837 N N . LEU A 1 592 ? -23.359 -12.648 -3.684 1.00 94.19 592 LEU A N 1
ATOM 4838 C CA . LEU A 1 592 ? -22.293 -13.542 -4.135 1.00 94.19 592 LEU A CA 1
ATOM 4839 C C . LEU A 1 592 ? -22.223 -14.861 -3.345 1.00 94.19 592 LEU A C 1
ATOM 4841 O O . LEU A 1 592 ? -21.372 -15.696 -3.628 1.00 94.19 592 LEU A O 1
ATOM 4845 N N . ARG A 1 593 ? -23.145 -15.101 -2.401 1.00 93.50 593 ARG A N 1
ATOM 4846 C CA . ARG A 1 593 ? -23.167 -16.288 -1.518 1.00 93.50 593 ARG A CA 1
ATOM 4847 C C . ARG A 1 593 ? -23.157 -17.640 -2.231 1.00 93.50 593 ARG A C 1
ATOM 4849 O O . ARG A 1 593 ? -22.705 -18.621 -1.657 1.00 93.50 593 ARG A O 1
ATOM 4856 N N . ASP A 1 594 ? -23.717 -17.695 -3.437 1.00 92.56 594 ASP A N 1
ATOM 4857 C CA . ASP A 1 594 ? -23.825 -18.935 -4.209 1.00 92.56 594 ASP A CA 1
ATOM 4858 C C . ASP A 1 594 ? -22.552 -19.181 -5.051 1.00 92.56 594 ASP A C 1
ATOM 4860 O O . ASP A 1 594 ? -22.403 -20.249 -5.638 1.00 92.56 594 ASP A O 1
ATOM 4864 N N . HIS A 1 595 ? -21.626 -18.210 -5.079 1.00 91.69 595 HIS A N 1
ATOM 4865 C CA . HIS A 1 595 ? -20.439 -18.195 -5.938 1.00 91.69 595 HIS A CA 1
ATOM 4866 C C . HIS A 1 595 ? -19.109 -18.087 -5.166 1.00 91.69 595 HIS A C 1
ATOM 4868 O O . HIS A 1 595 ? -18.092 -18.559 -5.662 1.00 91.69 595 HIS A O 1
ATOM 4874 N N . SER A 1 596 ? -19.104 -17.512 -3.957 1.00 90.50 596 SER A N 1
ATOM 4875 C CA . SER A 1 596 ? -17.918 -17.355 -3.103 1.00 90.50 596 SER A CA 1
ATOM 4876 C C . SER A 1 596 ? -18.170 -17.890 -1.689 1.00 90.50 596 SER A C 1
ATOM 4878 O O . SER A 1 596 ? -19.240 -17.689 -1.110 1.00 90.50 596 SER A O 1
ATOM 4880 N N . GLN A 1 597 ? -17.161 -18.560 -1.124 1.00 89.75 597 GLN A N 1
ATOM 4881 C CA . GLN A 1 597 ? -17.147 -19.041 0.266 1.00 89.75 597 GLN A CA 1
ATOM 4882 C C . GLN A 1 597 ? -16.431 -18.068 1.221 1.00 89.75 597 GLN A C 1
ATOM 4884 O O . GLN A 1 597 ? -16.195 -18.410 2.382 1.00 89.75 597 GLN A O 1
ATOM 4889 N N . ASN A 1 598 ? -16.082 -16.864 0.751 1.00 91.50 598 ASN A N 1
ATOM 4890 C CA . ASN A 1 598 ? -15.377 -15.859 1.540 1.00 91.50 598 ASN A CA 1
ATOM 4891 C C . ASN A 1 598 ? -16.173 -15.499 2.812 1.00 91.50 598 ASN A C 1
ATOM 4893 O O . ASN A 1 598 ? -17.401 -15.338 2.807 1.00 91.50 598 ASN A O 1
ATOM 4897 N N . ILE A 1 599 ? -15.459 -15.363 3.929 1.00 93.12 599 ILE A N 1
ATOM 4898 C CA . ILE A 1 599 ? -16.023 -15.044 5.243 1.00 93.12 599 ILE A CA 1
ATOM 4899 C C . ILE A 1 599 ? -16.828 -13.736 5.232 1.00 93.12 599 ILE A C 1
ATOM 4901 O O . ILE A 1 599 ? -17.902 -13.670 5.834 1.00 93.12 599 ILE A O 1
ATOM 4905 N N . LYS A 1 600 ? -16.387 -12.738 4.457 1.00 95.19 600 LYS A N 1
ATOM 4906 C CA . LYS A 1 600 ? -17.064 -11.446 4.260 1.00 95.19 600 LYS A CA 1
ATOM 4907 C C . LYS A 1 600 ? -18.458 -11.632 3.661 1.00 95.19 600 LYS A C 1
ATOM 4909 O O . LYS A 1 600 ? -19.420 -11.008 4.111 1.00 95.19 600 LYS A O 1
ATOM 4914 N N . VAL A 1 601 ? -18.610 -12.571 2.722 1.00 95.00 601 VAL A N 1
ATOM 4915 C CA . VAL A 1 601 ? -19.911 -12.921 2.130 1.00 95.00 601 VAL A CA 1
ATOM 4916 C C . VAL A 1 601 ? -20.835 -13.533 3.169 1.00 95.00 601 VAL A C 1
ATOM 4918 O O . VAL A 1 601 ? -21.978 -13.089 3.317 1.00 95.00 601 VAL A O 1
ATOM 4921 N N . ARG A 1 602 ? -20.335 -14.503 3.944 1.00 93.25 602 ARG A N 1
ATOM 4922 C CA . ARG A 1 602 ? -21.096 -15.122 5.038 1.00 93.25 602 ARG A CA 1
ATOM 4923 C C . ARG A 1 602 ? -21.606 -14.072 6.028 1.00 93.25 602 ARG A C 1
ATOM 4925 O O . ARG A 1 602 ? -22.785 -14.102 6.388 1.00 93.25 602 ARG A O 1
ATOM 4932 N N . LEU A 1 603 ? -20.758 -13.125 6.424 1.00 94.25 603 LEU A N 1
ATOM 4933 C CA . LEU A 1 603 ? -21.110 -12.039 7.343 1.00 94.25 603 LEU A CA 1
ATOM 4934 C C . LEU A 1 603 ? -22.207 -11.138 6.775 1.00 94.25 603 LEU A C 1
ATOM 4936 O O . LEU A 1 603 ? -23.221 -10.905 7.437 1.00 94.25 603 LEU A O 1
ATOM 4940 N N . CYS A 1 604 ? -22.063 -10.691 5.525 1.00 94.69 604 CYS A N 1
ATOM 4941 C CA . CYS A 1 604 ? -23.073 -9.865 4.867 1.00 94.69 604 CYS A CA 1
ATOM 4942 C C . CYS A 1 604 ? -24.416 -10.595 4.703 1.00 94.69 604 CYS A C 1
ATOM 4944 O O . CYS A 1 604 ? -25.475 -9.985 4.876 1.00 94.69 604 CYS A O 1
ATOM 4946 N N . VAL A 1 605 ? -24.406 -11.908 4.440 1.00 94.12 605 VAL A N 1
ATOM 4947 C CA . VAL A 1 605 ? -25.627 -12.734 4.408 1.00 94.12 605 VAL A CA 1
ATOM 4948 C C . VAL A 1 605 ? -26.294 -12.786 5.786 1.00 94.12 605 VAL A C 1
ATOM 4950 O O . VAL A 1 605 ? -27.517 -12.643 5.887 1.00 94.12 605 VAL A O 1
ATOM 4953 N N . MET A 1 606 ? -25.513 -12.930 6.863 1.00 94.38 606 MET A N 1
ATOM 4954 C CA . MET A 1 606 ? -26.032 -12.931 8.237 1.00 94.38 606 MET A CA 1
ATOM 4955 C C . MET A 1 606 ? -26.721 -11.611 8.618 1.00 94.38 606 MET A C 1
ATOM 4957 O O . MET A 1 606 ? -27.640 -11.633 9.440 1.00 94.38 606 MET A O 1
ATOM 4961 N N . CYS A 1 607 ? -26.353 -10.481 8.000 1.00 92.88 607 CYS A N 1
ATOM 4962 C CA . CYS A 1 607 ? -26.974 -9.172 8.241 1.00 92.88 607 CYS A CA 1
ATOM 4963 C C . CYS A 1 607 ? -28.429 -9.053 7.747 1.00 92.88 607 CYS A C 1
ATOM 4965 O O . CYS A 1 607 ? -29.105 -8.078 8.091 1.00 92.88 607 CYS A O 1
ATOM 4967 N N . ALA A 1 608 ? -28.936 -9.992 6.938 1.00 89.69 608 ALA A N 1
ATOM 4968 C CA . ALA A 1 608 ? -30.310 -9.930 6.434 1.00 89.69 608 ALA A CA 1
ATOM 4969 C C . ALA A 1 608 ? -31.345 -10.071 7.564 1.00 89.69 608 ALA A C 1
ATOM 4971 O O . ALA A 1 608 ? -32.226 -9.222 7.686 1.00 89.69 608 ALA A O 1
ATOM 4972 N N . ASN A 1 609 ? -31.194 -11.103 8.402 1.00 89.25 609 ASN A N 1
ATOM 4973 C CA . ASN A 1 609 ? -32.020 -11.388 9.581 1.00 89.25 609 ASN A CA 1
ATOM 4974 C C . ASN A 1 609 ? -31.129 -11.917 10.723 1.00 89.25 609 ASN A C 1
ATOM 4976 O O . ASN A 1 609 ? -31.110 -13.125 10.982 1.00 89.25 609 ASN A O 1
ATOM 4980 N N . PRO A 1 610 ? -30.342 -11.046 11.377 1.00 93.12 610 PRO A N 1
ATOM 4981 C CA . PRO A 1 610 ? -29.348 -11.489 12.341 1.00 93.12 610 PRO A CA 1
ATOM 4982 C C . PRO A 1 610 ? -29.973 -11.919 13.670 1.00 93.12 610 PRO A C 1
ATOM 4984 O O . PRO A 1 610 ? -30.909 -11.300 14.179 1.00 93.12 610 PRO A O 1
ATOM 4987 N N . SER A 1 611 ? -29.406 -12.977 14.248 1.00 93.31 611 SER A N 1
ATOM 4988 C CA . SER A 1 611 ? -29.656 -13.416 15.623 1.00 93.31 611 SER A CA 1
ATOM 4989 C C . SER A 1 611 ? -28.481 -13.033 16.532 1.00 93.31 611 SER A C 1
ATOM 4991 O O . SER A 1 611 ? -27.395 -12.711 16.049 1.00 93.31 611 SER A O 1
ATOM 4993 N N . VAL A 1 612 ? -28.660 -13.129 17.852 1.00 93.25 612 VAL A N 1
ATOM 4994 C CA . VAL A 1 612 ? -27.559 -12.946 18.820 1.00 93.25 612 VAL A CA 1
ATOM 4995 C C . VAL A 1 612 ? -26.430 -13.955 18.568 1.00 93.25 612 VAL A C 1
ATOM 4997 O O . VAL A 1 612 ? -25.254 -13.602 18.627 1.00 93.25 612 VAL A O 1
ATOM 5000 N N . ARG A 1 613 ? -26.777 -15.192 18.189 1.00 93.31 613 ARG A N 1
ATOM 5001 C CA . ARG A 1 613 ? -25.801 -16.217 17.800 1.00 93.31 613 ARG A CA 1
ATOM 5002 C C . ARG A 1 613 ? -25.020 -15.816 16.546 1.00 93.31 613 ARG A C 1
ATOM 5004 O O . ARG A 1 613 ? -23.816 -16.043 16.500 1.00 93.31 613 ARG A O 1
ATOM 5011 N N . ASN A 1 614 ? -25.676 -15.207 15.553 1.00 94.50 614 ASN A N 1
ATOM 5012 C CA . ASN A 1 614 ? -24.991 -14.715 14.353 1.00 94.50 614 ASN A CA 1
ATOM 5013 C C . ASN A 1 614 ? -23.993 -13.611 14.708 1.00 94.50 614 ASN A C 1
ATOM 5015 O O . ASN A 1 614 ? -22.890 -13.634 14.185 1.00 94.50 614 ASN A O 1
ATOM 5019 N N . LEU A 1 615 ? -24.342 -12.699 15.624 1.00 95.06 615 LEU A N 1
ATOM 5020 C CA . LEU A 1 615 ? -23.410 -11.670 16.095 1.00 95.06 615 LEU A CA 1
ATOM 5021 C C . LEU A 1 615 ? -22.185 -12.286 16.774 1.00 95.06 615 LEU A C 1
ATOM 5023 O O . LEU A 1 615 ? -21.066 -11.883 16.482 1.00 95.06 615 LEU A O 1
ATOM 5027 N N . LYS A 1 616 ? -22.378 -13.296 17.631 1.00 95.06 616 LYS A N 1
ATOM 5028 C CA . LYS A 1 616 ? -21.263 -14.028 18.246 1.00 95.06 616 LYS A CA 1
ATOM 5029 C C . LYS A 1 616 ? -20.354 -14.662 17.192 1.00 95.06 616 LYS A C 1
ATOM 5031 O O . LYS A 1 616 ? -19.142 -14.503 17.267 1.00 95.06 616 LYS A O 1
ATOM 5036 N N . LEU A 1 617 ? -20.932 -15.373 16.220 1.00 94.69 617 LEU A N 1
ATOM 5037 C CA . LEU A 1 617 ? -20.167 -15.990 15.130 1.00 94.69 617 LEU A CA 1
ATOM 5038 C C . LEU A 1 617 ? -19.445 -14.936 14.287 1.00 94.69 617 LEU A C 1
ATOM 5040 O O . LEU A 1 617 ? -18.296 -15.137 13.932 1.00 94.69 617 LEU A O 1
ATOM 5044 N N . ALA A 1 618 ? -20.088 -13.799 14.029 1.00 95.25 618 ALA A N 1
ATOM 5045 C CA . ALA A 1 618 ? -19.499 -12.713 13.264 1.00 95.25 618 ALA A CA 1
ATOM 5046 C C . ALA A 1 618 ? -18.284 -12.090 13.961 1.00 95.25 618 ALA A C 1
ATOM 5048 O O . ALA A 1 618 ? -17.290 -11.781 13.309 1.00 95.25 618 ALA A O 1
ATOM 5049 N N . ILE A 1 619 ? -18.346 -11.939 15.286 1.00 95.94 619 ILE A N 1
ATOM 5050 C CA . ILE A 1 619 ? -17.218 -11.475 16.100 1.00 95.94 619 ILE A CA 1
ATOM 5051 C C . ILE A 1 619 ? -16.067 -12.488 16.051 1.00 95.94 619 ILE A C 1
ATOM 5053 O O . ILE A 1 619 ? -14.928 -12.092 15.832 1.00 95.94 619 ILE A O 1
ATOM 5057 N N . ASP A 1 620 ? -16.357 -13.785 16.204 1.00 94.25 620 ASP A N 1
ATOM 5058 C CA . ASP A 1 620 ? -15.339 -14.842 16.103 1.00 94.25 620 ASP A CA 1
ATOM 5059 C C . ASP A 1 620 ? -14.648 -14.849 14.737 1.00 94.25 620 ASP A C 1
ATOM 5061 O O . ASP A 1 620 ? -13.424 -14.930 14.655 1.00 94.25 620 ASP A O 1
ATOM 5065 N N . ASP A 1 621 ? -15.452 -14.762 13.682 1.00 93.69 621 ASP A N 1
ATOM 5066 C CA . ASP A 1 621 ? -15.020 -14.727 12.291 1.00 93.69 621 ASP A CA 1
ATOM 5067 C C . ASP A 1 621 ? -14.121 -13.517 12.020 1.00 93.69 621 ASP A C 1
ATOM 5069 O O . ASP A 1 621 ? -13.073 -13.657 11.396 1.00 93.69 621 ASP A O 1
ATOM 5073 N N . THR A 1 622 ? -14.505 -12.347 12.539 1.00 94.75 622 THR A N 1
ATOM 5074 C CA . THR A 1 622 ? -13.734 -11.101 12.407 1.00 94.75 622 THR A CA 1
ATOM 5075 C C . THR A 1 622 ? -12.384 -11.210 13.107 1.00 94.75 622 THR A C 1
ATOM 5077 O O . THR A 1 622 ? -11.362 -10.929 12.493 1.00 94.75 622 THR A O 1
ATOM 5080 N N . LEU A 1 623 ? -12.363 -11.669 14.364 1.00 93.44 623 LEU A N 1
ATOM 5081 C CA . LEU A 1 623 ? -11.116 -11.863 15.113 1.00 93.44 623 LEU A CA 1
ATOM 5082 C C . LEU A 1 623 ? -10.201 -12.868 14.407 1.00 93.44 623 LEU A C 1
ATOM 5084 O O . LEU A 1 623 ? -9.038 -12.581 14.169 1.00 93.44 623 LEU A O 1
ATOM 5088 N N . THR A 1 624 ? -10.756 -14.000 13.961 1.00 92.81 624 THR A N 1
ATOM 5089 C CA . THR A 1 624 ? -9.986 -15.013 13.226 1.00 92.81 624 THR A CA 1
ATOM 5090 C C . THR A 1 624 ? -9.400 -14.443 11.933 1.00 92.81 624 THR A C 1
ATOM 5092 O O . THR A 1 624 ? -8.251 -14.728 11.609 1.00 92.81 624 THR A O 1
ATOM 5095 N N . ALA A 1 625 ? -10.162 -13.641 11.183 1.00 90.50 625 ALA A N 1
ATOM 5096 C CA . ALA A 1 625 ? -9.680 -13.020 9.951 1.00 90.50 625 ALA A CA 1
ATOM 5097 C C . ALA A 1 625 ? -8.532 -12.033 10.218 1.00 90.50 625 ALA A C 1
ATOM 5099 O O . ALA A 1 625 ? -7.520 -12.090 9.526 1.00 90.50 625 ALA A O 1
ATOM 5100 N N . LEU A 1 626 ? -8.655 -11.194 11.251 1.00 88.75 626 LEU A N 1
ATOM 5101 C CA . LEU A 1 626 ? -7.612 -10.243 11.652 1.00 88.75 626 LEU A CA 1
ATOM 5102 C C . LEU A 1 626 ? -6.344 -10.948 12.151 1.00 88.75 626 LEU A C 1
ATOM 5104 O O . LEU A 1 626 ? -5.237 -10.535 11.810 1.00 88.75 626 LEU A O 1
ATOM 5108 N N . ASP A 1 627 ? -6.498 -12.041 12.899 1.00 84.31 627 ASP A N 1
ATOM 5109 C CA . ASP A 1 627 ? -5.375 -12.822 13.426 1.00 84.31 627 ASP A CA 1
ATOM 5110 C C . ASP A 1 627 ? -4.631 -13.596 12.327 1.00 84.31 627 ASP A C 1
ATOM 5112 O O . ASP A 1 627 ? -3.415 -13.771 12.396 1.00 84.31 627 ASP A O 1
ATOM 5116 N N . THR A 1 628 ? -5.355 -14.086 11.315 1.00 84.31 628 THR A N 1
ATOM 5117 C CA . THR A 1 628 ? -4.790 -14.952 10.265 1.00 84.31 628 THR A CA 1
ATOM 5118 C C . THR A 1 628 ? -4.284 -14.191 9.049 1.00 84.31 628 THR A C 1
ATOM 5120 O O . THR A 1 628 ? -3.295 -14.610 8.449 1.00 84.31 628 THR A O 1
ATOM 5123 N N . ASN A 1 629 ? -4.930 -13.085 8.675 1.00 81.06 629 ASN A N 1
ATOM 5124 C CA . ASN A 1 629 ? -4.584 -12.306 7.494 1.00 81.06 629 ASN A CA 1
ATOM 5125 C C . ASN A 1 629 ? -4.327 -10.843 7.864 1.00 81.06 629 ASN A C 1
ATOM 5127 O O . ASN A 1 629 ? -5.246 -10.056 8.095 1.00 81.06 629 ASN A O 1
ATOM 5131 N N . LYS A 1 630 ? -3.050 -10.455 7.841 1.00 73.62 630 LYS A N 1
ATOM 5132 C CA . LYS A 1 630 ? -2.613 -9.108 8.227 1.00 73.62 630 LYS A CA 1
ATOM 5133 C C . LYS A 1 630 ? -3.232 -8.011 7.359 1.00 73.62 630 LYS A C 1
ATOM 5135 O O . LYS A 1 630 ? -3.521 -6.934 7.878 1.00 73.62 630 LYS A O 1
ATOM 5140 N N . ASN A 1 631 ? -3.513 -8.308 6.088 1.00 77.81 631 ASN A N 1
ATOM 5141 C CA . ASN A 1 631 ? -4.093 -7.359 5.133 1.00 77.81 631 ASN A CA 1
ATOM 5142 C C . ASN A 1 631 ? -5.497 -6.887 5.550 1.00 77.81 631 ASN A C 1
ATOM 5144 O O . ASN A 1 631 ? -5.922 -5.802 5.158 1.00 77.81 631 ASN A O 1
ATOM 5148 N N . GLU A 1 632 ? -6.211 -7.646 6.390 1.00 86.44 632 GLU A N 1
ATOM 5149 C CA . GLU A 1 632 ? -7.546 -7.267 6.870 1.00 86.44 632 GLU A CA 1
ATOM 5150 C C . GLU A 1 632 ? -7.534 -5.991 7.721 1.00 86.44 632 GLU A C 1
ATOM 5152 O O . GLU A 1 632 ? -8.524 -5.253 7.736 1.00 86.44 632 GLU A O 1
ATOM 5157 N N . HIS A 1 633 ? -6.397 -5.664 8.347 1.00 83.25 633 HIS A N 1
ATOM 5158 C CA . HIS A 1 633 ? -6.223 -4.429 9.115 1.00 83.25 633 HIS A CA 1
ATOM 5159 C C . HIS A 1 633 ? -6.329 -3.164 8.251 1.00 83.25 633 HIS A C 1
ATOM 5161 O O . HIS A 1 633 ? -6.660 -2.098 8.768 1.00 83.25 633 HIS A O 1
ATOM 5167 N N . ALA A 1 634 ? -6.133 -3.267 6.932 1.00 81.06 634 ALA A N 1
ATOM 5168 C CA . ALA A 1 634 ? -6.375 -2.157 6.010 1.00 81.06 634 ALA A CA 1
ATOM 5169 C C . ALA A 1 634 ? -7.871 -1.801 5.885 1.00 81.06 634 ALA A C 1
ATOM 5171 O O . ALA A 1 634 ? -8.215 -0.737 5.369 1.00 81.06 634 ALA A O 1
ATOM 5172 N N . THR A 1 635 ? -8.772 -2.681 6.346 1.00 90.25 635 THR A N 1
ATOM 5173 C CA . THR A 1 635 ? -10.226 -2.563 6.148 1.00 90.25 635 THR A CA 1
ATOM 5174 C C . THR A 1 635 ? -11.046 -2.581 7.447 1.00 90.25 635 THR A C 1
ATOM 5176 O O . THR A 1 635 ? -12.215 -2.975 7.455 1.00 90.25 635 THR A O 1
ATOM 5179 N N . ILE A 1 636 ? -10.448 -2.145 8.563 1.00 90.88 636 ILE A N 1
ATOM 5180 C CA . ILE A 1 636 ? -11.059 -2.151 9.910 1.00 90.88 636 ILE A CA 1
ATOM 5181 C C . ILE A 1 636 ? -12.428 -1.451 9.949 1.00 90.88 636 ILE A C 1
ATOM 5183 O O . ILE A 1 636 ? -13.350 -1.946 10.603 1.00 90.88 636 ILE A O 1
ATOM 5187 N N . GLU A 1 637 ? -12.612 -0.348 9.218 1.00 92.12 637 GLU A N 1
ATOM 5188 C CA . GLU A 1 637 ? -13.886 0.383 9.212 1.00 92.12 637 GLU A CA 1
ATOM 5189 C C . GLU A 1 637 ? -15.010 -0.421 8.548 1.00 92.12 637 GLU A C 1
ATOM 5191 O O . GLU A 1 637 ? -16.152 -0.384 9.015 1.00 92.12 637 GLU A O 1
ATOM 5196 N N . ALA A 1 638 ? -14.707 -1.224 7.519 1.00 94.69 638 ALA A N 1
ATOM 5197 C CA . ALA A 1 638 ? -15.685 -2.140 6.928 1.00 94.69 638 ALA A CA 1
ATOM 5198 C C . ALA A 1 638 ? -16.125 -3.214 7.935 1.00 94.69 638 ALA A C 1
ATOM 5200 O O . ALA A 1 638 ? -17.328 -3.438 8.115 1.00 94.69 638 ALA A O 1
ATOM 5201 N N . TRP A 1 639 ? -15.170 -3.828 8.642 1.00 95.50 639 TRP A N 1
ATOM 5202 C CA . TRP A 1 639 ? -15.440 -4.814 9.693 1.00 95.50 639 TRP A CA 1
ATOM 5203 C C . TRP A 1 639 ? -16.314 -4.227 10.811 1.00 95.50 639 TRP A C 1
ATOM 5205 O O . TRP A 1 639 ? -17.374 -4.774 11.141 1.00 95.50 639 TRP A O 1
ATOM 5215 N N . GLN A 1 640 ? -15.929 -3.061 11.336 1.00 95.38 640 GLN A N 1
ATOM 5216 C CA . GLN A 1 640 ? -16.684 -2.326 12.350 1.00 95.38 640 GLN A CA 1
ATOM 5217 C C . GLN A 1 640 ? -18.100 -1.977 11.875 1.00 95.38 640 GLN A C 1
ATOM 5219 O O . GLN A 1 640 ? -19.073 -2.143 12.624 1.00 95.38 640 GLN A O 1
ATOM 5224 N N . PHE A 1 641 ? -18.241 -1.507 10.634 1.00 96.19 641 PHE A N 1
ATOM 5225 C CA . PHE A 1 641 ? -19.530 -1.136 10.064 1.00 96.19 641 PHE A CA 1
ATOM 5226 C C . PHE A 1 641 ? -20.468 -2.337 9.944 1.00 96.19 641 PHE A C 1
ATOM 5228 O O . PHE A 1 641 ? -21.622 -2.253 10.371 1.00 96.19 641 PHE A O 1
ATOM 5235 N N . VAL A 1 642 ? -19.990 -3.473 9.424 1.00 96.81 642 VAL A N 1
ATOM 5236 C CA . VAL A 1 642 ? -20.804 -4.688 9.255 1.00 96.81 642 VAL A CA 1
ATOM 5237 C C . VAL A 1 642 ? -21.278 -5.233 10.601 1.00 96.81 642 VAL A C 1
ATOM 5239 O O . VAL A 1 642 ? -22.463 -5.551 10.743 1.00 96.81 642 VAL A O 1
ATOM 5242 N N . LEU A 1 643 ? -20.405 -5.283 11.612 1.00 96.75 643 LEU A N 1
ATOM 5243 C CA . LEU A 1 643 ? -20.777 -5.745 12.952 1.00 96.75 643 LEU A CA 1
ATOM 5244 C C . LEU A 1 643 ? -21.812 -4.825 13.615 1.00 96.75 643 LEU A C 1
ATOM 5246 O O . LEU A 1 643 ? -22.814 -5.303 14.155 1.00 96.75 643 LEU A O 1
ATOM 5250 N N . ASN A 1 644 ? -21.626 -3.506 13.532 1.00 95.94 644 ASN A N 1
ATOM 5251 C CA . ASN A 1 644 ? -22.583 -2.543 14.079 1.00 95.94 644 ASN A CA 1
ATOM 5252 C C . ASN A 1 644 ? -23.918 -2.549 13.318 1.00 95.94 644 ASN A C 1
ATOM 5254 O O . ASN A 1 644 ? -24.984 -2.467 13.937 1.00 95.94 644 ASN A O 1
ATOM 5258 N N . TYR A 1 645 ? -23.883 -2.711 11.994 1.00 95.50 645 TYR A N 1
ATOM 5259 C CA . TYR A 1 645 ? -25.079 -2.872 11.169 1.00 95.50 645 TYR A CA 1
ATOM 5260 C C . TYR A 1 645 ? -25.845 -4.150 11.529 1.00 95.50 645 TYR A C 1
ATOM 5262 O O . TYR A 1 645 ? -27.074 -4.130 11.655 1.00 95.50 645 TYR A O 1
ATOM 5270 N N . MET A 1 646 ? -25.125 -5.255 11.755 1.00 95.50 646 MET A N 1
ATOM 5271 C CA . MET A 1 646 ? -25.703 -6.507 12.232 1.00 95.50 646 MET A CA 1
ATOM 5272 C C . MET A 1 646 ? -26.375 -6.310 13.593 1.00 95.50 646 MET A C 1
ATOM 5274 O O . MET A 1 646 ? -27.559 -6.615 13.729 1.00 95.50 646 MET A O 1
ATOM 5278 N N . LEU A 1 647 ? -25.658 -5.735 14.565 1.00 95.56 647 LEU A N 1
ATOM 5279 C CA . LEU A 1 647 ? -26.164 -5.444 15.909 1.00 95.56 647 LEU A CA 1
ATOM 5280 C C . LEU A 1 647 ? -27.443 -4.596 15.873 1.00 95.56 647 LEU A C 1
ATOM 5282 O O . LEU A 1 647 ? -28.399 -4.890 16.588 1.00 95.56 647 LEU A O 1
ATOM 5286 N N . GLN A 1 648 ? -27.498 -3.578 15.010 1.00 94.38 648 GLN A N 1
ATOM 5287 C CA . GLN A 1 648 ? -28.669 -2.710 14.869 1.00 94.38 648 GLN A CA 1
ATOM 5288 C C . GLN A 1 648 ? -29.916 -3.450 14.359 1.00 94.38 648 GLN A C 1
ATOM 5290 O O . GLN A 1 648 ? -31.037 -3.045 14.676 1.00 94.38 648 GLN A O 1
ATOM 5295 N N . LYS A 1 649 ? -29.743 -4.508 13.560 1.00 94.12 649 LYS A N 1
ATOM 5296 C CA . LYS A 1 649 ? -30.846 -5.257 12.944 1.00 94.12 649 LYS A CA 1
ATOM 5297 C C . LYS A 1 649 ? -31.391 -6.406 13.787 1.00 94.12 649 LYS A C 1
ATOM 5299 O O . LYS A 1 649 ? -32.462 -6.920 13.456 1.00 94.12 649 LYS A O 1
ATOM 5304 N N . ILE A 1 650 ? -30.693 -6.812 14.847 1.00 94.56 650 ILE A N 1
ATOM 5305 C CA . ILE A 1 650 ? -31.140 -7.911 15.708 1.00 94.56 650 ILE A CA 1
ATOM 5306 C C . ILE A 1 650 ? -32.455 -7.521 16.381 1.00 94.56 650 ILE A C 1
ATOM 5308 O O . ILE A 1 650 ? -32.545 -6.508 17.071 1.00 94.56 650 ILE A O 1
ATOM 5312 N N . GLN A 1 651 ? -33.476 -8.357 16.198 1.00 91.62 651 GLN A N 1
ATOM 5313 C CA . GLN A 1 651 ? -34.750 -8.225 16.897 1.00 91.62 651 GLN A CA 1
ATOM 5314 C C . GLN A 1 651 ? -34.675 -9.017 18.208 1.00 91.62 651 GLN A C 1
ATOM 5316 O O . GLN A 1 651 ? -34.624 -10.250 18.158 1.00 91.62 651 GLN A O 1
ATOM 5321 N N . PRO A 1 652 ? -34.635 -8.356 19.378 1.00 87.00 652 PRO A N 1
ATOM 5322 C CA . PRO A 1 652 ? -34.432 -9.049 20.639 1.00 87.00 652 PRO A CA 1
ATOM 5323 C C . PRO A 1 652 ? -35.643 -9.919 20.989 1.00 87.00 652 PRO A C 1
ATOM 5325 O O . PRO A 1 652 ? -36.786 -9.459 20.988 1.00 87.00 652 PRO A O 1
ATOM 5328 N N . LYS A 1 653 ? -35.388 -11.180 21.344 1.00 88.19 653 LYS A N 1
ATOM 5329 C CA . LYS A 1 653 ? -36.389 -12.108 21.879 1.00 88.19 653 LYS A CA 1
ATOM 5330 C C . LYS A 1 653 ? -35.968 -12.550 23.274 1.00 88.19 653 LYS A C 1
ATOM 5332 O O . LYS A 1 653 ? -34.806 -12.862 23.517 1.00 88.19 653 LYS A O 1
ATOM 5337 N N . LYS A 1 654 ? -36.920 -12.582 24.208 1.00 85.44 654 LYS A N 1
ATOM 5338 C CA . LYS A 1 654 ? -36.652 -12.969 25.598 1.00 85.44 654 LYS A CA 1
ATOM 5339 C C . LYS A 1 654 ? -36.027 -14.371 25.652 1.00 85.44 654 LYS A C 1
ATOM 5341 O O . LYS A 1 654 ? -36.575 -15.297 25.061 1.00 85.44 654 LYS A O 1
ATOM 5346 N N . ASN A 1 655 ? -34.929 -14.515 26.394 1.00 83.44 655 ASN A N 1
ATOM 5347 C CA . ASN A 1 655 ? -34.119 -15.732 26.547 1.00 83.44 655 ASN A CA 1
ATOM 5348 C C . ASN A 1 655 ? -33.379 -16.221 25.281 1.00 83.44 655 ASN A C 1
ATOM 5350 O O . ASN A 1 655 ? -32.728 -17.266 25.328 1.00 83.44 655 ASN A O 1
ATOM 5354 N N . ASP A 1 656 ? -33.463 -15.505 24.158 1.00 84.44 656 ASP A N 1
ATOM 5355 C CA . ASP A 1 656 ? -32.781 -15.874 22.915 1.00 84.44 656 ASP A CA 1
ATOM 5356 C C . ASP A 1 656 ? -31.348 -15.318 22.918 1.00 84.44 656 ASP A C 1
ATOM 5358 O O . ASP A 1 656 ? -31.140 -14.109 23.022 1.00 84.44 656 ASP A O 1
ATOM 5362 N N . GLY A 1 657 ? -30.346 -16.200 22.867 1.00 83.31 657 GLY A N 1
ATOM 5363 C CA . GLY A 1 657 ? -28.928 -15.816 22.882 1.00 83.31 657 GLY A CA 1
ATOM 5364 C C . GLY A 1 657 ? -28.350 -15.406 24.241 1.00 83.31 657 GLY A C 1
ATOM 5365 O O . GLY A 1 657 ? -27.225 -14.915 24.309 1.00 83.31 657 GLY A O 1
ATOM 5366 N N . THR A 1 658 ? -29.062 -15.623 25.354 1.00 87.44 658 THR A N 1
ATOM 5367 C CA . THR A 1 658 ? -28.571 -15.261 26.702 1.00 87.44 658 THR A CA 1
ATOM 5368 C C . THR A 1 658 ? -27.267 -15.980 27.070 1.00 87.44 658 THR A C 1
ATOM 5370 O O . THR A 1 658 ? -26.467 -15.438 27.823 1.00 87.44 658 THR A O 1
ATOM 5373 N N . ARG A 1 659 ? -27.036 -17.184 26.522 1.00 90.69 659 ARG A N 1
ATOM 5374 C CA . ARG A 1 659 ? -25.790 -17.956 26.701 1.00 90.69 659 ARG A CA 1
ATOM 5375 C C . ARG A 1 659 ? -24.619 -17.421 25.876 1.00 90.69 659 ARG A C 1
ATOM 5377 O O . ARG A 1 659 ? -23.479 -17.660 26.249 1.00 90.69 659 ARG A O 1
ATOM 5384 N N . ASP A 1 660 ? -24.902 -16.726 24.777 1.00 91.94 660 ASP A N 1
ATOM 5385 C CA . ASP A 1 660 ? -23.882 -16.165 23.888 1.00 91.94 660 ASP A CA 1
ATOM 5386 C C . ASP A 1 660 ? -23.415 -14.785 24.380 1.00 91.94 660 ASP A C 1
ATOM 5388 O O . ASP A 1 660 ? -22.272 -14.404 24.149 1.00 91.94 660 ASP A O 1
ATOM 5392 N N . MET A 1 661 ? -24.268 -14.051 25.109 1.00 92.06 661 MET A N 1
ATOM 5393 C CA . MET A 1 661 ? -23.977 -12.692 25.584 1.00 92.06 661 MET A CA 1
ATOM 5394 C C . MET A 1 661 ? -22.679 -12.553 26.406 1.00 92.06 661 MET A C 1
ATOM 5396 O O . MET A 1 661 ? -21.934 -11.621 26.118 1.00 92.06 661 MET A O 1
ATOM 5400 N N . PRO A 1 662 ? -22.344 -13.452 27.358 1.00 90.50 662 PRO A N 1
ATOM 5401 C CA . PRO A 1 662 ? -21.072 -13.375 28.081 1.00 90.50 662 PRO A CA 1
ATOM 5402 C C . PRO A 1 662 ? -19.859 -13.443 27.145 1.00 90.50 662 PRO A C 1
ATOM 5404 O O . PRO A 1 662 ? -18.927 -12.658 27.282 1.00 90.50 662 PRO A O 1
ATOM 5407 N N . ILE A 1 663 ? -19.917 -14.331 26.146 1.00 92.88 663 ILE A N 1
ATOM 5408 C CA . ILE A 1 663 ? -18.849 -14.517 25.154 1.00 92.88 663 ILE A CA 1
ATOM 5409 C C . ILE A 1 663 ? -18.727 -13.269 24.274 1.00 92.88 663 ILE A C 1
ATOM 5411 O O . ILE A 1 663 ? -17.623 -12.823 23.982 1.00 92.88 663 ILE A O 1
ATOM 5415 N N . ILE A 1 664 ? -19.857 -12.678 23.869 1.00 93.81 664 ILE A N 1
ATOM 5416 C CA . ILE A 1 664 ? -19.873 -11.431 23.092 1.00 93.81 664 ILE A CA 1
ATOM 5417 C C . ILE A 1 664 ? -19.229 -10.289 23.890 1.00 93.81 664 ILE A C 1
ATOM 5419 O O . ILE A 1 664 ? -18.435 -9.534 23.334 1.00 93.81 664 ILE A O 1
ATOM 5423 N N . THR A 1 665 ? -19.547 -10.156 25.182 1.00 89.44 665 THR A N 1
ATOM 5424 C CA . THR A 1 665 ? -18.967 -9.113 26.042 1.00 89.44 665 THR A CA 1
ATOM 5425 C C . THR A 1 665 ? -17.460 -9.295 26.217 1.00 89.44 665 THR A C 1
ATOM 5427 O O . THR A 1 665 ? -16.730 -8.315 26.093 1.00 89.44 665 THR A O 1
ATOM 5430 N N . GLU A 1 666 ? -16.993 -10.526 26.440 1.00 90.75 666 GLU A N 1
ATOM 5431 C CA . GLU A 1 666 ? -15.566 -10.855 26.540 1.00 90.75 666 GLU A CA 1
ATOM 5432 C C . GLU A 1 666 ? -14.823 -10.538 25.234 1.00 90.75 666 GLU A C 1
ATOM 5434 O O . GLU A 1 666 ? -13.875 -9.754 25.225 1.00 90.75 666 GLU A O 1
ATOM 5439 N N . LYS A 1 667 ? -15.304 -11.068 24.105 1.00 93.06 667 LYS A N 1
ATOM 5440 C CA . LYS A 1 667 ? -14.656 -10.897 22.797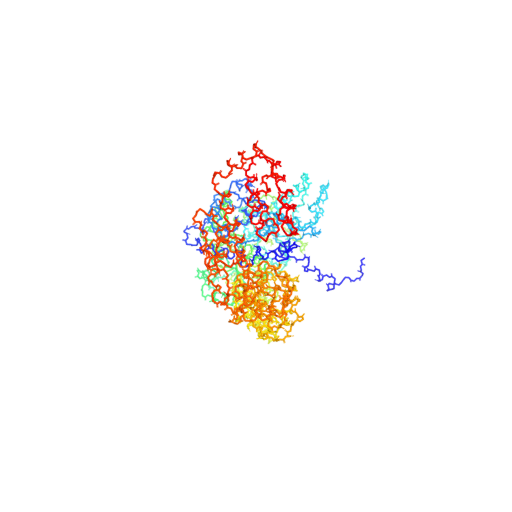 1.00 93.06 667 LYS A CA 1
ATOM 5441 C C . LYS A 1 667 ? -14.720 -9.478 22.247 1.00 93.06 667 LYS A C 1
ATOM 5443 O O . LYS A 1 667 ? -13.887 -9.103 21.431 1.00 93.06 667 LYS A O 1
ATOM 5448 N N . ARG A 1 668 ? -15.664 -8.653 22.703 1.00 92.19 668 ARG A N 1
ATOM 5449 C CA . ARG A 1 668 ? -15.674 -7.220 22.377 1.00 92.19 668 ARG A CA 1
ATOM 5450 C C . ARG A 1 668 ? -14.392 -6.527 22.850 1.00 92.19 668 ARG A C 1
ATOM 5452 O O . ARG A 1 668 ? -13.919 -5.638 22.156 1.00 92.19 668 ARG A O 1
ATOM 5459 N N . HIS A 1 669 ? -13.837 -6.916 23.999 1.00 88.62 669 HIS A N 1
ATOM 5460 C CA . HIS A 1 669 ? -12.577 -6.331 24.459 1.00 88.62 669 HIS A CA 1
ATOM 5461 C C . HIS A 1 669 ? -11.423 -6.681 23.513 1.00 88.62 669 HIS A C 1
ATOM 5463 O O . HIS A 1 669 ? -10.657 -5.795 23.156 1.00 88.62 669 HIS A O 1
ATOM 5469 N N . GLN A 1 670 ? -11.381 -7.915 23.006 1.00 91.12 670 GLN A N 1
ATOM 5470 C CA . GLN A 1 670 ? -10.419 -8.315 21.971 1.00 91.12 670 GLN A CA 1
ATOM 5471 C C . GLN A 1 670 ? -10.618 -7.501 20.685 1.00 91.12 670 GLN A C 1
ATOM 5473 O O . GLN A 1 670 ? -9.664 -6.968 20.140 1.00 91.12 670 GLN A O 1
ATOM 5478 N N . LEU A 1 671 ? -11.863 -7.293 20.237 1.00 91.62 671 LEU A N 1
ATOM 5479 C CA . LEU A 1 671 ? -12.132 -6.425 19.080 1.00 91.62 671 LEU A CA 1
ATOM 5480 C C . LEU A 1 671 ? -11.608 -4.995 19.278 1.00 91.62 671 LEU A C 1
ATOM 5482 O O . LEU A 1 671 ? -11.071 -4.415 18.337 1.00 91.62 671 LEU A O 1
ATOM 5486 N N . SER A 1 672 ? -11.727 -4.439 20.489 1.00 89.00 672 SER A N 1
ATOM 5487 C CA . SER A 1 672 ? -11.214 -3.095 20.775 1.00 89.00 672 SER A CA 1
ATOM 5488 C C . SER A 1 672 ? -9.686 -3.004 20.750 1.00 89.00 672 SER A C 1
ATOM 5490 O O . SER A 1 672 ? -9.168 -1.925 20.483 1.00 89.00 672 SER A O 1
ATOM 5492 N N . GLU A 1 673 ? -8.966 -4.112 20.962 1.00 87.06 673 GLU A N 1
ATOM 5493 C CA . GLU A 1 673 ? -7.505 -4.168 20.773 1.00 87.06 673 GLU A CA 1
ATOM 5494 C C . GLU A 1 673 ? -7.118 -4.038 19.287 1.00 87.06 673 GLU A C 1
ATOM 5496 O O . GLU A 1 673 ? -6.046 -3.525 18.979 1.00 87.06 673 GLU A O 1
ATOM 5501 N N . HIS A 1 674 ? -8.017 -4.411 18.368 1.00 85.50 674 HIS A N 1
ATOM 5502 C CA . HIS A 1 674 ? -7.877 -4.210 16.919 1.00 85.50 674 HIS A CA 1
ATOM 5503 C C . HIS A 1 674 ? -8.598 -2.948 16.405 1.00 85.50 674 HIS A C 1
ATOM 5505 O O . HIS A 1 674 ? -8.933 -2.869 15.224 1.00 85.50 674 HIS A O 1
ATOM 5511 N N . ASP A 1 675 ? -8.873 -1.967 17.273 1.00 87.50 675 ASP A N 1
ATOM 5512 C CA . ASP A 1 675 ? -9.573 -0.711 16.949 1.00 87.50 675 ASP A CA 1
ATOM 5513 C C . ASP A 1 675 ? -11.036 -0.873 16.471 1.00 87.50 675 ASP A C 1
ATOM 5515 O O . ASP A 1 675 ? -11.649 0.080 15.984 1.00 87.50 675 ASP A O 1
ATOM 5519 N N . ILE A 1 676 ? -11.653 -2.048 16.656 1.00 92.38 676 ILE A N 1
ATOM 5520 C CA . ILE A 1 676 ? -13.059 -2.295 16.302 1.00 92.38 676 ILE A CA 1
ATOM 5521 C C . ILE A 1 676 ? -13.967 -2.055 17.510 1.00 92.38 676 ILE A C 1
ATOM 5523 O O . ILE A 1 676 ? -13.993 -2.818 18.478 1.00 92.38 676 ILE A O 1
ATOM 5527 N N . ASN A 1 677 ? -14.814 -1.032 17.412 1.00 93.06 677 ASN A N 1
ATOM 5528 C CA . ASN A 1 677 ? -15.723 -0.620 18.473 1.00 93.06 677 ASN A CA 1
ATOM 5529 C C . ASN A 1 677 ? -17.185 -0.958 18.150 1.00 93.06 677 ASN A C 1
ATOM 5531 O O . ASN A 1 677 ? -17.826 -0.389 17.260 1.00 93.06 677 ASN A O 1
ATOM 5535 N N . LEU A 1 678 ? -17.760 -1.867 18.942 1.00 93.38 678 LEU A N 1
ATOM 5536 C CA . LEU A 1 678 ? -19.200 -2.128 18.930 1.00 93.38 678 LEU A CA 1
ATOM 5537 C C . LEU A 1 678 ? -19.961 -1.034 19.683 1.00 93.38 678 LEU A C 1
ATOM 5539 O O . LEU A 1 678 ? -19.540 -0.574 20.744 1.00 93.38 678 LEU A O 1
ATOM 5543 N N . ASN A 1 679 ? -21.143 -0.671 19.186 1.00 92.31 679 ASN A N 1
ATOM 5544 C CA . ASN A 1 679 ? -22.024 0.287 19.843 1.00 92.31 679 ASN A CA 1
ATOM 5545 C C . ASN A 1 679 ? -22.524 -0.261 21.194 1.00 92.31 679 ASN A C 1
ATOM 5547 O O . ASN A 1 679 ? -23.499 -1.017 21.259 1.00 92.31 679 ASN A O 1
ATOM 5551 N N . ILE A 1 680 ? -21.867 0.170 22.276 1.00 91.38 680 ILE A N 1
ATOM 5552 C CA . ILE A 1 680 ? -22.121 -0.276 23.655 1.00 91.38 680 ILE A CA 1
ATOM 5553 C C . ILE A 1 680 ? -23.583 -0.054 24.051 1.00 91.38 680 ILE A C 1
ATOM 5555 O O . ILE A 1 680 ? -24.210 -0.945 24.617 1.00 91.38 680 ILE A O 1
ATOM 5559 N N . SER A 1 681 ? -24.162 1.096 23.694 1.00 90.44 681 SER A N 1
ATOM 5560 C CA . SER A 1 681 ? -25.555 1.425 24.022 1.00 90.44 681 SER A CA 1
ATOM 5561 C C . SER A 1 681 ? -26.543 0.432 23.399 1.00 90.44 681 SER A C 1
ATOM 5563 O O . SER A 1 681 ? -27.447 -0.076 24.071 1.00 90.44 681 SER A O 1
ATOM 5565 N N . LYS A 1 682 ? -26.343 0.092 22.119 1.00 92.44 682 LYS A N 1
ATOM 5566 C CA . LYS A 1 682 ? -27.171 -0.892 21.408 1.00 92.44 682 LYS A CA 1
ATOM 5567 C C . LYS A 1 682 ? -26.958 -2.308 21.932 1.00 92.44 682 LYS A C 1
ATOM 5569 O O . LYS A 1 682 ? -27.939 -3.031 22.098 1.00 92.44 682 LYS A O 1
ATOM 5574 N N . LEU A 1 683 ? -25.719 -2.686 22.244 1.00 93.75 683 LEU A N 1
ATOM 5575 C CA . LEU A 1 683 ? -25.401 -3.999 22.806 1.00 93.75 683 LEU A CA 1
ATOM 5576 C C . LEU A 1 683 ? -25.998 -4.182 24.210 1.00 93.75 683 LEU A C 1
ATOM 5578 O O . LEU A 1 683 ? -26.597 -5.218 24.493 1.00 93.75 683 LEU A O 1
ATOM 5582 N N . ALA A 1 684 ? -25.919 -3.158 25.063 1.00 92.19 684 ALA A N 1
ATOM 5583 C CA . ALA A 1 684 ? -26.520 -3.160 26.394 1.00 92.19 684 ALA A CA 1
ATOM 5584 C C . ALA A 1 684 ? -28.052 -3.251 26.326 1.00 92.19 684 ALA A C 1
ATOM 5586 O O . ALA A 1 684 ? -28.669 -4.045 27.039 1.00 92.19 684 ALA A O 1
ATOM 5587 N N . SER A 1 685 ? -28.669 -2.501 25.405 1.00 91.44 685 SER A N 1
ATOM 5588 C CA . SER A 1 685 ? -30.107 -2.598 25.142 1.00 91.44 685 SER A CA 1
ATOM 5589 C C . SER A 1 685 ? -30.501 -4.008 24.686 1.00 91.44 685 SER A C 1
ATOM 5591 O O . SER A 1 685 ? -31.453 -4.579 25.221 1.00 91.44 685 SER A O 1
ATOM 5593 N N . LEU A 1 686 ? -29.743 -4.621 23.771 1.00 93.31 686 LEU A N 1
ATOM 5594 C CA . LEU A 1 686 ? -29.958 -6.007 23.353 1.00 93.31 686 LEU A CA 1
ATOM 5595 C C . LEU A 1 686 ? -29.878 -6.971 24.550 1.00 93.31 686 LEU A C 1
ATOM 5597 O O . LEU A 1 686 ? -30.813 -7.744 24.764 1.00 93.31 686 LEU A O 1
ATOM 5601 N N . ALA A 1 687 ? -28.821 -6.881 25.364 1.00 92.56 687 ALA A N 1
ATOM 5602 C CA . ALA A 1 687 ? -28.627 -7.705 26.559 1.00 92.56 687 ALA A CA 1
ATOM 5603 C C . ALA A 1 687 ? -29.800 -7.593 27.552 1.00 92.56 687 ALA A C 1
ATOM 5605 O O . ALA A 1 687 ? -30.268 -8.607 28.080 1.00 92.56 687 ALA A O 1
ATOM 5606 N N . PHE A 1 688 ? -30.335 -6.385 27.752 1.00 92.50 688 PHE A N 1
ATOM 5607 C CA . PHE A 1 688 ? -31.499 -6.150 28.606 1.00 92.50 688 PHE A CA 1
ATOM 5608 C C . PHE A 1 688 ? -32.758 -6.847 28.081 1.00 92.50 688 PHE A C 1
ATOM 5610 O O . PHE A 1 688 ? -33.422 -7.571 28.827 1.00 92.50 688 PHE A O 1
ATOM 5617 N N . HIS A 1 689 ? -33.072 -6.674 26.794 1.00 90.69 689 HIS A N 1
ATOM 5618 C CA . HIS A 1 689 ? -34.298 -7.214 26.202 1.00 90.69 689 HIS A CA 1
ATOM 5619 C C . HIS A 1 689 ? -34.293 -8.750 26.113 1.00 90.69 689 HIS A C 1
ATOM 5621 O O . HIS A 1 689 ? -35.351 -9.374 26.231 1.00 90.69 689 HIS A O 1
ATOM 5627 N N . ILE A 1 690 ? -33.120 -9.382 25.972 1.00 91.75 690 ILE A N 1
ATOM 5628 C CA . ILE A 1 690 ? -32.999 -10.851 26.003 1.00 91.75 690 ILE A CA 1
ATOM 5629 C C . ILE A 1 690 ? -32.968 -11.432 27.427 1.00 91.75 690 ILE A C 1
ATOM 5631 O O . ILE A 1 690 ? -33.026 -12.651 27.584 1.00 91.75 690 ILE A O 1
ATOM 5635 N N . GLY A 1 691 ? -32.897 -10.588 28.464 1.00 88.88 691 GLY A N 1
ATOM 5636 C CA . GLY A 1 691 ? -32.916 -10.991 29.875 1.00 88.88 691 GLY A CA 1
ATOM 5637 C C . GLY A 1 691 ? -31.546 -11.207 30.531 1.00 88.88 691 GLY A C 1
ATOM 5638 O O . GLY A 1 691 ? -31.502 -11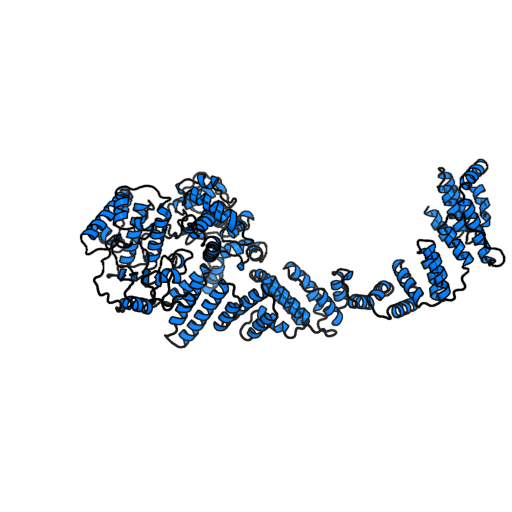.688 31.660 1.00 88.88 691 GLY A O 1
ATOM 5639 N N . SER A 1 692 ? -30.437 -10.838 29.878 1.00 90.62 692 SER A N 1
ATOM 5640 C CA . SER A 1 692 ? -29.083 -10.888 30.456 1.00 90.62 692 SER A CA 1
ATOM 5641 C C . SER A 1 692 ? -28.781 -9.608 31.249 1.00 90.62 692 SER A C 1
ATOM 5643 O O . SER A 1 692 ? -28.014 -8.745 30.818 1.00 90.62 692 SER A O 1
ATOM 5645 N N . LEU A 1 693 ? -29.448 -9.447 32.396 1.00 90.12 693 LEU A N 1
ATOM 5646 C CA . LEU A 1 693 ? -29.451 -8.185 33.147 1.00 90.12 693 LEU A CA 1
ATOM 5647 C C . LEU A 1 693 ? -28.070 -7.784 33.679 1.00 90.12 693 LEU A C 1
ATOM 5649 O O . LEU A 1 693 ? -27.717 -6.613 33.580 1.00 90.12 693 LEU A O 1
ATOM 5653 N N . ASP A 1 694 ? -27.281 -8.730 34.193 1.00 89.81 694 ASP A N 1
ATOM 5654 C CA . ASP A 1 694 ? -25.959 -8.428 34.764 1.00 89.81 694 ASP A CA 1
ATOM 5655 C C . ASP A 1 694 ? -24.990 -7.879 33.705 1.00 89.81 694 ASP A C 1
ATOM 5657 O O . ASP A 1 694 ? -24.298 -6.891 33.945 1.00 89.81 694 ASP A O 1
ATOM 5661 N N . HIS A 1 695 ? -25.013 -8.448 32.495 1.00 90.31 695 HIS A N 1
ATOM 5662 C CA . HIS A 1 695 ? -24.186 -7.987 31.375 1.00 90.31 695 HIS A CA 1
ATOM 5663 C C . HIS A 1 695 ? -24.676 -6.643 30.824 1.00 90.31 695 HIS A C 1
ATOM 5665 O O . HIS A 1 695 ? -23.865 -5.773 30.519 1.00 90.31 695 HIS A O 1
ATOM 5671 N N . ALA A 1 696 ? -25.996 -6.436 30.740 1.00 91.56 696 ALA A N 1
ATOM 5672 C CA . ALA A 1 696 ? -26.560 -5.144 30.345 1.00 91.56 696 ALA A CA 1
ATOM 5673 C C . ALA A 1 696 ? -26.128 -4.026 31.307 1.00 91.56 696 ALA A C 1
ATOM 5675 O O . ALA A 1 696 ? -25.726 -2.947 30.876 1.00 91.56 696 ALA A O 1
ATOM 5676 N N . ILE A 1 697 ? -26.168 -4.307 32.615 1.00 91.19 697 ILE A N 1
ATOM 5677 C CA . ILE A 1 697 ? -25.710 -3.394 33.665 1.00 91.19 697 ILE A CA 1
ATOM 5678 C C . ILE A 1 697 ? -24.224 -3.079 33.504 1.00 91.19 697 ILE A C 1
ATOM 5680 O O . ILE A 1 697 ? -23.883 -1.900 33.498 1.00 91.19 697 ILE A O 1
ATOM 5684 N N . ALA A 1 698 ? -23.371 -4.096 33.353 1.00 91.00 698 ALA A N 1
ATOM 5685 C CA . ALA A 1 698 ? -21.930 -3.904 33.191 1.00 91.00 698 ALA A CA 1
ATOM 5686 C C . ALA A 1 698 ? -21.613 -2.996 31.989 1.00 91.00 698 ALA A C 1
ATOM 5688 O O . ALA A 1 698 ? -20.903 -2.005 32.136 1.00 91.00 698 ALA A O 1
ATOM 5689 N N . LEU A 1 699 ? -22.241 -3.254 30.835 1.00 90.62 699 LEU A N 1
ATOM 5690 C CA . LEU A 1 699 ? -22.062 -2.447 29.623 1.00 90.62 699 LEU A CA 1
ATOM 5691 C C . LEU A 1 699 ? -22.513 -0.987 29.805 1.00 90.62 699 LEU A C 1
ATOM 5693 O O . LEU A 1 699 ? -21.839 -0.068 29.348 1.00 90.62 699 LEU A O 1
ATOM 5697 N N . TRP A 1 700 ? -23.634 -0.735 30.487 1.00 92.38 700 TRP A N 1
ATOM 5698 C CA . TRP A 1 700 ? -24.068 0.636 30.794 1.00 92.38 700 TRP A CA 1
ATOM 5699 C C . TRP A 1 700 ? -23.207 1.328 31.858 1.00 92.38 700 TRP A C 1
ATOM 5701 O O . TRP A 1 700 ? -23.197 2.559 31.928 1.00 92.38 700 TRP A O 1
ATOM 5711 N N . GLU A 1 701 ? -22.510 0.577 32.710 1.00 90.50 701 GLU A N 1
ATOM 5712 C CA . GLU A 1 701 ? -21.612 1.145 33.717 1.00 90.50 701 GLU A CA 1
ATOM 5713 C C . GLU A 1 701 ? -20.298 1.656 33.130 1.00 90.50 701 GLU A C 1
ATOM 5715 O O . GLU A 1 701 ? -19.757 2.620 33.674 1.00 90.50 701 GLU A O 1
ATOM 5720 N N . GLU A 1 702 ? -19.864 1.094 32.000 1.00 87.44 702 GLU A N 1
ATOM 5721 C CA . GLU A 1 702 ? -18.767 1.622 31.177 1.00 87.44 702 GLU A CA 1
ATOM 5722 C C . GLU A 1 702 ? -19.120 2.959 30.508 1.00 87.44 702 GLU A C 1
ATOM 5724 O O . GLU A 1 702 ? -18.234 3.730 30.151 1.00 87.44 702 GLU A O 1
ATOM 5729 N N . MET A 1 703 ? -20.413 3.259 30.349 1.00 86.50 703 MET A N 1
ATOM 5730 C CA . MET A 1 703 ? -20.876 4.528 29.795 1.00 86.50 703 MET A CA 1
ATOM 5731 C C . MET A 1 703 ? -20.930 5.634 30.858 1.00 86.50 703 MET A C 1
ATOM 5733 O O . MET A 1 703 ? -21.190 5.391 32.048 1.00 86.50 703 MET A O 1
ATOM 5737 N N . ASP A 1 704 ? -20.804 6.882 30.398 1.00 84.75 704 ASP A N 1
ATOM 5738 C CA . ASP A 1 704 ? -21.022 8.069 31.223 1.00 84.75 704 ASP A CA 1
ATOM 5739 C C . ASP A 1 704 ? -22.364 8.017 31.956 1.00 84.75 704 ASP A C 1
ATOM 5741 O O . ASP A 1 704 ? -23.405 7.667 31.392 1.00 84.75 704 ASP A O 1
ATOM 5745 N N . LYS A 1 705 ? -22.359 8.432 33.228 1.00 80.50 705 LYS A N 1
ATOM 5746 C CA . LYS A 1 705 ? -23.547 8.391 34.098 1.00 80.50 705 LYS A CA 1
ATOM 5747 C C . LYS A 1 705 ? -24.754 9.127 33.504 1.00 80.50 705 LYS A C 1
ATOM 5749 O O . LYS A 1 705 ? -25.880 8.695 33.730 1.00 80.50 705 LYS A O 1
ATOM 5754 N N . SER A 1 706 ? -24.531 10.204 32.746 1.00 78.81 706 SER A N 1
ATOM 5755 C CA . SER A 1 706 ? -25.583 10.984 32.077 1.00 78.81 706 SER A CA 1
ATOM 5756 C C . SER A 1 706 ? -26.245 10.257 30.903 1.00 78.81 706 SER A C 1
ATOM 5758 O O . SER A 1 706 ? -27.367 10.599 30.542 1.00 78.81 706 SER A O 1
ATOM 5760 N N . ASN A 1 707 ? -25.581 9.250 30.330 1.00 78.88 707 ASN A N 1
ATOM 5761 C CA . ASN A 1 707 ? -26.026 8.535 29.131 1.00 78.88 707 ASN A CA 1
ATOM 5762 C C . ASN A 1 707 ? -26.743 7.213 29.453 1.00 78.88 707 ASN A C 1
ATOM 5764 O O . ASN A 1 707 ? -27.080 6.455 28.542 1.00 78.88 707 ASN A O 1
ATOM 5768 N N . ARG A 1 708 ? -26.980 6.918 30.738 1.00 85.19 708 ARG A N 1
ATOM 5769 C CA . ARG A 1 708 ? -27.640 5.682 31.174 1.00 85.19 708 ARG A CA 1
ATOM 5770 C C . ARG A 1 708 ? -29.156 5.777 30.948 1.00 85.19 708 ARG A C 1
ATOM 5772 O O . ARG A 1 708 ? -29.782 6.708 31.463 1.00 85.19 708 ARG A O 1
ATOM 5779 N N . PRO A 1 709 ? -29.756 4.844 30.188 1.00 89.12 709 PRO A N 1
ATOM 5780 C CA . PRO A 1 709 ? -31.172 4.906 29.840 1.00 89.12 709 PRO A CA 1
ATOM 5781 C C . PRO A 1 709 ? -32.061 4.380 30.984 1.00 89.12 709 PRO A C 1
ATOM 5783 O O . PRO A 1 709 ? -31.558 3.815 31.956 1.00 89.12 709 PRO A O 1
ATOM 5786 N N . ALA A 1 710 ? -33.383 4.548 30.889 1.00 87.25 710 ALA A N 1
ATOM 5787 C CA . ALA A 1 710 ? -34.329 4.088 31.919 1.00 87.25 710 ALA A CA 1
ATOM 5788 C C . ALA A 1 710 ? -34.199 2.574 32.193 1.00 87.25 710 ALA A C 1
ATOM 5790 O O . ALA A 1 710 ? -34.256 2.115 33.336 1.00 87.25 710 ALA A O 1
ATOM 5791 N N . GLU A 1 711 ? -33.917 1.797 31.147 1.00 89.56 711 GLU A N 1
ATOM 5792 C CA . GLU A 1 711 ? -33.710 0.351 31.184 1.00 89.56 711 GLU A CA 1
ATOM 5793 C C . GLU A 1 711 ? -32.570 -0.068 32.126 1.00 89.56 711 GLU A C 1
ATOM 5795 O O . GLU A 1 711 ? -32.676 -1.107 32.782 1.00 89.56 711 GLU A O 1
ATOM 5800 N N . TYR A 1 712 ? -31.525 0.755 32.278 1.00 90.88 712 TYR A N 1
ATOM 5801 C CA . TYR A 1 712 ? -30.449 0.519 33.248 1.00 90.88 712 TYR A CA 1
ATOM 5802 C C . TYR A 1 712 ? -30.979 0.507 34.683 1.00 90.88 712 TYR A C 1
ATOM 5804 O O . TYR A 1 712 ? -30.662 -0.388 35.472 1.00 90.88 712 TYR A O 1
ATOM 5812 N N . PHE A 1 713 ? -31.823 1.481 35.017 1.00 88.88 713 PHE A N 1
ATOM 5813 C CA . PHE A 1 713 ? -32.404 1.597 36.348 1.00 88.88 713 PHE A CA 1
ATOM 5814 C C . PHE A 1 713 ? -33.369 0.442 36.622 1.00 88.88 713 PHE A C 1
ATOM 5816 O O . PHE A 1 713 ? -33.277 -0.191 37.675 1.00 88.88 713 PHE A O 1
ATOM 5823 N N . HIS A 1 714 ? -34.201 0.064 35.646 1.00 88.25 714 HIS A N 1
ATOM 5824 C CA . HIS A 1 714 ? -35.038 -1.135 35.759 1.00 88.25 714 HIS A CA 1
ATOM 5825 C C . HIS A 1 714 ? -34.222 -2.420 35.937 1.00 88.25 714 HIS A C 1
ATOM 5827 O O . HIS A 1 714 ? -34.624 -3.299 36.701 1.00 88.25 714 HIS A O 1
ATOM 5833 N N . ALA A 1 715 ? -33.082 -2.556 35.253 1.00 89.38 715 ALA A N 1
ATOM 5834 C CA . ALA A 1 715 ? -32.200 -3.707 35.419 1.00 89.38 715 ALA A CA 1
ATOM 5835 C C . ALA A 1 715 ? -31.635 -3.770 36.846 1.00 89.38 715 ALA A C 1
ATOM 5837 O O . ALA A 1 715 ? -31.744 -4.813 37.489 1.00 89.38 715 ALA A O 1
ATOM 5838 N N . LYS A 1 716 ? -31.119 -2.649 37.376 1.00 90.69 716 LYS A N 1
ATOM 5839 C CA . LYS A 1 716 ? -30.610 -2.551 38.757 1.00 90.69 716 LYS A CA 1
ATOM 5840 C C . LYS A 1 716 ? -31.674 -2.890 39.803 1.00 90.69 716 LYS A C 1
ATOM 5842 O O . LYS A 1 716 ? -31.361 -3.572 40.775 1.00 90.69 716 LYS A O 1
ATOM 5847 N N . LEU A 1 717 ? -32.923 -2.463 39.603 1.00 88.25 717 LEU A N 1
ATOM 5848 C CA . LEU A 1 717 ? -34.032 -2.798 40.507 1.00 88.25 717 LEU A CA 1
ATOM 5849 C C . LEU A 1 717 ? -34.379 -4.294 40.507 1.00 88.25 717 LEU A C 1
ATOM 5851 O O . LEU A 1 717 ? -34.836 -4.813 41.520 1.00 88.25 717 LEU A O 1
ATOM 5855 N N . ARG A 1 718 ? -34.165 -4.999 39.390 1.00 87.69 718 ARG A N 1
ATOM 5856 C CA . ARG A 1 718 ? -34.432 -6.443 39.278 1.00 87.69 718 ARG A CA 1
ATOM 5857 C C . ARG A 1 718 ? -33.310 -7.313 39.847 1.00 87.69 718 ARG A C 1
ATOM 5859 O O . ARG A 1 718 ? -33.582 -8.447 40.232 1.00 87.69 718 ARG A O 1
ATOM 5866 N N . THR A 1 719 ? -32.073 -6.820 39.863 1.00 88.00 719 THR A N 1
ATOM 5867 C CA . THR A 1 719 ? -30.897 -7.591 40.301 1.00 88.00 719 THR A CA 1
ATOM 5868 C C . THR A 1 719 ? -30.517 -7.333 41.755 1.00 88.00 719 THR A C 1
ATOM 5870 O O . THR A 1 719 ? -30.089 -8.250 42.457 1.00 88.00 719 THR A O 1
ATOM 5873 N N . LEU A 1 720 ? -30.682 -6.100 42.237 1.00 88.31 720 LEU A N 1
ATOM 5874 C CA . LEU A 1 720 ? -30.320 -5.723 43.599 1.00 88.31 720 LEU A CA 1
ATOM 5875 C C . LEU A 1 720 ? -31.441 -6.008 44.600 1.00 88.31 720 LEU A C 1
ATOM 5877 O O . LEU A 1 720 ? -32.614 -6.122 44.261 1.00 88.31 720 LEU A O 1
ATOM 5881 N N . LYS A 1 721 ? -31.057 -6.093 45.877 1.00 87.50 721 LYS A N 1
ATOM 5882 C CA . LYS A 1 721 ? -31.988 -6.196 47.004 1.00 87.50 721 LYS A CA 1
ATOM 5883 C C . LYS A 1 721 ? -32.045 -4.879 47.769 1.00 87.50 721 LYS A C 1
ATOM 5885 O O . LYS A 1 721 ? -31.047 -4.161 47.870 1.00 87.50 721 LYS A O 1
ATOM 5890 N N . TYR A 1 722 ? -33.196 -4.598 48.365 1.00 86.00 722 TYR A N 1
ATOM 5891 C CA . TYR A 1 722 ? -33.353 -3.514 49.327 1.00 86.00 722 TYR A CA 1
ATOM 5892 C C . TYR A 1 722 ? -32.297 -3.613 50.454 1.00 86.00 722 TYR A C 1
ATOM 5894 O O . TYR A 1 722 ? -32.076 -4.717 50.962 1.00 86.00 722 TYR A O 1
ATOM 5902 N N . PRO A 1 723 ? -31.629 -2.514 50.872 1.00 88.06 723 PRO A N 1
ATOM 5903 C CA . PRO A 1 723 ? -31.890 -1.101 50.556 1.00 88.06 723 PRO A CA 1
ATOM 5904 C C . PRO A 1 723 ? -31.098 -0.531 49.365 1.00 88.06 723 PRO A C 1
ATOM 5906 O O . PRO A 1 723 ? -31.197 0.662 49.079 1.00 88.06 723 PRO A O 1
ATOM 5909 N N . ALA A 1 724 ? -30.308 -1.342 48.654 1.00 86.50 724 ALA A N 1
ATOM 5910 C CA . ALA A 1 724 ? -29.476 -0.858 47.547 1.00 86.50 724 ALA A CA 1
ATOM 5911 C C . ALA A 1 724 ? -30.302 -0.358 46.342 1.00 86.50 724 ALA A C 1
ATOM 5913 O O . ALA A 1 724 ? -29.808 0.436 45.546 1.00 86.50 724 ALA A O 1
ATOM 5914 N N . THR A 1 725 ? -31.564 -0.781 46.233 1.00 89.44 725 THR A N 1
ATOM 5915 C CA . THR A 1 725 ? -32.521 -0.396 45.182 1.00 89.44 725 THR A CA 1
ATOM 5916 C C . THR A 1 725 ? -32.973 1.066 45.264 1.00 89.44 725 THR A C 1
ATOM 5918 O O . THR A 1 725 ? -33.280 1.665 44.235 1.00 89.44 725 THR A O 1
ATOM 5921 N N . ILE A 1 726 ? -32.954 1.678 46.457 1.00 88.88 726 ILE A N 1
ATOM 5922 C CA . ILE A 1 726 ? -33.559 2.995 46.748 1.00 88.88 726 ILE A CA 1
ATOM 5923 C C . ILE A 1 726 ? -33.096 4.087 45.775 1.00 88.88 726 ILE A C 1
ATOM 5925 O O . ILE A 1 726 ? -33.907 4.865 45.281 1.00 88.88 726 ILE A O 1
ATOM 5929 N N . GLN A 1 727 ? -31.797 4.138 45.483 1.00 88.50 727 GLN A N 1
ATOM 5930 C CA . GLN A 1 727 ? -31.196 5.190 44.657 1.00 88.50 727 GLN A CA 1
ATOM 5931 C C . GLN A 1 727 ? -31.506 5.071 43.156 1.00 88.50 727 GLN A C 1
ATOM 5933 O O . GLN A 1 727 ? -31.168 5.972 42.396 1.00 88.50 727 GLN A O 1
ATOM 5938 N N . PHE A 1 728 ? -32.104 3.961 42.714 1.00 89.06 728 PHE A N 1
ATOM 5939 C CA . PHE A 1 728 ? -32.339 3.692 41.295 1.00 89.06 728 PHE A CA 1
ATOM 5940 C C . PHE A 1 728 ? -33.776 3.975 40.850 1.00 89.06 728 PHE A C 1
ATOM 5942 O O . PHE A 1 728 ? -34.003 4.126 39.655 1.00 89.06 728 PHE A O 1
ATOM 5949 N N . TYR A 1 729 ? -34.732 4.101 41.777 1.00 88.06 729 TYR A N 1
ATOM 5950 C CA . TYR A 1 729 ? -36.142 4.317 41.437 1.00 88.06 729 TYR A CA 1
ATOM 5951 C C . TYR A 1 729 ? -36.384 5.602 40.642 1.00 88.06 729 TYR A C 1
ATOM 5953 O O . TYR A 1 729 ? -37.041 5.554 39.611 1.00 88.06 729 TYR A O 1
ATOM 5961 N N . GLU A 1 730 ? -35.809 6.730 41.060 1.00 86.19 730 GLU A N 1
ATOM 5962 C CA . GLU A 1 730 ? -35.986 8.014 40.365 1.00 86.19 730 GLU A CA 1
ATOM 5963 C C . GLU A 1 730 ? -35.506 7.963 38.902 1.00 86.19 730 GLU A C 1
ATOM 5965 O O . GLU A 1 730 ? -36.106 8.573 38.019 1.00 86.19 730 GLU A O 1
ATOM 5970 N N . GLY A 1 731 ? -34.460 7.177 38.625 1.00 83.94 731 GLY A N 1
ATOM 5971 C CA . GLY A 1 731 ? -33.894 7.033 37.285 1.00 83.94 731 GLY A CA 1
ATOM 5972 C C . GLY A 1 731 ? -34.728 6.188 36.315 1.00 83.94 731 GLY A C 1
ATOM 5973 O O . GLY A 1 731 ? -34.487 6.264 35.112 1.00 83.94 731 GLY A O 1
ATOM 5974 N N . THR A 1 732 ? -35.720 5.426 36.796 1.00 85.31 732 THR A N 1
ATOM 5975 C CA . THR A 1 732 ? -36.650 4.666 35.929 1.00 85.31 732 THR A CA 1
ATOM 5976 C C . THR A 1 732 ? -37.511 5.576 35.057 1.00 85.31 732 THR A C 1
ATOM 5978 O O . THR A 1 732 ? -37.876 5.192 33.954 1.00 85.31 732 THR A O 1
ATOM 5981 N N . ARG A 1 733 ? -37.771 6.811 35.513 1.00 83.81 733 ARG A N 1
ATOM 5982 C CA . ARG A 1 733 ? -38.685 7.776 34.879 1.00 83.81 733 ARG A CA 1
ATOM 5983 C C . ARG A 1 733 ? -40.147 7.309 34.803 1.00 83.81 733 ARG A C 1
ATOM 5985 O O . ARG A 1 733 ? -40.927 7.947 34.100 1.00 83.81 733 ARG A O 1
ATOM 5992 N N . ASP A 1 734 ? -40.524 6.265 35.539 1.00 85.88 734 ASP A N 1
ATOM 5993 C CA . ASP A 1 734 ? -41.924 5.857 35.683 1.00 85.88 734 ASP A CA 1
ATOM 5994 C C . ASP A 1 734 ? -42.706 6.920 36.469 1.00 85.88 734 ASP A C 1
ATOM 5996 O O . ASP A 1 734 ? -42.192 7.470 37.439 1.00 85.88 734 ASP A O 1
ATOM 6000 N N . GLU A 1 735 ? -43.957 7.221 36.122 1.00 83.75 735 GLU A N 1
ATOM 6001 C CA . GLU A 1 735 ? -44.736 8.227 36.869 1.00 83.75 735 GLU A CA 1
ATOM 6002 C C . GLU A 1 735 ? -45.014 7.802 38.326 1.00 83.75 735 GLU A C 1
ATOM 6004 O O . GLU A 1 735 ? -45.094 8.644 39.226 1.00 83.75 735 GLU A O 1
ATOM 6009 N N . ASP A 1 736 ? -45.081 6.493 38.575 1.00 87.06 736 ASP A N 1
ATOM 6010 C CA . ASP A 1 736 ? -45.411 5.855 39.850 1.00 87.06 736 ASP A CA 1
ATOM 6011 C C . ASP A 1 736 ? -44.180 5.393 40.655 1.00 87.06 736 ASP A C 1
ATOM 6013 O O . ASP A 1 736 ? -44.329 4.754 41.701 1.00 87.06 736 ASP A O 1
ATOM 6017 N N . TRP A 1 737 ? -42.949 5.757 40.257 1.00 88.06 737 TRP A N 1
ATOM 6018 C CA . TRP A 1 737 ? -41.724 5.292 40.937 1.00 88.06 737 TRP A CA 1
ATOM 6019 C C . TRP A 1 737 ? -41.727 5.576 42.448 1.00 88.06 737 TRP A C 1
ATOM 6021 O O . TRP A 1 737 ? -41.217 4.784 43.247 1.00 88.06 737 TRP A O 1
ATOM 6031 N N . ARG A 1 738 ? -42.327 6.706 42.852 1.00 88.44 738 ARG A N 1
ATOM 6032 C CA . ARG A 1 738 ? -42.470 7.107 44.260 1.00 88.44 738 ARG A CA 1
ATOM 6033 C C . ARG A 1 738 ? -43.360 6.125 45.021 1.00 88.44 738 ARG A C 1
ATOM 6035 O O . ARG A 1 738 ? -43.014 5.732 46.136 1.00 88.44 738 ARG A O 1
ATOM 6042 N N . GLU A 1 739 ? -44.469 5.705 44.414 1.00 88.44 739 GLU A N 1
ATOM 6043 C CA . GLU A 1 739 ? -45.415 4.747 44.993 1.00 88.44 739 GLU A CA 1
ATOM 6044 C C . GLU A 1 739 ? -44.784 3.360 45.145 1.00 88.44 739 GLU A C 1
ATOM 6046 O O . GLU A 1 739 ? -44.936 2.705 46.180 1.00 88.44 739 GLU A O 1
ATOM 6051 N N . LEU A 1 740 ? -44.006 2.930 44.154 1.00 87.81 740 LEU A N 1
ATOM 6052 C CA . LEU A 1 740 ? -43.299 1.653 44.207 1.00 87.81 740 LEU A CA 1
ATOM 6053 C C . LEU A 1 740 ? -42.226 1.643 45.307 1.00 87.81 740 LEU A C 1
ATOM 6055 O O . LEU A 1 740 ? -42.151 0.691 46.091 1.00 87.81 740 LEU A O 1
ATOM 6059 N N . LEU A 1 741 ? -41.441 2.720 45.428 1.00 91.06 741 LEU A N 1
ATOM 6060 C CA . LEU A 1 741 ? -40.408 2.837 46.459 1.00 91.06 741 LEU A CA 1
ATOM 6061 C C . LEU A 1 741 ? -41.006 2.886 47.875 1.00 91.06 741 LEU A C 1
ATOM 6063 O O . LEU A 1 741 ? -40.496 2.219 48.779 1.00 91.06 741 LEU A O 1
ATOM 6067 N N . ILE A 1 742 ? -42.100 3.628 48.095 1.00 88.75 742 ILE A N 1
ATOM 6068 C CA . ILE A 1 742 ? -42.723 3.688 49.428 1.00 88.75 742 ILE A CA 1
ATOM 6069 C C . ILE A 1 742 ? -43.330 2.334 49.828 1.00 88.75 742 ILE A C 1
ATOM 6071 O O . ILE A 1 742 ? -43.259 1.946 50.995 1.00 88.75 742 ILE A O 1
ATOM 6075 N N . GLN A 1 743 ? -43.869 1.566 48.874 1.00 88.19 743 GLN A N 1
ATOM 6076 C CA . GLN A 1 743 ? -44.336 0.201 49.131 1.00 88.19 743 GLN A CA 1
ATOM 6077 C C . GLN A 1 743 ? -43.183 -0.742 49.504 1.00 88.19 743 GLN A C 1
ATOM 6079 O O . GLN A 1 743 ? -43.331 -1.544 50.430 1.00 88.19 743 GLN A O 1
ATOM 6084 N N . GLU A 1 744 ? -42.035 -0.652 48.825 1.00 88.12 744 GLU A N 1
ATOM 6085 C CA . GLU A 1 744 ? -40.851 -1.455 49.158 1.00 88.12 744 GLU A CA 1
ATOM 6086 C C . GLU A 1 744 ? -40.286 -1.088 50.542 1.00 88.12 744 GLU A C 1
ATOM 6088 O O . GLU A 1 744 ? -39.971 -1.977 51.339 1.00 88.12 744 GLU A O 1
ATOM 6093 N N . TYR A 1 745 ? -40.251 0.207 50.877 1.00 89.06 745 TYR A N 1
ATOM 6094 C CA . TYR A 1 745 ? -39.873 0.707 52.203 1.00 89.06 745 TYR A CA 1
ATOM 6095 C C . TYR A 1 745 ? -40.772 0.135 53.311 1.00 89.06 745 TYR A C 1
ATOM 6097 O O . TYR A 1 745 ? -40.276 -0.401 54.303 1.00 89.06 745 TYR A O 1
ATOM 6105 N N . ARG A 1 746 ? -42.099 0.166 53.119 1.00 88.00 746 ARG A N 1
ATOM 6106 C CA . ARG A 1 746 ? -43.083 -0.371 54.081 1.00 88.00 746 ARG A CA 1
ATOM 6107 C C . ARG A 1 746 ? -42.924 -1.869 54.332 1.00 88.00 746 ARG A C 1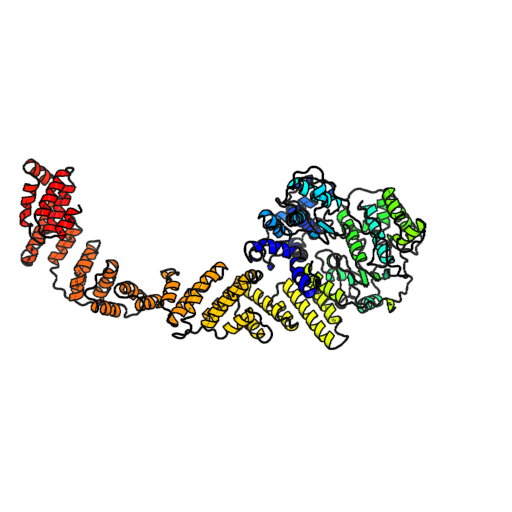
ATOM 6109 O O . ARG A 1 746 ? -43.149 -2.325 55.450 1.00 88.00 746 ARG A O 1
ATOM 6116 N N . LYS A 1 747 ? -42.511 -2.633 53.316 1.00 88.75 747 LYS A N 1
ATOM 6117 C CA . LYS A 1 747 ? -42.240 -4.076 53.440 1.00 88.75 747 LYS A CA 1
ATOM 6118 C C . LYS A 1 747 ? -40.974 -4.384 54.252 1.00 88.75 747 LYS A C 1
ATOM 6120 O O . LYS A 1 747 ? -40.834 -5.508 54.725 1.00 88.75 747 LYS A O 1
ATOM 6125 N N . ASN A 1 748 ? -40.079 -3.411 54.453 1.00 87.44 748 ASN A N 1
ATOM 6126 C CA . ASN A 1 748 ? -38.766 -3.598 55.082 1.00 87.44 748 ASN A CA 1
ATOM 6127 C C . ASN A 1 748 ? -38.525 -2.661 56.296 1.00 87.44 748 ASN A C 1
ATOM 6129 O O . ASN A 1 748 ? -37.528 -1.937 56.333 1.00 87.44 748 ASN A O 1
ATOM 6133 N N . PRO A 1 749 ? -39.377 -2.685 57.341 1.00 78.50 749 PRO A N 1
ATOM 6134 C CA . PRO A 1 749 ? -39.393 -1.662 58.398 1.00 78.50 749 PRO A CA 1
ATOM 6135 C C . PRO A 1 749 ? -38.161 -1.642 59.322 1.00 78.50 749 PRO A C 1
ATOM 6137 O O . PRO A 1 749 ? -37.909 -0.637 59.983 1.00 78.50 749 PRO A O 1
ATOM 6140 N N . ASN A 1 750 ? -37.392 -2.735 59.388 1.00 81.50 750 ASN A N 1
ATOM 6141 C CA . ASN A 1 750 ? -36.286 -2.906 60.344 1.00 81.50 750 ASN A CA 1
ATOM 6142 C C . ASN A 1 750 ? -34.886 -2.751 59.719 1.00 81.50 750 ASN A C 1
ATOM 6144 O O . ASN A 1 750 ? -33.878 -2.985 60.389 1.00 81.50 750 ASN A O 1
ATOM 6148 N N . VAL A 1 751 ? -34.798 -2.377 58.441 1.00 85.75 751 VAL A N 1
ATOM 6149 C CA . VAL A 1 751 ? -33.521 -2.252 57.726 1.00 85.75 751 VAL A CA 1
ATOM 6150 C C . VAL A 1 751 ? -32.872 -0.899 58.030 1.00 85.75 751 VAL A C 1
ATOM 6152 O O . VAL A 1 751 ? -33.494 0.157 57.917 1.00 85.75 751 VAL A O 1
ATOM 6155 N N . LYS A 1 752 ? -31.592 -0.909 58.423 1.00 83.94 752 LYS A N 1
ATOM 6156 C CA . LYS A 1 752 ? -30.831 0.325 58.666 1.00 83.94 752 LYS A CA 1
ATOM 6157 C C . LYS A 1 752 ? -30.418 0.959 57.337 1.00 83.94 752 LYS A C 1
ATOM 6159 O O . LYS A 1 752 ? -29.720 0.330 56.554 1.00 83.94 752 LYS A O 1
ATOM 6164 N N . LEU A 1 753 ? -30.812 2.216 57.136 1.00 87.38 753 LEU A N 1
ATOM 6165 C CA . LEU A 1 753 ? -30.500 2.995 55.935 1.00 87.38 753 LEU A CA 1
ATOM 6166 C C . LEU A 1 753 ? -29.315 3.944 56.135 1.00 87.38 753 LEU A C 1
ATOM 6168 O O . LEU A 1 753 ? -29.182 4.573 57.197 1.00 87.38 753 LEU A O 1
ATOM 6172 N N . GLU A 1 754 ? -28.515 4.096 55.082 1.00 87.69 754 GLU A N 1
ATOM 6173 C CA . GLU A 1 754 ? -27.457 5.102 54.976 1.00 87.69 754 GLU A CA 1
ATOM 6174 C C . GLU A 1 754 ? -28.025 6.524 54.853 1.00 87.69 754 GLU A C 1
ATOM 6176 O O . GLU A 1 754 ? -29.214 6.726 54.602 1.00 87.69 754 GLU A O 1
ATOM 6181 N N . VAL A 1 755 ? -27.178 7.542 55.035 1.00 84.56 755 VAL A N 1
ATOM 6182 C CA . VAL A 1 755 ? -27.605 8.952 54.980 1.00 84.56 755 VAL A CA 1
ATOM 6183 C C . VAL A 1 755 ? -28.163 9.317 53.598 1.00 84.56 755 VAL A C 1
ATOM 6185 O O . VAL A 1 755 ? -29.224 9.930 53.531 1.00 84.56 755 VAL A O 1
ATOM 6188 N N . SER A 1 756 ? -27.508 8.898 52.513 1.00 83.94 756 SER A N 1
ATOM 6189 C CA . SER A 1 756 ? -27.956 9.120 51.126 1.00 83.94 756 SER A CA 1
ATOM 6190 C C . SER A 1 756 ? -29.317 8.470 50.847 1.00 83.94 756 SER A C 1
ATOM 6192 O O . SER A 1 756 ? -30.235 9.126 50.360 1.00 83.94 756 SER A O 1
ATOM 6194 N N . GLN A 1 757 ? -29.482 7.206 51.242 1.00 89.00 757 GLN A N 1
ATOM 6195 C CA . GLN A 1 757 ? -30.729 6.447 51.108 1.00 89.00 757 GLN A CA 1
ATOM 6196 C C . GLN A 1 757 ? -31.874 7.082 51.907 1.00 89.00 757 GLN A C 1
ATOM 6198 O O . GLN A 1 757 ? -32.988 7.219 51.402 1.00 89.00 757 GLN A O 1
ATOM 6203 N N . LYS A 1 758 ? -31.604 7.524 53.143 1.00 87.31 758 LYS A N 1
ATOM 6204 C CA . LYS A 1 758 ? -32.595 8.227 53.972 1.00 87.31 758 LYS A CA 1
ATOM 6205 C C . LYS A 1 758 ? -33.042 9.544 53.356 1.00 87.31 758 LYS A C 1
ATOM 6207 O O . LYS A 1 758 ? -34.206 9.889 53.514 1.00 87.31 758 LYS A O 1
ATOM 6212 N N . SER A 1 759 ? -32.163 10.263 52.661 1.00 86.75 759 SER A N 1
ATOM 6213 C CA . SER A 1 759 ? -32.531 11.502 51.967 1.00 86.75 759 SER A CA 1
ATOM 6214 C C . SER A 1 759 ? -33.526 11.255 50.830 1.00 86.75 759 SER A C 1
ATOM 6216 O O . SER A 1 759 ? -34.508 11.988 50.731 1.00 86.75 759 SER A O 1
ATOM 6218 N N . VAL A 1 760 ? -33.331 10.195 50.034 1.00 87.00 760 VAL A N 1
ATOM 6219 C CA . VAL A 1 760 ? -34.272 9.798 48.966 1.00 87.00 760 VAL A CA 1
ATOM 6220 C C . VAL A 1 760 ? -35.611 9.343 49.554 1.00 87.00 760 VAL A C 1
ATOM 6222 O O . VAL A 1 760 ? -36.671 9.769 49.111 1.00 87.00 760 VAL A O 1
ATOM 6225 N N . ILE A 1 761 ? -35.596 8.536 50.618 1.00 89.25 761 ILE A N 1
ATOM 6226 C CA . ILE A 1 761 ? -36.837 8.125 51.296 1.00 89.25 761 ILE A CA 1
ATOM 6227 C C . ILE A 1 761 ? -37.560 9.327 51.920 1.00 89.25 761 ILE A C 1
ATOM 6229 O O . ILE A 1 761 ? -38.784 9.416 51.845 1.00 89.25 761 ILE A O 1
ATOM 6233 N N . ALA A 1 762 ? -36.826 10.280 52.498 1.00 87.25 762 ALA A N 1
ATOM 6234 C CA . ALA A 1 762 ? -37.408 11.491 53.062 1.00 87.25 762 ALA A CA 1
ATOM 6235 C C . ALA A 1 762 ? -38.098 12.353 51.996 1.00 87.25 762 ALA A C 1
ATOM 6237 O O . ALA A 1 762 ? -39.175 12.879 52.267 1.00 87.25 762 ALA A O 1
ATOM 6238 N N . SER A 1 763 ? -37.525 12.486 50.793 1.00 87.25 763 SER A N 1
ATOM 6239 C CA . SER A 1 763 ? -38.174 13.228 49.704 1.00 87.25 763 SER A CA 1
ATOM 6240 C C . SER A 1 763 ? -39.462 12.544 49.232 1.00 87.25 763 SER A C 1
ATOM 6242 O O . SER A 1 763 ? -40.462 13.225 49.010 1.00 87.25 763 SER A O 1
ATOM 6244 N N . VAL A 1 764 ? -39.490 11.208 49.171 1.00 88.56 764 VAL A N 1
ATOM 6245 C CA . VAL A 1 764 ? -40.704 10.452 48.818 1.00 88.56 764 VAL A CA 1
ATOM 6246 C C . VAL A 1 764 ? -41.775 10.559 49.903 1.00 88.56 764 VAL A C 1
ATOM 6248 O O . VAL A 1 764 ? -42.923 10.879 49.588 1.00 88.56 764 VAL A O 1
ATOM 6251 N N . ILE A 1 765 ? -41.417 10.386 51.180 1.00 87.94 765 ILE A N 1
ATOM 6252 C CA . ILE A 1 765 ? -42.356 10.517 52.308 1.00 87.94 765 ILE A CA 1
ATOM 6253 C C . ILE A 1 765 ? -42.985 11.917 52.345 1.00 87.94 765 ILE A C 1
ATOM 6255 O O . ILE A 1 765 ? -44.182 12.026 52.584 1.00 87.94 765 ILE A O 1
ATOM 6259 N N . LYS A 1 766 ? -42.226 12.978 52.035 1.00 84.56 766 LYS A N 1
ATOM 6260 C CA . LYS A 1 766 ? -42.756 14.352 51.921 1.00 84.56 766 LYS A CA 1
ATOM 6261 C C . LYS A 1 766 ? -43.819 14.528 50.836 1.00 84.56 766 LYS A C 1
ATOM 6263 O O . LYS A 1 766 ? -44.596 15.472 50.914 1.00 84.56 766 LYS A O 1
ATOM 6268 N N . SER A 1 767 ? -43.825 13.670 49.820 1.00 82.81 767 SER A N 1
ATOM 6269 C CA . SER A 1 767 ? -44.783 13.755 48.716 1.00 82.81 767 SER A CA 1
ATOM 6270 C C . SER A 1 767 ? -46.027 12.892 48.934 1.00 82.81 767 SER A C 1
ATOM 6272 O O . SER A 1 767 ? -47.132 13.371 48.707 1.00 82.81 767 SER A O 1
ATOM 6274 N N . ILE A 1 768 ? -45.857 11.643 49.385 1.00 86.81 768 ILE A N 1
ATOM 6275 C CA . ILE A 1 768 ? -46.926 10.623 49.409 1.00 86.81 768 ILE A CA 1
ATOM 6276 C C . ILE A 1 768 ? -46.921 9.738 50.675 1.00 86.81 768 ILE A C 1
ATOM 6278 O O . ILE A 1 768 ? -47.599 8.710 50.731 1.00 86.81 768 ILE A O 1
ATOM 6282 N N . GLY A 1 769 ? -46.100 10.068 51.675 1.00 83.19 769 GLY A N 1
ATOM 6283 C CA . GLY A 1 769 ? -45.988 9.300 52.917 1.00 83.19 769 GLY A CA 1
ATOM 6284 C C . GLY A 1 769 ? -47.177 9.498 53.859 1.00 83.19 769 GLY A C 1
ATOM 6285 O O . GLY A 1 769 ? -47.995 10.397 53.682 1.00 83.19 769 GLY A O 1
ATOM 6286 N N . THR A 1 770 ? -47.279 8.660 54.891 1.00 86.06 770 THR A N 1
ATOM 6287 C CA . THR A 1 770 ? -48.273 8.850 55.963 1.00 86.06 770 THR A CA 1
ATOM 6288 C C . THR A 1 770 ? -47.757 9.783 57.061 1.00 86.06 770 THR A C 1
ATOM 6290 O O . THR A 1 770 ? -46.550 9.994 57.207 1.00 86.06 770 THR A O 1
ATOM 6293 N N . ARG A 1 771 ? -48.670 10.294 57.900 1.00 83.75 771 ARG A N 1
ATOM 6294 C CA . ARG A 1 771 ? -48.338 11.091 59.096 1.00 83.75 771 ARG A CA 1
ATOM 6295 C C . ARG A 1 771 ? -47.297 10.400 59.989 1.00 83.75 771 ARG A C 1
ATOM 6297 O O . ARG A 1 771 ? -46.303 11.017 60.363 1.00 83.75 771 ARG A O 1
ATOM 6304 N N . ASP A 1 772 ? -47.481 9.115 60.290 1.00 83.06 772 ASP A N 1
ATOM 6305 C CA . ASP A 1 772 ? -46.566 8.358 61.158 1.00 83.06 772 ASP A CA 1
ATOM 6306 C C . ASP A 1 772 ? -45.176 8.161 60.535 1.00 83.06 772 ASP A C 1
ATOM 6308 O O . ASP A 1 772 ? -44.159 8.186 61.233 1.00 83.06 772 ASP A O 1
ATOM 6312 N N . GLU A 1 773 ? -45.115 7.964 59.215 1.00 87.12 773 GLU A N 1
ATOM 6313 C CA . GLU A 1 773 ? -43.859 7.840 58.466 1.00 87.12 773 GLU A CA 1
ATOM 6314 C C . GLU A 1 773 ? -43.093 9.166 58.458 1.00 87.12 773 GLU A C 1
ATOM 6316 O O . GLU A 1 773 ? -41.886 9.185 58.723 1.00 87.12 773 GLU A O 1
ATOM 6321 N N . TYR A 1 774 ? -43.805 10.274 58.232 1.00 86.62 774 TYR A N 1
ATOM 6322 C CA . TYR A 1 774 ? -43.246 11.619 58.275 1.00 86.62 774 TYR A CA 1
ATOM 6323 C C . TYR A 1 774 ? -42.692 11.953 59.666 1.00 86.62 774 TYR A C 1
ATOM 6325 O O . TYR A 1 774 ? -41.537 12.362 59.786 1.00 86.62 774 TYR A O 1
ATOM 6333 N N . LEU A 1 775 ? -43.451 11.681 60.735 1.00 84.25 775 LEU A N 1
ATOM 6334 C CA . LEU A 1 775 ? -43.011 11.905 62.119 1.00 84.25 775 LEU A CA 1
ATOM 6335 C C . LEU A 1 775 ? -41.730 11.134 62.470 1.00 84.25 775 LEU A C 1
ATOM 6337 O O . LEU A 1 775 ? -40.858 11.665 63.159 1.00 84.25 775 LEU A O 1
ATOM 6341 N N . LYS A 1 776 ? -41.578 9.900 61.973 1.00 85.19 776 LYS A N 1
ATOM 6342 C CA . LYS A 1 776 ? -40.373 9.084 62.205 1.00 85.19 776 LYS A CA 1
ATOM 6343 C C . LYS A 1 776 ? -39.134 9.633 61.497 1.00 85.19 776 LYS A C 1
ATOM 6345 O O . LYS A 1 776 ? -38.032 9.506 62.035 1.00 85.19 776 LYS A O 1
ATOM 6350 N N . ILE A 1 777 ? -39.283 10.224 60.308 1.00 87.31 777 ILE A N 1
ATOM 6351 C CA . ILE A 1 777 ? -38.150 10.730 59.514 1.00 87.31 777 ILE A CA 1
ATOM 6352 C C . ILE A 1 777 ? -37.866 12.224 59.727 1.00 87.31 777 ILE A C 1
ATOM 6354 O O . ILE A 1 777 ? -36.758 12.683 59.447 1.00 87.31 777 ILE A O 1
ATOM 6358 N N . LEU A 1 778 ? -38.805 12.975 60.307 1.00 85.56 778 LEU A N 1
ATOM 6359 C CA . LEU A 1 778 ? -38.668 14.401 60.610 1.00 85.56 778 LEU A CA 1
ATOM 6360 C C . LEU A 1 778 ? -37.391 14.760 61.402 1.00 85.56 778 LEU A C 1
ATOM 6362 O O . LEU A 1 778 ? -36.714 15.713 61.009 1.00 85.56 778 LEU A O 1
ATOM 6366 N N . PRO A 1 779 ? -36.961 14.005 62.439 1.00 85.81 779 PRO A N 1
ATOM 6367 C CA . PRO A 1 779 ? -35.697 14.290 63.120 1.00 85.81 779 PRO A CA 1
ATOM 6368 C C . PRO A 1 779 ? -34.481 14.212 62.190 1.00 85.81 779 PRO A C 1
ATOM 6370 O O . PRO A 1 779 ? -33.522 14.962 62.358 1.00 85.81 779 PRO A O 1
ATOM 6373 N N . PHE A 1 780 ? -34.506 13.314 61.199 1.00 87.69 780 PHE A N 1
ATOM 6374 C CA . PHE A 1 780 ? -33.455 13.222 60.190 1.00 87.69 780 PHE A CA 1
ATOM 6375 C C . PHE A 1 780 ? -33.497 14.423 59.238 1.00 87.69 780 PHE A C 1
ATOM 6377 O O . PHE A 1 780 ? -32.451 15.031 59.017 1.00 87.69 780 PHE A O 1
ATOM 6384 N N . ILE A 1 781 ? -34.685 14.803 58.752 1.00 85.81 781 ILE A N 1
ATOM 6385 C CA . ILE A 1 781 ? -34.883 15.971 57.874 1.00 85.81 781 ILE A CA 1
ATOM 6386 C C . ILE A 1 781 ? -34.338 17.243 58.541 1.00 85.81 781 ILE A C 1
ATOM 6388 O O . ILE A 1 781 ? -33.478 17.919 57.977 1.00 85.81 781 ILE A O 1
ATOM 6392 N N . LEU A 1 782 ? -34.752 17.516 59.782 1.00 85.31 782 LEU A N 1
ATOM 6393 C CA . LEU A 1 782 ? -34.304 18.690 60.541 1.00 85.31 782 LEU A CA 1
ATOM 6394 C C . LEU A 1 782 ? -32.808 18.638 60.881 1.00 85.31 782 LEU A C 1
ATOM 6396 O O . LEU A 1 782 ? -32.146 19.670 60.978 1.00 85.31 782 LEU A O 1
ATOM 6400 N N . ARG A 1 783 ? -32.236 17.440 61.052 1.00 84.25 783 ARG A N 1
ATOM 6401 C CA . ARG A 1 783 ? -30.797 17.283 61.297 1.00 84.25 783 ARG A CA 1
ATOM 6402 C C . ARG A 1 783 ? -29.961 17.614 60.058 1.00 84.25 783 ARG A C 1
ATOM 6404 O O . ARG A 1 783 ? -28.912 18.237 60.222 1.00 84.25 783 ARG A O 1
ATOM 6411 N N . VAL A 1 784 ? -30.402 17.193 58.871 1.00 84.25 784 VAL A N 1
ATOM 6412 C CA . VAL A 1 784 ? -29.682 17.365 57.592 1.00 84.25 784 VAL A CA 1
ATOM 6413 C C . VAL A 1 784 ? -29.870 18.762 56.993 1.00 84.25 784 VAL A C 1
ATOM 6415 O O . VAL A 1 784 ? -29.000 19.217 56.251 1.00 84.25 784 VAL A O 1
ATOM 6418 N N . ALA A 1 785 ? -30.944 19.476 57.345 1.00 84.25 785 ALA A N 1
ATOM 6419 C CA . ALA A 1 785 ? -31.086 20.886 56.999 1.00 84.25 785 ALA A CA 1
ATOM 6420 C C . ALA A 1 785 ? -29.833 21.673 57.435 1.00 84.25 785 ALA A C 1
ATOM 6422 O O . ALA A 1 785 ? -29.319 21.494 58.541 1.00 84.25 785 ALA A O 1
ATOM 6423 N N . HIS A 1 786 ? -29.295 22.511 56.550 1.00 82.69 786 HIS A N 1
ATOM 6424 C CA . HIS A 1 786 ? -28.003 23.178 56.763 1.00 82.69 786 HIS A CA 1
ATOM 6425 C C . HIS A 1 786 ? -28.138 24.647 57.173 1.00 82.69 786 HIS A C 1
ATOM 6427 O O . HIS A 1 786 ? -27.154 25.251 57.588 1.00 82.69 786 HIS A O 1
ATOM 6433 N N . ASN A 1 787 ? -29.344 25.214 57.113 1.00 86.81 787 ASN A N 1
ATOM 6434 C CA . ASN A 1 787 ? -29.610 26.582 57.540 1.00 86.81 787 ASN A CA 1
ATOM 6435 C C . ASN A 1 787 ? -30.979 26.707 58.236 1.00 86.81 787 ASN A C 1
ATOM 6437 O O . ASN A 1 787 ? -31.797 25.776 58.253 1.00 86.81 787 ASN A O 1
ATOM 6441 N N . LYS A 1 788 ? -31.201 27.882 58.832 1.00 85.94 788 LYS A N 1
ATOM 6442 C CA . LYS A 1 788 ? -32.427 28.229 59.556 1.00 85.94 788 LYS A CA 1
ATOM 6443 C C . LYS A 1 788 ? -33.656 28.227 58.646 1.00 85.94 788 LYS A C 1
ATOM 6445 O O . LYS A 1 788 ? -34.670 27.646 59.013 1.00 85.94 788 LYS A O 1
ATOM 6450 N N . GLU A 1 789 ? -33.562 28.854 57.479 1.00 85.81 789 GLU A N 1
ATOM 6451 C CA . GLU A 1 789 ? -34.679 29.039 56.542 1.00 85.81 789 GLU A CA 1
ATOM 6452 C C . GLU A 1 789 ? -35.237 27.704 56.043 1.00 85.81 789 GLU A C 1
ATOM 6454 O O . GLU A 1 789 ? -36.440 27.473 56.128 1.00 85.81 789 GLU A O 1
ATOM 6459 N N . LEU A 1 790 ? -34.365 26.782 55.631 1.00 83.56 790 LEU A N 1
ATOM 6460 C CA . LEU A 1 790 ? -34.735 25.424 55.241 1.00 83.56 790 LEU A CA 1
ATOM 6461 C C . LEU A 1 790 ? -35.336 24.661 56.417 1.00 83.56 790 LEU A C 1
ATOM 6463 O O . LEU A 1 790 ? -36.388 24.061 56.264 1.00 83.56 790 LEU A O 1
ATOM 6467 N N . SER A 1 791 ? -34.729 24.719 57.606 1.00 85.88 791 SER A N 1
ATOM 6468 C CA . SER A 1 791 ? -35.275 24.028 58.787 1.00 85.88 791 SER A CA 1
ATOM 6469 C C . SER A 1 791 ? -36.689 24.510 59.140 1.00 85.88 791 SER A C 1
ATOM 6471 O O . SER A 1 791 ? -37.536 23.705 59.522 1.00 85.88 791 SER A O 1
ATOM 6473 N N . LEU A 1 792 ? -36.952 25.814 58.996 1.00 85.31 792 LEU A N 1
ATOM 6474 C CA . LEU A 1 792 ? -38.277 26.406 59.189 1.00 85.31 792 LEU A CA 1
ATOM 6475 C C . LEU A 1 792 ? -39.248 26.021 58.067 1.00 85.31 792 LEU A C 1
ATOM 6477 O O . LEU A 1 792 ? -40.403 25.723 58.354 1.00 85.31 792 LEU A O 1
ATOM 6481 N N . SER A 1 793 ? -38.790 25.988 56.813 1.00 83.62 793 SER A N 1
ATOM 6482 C CA . SER A 1 793 ? -39.589 25.518 55.675 1.00 83.62 793 SER A CA 1
ATOM 6483 C C . SER A 1 793 ? -40.029 24.069 55.871 1.00 83.62 793 SER A C 1
ATOM 6485 O O . SER A 1 793 ? -41.213 23.771 55.769 1.00 83.62 793 SER A O 1
ATOM 6487 N N . GLU A 1 794 ? -39.100 23.188 56.243 1.00 83.19 794 GLU A N 1
ATOM 6488 C CA . GLU A 1 794 ? -39.373 21.776 56.533 1.00 83.19 794 GLU A CA 1
ATOM 6489 C C . GLU A 1 794 ? -40.348 21.611 57.702 1.00 83.19 794 GLU A C 1
ATOM 6491 O O . GLU A 1 794 ? -41.223 20.749 57.679 1.00 83.19 794 GLU A O 1
ATOM 6496 N N . LEU A 1 795 ? -40.234 22.464 58.725 1.00 83.00 795 LEU A N 1
ATOM 6497 C CA . LEU A 1 795 ? -41.169 22.466 59.843 1.00 83.00 795 LEU A CA 1
ATOM 6498 C C . LEU A 1 795 ? -42.556 22.986 59.442 1.00 83.00 795 LEU A C 1
ATOM 6500 O O . LEU A 1 795 ? -43.556 22.489 59.950 1.00 83.00 795 LEU A O 1
ATOM 6504 N N . ASN A 1 796 ? -42.653 23.959 58.540 1.00 81.88 796 ASN A N 1
ATOM 6505 C CA . ASN A 1 796 ? -43.942 24.415 58.016 1.00 81.88 796 ASN A CA 1
ATOM 6506 C C . ASN A 1 796 ? -44.585 23.353 57.115 1.00 81.88 796 ASN A C 1
ATOM 6508 O O . ASN A 1 796 ? -45.791 23.143 57.189 1.00 81.88 796 ASN A O 1
ATOM 6512 N N . ASP A 1 797 ? -43.785 22.613 56.346 1.00 76.69 797 ASP A N 1
ATOM 6513 C CA . ASP A 1 797 ? -44.262 21.490 55.535 1.00 76.69 797 ASP A CA 1
ATOM 6514 C C . ASP A 1 797 ? -44.875 20.358 56.374 1.00 76.69 797 ASP A C 1
ATOM 6516 O O . ASP A 1 797 ? -45.703 19.606 55.863 1.00 76.69 797 ASP A O 1
ATOM 6520 N N . SER A 1 798 ? -44.556 20.267 57.670 1.00 76.56 798 SER A N 1
ATOM 6521 C CA . SER A 1 798 ? -45.207 19.315 58.582 1.00 76.56 798 SER A CA 1
ATOM 6522 C C . SER A 1 798 ? -46.716 19.548 58.761 1.00 76.56 798 SER A C 1
ATOM 6524 O O . SER A 1 798 ? -47.435 18.602 59.095 1.00 76.56 798 SER A O 1
ATOM 6526 N N . ASP A 1 799 ? -47.219 20.759 58.474 1.00 76.50 799 ASP A N 1
ATOM 6527 C CA . ASP A 1 799 ? -48.660 21.059 58.490 1.00 76.50 799 ASP A CA 1
ATOM 6528 C C . ASP A 1 799 ? -49.422 20.263 57.438 1.00 76.50 799 ASP A C 1
ATOM 6530 O O . ASP A 1 799 ? -50.570 19.887 57.664 1.00 76.50 799 ASP A O 1
ATOM 6534 N N . LYS A 1 800 ? -48.768 19.946 56.311 1.00 77.06 800 LYS A N 1
ATOM 6535 C CA . LYS A 1 800 ? -49.352 19.144 55.225 1.00 77.06 800 LYS A CA 1
ATOM 6536 C C . LYS A 1 800 ? -49.707 17.723 55.672 1.00 77.06 800 LYS A C 1
ATOM 6538 O O . LYS A 1 800 ? -50.508 17.068 55.018 1.00 77.06 800 LYS A O 1
ATOM 6543 N N . PHE A 1 801 ? -49.119 17.256 56.773 1.00 77.75 801 PHE A N 1
ATOM 6544 C CA . PHE A 1 801 ? -49.314 15.919 57.335 1.00 77.75 801 PHE A CA 1
ATOM 6545 C C . PHE A 1 801 ? -50.167 15.919 58.612 1.00 77.75 801 PHE A C 1
ATOM 6547 O O . PHE A 1 801 ? -50.223 14.894 59.293 1.00 77.75 801 PHE A O 1
ATOM 6554 N N . GLU A 1 802 ? -50.776 17.058 58.971 1.00 76.31 802 GLU A N 1
ATOM 6555 C CA . GLU A 1 802 ? -51.570 17.233 60.201 1.00 76.31 802 GLU A CA 1
ATOM 6556 C C . GLU A 1 802 ? -50.822 16.760 61.462 1.00 76.31 802 GLU A C 1
ATOM 6558 O O . GLU A 1 802 ? -51.380 16.154 62.383 1.00 76.31 802 GLU A O 1
ATOM 6563 N N . CYS A 1 803 ? -49.508 16.989 61.498 1.00 75.31 803 CYS A N 1
ATOM 6564 C CA . CYS A 1 803 ? -48.692 16.595 62.633 1.00 75.31 803 CYS A CA 1
ATOM 6565 C C . CYS A 1 803 ? -48.924 17.561 63.802 1.00 75.31 803 CYS A C 1
ATOM 6567 O O . CYS A 1 803 ? -48.589 18.741 63.718 1.00 75.31 803 CYS A O 1
ATOM 6569 N N . GLU A 1 804 ? -49.416 17.053 64.932 1.00 74.75 804 GLU A N 1
ATOM 6570 C CA . GLU A 1 804 ? -49.496 17.809 66.189 1.00 74.75 804 GLU A CA 1
ATOM 6571 C C . GLU A 1 804 ? -48.098 17.995 66.805 1.00 74.75 804 GLU A C 1
ATOM 6573 O O . GLU A 1 804 ? -47.700 17.326 67.758 1.00 74.75 804 GLU A O 1
ATOM 6578 N N . LEU A 1 805 ? -47.306 18.888 66.214 1.00 78.19 805 LEU A N 1
ATOM 6579 C CA . LEU A 1 805 ? -45.969 19.222 66.690 1.00 78.19 805 LEU A CA 1
ATOM 6580 C C . LEU A 1 805 ? -46.006 20.454 67.583 1.00 78.19 805 LEU A C 1
ATOM 6582 O O . LEU A 1 805 ? -46.651 21.459 67.282 1.00 78.19 805 LEU A O 1
ATOM 6586 N N . ASN A 1 806 ? -45.194 20.437 68.639 1.00 80.88 806 ASN A N 1
ATOM 6587 C CA . ASN A 1 806 ? -44.898 21.645 69.396 1.00 80.88 806 ASN A CA 1
ATOM 6588 C C . ASN A 1 806 ? -43.933 22.536 68.591 1.00 80.88 806 ASN A C 1
ATOM 6590 O O . ASN A 1 806 ? -42.723 22.567 68.833 1.00 80.88 806 ASN A O 1
ATOM 6594 N N . LYS A 1 807 ? -44.477 23.253 67.602 1.00 78.31 807 LYS A N 1
ATOM 6595 C CA . LYS A 1 807 ? -43.713 24.143 66.717 1.00 78.31 807 LYS A CA 1
ATOM 6596 C C . LYS A 1 807 ? -42.959 25.222 67.476 1.00 78.31 807 LYS A C 1
ATOM 6598 O O . LYS A 1 807 ? -41.866 25.597 67.077 1.00 78.31 807 LYS A O 1
ATOM 6603 N N . THR A 1 808 ? -43.507 25.688 68.593 1.00 79.25 808 THR A N 1
ATOM 6604 C CA . THR A 1 808 ? -42.852 26.664 69.466 1.00 79.25 808 THR A CA 1
ATOM 6605 C C . THR A 1 808 ? -41.541 26.109 70.033 1.00 79.25 808 THR A C 1
ATOM 6607 O O . THR A 1 808 ? -40.518 26.792 70.006 1.00 79.25 808 THR A O 1
ATOM 6610 N N . ALA A 1 809 ? -41.546 24.856 70.497 1.00 81.88 809 ALA A N 1
ATOM 6611 C CA . ALA A 1 809 ? -40.353 24.168 70.991 1.00 81.88 809 ALA A CA 1
ATOM 6612 C C . ALA A 1 809 ? -39.336 23.881 69.872 1.00 81.88 809 ALA A C 1
ATOM 6614 O O . ALA A 1 809 ? -38.141 24.126 70.044 1.00 81.88 809 ALA A O 1
ATOM 6615 N N . LEU A 1 810 ? -39.803 23.410 68.711 1.00 85.06 810 LEU A N 1
ATOM 6616 C CA . LEU A 1 810 ? -38.942 23.096 67.565 1.00 85.06 810 LEU A CA 1
ATOM 6617 C C . LEU A 1 810 ? -38.313 24.352 66.945 1.00 85.06 810 LEU A C 1
ATOM 6619 O O . LEU A 1 810 ? -37.116 24.354 66.675 1.00 85.06 810 LEU A O 1
ATOM 6623 N N . ASN A 1 811 ? -39.064 25.449 66.815 1.00 85.12 811 ASN A N 1
ATOM 6624 C CA . ASN A 1 811 ? -38.526 26.739 66.380 1.00 85.12 811 ASN A CA 1
ATOM 6625 C C . ASN A 1 811 ? -37.436 27.237 67.326 1.00 85.12 811 ASN A C 1
ATOM 6627 O O . ASN A 1 811 ? -36.383 27.669 66.871 1.00 85.12 811 ASN A O 1
ATOM 6631 N N . ALA A 1 812 ? -37.6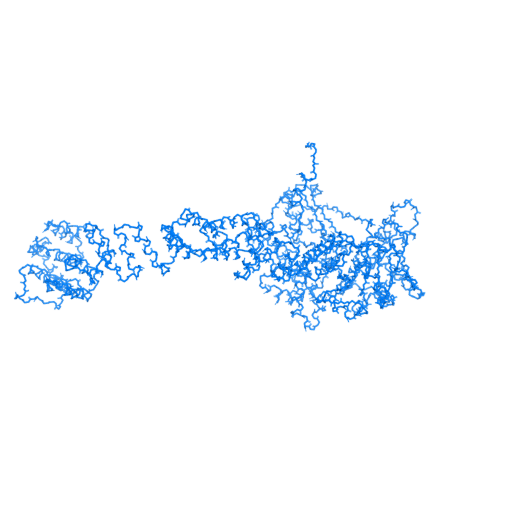45 27.130 68.639 1.00 85.62 812 ALA A N 1
ATOM 6632 C CA . ALA A 1 812 ? -36.633 27.537 69.606 1.00 85.62 812 ALA A CA 1
ATOM 6633 C C . ALA A 1 812 ? -35.346 26.696 69.484 1.00 85.62 812 ALA A C 1
ATOM 6635 O O . ALA A 1 812 ? -34.249 27.241 69.586 1.00 85.62 812 ALA A O 1
ATOM 6636 N N . LEU A 1 813 ? -35.461 25.394 69.196 1.00 86.31 813 LEU A N 1
ATOM 6637 C CA . LEU A 1 813 ? -34.311 24.531 68.900 1.00 86.31 813 LEU A CA 1
ATOM 6638 C C . LEU A 1 813 ? -33.585 24.927 67.606 1.00 86.31 813 LEU A C 1
ATOM 6640 O O . LEU A 1 813 ? -32.355 24.927 67.578 1.00 86.31 813 LEU A O 1
ATOM 6644 N N . ILE A 1 814 ? -34.324 25.276 66.549 1.00 86.88 814 ILE A N 1
ATOM 6645 C CA . ILE A 1 814 ? -33.751 25.748 65.278 1.00 86.88 814 ILE A CA 1
ATOM 6646 C C . ILE A 1 814 ? -32.994 27.065 65.498 1.00 86.88 814 ILE A C 1
ATOM 6648 O O . ILE A 1 814 ? -31.845 27.191 65.075 1.00 86.88 814 ILE A O 1
ATOM 6652 N N . GLU A 1 815 ? -33.588 28.017 66.222 1.00 86.44 815 GLU A N 1
ATOM 6653 C CA . GLU A 1 815 ? -32.938 29.280 66.599 1.00 86.44 815 GLU A CA 1
ATOM 6654 C C . GLU A 1 815 ? -31.660 29.027 67.409 1.00 86.44 815 GLU A C 1
ATOM 6656 O O . GLU A 1 815 ? -30.609 29.590 67.100 1.00 86.44 815 GLU A O 1
ATOM 6661 N N . ALA A 1 816 ? -31.709 28.117 68.387 1.00 87.25 816 ALA A N 1
ATOM 6662 C CA . ALA A 1 816 ? -30.548 27.746 69.194 1.00 87.25 816 ALA A CA 1
ATOM 6663 C C . ALA A 1 816 ? -29.443 27.051 68.385 1.00 87.25 816 ALA A C 1
ATOM 6665 O O . ALA A 1 816 ? -28.277 27.093 68.779 1.00 87.25 816 ALA A O 1
ATOM 6666 N N . ARG A 1 817 ? -29.766 26.427 67.251 1.00 86.69 817 ARG A N 1
ATOM 6667 C CA . ARG A 1 817 ? -28.771 25.788 66.384 1.00 86.69 817 ARG A CA 1
ATOM 6668 C C . ARG A 1 817 ? -28.065 26.776 65.455 1.00 86.69 817 ARG A C 1
ATOM 6670 O O . ARG A 1 817 ? -26.857 26.646 65.289 1.00 86.69 817 ARG A O 1
ATOM 6677 N N . TYR A 1 818 ? -28.794 27.715 64.850 1.00 86.44 818 TYR A N 1
ATOM 6678 C CA . TYR A 1 818 ? -28.275 28.542 63.747 1.00 86.44 818 TYR A CA 1
ATOM 6679 C C . TYR A 1 818 ? -28.066 30.026 64.077 1.00 86.44 818 TYR A C 1
ATOM 6681 O O . TYR A 1 818 ? -27.538 30.743 63.234 1.00 86.44 818 TYR A O 1
ATOM 6689 N N . THR A 1 819 ? -28.481 30.510 65.252 1.00 84.69 819 THR A N 1
ATOM 6690 C CA . THR A 1 819 ? -28.376 31.937 65.615 1.00 84.69 819 THR A CA 1
ATOM 6691 C C . THR A 1 819 ? -27.646 32.158 66.938 1.00 84.69 819 THR A C 1
ATOM 6693 O O . THR A 1 819 ? -27.466 31.235 67.732 1.00 84.69 819 THR A O 1
ATOM 6696 N N . ASP A 1 820 ? -27.263 33.402 67.211 1.00 81.19 820 ASP A N 1
ATOM 6697 C CA . ASP A 1 820 ? -26.683 33.849 68.484 1.00 81.19 820 ASP A CA 1
ATOM 6698 C C . ASP A 1 820 ? -27.719 33.991 69.620 1.00 81.19 820 ASP A C 1
ATOM 6700 O O . ASP A 1 820 ? -27.359 34.304 70.752 1.00 81.19 820 ASP A O 1
ATOM 6704 N N . LEU A 1 821 ? -29.007 33.743 69.336 1.00 87.12 821 LEU A N 1
ATOM 6705 C CA . LEU A 1 821 ? -30.144 33.909 70.248 1.00 87.12 821 LEU A CA 1
ATOM 6706 C C . LEU A 1 821 ? -30.367 35.346 70.762 1.00 87.12 821 LEU A C 1
ATOM 6708 O O . LEU A 1 821 ? -31.221 35.545 71.633 1.00 87.12 821 LEU A O 1
ATOM 6712 N N . SER A 1 822 ? -29.689 36.359 70.213 1.00 80.44 822 SER A N 1
ATOM 6713 C CA . SER A 1 822 ? -29.794 37.767 70.642 1.00 80.44 822 SER A CA 1
ATOM 6714 C C . SER A 1 822 ? -31.252 38.251 70.660 1.00 80.44 822 SER A C 1
ATOM 6716 O O . SER A 1 822 ? -31.768 38.711 71.686 1.00 80.44 822 SER A O 1
ATOM 6718 N N . ASN A 1 823 ? -31.961 37.999 69.560 1.00 80.56 823 ASN A N 1
ATOM 6719 C CA . ASN A 1 823 ? -33.362 38.364 69.346 1.00 80.56 823 ASN A CA 1
ATOM 6720 C C . ASN A 1 823 ? -34.379 37.345 69.891 1.00 80.56 823 ASN A C 1
ATOM 6722 O O . ASN A 1 823 ? -35.586 37.599 69.851 1.00 80.56 823 ASN A O 1
ATOM 6726 N N . TRP A 1 824 ? -33.928 36.201 70.418 1.00 87.31 824 TRP A N 1
ATOM 6727 C CA . TRP A 1 824 ? -34.828 35.171 70.935 1.00 87.31 824 TRP A CA 1
ATOM 6728 C C . TRP A 1 824 ? -35.486 35.623 72.244 1.00 87.31 824 TRP A C 1
ATOM 6730 O O . TRP A 1 824 ? -34.809 36.086 73.170 1.00 87.31 824 TRP A O 1
ATOM 6740 N N . LYS A 1 825 ? -36.812 35.472 72.333 1.00 82.44 825 LYS A N 1
ATOM 6741 C CA . LYS A 1 825 ? -37.613 35.765 73.528 1.00 82.44 825 LYS A CA 1
ATOM 6742 C C . LYS A 1 825 ? -38.332 34.503 73.977 1.00 82.44 825 LYS A C 1
ATOM 6744 O O . LYS A 1 825 ? -38.897 33.788 73.150 1.00 82.44 825 LYS A O 1
ATOM 6749 N N . ARG A 1 826 ? -38.356 34.272 75.291 1.00 82.75 826 ARG A N 1
ATOM 6750 C CA . ARG A 1 826 ? -39.087 33.151 75.880 1.00 82.75 826 ARG A CA 1
ATOM 6751 C C . ARG A 1 826 ? -40.576 33.245 75.499 1.00 82.75 826 ARG A C 1
ATOM 6753 O O . ARG A 1 826 ? -41.172 34.314 75.673 1.00 82.75 826 ARG A O 1
ATOM 6760 N N . PRO A 1 827 ? -41.182 32.166 74.976 1.00 78.31 827 PRO A N 1
ATOM 6761 C CA . PRO A 1 827 ? -42.621 32.122 74.726 1.00 78.31 827 PRO A CA 1
ATOM 6762 C C . PRO A 1 827 ? -43.417 32.415 76.011 1.00 78.31 827 PRO A C 1
ATOM 6764 O O . PRO A 1 827 ? -42.972 32.072 77.101 1.00 78.31 827 PRO A O 1
ATOM 6767 N N . LYS A 1 828 ? -44.580 33.074 75.910 1.00 69.94 828 LYS A N 1
ATOM 6768 C CA . LYS A 1 828 ? -45.402 33.435 77.084 1.00 69.94 828 LYS A CA 1
ATOM 6769 C C . LYS A 1 828 ? -46.148 32.204 77.629 1.00 69.94 828 LYS A C 1
ATOM 6771 O O . LYS A 1 828 ? -46.727 31.447 76.853 1.00 69.94 828 LYS A O 1
ATOM 6776 N N . ASP A 1 829 ? -46.192 32.060 78.955 1.00 57.91 829 ASP A N 1
ATOM 6777 C CA . ASP A 1 829 ? -46.532 30.836 79.715 1.00 57.91 829 ASP A CA 1
ATOM 6778 C C . ASP A 1 829 ? -47.870 30.134 79.400 1.00 57.91 829 ASP A C 1
ATOM 6780 O O . ASP A 1 829 ? -48.049 28.977 79.763 1.00 57.91 829 ASP A O 1
ATOM 6784 N N . LYS A 1 830 ? -48.817 30.769 78.697 1.00 57.91 830 LYS A N 1
ATOM 6785 C CA . LYS A 1 830 ? -50.137 30.168 78.410 1.00 57.91 830 LYS A CA 1
ATOM 6786 C C . LYS A 1 830 ? -50.145 29.070 77.333 1.00 57.91 830 LYS A C 1
ATOM 6788 O O . LYS A 1 830 ? -51.157 28.395 77.202 1.00 57.91 830 LYS A O 1
ATOM 6793 N N . PHE A 1 831 ? -49.057 28.880 76.583 1.00 55.19 831 PHE A N 1
ATOM 6794 C CA . PHE A 1 831 ? -48.980 27.916 75.467 1.00 55.19 831 PHE A CA 1
ATOM 6795 C C . PHE A 1 831 ? -47.805 26.931 75.580 1.00 55.19 831 PHE A C 1
ATOM 6797 O O . PHE A 1 831 ? -47.408 26.303 74.599 1.00 55.19 831 PHE A O 1
ATOM 6804 N N . ILE A 1 832 ? -47.214 26.807 76.769 1.00 60.59 832 ILE A N 1
ATOM 6805 C CA . ILE A 1 832 ? -46.061 25.938 77.003 1.00 60.59 832 ILE A CA 1
ATOM 6806 C C . ILE A 1 832 ? -46.562 24.633 77.623 1.00 60.59 832 ILE A C 1
ATOM 6808 O O . ILE A 1 832 ? -47.051 24.639 78.750 1.00 60.59 832 ILE A O 1
ATOM 6812 N N . SER A 1 833 ? -46.427 23.510 76.904 1.00 66.00 833 SER A N 1
ATOM 6813 C CA . SER A 1 833 ? -46.564 22.191 77.539 1.00 66.00 833 SER A CA 1
ATOM 6814 C C . SER A 1 833 ? -45.594 22.126 78.732 1.00 66.00 833 SER A C 1
ATOM 6816 O O . SER A 1 833 ? -44.429 22.509 78.559 1.00 66.00 833 SER A O 1
ATOM 6818 N N . PRO A 1 834 ? -46.011 21.624 79.912 1.00 69.50 834 PRO A N 1
ATOM 6819 C CA . PRO A 1 834 ? -45.117 21.409 81.053 1.00 69.50 834 PRO A CA 1
ATOM 6820 C C . PRO A 1 834 ? -43.844 20.632 80.680 1.00 69.50 834 PRO A C 1
ATOM 6822 O O . PRO A 1 834 ? -42.784 20.843 81.264 1.00 69.50 834 PRO A O 1
ATOM 6825 N N . GLU A 1 835 ? -43.928 19.784 79.653 1.00 71.06 835 GLU A N 1
ATOM 6826 C CA . GLU A 1 835 ? -42.829 18.967 79.134 1.00 71.06 835 GLU A CA 1
ATOM 6827 C C . GLU A 1 835 ? -41.814 19.777 78.306 1.00 71.06 835 GLU A C 1
ATOM 6829 O O . GLU A 1 835 ? -40.655 19.382 78.193 1.00 71.06 835 GLU A O 1
ATOM 6834 N N . ALA A 1 836 ? -42.212 20.929 77.751 1.00 75.44 836 ALA A N 1
ATOM 6835 C CA . ALA A 1 836 ? -41.358 21.812 76.950 1.00 75.44 836 ALA A CA 1
ATOM 6836 C C . ALA A 1 836 ? -40.649 22.897 77.782 1.00 75.44 836 ALA A C 1
ATOM 6838 O O . ALA A 1 836 ? -39.643 23.454 77.336 1.00 75.44 836 ALA A O 1
ATOM 6839 N N . ALA A 1 837 ? -41.124 23.189 78.998 1.00 78.94 837 ALA A N 1
ATOM 6840 C CA . ALA A 1 837 ? -40.503 24.181 79.880 1.00 78.94 837 ALA A CA 1
ATOM 6841 C C . ALA A 1 837 ? -38.997 23.923 80.139 1.00 78.94 837 ALA A C 1
ATOM 6843 O O . ALA A 1 837 ? -38.211 24.860 79.978 1.00 78.94 837 ALA A O 1
ATOM 6844 N N . PRO A 1 838 ? -38.541 22.676 80.397 1.00 83.19 838 PRO A N 1
ATOM 6845 C CA . PRO A 1 838 ? -37.117 22.387 80.589 1.00 83.19 838 PRO A CA 1
ATOM 6846 C C . PRO A 1 838 ? -36.234 22.656 79.362 1.00 83.19 838 PRO A C 1
ATOM 6848 O O . PRO A 1 838 ? -35.022 22.834 79.505 1.00 83.19 838 PRO A O 1
ATOM 6851 N N . LEU A 1 839 ? -36.812 22.644 78.156 1.00 85.31 839 LEU A N 1
ATOM 6852 C CA . LEU A 1 839 ? -36.112 22.977 76.916 1.00 85.31 839 LEU A CA 1
ATOM 6853 C C . LEU A 1 839 ? -35.933 24.486 76.777 1.00 85.31 839 LEU A C 1
ATOM 6855 O O . LEU A 1 839 ? -34.842 24.938 76.438 1.00 85.31 839 LEU A O 1
ATOM 6859 N N . PHE A 1 840 ? -36.966 25.271 77.074 1.00 86.56 840 PHE A N 1
ATOM 6860 C CA . PHE A 1 840 ? -36.845 26.727 77.054 1.00 86.56 840 PHE A CA 1
ATOM 6861 C C . PHE A 1 840 ? -35.877 27.233 78.129 1.00 86.56 840 PHE A C 1
ATOM 6863 O O . PHE A 1 840 ? -35.081 28.120 77.836 1.00 86.56 840 PHE A O 1
ATOM 6870 N N . ASP A 1 841 ? -35.857 26.609 79.312 1.00 85.81 841 ASP A N 1
ATOM 6871 C CA . ASP A 1 841 ? -34.853 26.888 80.350 1.00 85.81 841 ASP A CA 1
ATOM 6872 C C . ASP A 1 841 ? -33.425 26.630 79.846 1.00 85.81 841 ASP A C 1
ATOM 6874 O O . ASP A 1 841 ? -32.507 27.405 80.118 1.00 85.81 841 ASP A O 1
ATOM 6878 N N . ALA A 1 842 ? -33.235 25.549 79.085 1.00 87.56 842 ALA A N 1
ATOM 6879 C CA . ALA A 1 842 ? -31.946 25.209 78.497 1.00 87.56 842 ALA A CA 1
ATOM 6880 C C . ALA A 1 842 ? -31.519 26.220 77.423 1.00 87.56 842 ALA A C 1
ATOM 6882 O O . ALA A 1 842 ? -30.370 26.652 77.414 1.00 87.56 842 ALA A O 1
ATOM 6883 N N . ILE A 1 843 ? -32.437 26.640 76.547 1.00 88.88 843 ILE A N 1
ATOM 6884 C CA . ILE A 1 843 ? -32.160 27.640 75.503 1.00 88.88 843 ILE A CA 1
ATOM 6885 C C . ILE A 1 843 ? -31.849 29.007 76.120 1.00 88.88 843 ILE A C 1
ATOM 6887 O O . ILE A 1 843 ? -30.955 29.703 75.650 1.00 88.88 843 ILE A O 1
ATOM 6891 N N . GLU A 1 844 ? -32.522 29.378 77.206 1.00 87.94 844 GLU A N 1
ATOM 6892 C CA . GLU A 1 844 ? -32.245 30.616 77.935 1.00 87.94 844 GLU A CA 1
ATOM 6893 C C . GLU A 1 844 ? -30.870 30.585 78.623 1.00 87.94 844 GLU A C 1
ATOM 6895 O O . GLU A 1 844 ? -30.142 31.579 78.608 1.00 87.94 844 GLU A O 1
ATOM 6900 N N . ALA A 1 845 ? -30.464 29.427 79.154 1.00 87.00 845 ALA A N 1
ATOM 6901 C CA . ALA A 1 845 ? -29.106 29.225 79.651 1.00 87.00 845 ALA A CA 1
ATOM 6902 C C . ALA A 1 845 ? -28.060 29.333 78.526 1.00 87.00 845 ALA A C 1
ATOM 6904 O O . ALA A 1 845 ? -27.054 30.015 78.706 1.00 87.00 845 ALA A O 1
ATOM 6905 N N . ILE A 1 846 ? -28.318 28.727 77.362 1.00 89.56 846 ILE A N 1
ATOM 6906 C CA . ILE A 1 846 ? -27.459 28.806 76.164 1.00 89.56 846 ILE A CA 1
ATOM 6907 C C . ILE A 1 846 ? -27.351 30.246 75.660 1.00 89.56 846 ILE A C 1
ATOM 6909 O O . ILE A 1 846 ? -26.255 30.695 75.344 1.00 89.56 846 ILE A O 1
ATOM 6913 N N . LYS A 1 847 ? -28.459 30.997 75.630 1.00 88.88 847 LYS A N 1
ATOM 6914 C CA . LYS A 1 847 ? -28.460 32.415 75.250 1.00 88.88 847 LYS A CA 1
ATOM 6915 C C . LYS A 1 847 ? -27.481 33.207 76.113 1.00 88.88 847 LYS A C 1
ATOM 6917 O O . LYS A 1 847 ? -26.616 33.879 75.570 1.00 88.88 847 LYS A O 1
ATOM 6922 N N . ARG A 1 848 ? -27.556 33.050 77.441 1.00 86.44 848 ARG A N 1
ATOM 6923 C CA . ARG A 1 848 ? -26.617 33.701 78.371 1.00 86.44 848 ARG A CA 1
ATOM 6924 C C . ARG A 1 848 ? -25.170 33.296 78.117 1.00 86.44 848 ARG A C 1
ATOM 6926 O O . ARG A 1 848 ? -24.291 34.126 78.268 1.00 86.44 848 ARG A O 1
ATOM 6933 N N . MET A 1 849 ? -24.921 32.040 77.743 1.00 88.94 849 MET A N 1
ATOM 6934 C CA . MET A 1 849 ? -23.568 31.553 77.443 1.00 88.94 849 MET A CA 1
ATOM 6935 C C . MET A 1 849 ? -22.976 32.164 76.169 1.00 88.94 849 MET A C 1
ATOM 6937 O O . MET A 1 849 ? -21.757 32.260 76.062 1.00 88.94 849 MET A O 1
ATOM 6941 N N . ARG A 1 850 ? -23.826 32.566 75.217 1.00 87.50 850 ARG A N 1
ATOM 6942 C CA . ARG A 1 850 ? -23.428 33.182 73.942 1.00 87.50 850 ARG A CA 1
ATOM 6943 C C . ARG A 1 850 ? -23.290 34.703 74.002 1.00 87.50 850 ARG A C 1
ATOM 6945 O O . ARG A 1 850 ? -22.808 35.293 73.043 1.00 87.50 850 ARG A O 1
ATOM 6952 N N . GLU A 1 851 ? -23.707 35.342 75.095 1.00 85.31 851 GLU A N 1
ATOM 6953 C CA . GLU A 1 851 ? -23.505 36.778 75.303 1.00 85.31 851 GLU A CA 1
ATOM 6954 C C . GLU A 1 851 ? -22.007 37.096 75.468 1.00 85.31 851 GLU A C 1
ATOM 6956 O O . GLU A 1 851 ? -21.295 36.391 76.184 1.00 85.31 851 GLU A O 1
ATOM 6961 N N . GLU A 1 852 ? -21.532 38.197 74.872 1.00 73.88 852 GLU A N 1
ATOM 6962 C CA . GLU A 1 852 ? -20.105 38.585 74.875 1.00 73.88 852 GLU A CA 1
ATOM 6963 C C . GLU A 1 852 ? -19.500 38.653 76.291 1.00 73.88 852 GLU A C 1
ATOM 6965 O O . GLU A 1 852 ? -18.361 38.254 76.525 1.00 73.88 852 GLU A O 1
ATOM 6970 N N . ASN A 1 853 ? -20.295 39.077 77.274 1.00 82.69 853 ASN A N 1
ATOM 6971 C CA . ASN A 1 853 ? -19.854 39.273 78.657 1.00 82.69 853 ASN A CA 1
ATOM 6972 C C . ASN A 1 853 ? -19.770 37.972 79.479 1.00 82.69 853 ASN A C 1
ATOM 6974 O O . ASN A 1 853 ? -19.353 37.998 80.645 1.00 82.69 853 ASN A O 1
ATOM 6978 N N . PHE A 1 854 ? -20.199 36.833 78.926 1.00 87.56 854 PHE A N 1
ATOM 6979 C CA . PHE A 1 854 ? -20.266 35.580 79.674 1.00 87.56 854 PHE A CA 1
ATOM 6980 C C . PHE A 1 854 ? -18.882 35.003 79.977 1.00 87.56 854 PHE A C 1
ATOM 6982 O O . PHE A 1 854 ? -18.659 34.495 81.078 1.00 87.56 854 PHE A O 1
ATOM 6989 N N . ILE A 1 855 ? -17.924 35.145 79.057 1.00 83.62 855 ILE A N 1
ATOM 6990 C CA . ILE A 1 855 ? -16.533 34.718 79.277 1.00 83.62 855 ILE A CA 1
ATOM 6991 C C . ILE A 1 855 ? -15.913 35.508 80.439 1.00 83.62 855 ILE A C 1
ATOM 6993 O O . ILE A 1 855 ? -15.296 34.924 81.332 1.00 83.62 855 ILE A O 1
ATOM 6997 N N . ASP A 1 856 ? -16.154 36.818 80.509 1.00 85.19 856 ASP A N 1
ATOM 6998 C CA . ASP A 1 856 ? -15.696 37.654 81.624 1.00 85.19 856 ASP A CA 1
ATOM 6999 C C . ASP A 1 856 ? -16.349 37.276 82.955 1.00 85.19 856 ASP A C 1
ATOM 7001 O O . ASP A 1 856 ? -15.715 37.344 84.014 1.00 85.19 856 ASP A O 1
ATOM 7005 N N . TYR A 1 857 ? -17.626 36.894 82.928 1.00 87.88 857 TYR A N 1
ATOM 7006 C CA . TYR A 1 857 ? -18.335 36.379 84.096 1.00 87.88 857 TYR A CA 1
ATOM 7007 C C . TYR A 1 857 ? -17.763 35.033 84.567 1.00 87.88 857 TYR A C 1
ATOM 7009 O O . TYR A 1 857 ? -17.546 34.834 85.770 1.00 87.88 857 TYR A O 1
ATOM 7017 N N . LEU A 1 858 ? -17.477 34.129 83.629 1.00 87.19 858 LEU A N 1
ATOM 7018 C CA . LEU A 1 858 ? -16.865 32.831 83.889 1.00 87.19 858 LEU A CA 1
ATOM 7019 C C . LEU A 1 858 ? -15.464 33.002 84.495 1.00 87.19 858 LEU A C 1
ATOM 7021 O O . LEU A 1 858 ? -15.191 32.464 85.568 1.00 87.19 858 LEU A O 1
ATOM 7025 N N . ASN A 1 859 ? -14.617 33.834 83.882 1.00 85.44 859 ASN A N 1
ATOM 7026 C CA . ASN A 1 859 ? -13.265 34.134 84.361 1.00 85.44 859 ASN A CA 1
ATOM 7027 C C . ASN A 1 859 ? -13.273 34.759 85.764 1.00 85.44 859 ASN A C 1
ATOM 7029 O O . ASN A 1 859 ? -12.477 34.374 86.621 1.00 85.44 859 ASN A O 1
ATOM 7033 N N . ARG A 1 860 ? -14.192 35.694 86.041 1.00 87.31 860 ARG A N 1
ATOM 7034 C CA . ARG A 1 860 ? -14.368 36.264 87.388 1.00 87.31 860 ARG A CA 1
ATOM 7035 C C . ARG A 1 860 ? -14.809 35.214 88.405 1.00 87.31 860 ARG A C 1
ATOM 7037 O O . ARG A 1 860 ? -14.280 35.191 89.512 1.00 87.31 860 ARG A O 1
ATOM 7044 N N . SER A 1 861 ? -15.741 34.338 88.032 1.00 85.94 861 SER A N 1
ATOM 7045 C CA . SER A 1 861 ? -16.243 33.286 88.921 1.00 85.94 861 SER A CA 1
ATOM 7046 C C . SER A 1 861 ? -15.151 32.276 89.283 1.00 85.94 861 SER A C 1
ATOM 7048 O O . SER A 1 861 ? -15.029 31.908 90.449 1.00 85.94 861 SER A O 1
ATOM 7050 N N . LEU A 1 862 ? -14.310 31.881 88.324 1.00 86.44 862 LEU A N 1
ATOM 7051 C CA . LEU A 1 862 ? -13.250 30.888 88.531 1.00 86.44 862 LEU A CA 1
ATOM 7052 C C . LEU A 1 862 ? -12.030 31.411 89.304 1.00 86.44 862 LEU A C 1
ATOM 7054 O O . LEU A 1 862 ? -11.260 30.614 89.831 1.00 86.44 862 LEU A O 1
ATOM 7058 N N . LYS A 1 863 ? -11.889 32.733 89.483 1.00 83.88 863 LYS A N 1
ATOM 7059 C CA . LYS A 1 863 ? -10.957 33.294 90.484 1.00 83.88 863 LYS A CA 1
ATOM 7060 C C . LYS A 1 863 ? -11.375 32.960 91.922 1.00 83.88 863 LYS A C 1
ATOM 7062 O O . LYS A 1 863 ? -10.532 32.972 92.812 1.00 83.88 863 LYS A O 1
ATOM 7067 N N . ALA A 1 864 ? -12.662 32.680 92.149 1.00 81.88 864 ALA A N 1
ATOM 7068 C CA . ALA A 1 864 ? -13.247 32.456 93.471 1.00 81.88 864 ALA A CA 1
ATOM 7069 C C . ALA A 1 864 ? -13.726 31.009 93.718 1.00 81.88 864 ALA A C 1
ATOM 7071 O O . ALA A 1 864 ? -14.080 30.681 94.849 1.00 81.88 864 ALA A O 1
ATOM 7072 N N . MET A 1 865 ? -13.762 30.137 92.702 1.00 88.00 865 MET A N 1
ATOM 7073 C CA . MET A 1 865 ? -14.177 28.731 92.846 1.00 88.00 865 MET A CA 1
ATOM 7074 C C . MET A 1 865 ? -13.552 27.811 91.795 1.00 88.00 865 MET A C 1
ATOM 7076 O O . MET A 1 865 ? -13.086 28.262 90.754 1.00 88.00 865 MET A O 1
ATOM 7080 N N . LYS A 1 866 ? -13.588 26.497 92.045 1.00 86.44 866 LYS A N 1
ATOM 7081 C CA . LYS A 1 866 ? -13.092 25.482 91.103 1.00 86.44 866 LYS A CA 1
ATOM 7082 C C . LYS A 1 866 ? -14.083 25.252 89.954 1.00 86.44 866 LYS A C 1
ATOM 7084 O O . LYS A 1 866 ? -15.288 25.427 90.121 1.00 86.44 866 LYS A O 1
ATOM 7089 N N . VAL A 1 867 ? -13.581 24.754 88.820 1.00 85.69 867 VAL A N 1
ATOM 7090 C CA . VAL A 1 867 ? -14.372 24.395 87.620 1.00 85.69 867 VAL A CA 1
ATOM 7091 C C . VAL A 1 867 ? -15.570 23.499 87.950 1.00 85.69 867 VAL A C 1
ATOM 7093 O O . VAL A 1 867 ? -16.685 23.773 87.516 1.00 85.69 867 VAL A O 1
ATOM 7096 N N . ILE A 1 868 ? -15.364 22.474 88.783 1.00 84.50 868 ILE A N 1
ATOM 7097 C CA . ILE A 1 868 ? -16.419 21.544 89.216 1.00 84.50 868 ILE A CA 1
ATOM 7098 C C . ILE A 1 868 ? -17.532 22.284 89.974 1.00 84.50 868 ILE A C 1
ATOM 7100 O O . ILE A 1 868 ? -18.714 22.007 89.779 1.00 84.50 868 ILE A O 1
ATOM 7104 N N . ASP A 1 869 ? -17.173 23.244 90.828 1.00 85.62 869 ASP A N 1
ATOM 7105 C CA . ASP A 1 869 ? -18.139 24.003 91.626 1.00 85.62 869 ASP A CA 1
ATOM 7106 C C . ASP A 1 869 ? -18.915 25.015 90.780 1.00 85.62 869 ASP A C 1
ATOM 7108 O O . ASP A 1 869 ? -20.099 25.249 91.028 1.00 85.62 869 ASP A O 1
ATOM 7112 N N . PHE A 1 870 ? -18.288 25.554 89.731 1.00 87.00 870 PHE A N 1
ATOM 7113 C CA . PHE A 1 870 ? -18.992 26.335 88.721 1.00 87.00 870 PHE A CA 1
ATOM 7114 C C . PHE A 1 870 ? -19.975 25.462 87.928 1.00 87.00 870 PHE A C 1
ATOM 7116 O O . PHE A 1 870 ? -21.140 25.834 87.785 1.00 87.00 870 PHE A O 1
ATOM 7123 N N . GLY A 1 871 ? -19.548 24.273 87.487 1.00 82.62 871 GLY A N 1
ATOM 7124 C CA . GLY A 1 871 ? -20.399 23.301 86.793 1.00 82.62 871 GLY A CA 1
ATOM 7125 C C . GLY A 1 871 ? -21.659 22.951 87.588 1.00 82.62 871 GLY A C 1
ATOM 7126 O O . GLY A 1 871 ? -22.762 22.975 87.039 1.00 82.62 871 GLY A O 1
ATOM 7127 N N . LYS A 1 872 ? -21.537 22.754 88.912 1.00 84.62 872 LYS A N 1
ATOM 7128 C CA . LYS A 1 872 ? -22.677 22.466 89.808 1.00 84.62 872 LYS A CA 1
ATOM 7129 C C . LYS A 1 872 ? -23.824 23.479 89.706 1.00 84.62 872 LYS A C 1
ATOM 7131 O O . LYS A 1 872 ? -24.966 23.115 89.982 1.00 84.62 872 LYS A O 1
ATOM 7136 N N . ARG A 1 873 ? -23.570 24.722 89.275 1.00 85.31 873 ARG A N 1
ATOM 7137 C CA . ARG A 1 873 ? -24.623 25.734 89.042 1.00 85.31 873 ARG A CA 1
ATOM 7138 C C . ARG A 1 873 ? -25.620 25.327 87.956 1.00 85.31 873 ARG A C 1
ATOM 7140 O O . ARG A 1 873 ? -26.749 25.805 87.963 1.00 85.31 873 ARG A O 1
ATOM 7147 N N . TYR A 1 874 ? -25.230 24.415 87.072 1.00 87.50 874 TYR A N 1
ATOM 7148 C CA . TYR A 1 874 ? -26.055 23.872 85.996 1.00 87.50 874 TYR A CA 1
ATOM 7149 C C . TYR A 1 874 ? -26.576 22.456 86.298 1.00 87.50 874 TYR A C 1
ATOM 7151 O O . TYR A 1 874 ? -27.151 21.808 85.425 1.00 87.50 874 TYR A O 1
ATOM 7159 N N . ASN A 1 875 ? -26.463 21.983 87.549 1.00 83.69 875 ASN A N 1
ATOM 7160 C CA . ASN A 1 875 ? -27.023 20.696 87.985 1.00 83.69 875 ASN A CA 1
ATOM 7161 C C . ASN A 1 875 ? -28.539 20.597 87.791 1.00 83.69 875 ASN A C 1
ATOM 7163 O O . ASN A 1 875 ? -29.065 19.495 87.691 1.00 83.69 875 ASN A O 1
ATOM 7167 N N . SER A 1 876 ? -29.256 21.717 87.700 1.00 82.25 876 SER A N 1
ATOM 7168 C CA . SER A 1 876 ? -30.690 21.725 87.391 1.00 82.25 876 SER A CA 1
ATOM 7169 C C . SER A 1 876 ? -31.023 21.126 86.017 1.00 82.25 876 SER A C 1
ATOM 7171 O O . SER A 1 876 ? -32.178 20.756 85.785 1.00 82.25 876 SER A O 1
ATOM 7173 N N . PHE A 1 877 ? -30.038 21.022 85.117 1.00 83.88 877 PHE A N 1
ATOM 7174 C CA . PHE A 1 877 ? -30.139 20.336 83.827 1.00 83.88 877 PHE A CA 1
ATOM 7175 C C . PHE A 1 877 ? -29.626 18.893 83.876 1.00 83.88 877 PHE A C 1
ATOM 7177 O O . PHE A 1 877 ? -29.918 18.120 82.967 1.00 83.88 877 PHE A O 1
ATOM 7184 N N . SER A 1 878 ? -28.905 18.514 84.936 1.00 78.56 878 SER A N 1
ATOM 7185 C CA . SER A 1 878 ? -28.430 17.147 85.162 1.00 78.56 878 SER A CA 1
ATOM 7186 C C . SER A 1 878 ? -29.611 16.177 85.170 1.00 78.56 878 SER A C 1
ATOM 7188 O O . SER A 1 878 ? -30.688 16.496 85.678 1.00 78.56 878 SER A O 1
ATOM 7190 N N . ARG A 1 879 ? -29.432 15.003 84.557 1.00 77.25 879 ARG A N 1
ATOM 7191 C CA . ARG A 1 879 ? -30.474 13.969 84.389 1.00 77.25 879 ARG A CA 1
ATOM 7192 C C . ARG A 1 879 ? -31.716 14.385 83.579 1.00 77.25 879 ARG A C 1
ATOM 7194 O O . ARG A 1 879 ? -32.632 13.580 83.439 1.00 77.25 879 ARG A O 1
ATOM 7201 N N . LYS A 1 880 ? -31.762 15.594 83.002 1.00 81.12 880 LYS A N 1
ATOM 7202 C CA . LYS A 1 880 ? -32.799 15.998 82.034 1.00 81.12 880 LYS A CA 1
ATOM 7203 C C . LYS A 1 880 ? -32.341 15.712 80.605 1.00 81.12 880 LYS A C 1
ATOM 7205 O O . LYS A 1 880 ? -31.152 15.809 80.293 1.00 81.12 880 LYS A O 1
ATOM 7210 N N . ALA A 1 881 ? -33.293 15.466 79.703 1.00 74.75 881 ALA A N 1
ATOM 7211 C CA . ALA A 1 881 ? -33.018 15.261 78.275 1.00 74.75 881 ALA A CA 1
ATOM 7212 C C . ALA A 1 881 ? -32.316 16.468 77.611 1.00 74.75 881 ALA A C 1
ATOM 7214 O O . ALA A 1 881 ? -31.620 16.317 76.609 1.00 74.75 881 ALA A O 1
ATOM 7215 N N . THR A 1 882 ? -32.457 17.665 78.192 1.00 81.75 882 THR A N 1
ATOM 7216 C CA . THR A 1 882 ? -31.879 18.923 77.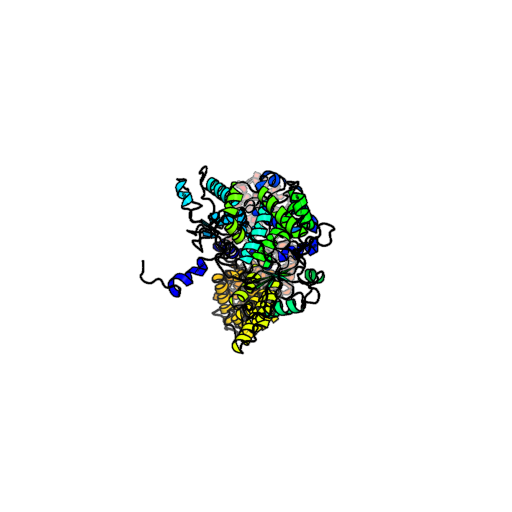694 1.00 81.75 882 THR A CA 1
ATOM 7217 C C . THR A 1 882 ? -30.444 19.179 78.165 1.00 81.75 882 THR A C 1
ATOM 7219 O O . THR A 1 882 ? -29.807 20.103 77.661 1.00 81.75 882 THR A O 1
ATOM 7222 N N . SER A 1 883 ? -29.904 18.339 79.062 1.00 83.94 883 SER A N 1
ATOM 7223 C CA . SER A 1 883 ? -28.508 18.398 79.541 1.00 83.94 883 SER A CA 1
ATOM 7224 C C . SER A 1 883 ? -27.501 18.509 78.400 1.00 83.94 883 SER A C 1
ATOM 7226 O O . SER A 1 883 ? -26.594 19.335 78.460 1.00 83.94 883 SER A O 1
ATOM 7228 N N . LYS A 1 884 ? -27.706 17.734 77.326 1.00 82.62 884 LYS A N 1
ATOM 7229 C CA . LYS A 1 884 ? -26.822 17.717 76.155 1.00 82.62 884 LYS A CA 1
ATOM 7230 C C . LYS A 1 884 ? -26.652 19.098 75.532 1.00 82.62 884 LYS A C 1
ATOM 7232 O O . LYS A 1 884 ? -25.543 19.466 75.173 1.00 82.62 884 LYS A O 1
ATOM 7237 N N . LEU A 1 885 ? -27.743 19.855 75.414 1.00 85.25 885 LEU A N 1
ATOM 7238 C CA . LEU A 1 885 ? -27.740 21.172 74.778 1.00 85.25 885 LEU A CA 1
ATOM 7239 C C . LEU A 1 885 ? -26.937 22.174 75.614 1.00 85.25 885 LEU A C 1
ATOM 7241 O O . LEU A 1 885 ? -26.090 22.883 75.083 1.00 85.25 885 LEU A O 1
ATOM 7245 N N . VAL A 1 886 ? -27.182 22.195 76.927 1.00 88.00 886 VAL A N 1
ATOM 7246 C CA . VAL A 1 886 ? -26.565 23.157 77.851 1.00 88.00 886 VAL A CA 1
ATOM 7247 C C . VAL A 1 886 ? -25.096 22.831 78.097 1.00 88.00 886 VAL A C 1
ATOM 7249 O O . VAL A 1 886 ? -24.248 23.714 78.030 1.00 88.00 886 VAL A O 1
ATOM 7252 N N . PHE A 1 887 ? -24.773 21.564 78.364 1.00 89.75 887 PHE A N 1
ATOM 7253 C CA . PHE A 1 887 ? -23.412 21.167 78.715 1.00 89.75 887 PHE A CA 1
ATOM 7254 C C . PHE A 1 887 ? -22.459 21.177 77.517 1.00 89.75 887 PHE A C 1
ATOM 7256 O O . PHE A 1 887 ? -21.288 21.512 77.687 1.00 89.75 887 PHE A O 1
ATOM 7263 N N . LEU A 1 888 ? -22.924 20.865 76.303 1.00 87.12 888 LEU A N 1
ATOM 7264 C CA . LEU A 1 888 ? -22.075 21.017 75.118 1.00 87.12 888 LEU A CA 1
ATOM 7265 C C . LEU A 1 888 ? -21.780 22.489 74.832 1.00 87.12 888 LEU A C 1
ATOM 7267 O O . LEU A 1 888 ? -20.651 22.818 74.483 1.00 87.12 888 LEU A O 1
ATOM 7271 N N . GLU A 1 889 ? -22.760 23.379 75.002 1.00 88.62 889 GLU A N 1
ATOM 7272 C CA . GLU A 1 889 ? -22.523 24.802 74.774 1.00 88.62 889 GLU A CA 1
ATOM 7273 C C . GLU A 1 889 ? -21.592 25.405 75.825 1.00 88.62 889 GLU A C 1
ATOM 7275 O O . GLU A 1 889 ? -20.642 26.100 75.479 1.00 88.62 889 GLU A O 1
ATOM 7280 N N . LEU A 1 890 ? -21.801 25.073 77.099 1.00 88.31 890 LEU A N 1
ATOM 7281 C CA . LEU A 1 890 ? -20.903 25.490 78.169 1.00 88.31 890 LEU A CA 1
ATOM 7282 C C . LEU A 1 890 ? -19.482 24.939 77.956 1.00 88.31 890 LEU A C 1
ATOM 7284 O O . LEU A 1 890 ? -18.514 25.649 78.204 1.00 88.31 890 LEU A O 1
ATOM 7288 N N . GLY A 1 891 ? -19.357 23.717 77.427 1.00 87.00 891 GLY A N 1
ATOM 7289 C CA . GLY A 1 891 ? -18.081 23.126 77.025 1.00 87.00 891 GLY A CA 1
ATOM 7290 C C . GLY A 1 891 ? -17.343 23.947 75.973 1.00 87.00 891 GLY A C 1
ATOM 7291 O O . GLY A 1 891 ? -16.173 24.248 76.175 1.00 87.00 891 GLY A O 1
ATOM 7292 N N . LYS A 1 892 ? -18.032 24.419 74.925 1.00 86.81 892 LYS A N 1
ATOM 7293 C CA . LYS A 1 892 ? -17.435 25.327 73.924 1.00 86.81 892 LYS A CA 1
ATOM 7294 C C . LYS A 1 892 ? -16.900 26.615 74.552 1.00 86.81 892 LYS A C 1
ATOM 7296 O O . LYS A 1 892 ? -15.852 27.099 74.144 1.00 86.81 892 LYS A O 1
ATOM 7301 N N . VAL A 1 893 ? -17.600 27.162 75.550 1.00 87.50 893 VAL A N 1
ATOM 7302 C CA . VAL A 1 893 ? -17.140 28.357 76.281 1.00 87.50 893 VAL A CA 1
ATOM 7303 C C . VAL A 1 893 ? -15.894 28.053 77.125 1.00 87.50 893 VAL A C 1
ATOM 7305 O O . VAL A 1 893 ? -15.013 28.901 77.257 1.00 87.50 893 VAL A O 1
ATOM 7308 N N . PHE A 1 894 ? -15.791 26.852 77.704 1.00 86.56 894 PHE A N 1
ATOM 7309 C CA . PHE A 1 894 ? -14.562 26.409 78.369 1.00 86.56 894 PHE A CA 1
ATOM 7310 C C . PHE A 1 894 ? -13.419 26.193 77.366 1.00 86.56 894 PHE A C 1
ATOM 7312 O O . PHE A 1 894 ? -12.314 26.659 77.623 1.00 86.56 894 PHE A O 1
ATOM 7319 N N . GLU A 1 895 ? -13.682 25.562 76.217 1.00 84.44 895 GLU A N 1
ATOM 7320 C CA . GLU A 1 895 ? -12.720 25.366 75.118 1.00 84.44 895 GLU A CA 1
ATOM 7321 C C . GLU A 1 895 ? -12.190 26.686 74.553 1.00 84.44 895 GLU A C 1
ATOM 7323 O O . GLU A 1 895 ? -11.012 26.770 74.224 1.00 84.44 895 GLU A O 1
ATOM 7328 N N . SER A 1 896 ? -13.020 27.730 74.476 1.00 82.44 896 SER A N 1
ATOM 7329 C CA . SER A 1 896 ? -12.595 29.053 74.004 1.00 82.44 896 SER A CA 1
ATOM 7330 C C . SER A 1 896 ? -11.701 29.813 74.995 1.00 82.44 896 SER A C 1
ATOM 7332 O O . SER A 1 896 ? -11.330 30.952 74.725 1.00 82.44 896 SER A O 1
ATOM 7334 N N . ARG A 1 897 ? -11.382 29.235 76.162 1.00 83.56 897 ARG A N 1
ATOM 7335 C CA . ARG A 1 897 ? -10.410 29.788 77.119 1.00 83.56 897 ARG A CA 1
ATOM 7336 C C . ARG A 1 897 ? -9.033 29.168 76.876 1.00 83.56 897 ARG A C 1
ATOM 7338 O O . ARG A 1 897 ? -8.929 27.963 76.684 1.00 83.56 897 ARG A O 1
ATOM 7345 N N . ASP A 1 898 ? -7.967 29.947 77.063 1.00 68.75 898 ASP A N 1
ATOM 7346 C CA . ASP A 1 898 ? -6.560 29.494 76.966 1.00 68.75 898 ASP A CA 1
ATOM 7347 C C . ASP A 1 898 ? -6.105 28.543 78.103 1.00 68.75 898 ASP A C 1
ATOM 7349 O O . ASP A 1 898 ? -4.921 28.410 78.412 1.00 68.75 898 ASP A O 1
ATOM 7353 N N . THR A 1 899 ? -7.034 27.864 78.777 1.00 79.69 899 THR A N 1
ATOM 7354 C CA . THR A 1 899 ? -6.764 26.993 79.928 1.00 79.69 899 THR A CA 1
ATOM 7355 C C . THR A 1 899 ? -7.278 25.581 79.666 1.00 79.69 899 THR A C 1
ATOM 7357 O O . THR A 1 899 ? -8.325 25.187 80.176 1.00 79.69 899 THR A O 1
ATOM 7360 N N . PHE A 1 900 ? -6.509 24.794 78.910 1.00 78.56 900 PHE A N 1
ATOM 7361 C CA . PHE A 1 900 ? -6.848 23.415 78.519 1.00 78.56 900 PHE A CA 1
ATOM 7362 C C . PHE A 1 900 ? -7.234 22.500 79.701 1.00 78.56 900 PHE A C 1
ATOM 7364 O O . PHE A 1 900 ? -8.171 21.708 79.610 1.00 78.56 900 PHE A O 1
ATOM 7371 N N . ILE A 1 901 ? -6.563 22.656 80.849 1.00 82.00 901 ILE A N 1
ATOM 7372 C CA . ILE A 1 901 ? -6.838 21.883 82.076 1.00 82.00 901 ILE A CA 1
ATOM 7373 C C . ILE A 1 901 ? -8.258 22.135 82.605 1.00 82.00 901 ILE A C 1
ATOM 7375 O O . ILE A 1 901 ? -8.888 21.220 83.139 1.00 82.00 901 ILE A O 1
ATOM 7379 N N . ASP A 1 902 ? -8.774 23.357 82.468 1.00 85.31 902 ASP A N 1
ATOM 7380 C CA . ASP A 1 902 ? -10.127 23.681 82.919 1.00 85.31 902 ASP A CA 1
ATOM 7381 C C . ASP A 1 902 ? -11.176 23.003 82.032 1.00 85.31 902 ASP A C 1
ATOM 7383 O O . ASP A 1 902 ? -12.167 22.495 82.553 1.00 85.31 902 ASP A O 1
ATOM 7387 N N . SER A 1 903 ? -10.936 22.937 80.721 1.00 85.00 903 SER A N 1
ATOM 7388 C CA . SER A 1 903 ? -11.814 22.255 79.764 1.00 85.00 903 SER A CA 1
ATOM 7389 C C . SER A 1 903 ? -11.874 20.751 80.022 1.00 85.00 903 SER A C 1
ATOM 7391 O O . SER A 1 903 ? -12.968 20.194 80.084 1.00 85.00 903 SER A O 1
ATOM 7393 N N . ILE A 1 904 ? -10.730 20.106 80.293 1.00 82.38 904 ILE A N 1
ATOM 7394 C CA . ILE A 1 904 ? -10.691 18.685 80.685 1.00 82.38 904 ILE A CA 1
ATOM 7395 C C . ILE A 1 904 ? -11.503 18.458 81.960 1.00 82.38 904 ILE A C 1
ATOM 7397 O O . ILE A 1 904 ? -12.406 17.626 81.982 1.00 82.38 904 ILE A O 1
ATOM 7401 N N . ARG A 1 905 ? -11.231 19.232 83.017 1.00 86.44 905 ARG A N 1
ATOM 7402 C CA . ARG A 1 905 ? -11.934 19.089 84.304 1.00 86.44 905 ARG A CA 1
ATOM 7403 C C . ARG A 1 905 ? -13.434 19.319 84.173 1.00 86.44 905 ARG A C 1
ATOM 7405 O O . ARG A 1 905 ? -14.220 18.693 84.884 1.00 86.44 905 ARG A O 1
ATOM 7412 N N . TYR A 1 906 ? -13.831 20.233 83.293 1.00 90.19 906 TYR A N 1
ATOM 7413 C CA . TYR A 1 906 ? -15.227 20.462 82.970 1.00 90.19 906 TYR A CA 1
ATOM 7414 C C . TYR A 1 906 ? -15.848 19.238 82.289 1.00 90.19 906 TYR A C 1
ATOM 7416 O O . TYR A 1 906 ? -16.900 18.779 82.734 1.00 90.19 906 TYR A O 1
ATOM 7424 N N . TYR A 1 907 ? -15.208 18.688 81.255 1.00 88.88 907 TYR A N 1
ATOM 7425 C CA . TYR A 1 907 ? -15.740 17.542 80.521 1.00 88.88 907 TYR A CA 1
ATOM 7426 C C . TYR A 1 907 ? -15.774 16.261 81.359 1.00 88.88 907 TYR A C 1
ATOM 7428 O O . TYR A 1 907 ? -16.790 15.565 81.344 1.00 88.88 907 TYR A O 1
ATOM 7436 N N . GLU A 1 908 ? -14.754 16.007 82.184 1.00 85.69 908 GLU A N 1
ATOM 7437 C CA . GLU A 1 908 ? -14.761 14.930 83.185 1.00 85.69 908 GLU A CA 1
ATOM 7438 C C . GLU A 1 908 ? -15.944 15.071 84.150 1.00 85.69 908 GLU A C 1
ATOM 7440 O O . GLU A 1 908 ? -16.648 14.106 84.457 1.00 85.69 908 GLU A O 1
ATOM 7445 N N . TRP A 1 909 ? -16.202 16.290 84.627 1.00 89.75 909 TRP A N 1
ATOM 7446 C CA . TRP A 1 909 ? -17.348 16.551 85.485 1.00 89.75 909 TRP A CA 1
ATOM 7447 C C . TRP A 1 909 ? -18.677 16.352 84.742 1.00 89.75 909 TRP A C 1
ATOM 7449 O O . TRP A 1 909 ? -19.559 15.675 85.274 1.00 89.75 909 TRP A O 1
ATOM 7459 N N . ALA A 1 910 ? -18.814 16.890 83.527 1.00 87.44 910 ALA A N 1
ATOM 7460 C CA . ALA A 1 910 ? -20.032 16.832 82.723 1.00 87.44 910 ALA A CA 1
ATOM 7461 C C . ALA A 1 910 ? -20.403 15.390 82.336 1.00 87.44 910 ALA A C 1
ATOM 7463 O O . ALA A 1 910 ? -21.578 15.026 82.418 1.00 87.44 910 ALA A O 1
ATOM 7464 N N . MET A 1 911 ? -19.418 14.546 81.997 1.00 84.94 911 MET A N 1
ATOM 7465 C CA . MET A 1 911 ? -19.621 13.111 81.741 1.00 84.94 911 MET A CA 1
ATOM 7466 C C . MET A 1 911 ? -20.231 12.388 82.945 1.00 84.94 911 MET A C 1
ATOM 7468 O O . MET A 1 911 ? -21.095 11.531 82.775 1.00 84.94 911 MET A O 1
ATOM 7472 N N . ASN A 1 912 ? -19.832 12.770 84.160 1.00 84.50 912 ASN A N 1
ATOM 7473 C CA . ASN A 1 912 ? -20.335 12.183 85.403 1.00 84.50 912 ASN A CA 1
ATOM 7474 C C . ASN A 1 912 ? -21.737 12.687 85.807 1.00 84.50 912 ASN A C 1
ATOM 7476 O O . ASN A 1 912 ? -22.299 12.192 86.783 1.00 84.50 912 ASN A O 1
ATOM 7480 N N . GLN A 1 913 ? -22.316 13.665 85.095 1.00 83.75 913 GLN A N 1
ATOM 7481 C CA . GLN A 1 913 ? -23.650 14.213 85.395 1.00 83.75 913 GLN A CA 1
ATOM 7482 C C . GLN A 1 913 ? -24.793 13.574 84.589 1.00 83.75 913 GLN A C 1
ATOM 7484 O O . GLN A 1 913 ? -25.952 13.950 84.769 1.00 83.75 913 GLN A O 1
ATOM 7489 N N . SER A 1 914 ? -24.512 12.644 83.678 1.00 78.56 914 SER A N 1
ATOM 7490 C CA . SER A 1 914 ? -25.544 12.035 82.838 1.00 78.56 914 SER A CA 1
ATOM 7491 C C . SER A 1 914 ? -25.280 10.555 82.624 1.00 78.56 914 SER A C 1
ATOM 7493 O O . SER A 1 914 ? -24.179 10.164 82.252 1.00 78.56 914 SER A O 1
ATOM 7495 N N . ASP A 1 915 ? -26.320 9.743 82.794 1.00 74.38 915 ASP A N 1
ATOM 7496 C CA . ASP A 1 915 ? -26.279 8.301 82.534 1.00 74.38 915 ASP A CA 1
ATOM 7497 C C . ASP A 1 915 ? -26.515 7.965 81.048 1.00 74.38 915 ASP A C 1
ATOM 7499 O O . ASP A 1 915 ? -26.505 6.802 80.653 1.00 74.38 915 ASP A O 1
ATOM 7503 N N . ASP A 1 916 ? -26.707 8.979 80.197 1.00 76.75 916 ASP A N 1
ATOM 7504 C CA . ASP A 1 916 ? -26.925 8.799 78.764 1.00 76.75 916 ASP A CA 1
ATOM 7505 C C . ASP A 1 916 ? -25.612 8.454 78.040 1.00 76.75 916 ASP A C 1
ATOM 7507 O O . ASP A 1 916 ? -24.770 9.310 77.760 1.00 76.75 916 ASP A O 1
ATOM 7511 N N . GLU A 1 917 ? -25.464 7.187 77.666 1.00 75.44 917 GLU A N 1
ATOM 7512 C CA . GLU A 1 917 ? -24.300 6.669 76.939 1.00 75.44 917 GLU A CA 1
ATOM 7513 C C . GLU A 1 917 ? -24.028 7.379 75.598 1.00 75.44 917 GLU A C 1
ATOM 7515 O O . GLU A 1 917 ? -22.878 7.485 75.169 1.00 75.44 917 GLU A O 1
ATOM 7520 N N . SER A 1 918 ? -25.056 7.915 74.927 1.00 70.44 918 SER A N 1
ATOM 7521 C CA . SER A 1 918 ? -24.862 8.695 73.695 1.00 70.44 918 SER A CA 1
ATOM 7522 C C . SER A 1 918 ? -24.306 10.093 73.974 1.00 70.44 918 SER A C 1
ATOM 7524 O O . SER A 1 918 ? -23.527 10.609 73.175 1.00 70.44 918 SER A O 1
ATOM 7526 N N . PHE A 1 919 ? -24.655 10.692 75.119 1.00 77.56 919 PHE A N 1
ATOM 7527 C CA . PHE A 1 919 ? -24.045 11.937 75.586 1.00 77.56 919 PHE A CA 1
ATOM 7528 C C . PHE A 1 919 ? -22.582 11.728 75.972 1.00 77.56 919 PHE A C 1
ATOM 7530 O O . PHE A 1 919 ? -21.723 12.484 75.523 1.00 77.56 919 PHE A O 1
ATOM 7537 N N . LYS A 1 920 ? -22.296 10.674 76.750 1.00 78.88 920 LYS A N 1
ATOM 7538 C CA . LYS A 1 920 ? -20.930 10.330 77.167 1.00 78.88 920 LYS A CA 1
ATOM 7539 C C . LYS A 1 920 ? -20.018 10.102 75.966 1.00 78.88 920 LYS A C 1
ATOM 7541 O O . LYS A 1 920 ? -18.905 10.609 75.961 1.00 78.88 920 LYS A O 1
ATOM 7546 N N . ARG A 1 921 ? -20.505 9.428 74.915 1.00 76.31 921 ARG A N 1
ATOM 7547 C CA . ARG A 1 921 ? -19.766 9.305 73.645 1.00 76.31 921 ARG A CA 1
ATOM 7548 C C . ARG A 1 921 ? -19.566 10.639 72.930 1.00 76.31 921 ARG A C 1
ATOM 7550 O O . ARG A 1 921 ? -18.494 10.863 72.392 1.00 76.31 921 ARG A O 1
ATOM 7557 N N . ALA A 1 922 ? -20.578 11.508 72.895 1.00 70.50 922 ALA A N 1
ATOM 7558 C CA . ALA A 1 922 ? -20.473 12.803 72.219 1.00 70.50 922 ALA A CA 1
ATOM 7559 C C . ALA A 1 922 ? -19.469 13.753 72.898 1.00 70.50 922 ALA A C 1
ATOM 7561 O O . ALA A 1 922 ? -18.835 14.544 72.205 1.00 70.50 922 ALA A O 1
ATOM 7562 N N . ILE A 1 923 ? -19.329 13.669 74.226 1.00 76.62 923 ILE A N 1
ATOM 7563 C CA . ILE A 1 923 ? -18.329 14.424 74.991 1.00 76.62 923 ILE A CA 1
ATOM 7564 C C . ILE A 1 923 ? -16.962 13.738 74.977 1.00 76.62 923 ILE A C 1
ATOM 7566 O O . ILE A 1 923 ? -15.983 14.419 74.743 1.00 76.62 923 ILE A O 1
ATOM 7570 N N . GLY A 1 924 ? -16.873 12.416 75.149 1.00 64.00 924 GLY A N 1
ATOM 7571 C CA . GLY A 1 924 ? -15.588 11.703 75.234 1.00 64.00 924 GLY A CA 1
ATOM 7572 C C . GLY A 1 924 ? -14.773 11.616 73.933 1.00 64.00 924 GLY A C 1
ATOM 7573 O O . GLY A 1 924 ? -13.683 11.055 73.950 1.00 64.00 924 GLY A O 1
ATOM 7574 N N . ILE A 1 925 ? -15.303 12.113 72.808 1.00 55.25 925 ILE A N 1
ATOM 7575 C CA . ILE A 1 925 ? -14.590 12.259 71.521 1.00 55.25 925 ILE A CA 1
ATOM 7576 C C . ILE A 1 925 ? -13.964 13.667 71.377 1.00 55.25 925 ILE A C 1
ATOM 7578 O O . ILE A 1 925 ? -13.121 13.866 70.503 1.00 55.25 925 ILE A O 1
ATOM 7582 N N . ARG A 1 926 ? -14.378 14.636 72.202 1.00 49.75 926 ARG A N 1
ATOM 7583 C CA . ARG A 1 926 ? -13.828 15.999 72.265 1.00 49.75 926 ARG A CA 1
ATOM 7584 C C . ARG A 1 926 ? -12.827 16.106 73.405 1.00 49.75 926 ARG A C 1
ATOM 7586 O O . ARG A 1 926 ? -11.861 16.877 73.227 1.00 49.75 926 ARG A O 1
#

Sequence (926 aa):
MKDGITYKEDISPLMDDMFFVFNDLLRLCIDSNSSGESFKLFPTDKYISFPKFNDKWNNKFGKIRDAAKKYSPTISWHVIRTYIKGWNSNKIMTPEEYANIGEKNQTVSLETFKLIYQEVWQKWYSQMESVWDDQDIVRFCLEHNLIDDRYSAVFCDESQDFTRTEIDFILKLSSFSNRSLQHVNEITKLPFVFAGDEFQTLNPTGFSWASLSSYFTESLCKSTGLEKIPIPDPIELSENFRSTRQIVKLANRVQLLRASRFGEYSNPQIPYFSKDGNSVYCVSPANKFIFDKLKEKHVILIVPAADGESVEKYISKTPLKGLIEFEEGIPQGITILTPTQAKGLEYPNVAIYGFNCDGQNSQLKLGNLLEWFSNPTDDSISDIELKYQISNAYVAVTRACSNLYILDDFNDGSFWTFAFNHDDPKMEAQIKLLQERMFSRLSNSQQEHWMSREDTVTGEDLSSEERLKRNLGWIDNMPEGIDITDENLSYLVEEEHRNDLENRAEALHDPKLMRQAACIYKSAGSKNKKDEARCKKDEARCKAKAFYFEEDYRQSAEWFERAEDYDSAVENYWILLNSHPDKSIISQIARLRDHSQNIKVRLCVMCANPSVRNLKLAIDDTLTALDTNKNEHATIEAWQFVLNYMLQKIQPKKNDGTRDMPIITEKRHQLSEHDINLNISKLASLAFHIGSLDHAIALWEEMDKSNRPAEYFHAKLRTLKYPATIQFYEGTRDEDWRELLIQEYRKNPNVKLEVSQKSVIASVIKSIGTRDEYLKILPFILRVAHNKELSLSELNDSDKFECELNKTALNALIEARYTDLSNWKRPKDKFISPEAAPLFDAIEAIKRMREENFIDYLNRSLKAMKVIDFGKRYNSFSRKATSKLVFLELGKVFESRDTFIDSIRYYEWAMNQSDDESFKRAIGIR